Protein AF-0000000082406026 (afdb_homodimer)

Foldseek 3Di:
DPPPQDDLQDAQVVVVVCLLVVVDALLSNLVSLVVLCVVFCVQQVLFDWFDSVVLNVLSVVLSVCSVVHHDPQQVRASFEEAEALCFADAQDQNQQLFPLRRPPHHRHGFQLVVLNVSSNYRHGTYTFFHRNFLFQFTAHPSRGFRAALQFRQFGLTARSSSQLNSQLRSSGAKYKDKFLQLRQQSSCFQRFWKWKFAFQQFFADDPPCNVVLSIGMAIIGLALVSRVSSSQRGTADDPVRPRNHDGHPPLPPLLPPACAAFEEEQEADAAPAFFAPVSSVLSQCVQVVVVVSHYNYDYDYFHDDLLLLVLLSLQSCLVPVLVVLVVVCVVPVPTRDPLSPVSSVVSPVSNPPPHNVNSVVSLVVLCVRVVVVQVPGQKYKYFQFRASGHGIPDSQPPAEDDGPNDGDRHPSSRGCNSNVSSVRQWMWMKGWRAHDPSRTTGIMIITGPGNCPSSRSSSRSSCSVPDDSSPDHRPSVPDPPPPPPD/DPPPQDDLQDAQVVVVVCLLVVVDALLSNLVSLVVLCVVFCVQQVLFDWFASVVLNVLSVVLSVCSVVHHDPQQVRASFEEAEALCFADAQDQNQQLFPLRRPPHHRHGFQLVVLNVSSRYRHGTYTFFHRNFLFQFTAHPSRGFRAALQFRQFGLTARSSSQLNSQLRSSGAKYKDKFLALRQQSSCFQRFWKGKFAFQQFFADDPPCNVVLSIGMAIIGLALVSRVSSSQRGTADDPVRPRNHDGHDPLPPLLPPACAAFEEEQEADAAPDFFAPVSSVLSQCVQVVVVVSHYNYDYDYFHDDLLLLLLLSLQSCLVPVLVVLVVVCVVPVPTRDPLSPVSSVVSPVSNPPPHNVNSVVSLVVLCVRVVVVQVPGQKYKYFQFRASGHGIPDSQPPAEDDGPRDGDRHPSSRGCNSNVSSVRQWMWMKGWRAHDPSRTTGIMIITGPGNCPSSRSSSRSSCSVPGDSSPDHRPNVPDPDPPPPD

Sequence (972 aa):
MRHTPVSTFMDVTEMLERYRDKSLSPVEVLESTIERIEALNPTLNAVGHTFFDTARAQAKSAERHYARGSDVSLPLAGVPVVVKEDEPVQGQPWTQGSKVYEDLIATHTSTFVQRIVDAGAIVHARSTAPEFSSAAFTQSELWGVTRNPWNTKYSSGGSSGGSAVALATGMTHLATGSDVAGSIRTPSSLNGIVGFKPPHGRVPVDPPFNLDRYCHGGPMARTVSDCLTLQSVIAGPTSTDIASHVPASPLPGLATHSCAGMRIAVIPALGDWPVDPDVAANTAKLVDTLTALGTRAEIIEVDLSRAAIMRAAAIHYDHVFGASISAEASAHPDKVTEYAKEFARWARRTRGDATFLDGLAIEAELYSSIGSLFDTYDALITPAVVTDGFLAGDDYVGHGINVAGTELGFYLEAVPAITFNILSSCPVLTIPTGFARNGIPTGTQIVTRPYDDHTAFAIGLALEKVLPYPNEHPDCFATPRESLGVMRHTPVSTFMDVTEMLERYRDKSLSPVEVLESTIERIEALNPTLNAVGHTFFDTARAQAKSAERHYARGSDVSLPLAGVPVVVKEDEPVQGQPWTQGSKVYEDLIATHTSTFVQRIVDAGAIVHARSTAPEFSSAAFTQSELWGVTRNPWNTKYSSGGSSGGSAVALATGMTHLATGSDVAGSIRTPSSLNGIVGFKPPHGRVPVDPPFNLDRYCHGGPMARTVSDCLTLQSVIAGPTSTDIASHVPASPLPGLATHSCAGMRIAVIPALGDWPVDPDVAANTAKLVDTLTALGTRAEIIEVDLSRAAIMRAAAIHYDHVFGASISAEASAHPDKVTEYAKEFARWARRTRGDATFLDGLAIEAELYSSIGSLFDTYDALITPAVVTDGFLAGDDYVGHGINVAGTELGFYLEAVPAITFNILSSCPVLTIPTGFARNGIPTGTQIVTRPYDDHTAFAIGLALEKVLPYPNEHPDCFATPRESLGV

Solvent-accessible surface area (backbone atoms only — not comparable to full-atom values): 46847 Å² total; per-residue (Å²): 129,84,75,69,77,67,66,50,77,56,52,60,69,59,49,52,52,30,33,64,72,61,79,38,50,26,49,55,51,50,51,46,18,50,51,37,39,70,69,43,32,88,73,28,34,21,61,70,46,75,34,60,71,64,30,52,54,50,14,50,51,32,38,50,44,32,72,70,59,64,62,88,76,37,84,34,52,32,39,44,28,30,38,35,31,76,50,41,38,54,79,34,73,35,31,30,33,28,60,81,26,66,85,36,60,23,88,44,52,37,66,34,57,44,36,42,48,68,22,34,30,31,70,34,32,25,14,30,32,6,36,72,54,59,35,64,37,18,37,27,92,67,79,39,54,22,25,18,70,61,38,64,70,21,20,19,16,5,16,24,8,11,27,28,40,26,40,42,64,20,40,24,62,33,23,32,26,43,26,61,53,27,11,32,34,32,2,12,15,47,42,37,18,18,13,35,46,50,19,52,22,32,30,45,48,61,76,41,48,39,75,36,60,37,43,38,42,29,30,28,17,51,36,56,66,47,23,49,54,48,41,68,56,32,39,19,54,47,71,80,32,85,49,11,64,40,69,52,69,81,66,77,72,45,88,72,43,73,46,52,70,38,31,34,40,33,22,46,43,75,28,70,49,62,44,20,65,48,50,28,50,39,47,52,52,44,37,60,57,39,36,73,57,44,25,51,44,44,80,53,83,54,94,43,56,55,67,56,51,51,34,27,48,16,30,50,32,34,42,36,62,23,40,54,48,48,52,48,35,70,77,35,61,89,50,48,55,68,44,49,52,44,46,26,48,47,17,45,61,57,27,60,87,59,46,54,45,55,23,38,40,48,50,44,53,52,41,51,62,55,33,56,46,54,78,72,23,60,31,40,34,30,48,24,43,25,50,79,68,48,55,44,83,61,68,56,70,98,41,41,39,74,25,72,86,42,78,35,76,48,53,70,74,43,29,58,31,33,58,46,23,72,45,19,38,25,18,32,36,24,38,48,53,48,58,28,95,79,48,26,29,26,23,32,26,32,35,21,52,66,68,34,53,62,61,31,50,24,45,43,47,54,46,59,75,74,49,73,48,71,75,61,61,54,67,74,81,59,70,81,74,72,77,72,84,121,127,83,74,70,78,65,66,51,76,56,53,59,70,59,50,52,51,31,31,63,72,61,79,38,48,26,49,55,51,49,52,45,18,51,52,36,39,70,70,43,31,90,72,28,33,20,60,71,45,76,36,60,71,62,29,51,53,48,14,49,51,32,37,51,44,31,71,70,60,65,62,89,76,36,85,32,52,31,39,44,26,29,38,35,32,76,50,40,38,54,78,33,72,35,30,31,32,27,61,83,25,65,84,36,58,22,88,45,52,37,67,33,59,43,36,43,47,67,21,34,31,30,71,33,32,24,14,29,32,6,36,73,54,60,35,62,37,18,38,27,91,66,79,39,54,22,25,17,70,60,37,64,70,20,20,18,18,6,16,22,9,11,29,28,40,26,41,42,64,18,39,26,61,34,23,33,25,43,27,60,54,26,10,31,34,32,2,12,15,44,44,36,18,20,12,35,46,48,20,50,23,31,30,46,48,60,77,40,48,38,74,36,60,36,44,36,43,29,29,26,16,51,36,55,66,46,23,50,54,48,38,67,54,30,37,20,53,48,71,78,33,85,51,13,63,39,68,54,69,82,68,78,72,46,88,71,44,72,45,52,69,38,31,33,39,33,21,45,44,75,28,68,48,62,44,20,66,48,51,27,50,38,47,51,52,43,35,61,57,40,35,74,58,43,25,51,45,42,81,52,83,53,95,44,56,55,66,57,52,51,32,28,48,16,30,50,31,33,40,36,62,22,40,56,47,47,53,49,35,69,76,34,62,89,50,46,54,68,43,48,52,45,47,26,49,47,16,43,61,58,25,60,86,59,47,55,45,56,23,38,40,47,52,43,53,50,42,51,60,56,33,56,47,52,77,71,23,62,32,39,33,32,48,24,41,26,51,82,68,49,53,45,81,62,68,55,70,97,41,41,40,74,23,71,87,41,77,36,78,47,54,70,74,43,30,59,29,33,59,46,23,73,45,19,39,25,17,32,37,24,39,49,55,46,58,28,94,79,48,28,29,27,23,32,27,33,34,22,52,69,69,34,51,62,60,30,48,24,45,43,48,52,44,59,75,73,48,71,49,71,75,58,62,53,69,74,80,58,67,81,73,70,78,72,84,122

Secondary structure (DSSP, 8-state):
-------TT--HHHHHHHHHTTSS-HHHHHHHHHHHHHHHHHHH--EEEE-HHHHHHHHHHHHHHHHTT--TT-TTTT-EEEEETTS--TTSB--TT-GGGTT-B-SS--HHHHHHHHTT-EEEEEE---GGG--SS-EETTTEE-B-TT-TTBB--SSSHHHHHHHHTTS-SEEEEEESSSTTHHHHHHHT-EEEEPPTTSS---TTGGG-TT-EEEEEESSHHHHHHHHHHH-S-BTTBTT--SPP---TTGGG---TT-EEEE-SS-TT----HHHHHHHHTHHHHHHHTT-EEEE------HHHHHHHHHHHHHHTHHHHHHHHHHH-TTTS-HHHHHHHHHHHHHHTT--HHHHHHHHHHHHHHHHHHTTT-SEEEEES-SSS-PBTT---TT--EEETTEEESSGGGG-GGGHHHHTTTS-EEEEEEEE-TTS-EEEEEEEESTT-HHHHHHHHHHHHTT-SGGG----TTS--------/-------TT--HHHHHHHHHTTSS-HHHHHHHHHHHHHHHHHHH--EEEE-HHHHHHHHHHHHHHHHTT--TT-TTTT-EEEEETTS--TTSB--TT-GGGTT-B-SS--HHHHHHHHTT-EEEEEE---GGG--SS-EETTTEE-B-TT-TTBB--SSSHHHHHHHHTTS-SEEEEEESSSTTHHHHHHHT-EEEEPPTTSS---TTGGG-TT-EEEEEESSHHHHHHHHHHH-S--TT-TT--SPP---TTGGG---TT-EEEE-SS-TT----HHHHHHHHTHHHHHHHTT-EEEE------HHHHHHHHHHHHHHTHHHHHHHHHHH-TTTS-HHHHHHHHHHHHHHTT--HHHHHHHHHHHHHHHHHHTTT-SEEEEES-SSS-PBTT---TT--EEETTEEESSGGGG-GGGHHHHTTTS-EEEEEEEE-TTS-EEEEEEEESTT-HHHHHHHHHHHHTT-SGGG----TTS--------

InterPro domains:
  IPR000120 Amidase [PTHR11895] (8-471)
  IPR020556 Amidase, conserved site [PS00571] (157-188)
  IPR023631 Amidase signature domain [PF01425] (28-455)
  IPR036928 Amidase signature (AS) superfamily [G3DSA:3.90.1300.10] (6-478)
  IPR036928 Amidase signature (AS) superfamily [SSF75304] (8-467)

Structure (mmCIF, N/CA/C/O backbone):
data_AF-0000000082406026-model_v1
#
loop_
_entity.id
_entity.type
_entity.pdbx_description
1 polymer amidase
#
loop_
_atom_site.group_PDB
_atom_site.id
_atom_site.type_symbol
_atom_site.label_atom_id
_atom_site.label_alt_id
_atom_site.label_comp_id
_atom_site.label_asym_id
_atom_site.label_entity_id
_atom_site.label_seq_id
_atom_site.pdbx_PDB_ins_code
_atom_site.Cartn_x
_atom_site.Cartn_y
_atom_site.Cartn_z
_atom_site.occupancy
_atom_site.B_iso_or_equiv
_atom_site.auth_seq_id
_atom_site.auth_comp_id
_atom_site.auth_asym_id
_atom_site.auth_atom_id
_atom_site.pdbx_PDB_model_num
ATOM 1 N N . MET A 1 1 ? -21.266 -43.25 -32.75 1 30.08 1 MET A N 1
ATOM 2 C CA . MET A 1 1 ? -20.797 -41.844 -32.906 1 30.08 1 MET A CA 1
ATOM 3 C C . MET A 1 1 ? -19.422 -41.656 -32.281 1 30.08 1 MET A C 1
ATOM 5 O O . MET A 1 1 ? -19.188 -42 -31.125 1 30.08 1 MET A O 1
ATOM 9 N N . ARG A 1 2 ? -18.391 -41.781 -32.969 1 38.78 2 ARG A N 1
ATOM 10 C CA . ARG A 1 2 ? -17 -41.688 -32.531 1 38.78 2 ARG A CA 1
ATOM 11 C C . ARG A 1 2 ? -16.75 -40.469 -31.656 1 38.78 2 ARG A C 1
ATOM 13 O O . ARG A 1 2 ? -16.938 -39.344 -32.094 1 38.78 2 ARG A O 1
ATOM 20 N N . HIS A 1 3 ? -17.016 -40.5 -30.375 1 42.03 3 HIS A N 1
ATOM 21 C CA . HIS A 1 3 ? -16.828 -39.406 -29.406 1 42.03 3 HIS A 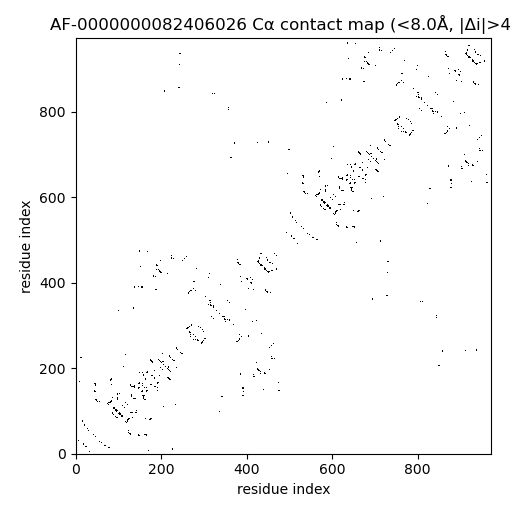CA 1
ATOM 22 C C . HIS A 1 3 ? -15.461 -38.781 -29.578 1 42.03 3 HIS A C 1
ATOM 24 O O . HIS A 1 3 ? -14.43 -39.438 -29.469 1 42.03 3 HIS A O 1
ATOM 30 N N . THR A 1 4 ? -15.344 -37.906 -30.516 1 48.38 4 THR A N 1
ATOM 31 C CA . THR A 1 4 ? -14.086 -37.188 -30.656 1 48.38 4 THR A CA 1
ATOM 32 C C . THR A 1 4 ? -13.539 -36.781 -29.281 1 48.38 4 THR A C 1
ATOM 34 O O . THR A 1 4 ? -14.242 -36.156 -28.5 1 48.38 4 THR A O 1
ATOM 37 N N . PRO A 1 5 ? -12.445 -37.438 -28.984 1 66.56 5 PRO A N 1
ATOM 38 C CA . PRO A 1 5 ? -11.867 -37.156 -27.672 1 66.56 5 PRO A CA 1
ATOM 39 C C . PRO A 1 5 ? -11.75 -35.656 -27.391 1 66.56 5 PRO A C 1
ATOM 41 O O . PRO A 1 5 ? -11.367 -34.906 -28.281 1 66.56 5 PRO A O 1
ATOM 44 N N . VAL A 1 6 ? -12.508 -35.25 -26.406 1 80.06 6 VAL A N 1
ATOM 45 C CA . VAL A 1 6 ? -12.453 -33.844 -25.969 1 80.06 6 VAL A CA 1
ATOM 46 C C . VAL A 1 6 ? -11.016 -33.469 -25.625 1 80.06 6 VAL A C 1
ATOM 48 O O . VAL A 1 6 ? -10.344 -34.156 -24.844 1 80.06 6 VAL A O 1
ATOM 51 N N . SER A 1 7 ? -10.555 -32.531 -26.391 1 82.56 7 SER A N 1
ATOM 52 C CA . SER A 1 7 ? -9.203 -32.031 -26.125 1 82.56 7 SER A CA 1
ATOM 53 C C . SER A 1 7 ? -9.086 -31.469 -24.719 1 82.56 7 SER A C 1
ATOM 55 O O . SER A 1 7 ? -9.844 -30.562 -24.344 1 82.56 7 SER A O 1
ATOM 57 N N . THR A 1 8 ? -8.094 -31.984 -24.016 1 87.69 8 THR A N 1
ATOM 58 C CA . THR A 1 8 ? -7.848 -31.484 -22.656 1 87.69 8 THR A CA 1
ATOM 59 C C . THR A 1 8 ? -6.996 -30.219 -22.688 1 87.69 8 THR A C 1
ATOM 61 O O . THR A 1 8 ? -6.711 -29.641 -21.641 1 87.69 8 THR A O 1
ATOM 64 N N . PHE A 1 9 ? -6.672 -29.766 -23.891 1 91.38 9 PHE A N 1
ATOM 65 C CA . PHE A 1 9 ? -5.812 -28.609 -24 1 91.38 9 PHE A CA 1
ATOM 66 C C . PHE A 1 9 ? -6.523 -27.469 -24.75 1 91.38 9 PHE A C 1
ATOM 68 O O . PHE A 1 9 ? -5.879 -26.547 -25.25 1 91.38 9 PHE A O 1
ATOM 75 N N . MET A 1 10 ? -7.793 -27.641 -24.812 1 91.81 10 MET A N 1
ATOM 76 C CA . MET A 1 10 ? -8.594 -26.594 -25.453 1 91.81 10 MET A CA 1
ATOM 77 C C . MET A 1 10 ? -8.547 -25.312 -24.656 1 91.81 10 MET A C 1
ATOM 79 O O . MET A 1 10 ? -8.602 -25.328 -23.422 1 91.81 10 MET A O 1
ATOM 83 N N . ASP A 1 11 ? -8.445 -24.188 -25.391 1 90.94 11 ASP A N 1
ATOM 84 C CA . ASP A 1 11 ? -8.477 -22.906 -24.703 1 90.94 11 ASP A CA 1
ATOM 85 C C . ASP A 1 11 ? -9.875 -22.594 -24.172 1 90.94 11 ASP A C 1
ATOM 87 O O . ASP A 1 11 ? -10.867 -23.094 -24.703 1 90.94 11 ASP A O 1
ATOM 91 N N . VAL A 1 12 ? -9.945 -21.766 -23.188 1 94.38 12 VAL A N 1
ATOM 92 C CA . VAL A 1 12 ? -11.188 -21.484 -22.484 1 94.38 12 VAL A CA 1
ATOM 93 C C . VAL A 1 12 ? -12.164 -20.781 -23.422 1 94.38 12 VAL A C 1
ATOM 95 O O . VAL A 1 12 ? -13.367 -21.062 -23.406 1 94.38 12 VAL A O 1
ATOM 98 N N . THR A 1 13 ? -11.664 -19.891 -24.25 1 89 13 THR A N 1
ATOM 99 C CA . THR A 1 13 ? -12.531 -19.172 -25.188 1 89 13 THR A CA 1
ATOM 100 C C . THR A 1 13 ? -13.211 -20.141 -26.141 1 89 13 THR A C 1
ATOM 102 O O . THR A 1 13 ? -14.422 -20.062 -26.359 1 89 13 THR A O 1
ATOM 105 N N . GLU A 1 14 ? -12.43 -21.016 -26.703 1 92.19 14 GLU A N 1
ATOM 106 C CA . GLU A 1 14 ? -12.984 -22.031 -27.594 1 92.19 14 GLU A CA 1
ATOM 107 C C . GLU A 1 14 ? -13.969 -22.938 -26.859 1 92.19 14 GLU A C 1
ATOM 109 O O . GLU A 1 14 ? -15.031 -23.266 -27.391 1 92.19 14 GLU A O 1
ATOM 114 N N . MET A 1 15 ? -13.594 -23.297 -25.688 1 94.75 15 MET A N 1
ATOM 115 C CA . MET A 1 15 ? -14.43 -24.156 -24.859 1 94.75 15 MET A CA 1
ATOM 116 C C . MET A 1 15 ? -15.797 -23.531 -24.641 1 94.75 15 MET A C 1
ATOM 118 O O . MET A 1 15 ? -16.828 -24.188 -24.859 1 94.75 15 MET A O 1
ATOM 122 N N . LEU A 1 16 ? -15.812 -22.281 -24.297 1 93.94 16 LEU A N 1
ATOM 123 C CA . LEU A 1 16 ? -17.062 -21.578 -24 1 93.94 16 LEU A CA 1
ATOM 124 C C . LEU A 1 16 ? -17.906 -21.406 -25.25 1 93.94 16 LEU A C 1
ATOM 126 O O . LEU A 1 16 ? -19.125 -21.484 -25.203 1 93.94 16 LEU A O 1
ATOM 130 N N . GLU A 1 17 ? -17.25 -21.172 -26.375 1 92.25 17 GLU A N 1
ATOM 131 C CA . GLU A 1 17 ? -17.969 -21.078 -27.641 1 92.25 17 GLU A CA 1
ATOM 132 C C . GLU A 1 17 ? -18.625 -22.406 -28 1 92.25 17 GLU A C 1
ATOM 134 O O . GLU A 1 17 ? -19.766 -22.438 -28.453 1 92.25 17 GLU A O 1
ATOM 139 N N . ARG A 1 18 ? -17.938 -23.469 -27.781 1 94.81 18 ARG A N 1
ATOM 140 C CA . ARG A 1 18 ? -18.453 -24.797 -28.109 1 94.81 18 ARG A CA 1
ATOM 141 C C . ARG A 1 18 ? -19.562 -25.188 -27.141 1 94.81 18 ARG A C 1
ATOM 143 O O . ARG A 1 18 ? -20.484 -25.922 -27.516 1 94.81 18 ARG A O 1
ATOM 150 N N . TYR A 1 19 ? -19.484 -24.766 -25.875 1 95 19 TYR A N 1
ATOM 151 C CA . TYR A 1 19 ? -20.594 -24.953 -24.953 1 95 19 TYR A CA 1
ATOM 152 C C . TYR A 1 19 ? -21.859 -24.25 -25.469 1 95 19 TYR A C 1
ATOM 154 O O . TYR A 1 19 ? -22.938 -24.828 -25.453 1 95 19 TYR A O 1
ATOM 162 N N . ARG A 1 20 ? -21.688 -23.062 -25.922 1 93.5 20 ARG A N 1
ATOM 163 C CA . ARG A 1 20 ? -22.812 -22.234 -26.359 1 93.5 20 ARG A CA 1
ATOM 164 C C . ARG A 1 20 ? -23.469 -22.844 -27.594 1 93.5 20 ARG A C 1
ATOM 166 O O . ARG A 1 20 ? -24.703 -22.797 -27.734 1 93.5 20 ARG A O 1
ATOM 173 N N . ASP A 1 21 ? -22.656 -23.344 -28.516 1 92.75 21 ASP A N 1
ATOM 174 C CA . ASP A 1 21 ? -23.25 -23.906 -29.734 1 92.75 21 ASP A CA 1
ATOM 175 C C . ASP A 1 21 ? -23.594 -25.375 -29.547 1 92.75 21 ASP A C 1
ATOM 177 O O . ASP A 1 21 ? -24.031 -26.047 -30.484 1 92.75 21 ASP A O 1
ATOM 181 N N . LYS A 1 22 ? -23.25 -25.938 -28.375 1 93.19 22 LYS A N 1
ATOM 182 C CA . LYS A 1 22 ? -23.672 -27.25 -27.906 1 93.19 22 LYS A CA 1
ATOM 183 C C . LYS A 1 22 ? -22.906 -28.359 -28.641 1 93.19 22 LYS A C 1
ATOM 185 O O . LYS A 1 22 ? -23.359 -29.5 -28.672 1 93.19 22 LYS A O 1
ATOM 190 N N . SER A 1 23 ? -21.812 -27.969 -29.203 1 94.81 23 SER A N 1
ATOM 191 C CA . SER A 1 23 ? -20.969 -28.984 -29.844 1 94.81 23 SER A CA 1
ATOM 192 C C . SER A 1 23 ? -20.094 -29.688 -28.812 1 94.81 23 SER A C 1
ATOM 194 O O . SER A 1 23 ? -19.469 -30.703 -29.125 1 94.81 23 SER A O 1
ATOM 196 N N . LEU A 1 24 ? -20.078 -29.172 -27.688 1 94.94 24 LEU A N 1
ATOM 197 C CA . LEU A 1 24 ? -19.344 -29.703 -26.547 1 94.94 24 LEU A CA 1
ATOM 198 C C . LEU A 1 24 ? -20.125 -29.484 -25.266 1 94.94 24 LEU A C 1
ATOM 200 O O . LEU A 1 24 ? -20.766 -28.453 -25.078 1 94.94 24 LEU A O 1
ATOM 204 N N . SER A 1 25 ? -20.062 -30.438 -24.422 1 95.19 25 SER A N 1
ATOM 205 C CA . SER A 1 25 ? -20.75 -30.297 -23.141 1 95.19 25 SER A CA 1
ATOM 206 C C . SER A 1 25 ? -19.75 -30.125 -22 1 95.19 25 SER A C 1
ATOM 208 O O . SER A 1 25 ? -18.688 -30.75 -22 1 95.19 25 SER A O 1
ATOM 210 N N . PRO A 1 26 ? -20.172 -29.297 -21 1 96.81 26 PRO A N 1
ATOM 211 C CA . PRO A 1 26 ? -19.328 -29.188 -19.812 1 96.81 26 PRO A CA 1
ATOM 212 C C . PRO A 1 26 ? -19.062 -30.531 -19.141 1 96.81 26 PRO A C 1
ATOM 214 O O . PRO A 1 26 ? -18 -30.734 -18.547 1 96.81 26 PRO A O 1
ATOM 217 N N . VAL A 1 27 ? -19.984 -31.453 -19.219 1 97.88 27 VAL A N 1
ATOM 218 C CA . VAL A 1 27 ? -19.844 -32.781 -18.609 1 97.88 27 VAL A CA 1
ATOM 219 C C . VAL A 1 27 ? -18.719 -33.531 -19.328 1 97.88 27 VAL A C 1
ATOM 221 O O . VAL A 1 27 ? -17.891 -34.188 -18.672 1 97.88 27 VAL A O 1
ATOM 224 N N . GLU A 1 28 ? -18.703 -33.406 -20.641 1 97.25 28 GLU A N 1
ATOM 225 C CA . GLU A 1 28 ? -17.672 -34.094 -21.406 1 97.25 28 GLU A CA 1
ATOM 226 C C . GLU A 1 28 ? -16.281 -33.562 -21.078 1 97.25 28 GLU A C 1
ATOM 228 O O . GLU A 1 28 ? -15.328 -34.344 -20.922 1 97.25 28 GLU A O 1
ATOM 233 N N . VAL A 1 29 ? -16.188 -32.281 -20.953 1 97.25 29 VAL A N 1
ATOM 234 C CA . VAL A 1 29 ? -14.898 -31.656 -20.656 1 97.25 29 VAL A CA 1
ATOM 235 C C . VAL A 1 29 ? -14.445 -32.062 -19.25 1 97.25 29 VAL A C 1
ATOM 237 O O . VAL A 1 29 ? -13.281 -32.406 -19.047 1 97.25 29 VAL A O 1
ATOM 240 N N . LEU A 1 30 ? -15.344 -32.031 -18.266 1 97.88 30 LEU A N 1
ATOM 241 C CA . LEU A 1 30 ? -14.992 -32.406 -16.906 1 97.88 30 LEU A CA 1
ATOM 242 C C . LEU A 1 30 ? -14.531 -33.844 -16.828 1 97.88 30 LEU A C 1
ATOM 244 O O . LEU A 1 30 ? -13.539 -34.156 -16.172 1 97.88 30 LEU A O 1
ATOM 248 N N . GLU A 1 31 ? -15.234 -34.719 -17.516 1 97.56 31 GLU A N 1
ATOM 249 C CA . GLU A 1 31 ? -14.867 -36.125 -17.484 1 97.56 31 GLU A CA 1
ATOM 250 C C . GLU A 1 31 ? -13.484 -36.344 -18.109 1 97.56 31 GLU A C 1
ATOM 252 O O . GLU A 1 31 ? -12.711 -37.188 -17.625 1 97.56 31 GLU A O 1
ATOM 257 N N . SER A 1 32 ? -13.227 -35.625 -19.156 1 96.25 32 SER A N 1
ATOM 258 C CA . SER A 1 32 ? -11.906 -35.719 -19.766 1 96.25 32 SER A CA 1
ATOM 259 C C . SER A 1 32 ? -10.812 -35.281 -18.797 1 96.25 32 SER A C 1
ATOM 261 O O . SER A 1 32 ? -9.734 -35.875 -18.75 1 96.25 32 SER A O 1
ATOM 263 N N . THR A 1 33 ? -11.023 -34.25 -18.047 1 96 33 THR A N 1
ATOM 264 C CA . THR A 1 33 ? -10.062 -33.781 -17.062 1 96 33 THR A CA 1
ATOM 265 C C . THR A 1 33 ? -9.875 -34.781 -15.938 1 96 33 THR A C 1
ATOM 267 O O . THR A 1 33 ? -8.758 -35 -15.469 1 96 33 THR A O 1
ATOM 270 N N . ILE A 1 34 ? -10.969 -35.375 -15.469 1 97.69 34 ILE A N 1
ATOM 271 C CA . ILE A 1 34 ? -10.93 -36.375 -14.414 1 97.69 34 ILE A CA 1
ATOM 272 C C . ILE A 1 34 ? -10.102 -37.562 -14.875 1 97.69 34 ILE A C 1
ATOM 274 O O . ILE A 1 34 ? -9.266 -38.094 -14.125 1 97.69 34 ILE A O 1
ATOM 278 N N . GLU A 1 35 ? -10.266 -37.969 -16.125 1 96.38 35 GLU A N 1
ATOM 279 C CA . GLU A 1 35 ? -9.5 -39.062 -16.688 1 96.38 35 GLU A CA 1
ATOM 280 C C . GLU A 1 35 ? -8.008 -38.781 -16.688 1 96.38 35 GLU A C 1
ATOM 282 O O . GLU A 1 35 ? -7.191 -39.656 -16.391 1 96.38 35 GLU A O 1
ATOM 287 N N . ARG A 1 36 ? -7.699 -37.562 -17 1 95.56 36 ARG A N 1
ATOM 288 C CA . ARG A 1 36 ? -6.301 -37.156 -16.984 1 95.56 36 ARG A CA 1
ATOM 289 C C . ARG A 1 36 ? -5.719 -37.219 -15.57 1 95.56 36 ARG A C 1
ATOM 291 O O . ARG A 1 36 ? -4.594 -37.688 -15.391 1 95.56 36 ARG A O 1
ATOM 298 N N . ILE A 1 37 ? -6.469 -36.75 -14.594 1 97.75 37 ILE A N 1
ATOM 299 C CA . ILE A 1 37 ? -6.012 -36.75 -13.211 1 97.75 37 ILE A CA 1
ATOM 300 C C . ILE A 1 37 ? -5.789 -38.219 -12.766 1 97.75 37 ILE A C 1
ATOM 302 O O . ILE A 1 37 ? -4.742 -38.531 -12.203 1 97.75 37 ILE A O 1
ATOM 306 N N . GLU A 1 38 ? -6.719 -39.062 -13.047 1 97.25 38 GLU A N 1
ATOM 307 C CA . GLU A 1 38 ? -6.633 -40.469 -12.633 1 97.25 38 GLU A CA 1
ATOM 308 C C . GLU A 1 38 ? -5.438 -41.156 -13.281 1 97.25 38 GLU A C 1
ATOM 310 O O . GLU A 1 38 ? -4.781 -42 -12.648 1 97.25 38 GLU A O 1
ATOM 315 N N . ALA A 1 39 ? -5.141 -40.75 -14.461 1 96.44 39 ALA A N 1
ATOM 316 C CA . ALA A 1 39 ? -4.074 -41.406 -15.219 1 96.44 39 ALA A CA 1
ATOM 317 C C . ALA A 1 39 ? -2.703 -40.906 -14.773 1 96.44 39 ALA A C 1
ATOM 319 O O . ALA A 1 39 ? -1.739 -41.688 -14.719 1 96.44 39 ALA A O 1
ATOM 320 N N . LEU A 1 40 ? -2.59 -39.594 -14.5 1 97.25 40 LEU A N 1
ATOM 321 C CA . LEU A 1 40 ? -1.27 -39 -14.422 1 97.25 40 LEU A CA 1
ATOM 322 C C . LEU A 1 40 ? -0.917 -38.656 -12.977 1 97.25 40 LEU A C 1
ATOM 324 O O . LEU A 1 40 ? 0.261 -38.562 -12.625 1 97.25 40 LEU A O 1
ATOM 328 N N . ASN A 1 41 ? -1.854 -38.469 -12.094 1 97.81 41 ASN A N 1
ATOM 329 C CA . ASN A 1 41 ? -1.605 -37.938 -10.766 1 97.81 41 ASN A CA 1
ATOM 330 C C . ASN A 1 41 ? -0.81 -38.906 -9.898 1 97.81 41 ASN A C 1
ATOM 332 O O . ASN A 1 41 ? -0.04 -38.5 -9.031 1 97.81 41 ASN A O 1
ATOM 336 N N . PRO A 1 42 ? -0.988 -40.281 -10.055 1 96.88 42 PRO A N 1
ATOM 337 C CA . PRO A 1 42 ? -0.182 -41.219 -9.25 1 96.88 42 PRO A CA 1
ATOM 338 C C . PRO A 1 42 ? 1.318 -41 -9.43 1 96.88 42 PRO A C 1
ATOM 340 O O . PRO A 1 42 ? 2.096 -41.219 -8.492 1 96.88 42 PRO A O 1
ATOM 343 N N . THR A 1 43 ? 1.707 -40.438 -10.602 1 96.31 43 THR A N 1
ATOM 344 C CA . THR A 1 43 ? 3.123 -40.219 -10.875 1 96.31 43 THR A CA 1
ATOM 345 C C . THR A 1 43 ? 3.514 -38.781 -10.609 1 96.31 43 THR A C 1
ATOM 347 O O . THR A 1 43 ? 4.566 -38.5 -10.031 1 96.31 43 THR A O 1
ATOM 350 N N . LEU A 1 44 ? 2.686 -37.844 -10.961 1 98.12 44 LEU A N 1
ATOM 351 C CA . LEU A 1 44 ? 3.068 -36.438 -10.992 1 98.12 44 LEU A CA 1
ATOM 352 C C . LEU A 1 44 ? 2.662 -35.719 -9.703 1 98.12 44 LEU A C 1
ATOM 354 O O . LEU A 1 44 ? 3.256 -34.719 -9.328 1 98.12 44 LEU A O 1
ATOM 358 N N . ASN A 1 45 ? 1.612 -36.188 -9.109 1 98.31 45 ASN A N 1
ATOM 359 C CA . ASN A 1 45 ? 1.183 -35.688 -7.809 1 98.31 45 ASN A CA 1
ATOM 360 C C . ASN A 1 45 ? 0.858 -34.219 -7.859 1 98.31 45 ASN A C 1
ATOM 362 O O . ASN A 1 45 ? 1.365 -33.438 -7.047 1 98.31 45 ASN A O 1
ATOM 366 N N . ALA A 1 46 ? 0.072 -33.844 -8.773 1 98.5 46 ALA A N 1
ATOM 367 C CA . ALA A 1 46 ? -0.288 -32.438 -8.992 1 98.5 46 ALA A CA 1
ATOM 368 C C . ALA A 1 46 ? -1.494 -32.031 -8.141 1 98.5 46 ALA A C 1
ATOM 370 O O . ALA A 1 46 ? -1.662 -30.875 -7.793 1 98.5 46 ALA A O 1
ATOM 371 N N . VAL A 1 47 ? -2.301 -33 -7.82 1 97.81 47 VAL A N 1
ATOM 372 C CA . VAL A 1 47 ? -3.572 -32.781 -7.145 1 97.81 47 VAL A CA 1
ATOM 373 C C . VAL A 1 47 ? -3.582 -33.5 -5.797 1 97.81 47 VAL A C 1
ATOM 375 O O . VAL A 1 47 ? -3.252 -34.656 -5.711 1 97.81 47 VAL A O 1
ATOM 378 N N . GLY A 1 48 ? -3.967 -32.719 -4.707 1 96.56 48 GLY A N 1
ATOM 379 C CA . GLY A 1 48 ? -4.016 -33.281 -3.369 1 96.56 48 GLY A CA 1
ATOM 380 C C . GLY A 1 48 ? -5.402 -33.75 -2.967 1 96.56 48 GLY A C 1
ATOM 381 O O . GLY A 1 48 ? -5.543 -34.719 -2.223 1 96.56 48 GLY A O 1
ATOM 382 N N . HIS A 1 49 ? -6.438 -33.062 -3.367 1 97.44 49 HIS A N 1
ATOM 383 C CA . HIS A 1 49 ? -7.832 -33.375 -3.104 1 97.44 49 HIS A CA 1
ATOM 384 C C . HIS A 1 49 ? -8.672 -33.281 -4.371 1 97.44 49 HIS A C 1
ATOM 386 O O . HIS A 1 49 ? -8.398 -32.438 -5.23 1 97.44 49 HIS A O 1
ATOM 392 N N . THR A 1 50 ? -9.625 -34.156 -4.488 1 98.06 50 THR A N 1
ATOM 393 C CA . THR A 1 50 ? -10.562 -34.125 -5.609 1 98.06 50 THR A CA 1
ATOM 394 C C . THR A 1 50 ? -12 -34.062 -5.109 1 98.06 50 THR A C 1
ATOM 396 O O . THR A 1 50 ? -12.297 -34.469 -3.986 1 98.06 50 THR A O 1
ATOM 399 N N . PHE A 1 51 ? -12.789 -33.438 -5.926 1 98.06 51 PHE A N 1
ATOM 400 C CA . PHE A 1 51 ? -14.203 -33.281 -5.613 1 98.06 51 PHE A CA 1
ATOM 401 C C . PHE A 1 51 ? -15.07 -33.625 -6.812 1 98.06 51 PHE A C 1
ATOM 403 O O . PHE A 1 51 ? -15.938 -32.844 -7.219 1 98.06 51 PHE A O 1
ATOM 410 N N . PHE A 1 52 ? -14.93 -34.812 -7.316 1 98.44 52 PHE A N 1
ATOM 411 C CA . PHE A 1 52 ? -15.453 -35.188 -8.625 1 98.44 52 PHE A CA 1
ATOM 412 C C . PHE A 1 52 ? -16.969 -35.312 -8.594 1 98.44 52 PHE A C 1
ATOM 414 O O . PHE A 1 52 ? -17.641 -34.938 -9.555 1 98.44 52 PHE A O 1
ATOM 421 N N . ASP A 1 53 ? -17.562 -35.812 -7.512 1 98.19 53 ASP A N 1
ATOM 422 C CA . ASP A 1 53 ? -19.016 -35.938 -7.449 1 98.19 53 ASP A CA 1
ATOM 423 C C . ASP A 1 53 ? -19.688 -34.562 -7.508 1 98.19 53 ASP A C 1
ATOM 425 O O . ASP A 1 53 ? -20.609 -34.375 -8.305 1 98.19 53 ASP A O 1
ATOM 429 N N . THR A 1 54 ? -19.203 -33.719 -6.691 1 97.69 54 THR A N 1
ATOM 430 C CA . THR A 1 54 ? -19.734 -32.344 -6.703 1 97.69 54 THR A CA 1
ATOM 431 C C . THR A 1 54 ? -19.484 -31.688 -8.055 1 97.69 54 THR A C 1
ATOM 433 O O . THR A 1 54 ? -20.344 -30.953 -8.562 1 97.69 54 THR A O 1
ATOM 436 N N . ALA A 1 55 ? -18.328 -31.906 -8.609 1 98.5 55 ALA A N 1
ATOM 437 C CA . ALA A 1 55 ? -17.953 -31.328 -9.898 1 98.5 55 ALA A CA 1
ATOM 438 C C . ALA A 1 55 ? -18.891 -31.828 -11 1 98.5 55 ALA A C 1
ATOM 440 O O . ALA A 1 55 ? -19.297 -31.047 -11.875 1 98.5 55 ALA A O 1
ATOM 441 N N . ARG A 1 56 ? -19.203 -33.094 -11 1 98.38 56 ARG A N 1
ATOM 442 C CA . ARG A 1 56 ? -20.109 -33.656 -11.992 1 98.38 56 ARG A CA 1
ATOM 443 C C . ARG A 1 56 ? -21.5 -33.031 -11.898 1 98.38 56 ARG A C 1
ATOM 445 O O . ARG A 1 56 ? -22.125 -32.75 -12.922 1 98.38 56 ARG A O 1
ATOM 452 N N . ALA A 1 57 ? -21.906 -32.844 -10.672 1 98.44 57 ALA A N 1
ATOM 453 C CA . ALA A 1 57 ? -23.188 -32.156 -10.484 1 98.44 57 ALA A CA 1
ATOM 454 C C . ALA A 1 57 ? -23.156 -30.75 -11.047 1 98.44 57 ALA A C 1
ATOM 456 O O . ALA A 1 57 ? -24.125 -30.312 -11.688 1 98.44 57 ALA A O 1
ATOM 457 N N . GLN A 1 58 ? -22.109 -30.031 -10.812 1 98 58 GLN A N 1
ATOM 458 C CA . GLN A 1 58 ? -21.953 -28.672 -11.312 1 98 58 GLN A CA 1
ATOM 459 C C . GLN A 1 58 ? -21.875 -28.656 -12.836 1 98 58 GLN A C 1
ATOM 461 O O . GLN A 1 58 ? -22.406 -27.75 -13.477 1 98 58 GLN A O 1
ATOM 466 N N . ALA A 1 59 ? -21.188 -29.609 -13.398 1 98.31 59 ALA A N 1
ATOM 467 C CA . ALA A 1 59 ? -21.078 -29.703 -14.852 1 98.31 59 ALA A CA 1
ATOM 468 C C . ALA A 1 59 ? -22.453 -29.922 -15.484 1 98.31 59 ALA A C 1
ATOM 470 O O . ALA A 1 59 ? -22.75 -29.344 -16.531 1 98.31 59 ALA A O 1
ATOM 471 N N . LYS A 1 60 ? -23.25 -30.75 -14.883 1 98.06 60 LYS A N 1
ATOM 472 C CA . LYS A 1 60 ? -24.609 -30.969 -15.367 1 98.06 60 LYS A CA 1
ATOM 473 C C . LYS A 1 60 ? -25.422 -29.688 -15.289 1 98.06 60 LYS A C 1
ATOM 475 O O . LYS A 1 60 ? -26.219 -29.391 -16.188 1 98.06 60 LYS A O 1
ATOM 480 N N . SER A 1 61 ? -25.281 -29.031 -14.211 1 96.69 61 SER A N 1
ATOM 481 C CA . SER A 1 61 ? -25.953 -27.75 -14.07 1 96.69 61 SER A CA 1
ATOM 482 C C . SER A 1 61 ? -25.531 -26.766 -15.164 1 96.69 61 SER A C 1
ATOM 484 O O . SER A 1 61 ? -26.375 -26.062 -15.719 1 96.69 61 SER A O 1
ATOM 486 N N . ALA A 1 62 ? -24.219 -26.672 -15.445 1 96.81 62 ALA A N 1
ATOM 487 C CA . ALA A 1 62 ? -23.703 -25.812 -16.5 1 96.81 62 ALA A CA 1
ATOM 488 C C . ALA A 1 62 ? -24.266 -26.219 -17.859 1 96.81 62 ALA A C 1
ATOM 490 O O . ALA A 1 62 ? -24.594 -25.375 -18.703 1 96.81 62 ALA A O 1
ATOM 491 N N . GLU A 1 63 ? -24.344 -27.484 -18.047 1 96 63 GLU A N 1
ATOM 492 C CA . GLU A 1 63 ? -24.922 -27.984 -19.281 1 96 63 GLU A CA 1
ATOM 493 C C . GLU A 1 63 ? -26.359 -27.5 -19.453 1 96 63 GLU A C 1
ATOM 495 O O . GLU A 1 63 ? -26.75 -27.094 -20.547 1 96 63 GLU A O 1
ATOM 500 N N . ARG A 1 64 ? -27.094 -27.578 -18.406 1 95.06 64 ARG A N 1
ATOM 501 C CA . ARG A 1 64 ? -28.469 -27.094 -18.453 1 95.06 64 ARG A CA 1
ATOM 502 C C . ARG A 1 64 ? -28.516 -25.594 -18.719 1 95.06 64 ARG A C 1
ATOM 504 O O . ARG A 1 64 ? -29.406 -25.109 -19.422 1 95.06 64 ARG A O 1
ATOM 511 N N . HIS A 1 65 ? -27.562 -24.938 -18.078 1 93.81 65 HIS A N 1
ATOM 512 C CA . HIS A 1 65 ? -27.453 -23.5 -18.312 1 93.81 65 HIS A CA 1
ATOM 513 C C . HIS A 1 65 ? -27.312 -23.188 -19.797 1 93.81 65 HIS A C 1
ATOM 515 O O . HIS A 1 65 ? -28.016 -22.312 -20.312 1 93.81 65 HIS A O 1
ATOM 521 N N . TYR A 1 66 ? -26.469 -23.859 -20.484 1 94.25 66 TYR A N 1
ATOM 522 C CA . TYR A 1 66 ? -26.234 -23.625 -21.906 1 94.25 66 TYR A CA 1
ATOM 523 C C . TYR A 1 66 ? -27.422 -24.094 -22.734 1 94.25 66 TYR A C 1
ATOM 525 O O . TYR A 1 66 ? -27.75 -23.5 -23.766 1 94.25 66 TYR A O 1
ATOM 533 N N . ALA A 1 67 ? -28.078 -25.094 -22.312 1 91.81 67 ALA A N 1
ATOM 534 C CA . ALA A 1 67 ? -29.234 -25.609 -23.031 1 91.81 67 ALA A CA 1
ATOM 535 C C . ALA A 1 67 ? -30.375 -24.578 -23.047 1 91.81 67 ALA A C 1
ATOM 537 O O . ALA A 1 67 ? -31.125 -24.5 -24.016 1 91.81 67 ALA A O 1
ATOM 538 N N . ARG A 1 68 ? -30.469 -23.859 -22.047 1 89.19 68 ARG A N 1
ATOM 539 C CA . ARG A 1 68 ? -31.547 -22.875 -21.906 1 89.19 68 ARG A CA 1
ATOM 540 C C . ARG A 1 68 ? -31.172 -21.562 -22.578 1 89.19 68 ARG A C 1
ATOM 542 O O . ARG A 1 68 ? -32 -20.656 -22.672 1 89.19 68 ARG A O 1
ATOM 549 N N . GLY A 1 69 ? -30.172 -21.438 -23.234 1 82.5 69 GLY A N 1
ATOM 550 C CA . GLY A 1 69 ? -29.688 -20.188 -23.812 1 82.5 69 GLY A CA 1
ATOM 551 C C . GLY A 1 69 ? -28.781 -19.406 -22.891 1 82.5 69 GLY A C 1
ATOM 552 O O . GLY A 1 69 ? -29.266 -18.641 -22.047 1 82.5 69 GLY A O 1
ATOM 553 N N . SER A 1 70 ? -27.562 -19.656 -22.859 1 66.31 70 SER A N 1
ATOM 554 C CA . SER A 1 70 ? -26.531 -19.109 -21.969 1 66.31 70 SER A CA 1
ATOM 555 C C . SER A 1 70 ? -26.562 -17.594 -21.953 1 66.31 70 SER A C 1
ATOM 557 O O . SER A 1 70 ? -26.859 -16.953 -22.984 1 66.31 70 SER A O 1
ATOM 559 N N . ASP A 1 71 ? -26.688 -16.984 -20.703 1 67.56 71 ASP A N 1
ATOM 560 C CA . ASP A 1 71 ? -26.5 -15.547 -20.578 1 67.56 71 ASP A CA 1
ATOM 561 C C . ASP A 1 71 ? -25.078 -15.195 -20.156 1 67.56 71 ASP A C 1
ATOM 563 O O . ASP A 1 71 ? -24.297 -16.078 -19.812 1 67.56 71 ASP A O 1
ATOM 567 N N . VAL A 1 72 ? -24.688 -14.039 -20.547 1 72.38 72 VAL A N 1
ATOM 568 C CA . VAL A 1 72 ? -23.359 -13.477 -20.328 1 72.38 72 VAL A CA 1
ATOM 569 C C . VAL A 1 72 ? -23.094 -13.32 -18.844 1 72.38 72 VAL A C 1
ATOM 571 O O . VAL A 1 72 ? -22.016 -12.914 -18.422 1 72.38 72 VAL A O 1
ATOM 574 N N . SER A 1 73 ? -23.922 -13.992 -18.016 1 81.62 73 SER A N 1
ATOM 575 C CA . SER A 1 73 ? -23.859 -13.727 -16.578 1 81.62 73 SER A CA 1
ATOM 576 C C . SER A 1 73 ? -22.828 -14.625 -15.898 1 81.62 73 SER A C 1
ATOM 578 O O . SER A 1 73 ? -22.344 -14.312 -14.812 1 81.62 73 SER A O 1
ATOM 580 N N . LEU A 1 74 ? -22.484 -15.766 -16.5 1 92.81 74 LEU A N 1
ATOM 581 C CA . LEU A 1 74 ? -21.5 -16.688 -15.93 1 92.81 74 LEU A CA 1
ATOM 582 C C . LEU A 1 74 ? -20.328 -16.875 -16.891 1 92.81 74 LEU A C 1
ATOM 584 O O . LEU A 1 74 ? -20.281 -17.859 -17.641 1 92.81 74 LEU A O 1
ATOM 588 N N . PRO A 1 75 ? -19.312 -16.047 -16.781 1 92.81 75 PRO A N 1
ATOM 589 C CA . PRO A 1 75 ? -18.25 -15.984 -17.781 1 92.81 75 PRO A CA 1
ATOM 590 C C . PRO A 1 75 ? -17.375 -17.234 -17.797 1 92.81 75 PRO A C 1
ATOM 592 O O . PRO A 1 75 ? -16.609 -17.453 -18.734 1 92.81 75 PRO A O 1
ATOM 595 N N . LEU A 1 76 ? -17.469 -18.109 -16.734 1 96.69 76 LEU A N 1
ATOM 596 C CA . LEU A 1 76 ? -16.656 -19.328 -16.688 1 96.69 76 LEU A CA 1
ATOM 597 C C . LEU A 1 76 ? -17.516 -20.562 -16.5 1 96.69 76 LEU A C 1
ATOM 599 O O . LEU A 1 76 ? -17.047 -21.594 -16.016 1 96.69 76 LEU A O 1
ATOM 603 N N . ALA A 1 77 ? -18.766 -20.453 -16.922 1 96.62 77 ALA A N 1
ATOM 604 C CA . ALA A 1 77 ? -19.703 -21.547 -16.688 1 96.62 77 ALA A CA 1
ATOM 605 C C . ALA A 1 77 ? -19.172 -22.844 -17.281 1 96.62 77 ALA A C 1
ATOM 607 O O . ALA A 1 77 ? -18.969 -22.953 -18.484 1 96.62 77 ALA A O 1
ATOM 608 N N . GLY A 1 78 ? -18.953 -23.766 -16.375 1 97.12 78 GLY A N 1
ATOM 609 C CA . GLY A 1 78 ? -18.594 -25.109 -16.812 1 97.12 78 GLY A CA 1
ATOM 610 C C . GLY A 1 78 ? -17.109 -25.297 -17 1 97.12 78 GLY A C 1
ATOM 611 O O . GLY A 1 78 ? -16.656 -26.391 -17.344 1 97.12 78 GLY A O 1
ATOM 612 N N . VAL A 1 79 ? -16.266 -24.281 -16.781 1 98.06 79 VAL A N 1
ATOM 613 C CA . VAL A 1 79 ? -14.828 -24.375 -16.969 1 98.06 79 VAL A CA 1
ATOM 614 C C . VAL A 1 79 ? -14.188 -25.047 -15.758 1 98.06 79 VAL A C 1
ATOM 616 O O . VAL A 1 79 ? -14.359 -24.609 -14.625 1 98.06 79 VAL A O 1
ATOM 619 N N . PRO A 1 80 ? -13.469 -26.188 -15.93 1 98.38 80 PRO A N 1
ATOM 620 C CA . PRO A 1 80 ? -12.742 -26.797 -14.812 1 98.38 80 PRO A CA 1
ATOM 621 C C . PRO A 1 80 ? -11.602 -25.922 -14.305 1 98.38 80 PRO A C 1
ATOM 623 O O . PRO A 1 80 ? -10.828 -25.375 -15.094 1 98.38 80 PRO A O 1
ATOM 626 N N . VAL A 1 81 ? -11.523 -25.75 -13 1 98.69 81 VAL A N 1
ATOM 627 C CA . VAL A 1 81 ? -10.492 -24.938 -12.367 1 98.69 81 VAL A CA 1
ATOM 628 C C . VAL A 1 81 ? -9.891 -25.703 -11.18 1 98.69 81 VAL A C 1
ATOM 630 O O . VAL A 1 81 ? -10.625 -26.281 -10.367 1 98.69 81 VAL A O 1
ATOM 633 N N . VAL A 1 82 ? -8.562 -25.781 -11.117 1 98.75 82 VAL A N 1
ATOM 634 C CA . VAL A 1 82 ? -7.863 -26.25 -9.93 1 98.75 82 VAL A CA 1
ATOM 635 C C . VAL A 1 82 ? -7.449 -25.062 -9.062 1 98.75 82 VAL A C 1
ATOM 637 O O . VAL A 1 82 ? -6.836 -24.109 -9.562 1 98.75 82 VAL A O 1
ATOM 640 N N . VAL A 1 83 ? -7.816 -25.062 -7.797 1 98.62 83 VAL A N 1
ATOM 641 C CA . VAL A 1 83 ? -7.461 -24.016 -6.852 1 98.62 83 VAL A CA 1
ATOM 642 C C . VAL A 1 83 ? -6.312 -24.484 -5.957 1 98.62 83 VAL A C 1
ATOM 644 O O . VAL A 1 83 ? -6.328 -25.609 -5.465 1 98.62 83 VAL A O 1
ATOM 647 N N . LYS A 1 84 ? -5.309 -23.594 -5.824 1 98.19 84 LYS A N 1
ATOM 648 C CA . LYS A 1 84 ? -4.184 -23.922 -4.953 1 98.19 84 LYS A CA 1
ATOM 649 C C . LYS A 1 84 ? -4.652 -24.203 -3.529 1 98.19 84 LYS A C 1
ATOM 651 O O . LYS A 1 84 ? -5.547 -23.531 -3.018 1 98.19 84 LYS A O 1
ATOM 656 N N . GLU A 1 85 ? -4.066 -25.141 -2.928 1 94.81 85 GLU A N 1
ATOM 657 C CA . GLU A 1 85 ? -4.559 -25.656 -1.657 1 94.81 85 GLU A CA 1
ATOM 658 C C . GLU A 1 85 ? -4.348 -24.656 -0.525 1 94.81 85 GLU A C 1
ATOM 660 O O . GLU A 1 85 ? -4.938 -24.797 0.548 1 94.81 85 GLU A O 1
ATOM 665 N N . ASP A 1 86 ? -3.551 -23.609 -0.734 1 92.5 86 ASP A N 1
ATOM 666 C CA . ASP A 1 86 ? -3.32 -22.641 0.336 1 92.5 86 ASP A CA 1
ATOM 667 C C . ASP A 1 86 ? -4.449 -21.625 0.405 1 92.5 86 ASP A C 1
ATOM 669 O O . ASP A 1 86 ? -4.48 -20.781 1.306 1 92.5 86 ASP A O 1
ATOM 673 N N . GLU A 1 87 ? -5.371 -21.703 -0.477 1 95.44 87 GLU A N 1
ATOM 674 C CA . GLU A 1 87 ? -6.559 -20.844 -0.444 1 95.44 87 GLU A CA 1
ATOM 675 C C . GLU A 1 87 ? -7.719 -21.547 0.257 1 95.44 87 GLU A C 1
ATOM 677 O O . GLU A 1 87 ? -8.008 -22.719 -0.024 1 95.44 87 GLU A O 1
ATOM 682 N N . PRO A 1 88 ? -8.406 -20.859 1.107 1 97.12 88 PRO A N 1
ATOM 683 C CA . PRO A 1 88 ? -9.57 -21.484 1.747 1 97.12 88 PRO A CA 1
ATOM 684 C C . PRO A 1 88 ? -10.773 -21.578 0.818 1 97.12 88 PRO A C 1
ATOM 686 O O . PRO A 1 88 ? -11.07 -20.641 0.088 1 97.12 88 PRO A O 1
ATOM 689 N N . VAL A 1 89 ? -11.375 -22.672 0.781 1 97.19 89 VAL A N 1
ATOM 690 C CA . VAL A 1 89 ? -12.672 -22.938 0.178 1 97.19 89 VAL A CA 1
ATOM 691 C C . VAL A 1 89 ? -13.609 -23.562 1.213 1 97.19 89 VAL A C 1
ATOM 693 O O . VAL A 1 89 ? -13.32 -24.641 1.738 1 97.19 89 VAL A O 1
ATOM 696 N N . GLN A 1 90 ? -14.648 -22.891 1.438 1 97.31 90 GLN A N 1
ATOM 697 C CA . GLN A 1 90 ? -15.539 -23.297 2.527 1 97.31 90 GLN A CA 1
ATOM 698 C C . GLN A 1 90 ? -15.93 -24.766 2.412 1 97.31 90 GLN A C 1
ATOM 700 O O . GLN A 1 90 ? -16.344 -25.219 1.345 1 97.31 90 GLN A O 1
ATOM 705 N N . GLY A 1 91 ? -15.75 -25.5 3.521 1 97 91 GLY A N 1
ATOM 706 C CA . GLY A 1 91 ? -16.172 -26.891 3.598 1 97 91 GLY A CA 1
ATOM 707 C C . GLY A 1 91 ? -15.125 -27.844 3.055 1 97 91 GLY A C 1
ATOM 708 O O . GLY A 1 91 ? -15.297 -29.062 3.15 1 97 91 GLY A O 1
ATOM 709 N N . GLN A 1 92 ? -14.039 -27.406 2.5 1 96.94 92 GLN A N 1
ATOM 710 C CA . GLN A 1 92 ? -12.977 -28.25 1.957 1 96.94 92 GLN A CA 1
ATOM 711 C C . GLN A 1 92 ? -11.742 -28.234 2.859 1 96.94 92 GLN A C 1
ATOM 713 O O . GLN A 1 92 ? -11.594 -27.344 3.695 1 96.94 92 GLN A O 1
ATOM 718 N N . PRO A 1 93 ? -10.914 -29.219 2.717 1 97.06 93 PRO A N 1
ATOM 719 C CA . PRO A 1 93 ? -9.664 -29.203 3.473 1 97.06 93 PRO A CA 1
ATOM 720 C C . PRO A 1 93 ? -8.781 -28 3.141 1 97.06 93 PRO A C 1
ATOM 722 O O . PRO A 1 93 ? -8.688 -27.609 1.977 1 97.06 93 PRO A O 1
ATOM 725 N N . TRP A 1 94 ? -8.227 -27.422 4.184 1 97.31 94 TRP A N 1
ATOM 726 C CA . TRP A 1 94 ? -7.289 -26.312 4.078 1 97.31 94 TRP A CA 1
ATOM 727 C C . TRP A 1 94 ? -5.98 -26.625 4.801 1 97.31 94 TRP A C 1
ATOM 729 O O . TRP A 1 94 ? -5.629 -25.953 5.777 1 97.31 94 TRP A O 1
ATOM 739 N N . THR A 1 95 ? -5.191 -27.531 4.215 1 96.5 95 THR A N 1
ATOM 740 C CA . THR A 1 95 ? -4.09 -28.156 4.93 1 96.5 95 THR A CA 1
ATOM 741 C C . THR A 1 95 ? -2.842 -27.281 4.883 1 96.5 95 THR A C 1
ATOM 743 O O . THR A 1 95 ? -1.924 -27.453 5.688 1 96.5 95 THR A O 1
ATOM 746 N N . GLN A 1 96 ? -2.758 -26.453 3.873 1 95.81 96 GLN A N 1
ATOM 747 C CA . GLN A 1 96 ? -1.578 -25.625 3.633 1 95.81 96 GLN A CA 1
ATOM 748 C C . GLN A 1 96 ? -0.328 -26.484 3.479 1 95.81 96 GLN A C 1
ATOM 750 O O . GLN A 1 96 ? 0.75 -26.109 3.945 1 95.81 96 GLN A O 1
ATOM 755 N N . GLY A 1 97 ? -0.515 -27.656 2.977 1 96.81 97 GLY A N 1
ATOM 756 C CA . GLY A 1 97 ? 0.568 -28.578 2.715 1 96.81 97 GLY A CA 1
ATOM 757 C C . GLY A 1 97 ? 1.238 -29.094 3.979 1 96.81 97 GLY A C 1
ATOM 758 O O . GLY A 1 97 ? 2.363 -29.594 3.934 1 96.81 97 GLY A O 1
ATOM 759 N N . SER A 1 98 ? 0.647 -28.922 5.133 1 97.94 98 SER A N 1
ATOM 760 C CA . SER A 1 98 ? 1.309 -29.219 6.395 1 97.94 98 SER A CA 1
ATOM 761 C C . SER A 1 98 ? 0.537 -30.281 7.18 1 97.94 98 SER A C 1
ATOM 763 O O . SER A 1 98 ? -0.696 -30.266 7.199 1 97.94 98 SER A O 1
ATOM 765 N N . LYS A 1 99 ? 1.229 -31.141 7.891 1 97.62 99 LYS A N 1
ATOM 766 C CA . LYS A 1 99 ? 0.63 -32.094 8.812 1 97.62 99 LYS A CA 1
ATOM 767 C C . LYS A 1 99 ? -0.004 -31.375 10.008 1 97.62 99 LYS A C 1
ATOM 769 O O . LYS A 1 99 ? -0.891 -31.922 10.664 1 97.62 99 LYS A O 1
ATOM 774 N N . VAL A 1 100 ? 0.417 -30.156 10.289 1 97.44 100 VAL A N 1
ATOM 775 C CA . VAL A 1 100 ? -0.156 -29.344 11.359 1 97.44 100 VAL A CA 1
ATOM 776 C C . VAL A 1 100 ? -1.646 -29.141 11.109 1 97.44 100 VAL A C 1
ATOM 778 O O . VAL A 1 100 ? -2.449 -29.141 12.047 1 97.44 100 VAL A O 1
ATOM 781 N N . TYR A 1 101 ? -2.031 -29.016 9.844 1 97.56 101 TYR A N 1
ATOM 782 C CA . TYR A 1 101 ? -3.395 -28.641 9.492 1 97.56 101 TYR A CA 1
ATOM 783 C C . TYR A 1 101 ? -4.074 -29.75 8.688 1 97.56 101 TYR A C 1
ATOM 785 O O . TYR A 1 101 ? -4.969 -29.484 7.887 1 97.56 101 TYR A O 1
ATOM 793 N N . GLU A 1 102 ? -3.652 -30.969 8.82 1 96.38 102 GLU A N 1
ATOM 794 C CA . GLU A 1 102 ? -4.113 -32.094 8.008 1 96.38 102 GLU A CA 1
ATOM 795 C C . GLU A 1 102 ? -5.621 -32.281 8.125 1 96.38 102 GLU A C 1
ATOM 797 O O . GLU A 1 102 ? -6.273 -32.719 7.176 1 96.38 102 GLU A O 1
ATOM 802 N N . ASP A 1 103 ? -6.246 -31.875 9.258 1 96.56 103 ASP A N 1
ATOM 803 C CA . ASP A 1 103 ? -7.664 -32.125 9.484 1 96.56 103 ASP A CA 1
ATOM 804 C C . ASP A 1 103 ? -8.453 -30.812 9.469 1 96.56 103 ASP A C 1
ATOM 806 O O . ASP A 1 103 ? -9.641 -30.797 9.812 1 96.56 103 ASP A O 1
ATOM 810 N N . LEU A 1 104 ? -7.793 -29.734 9.164 1 97.44 104 LEU A N 1
ATOM 811 C CA . LEU A 1 104 ? -8.461 -28.453 9.172 1 97.44 104 LEU A CA 1
ATOM 812 C C . LEU A 1 104 ? -9.406 -28.312 7.98 1 97.44 104 LEU A C 1
ATOM 814 O O . LEU A 1 104 ? -9.016 -28.594 6.844 1 97.44 104 LEU A O 1
ATOM 818 N N . ILE A 1 105 ? -10.625 -27.922 8.227 1 98.06 105 ILE A N 1
ATOM 819 C CA . ILE A 1 105 ? -11.625 -27.641 7.203 1 98.06 105 ILE A CA 1
ATOM 820 C C . ILE A 1 105 ? -11.898 -26.141 7.156 1 98.06 105 ILE A C 1
ATOM 822 O O . ILE A 1 105 ? -12.164 -25.516 8.188 1 98.06 105 ILE A O 1
ATOM 826 N N . ALA A 1 106 ? -11.773 -25.547 5.977 1 97.81 106 ALA A N 1
ATOM 827 C CA . ALA A 1 106 ? -11.969 -24.109 5.832 1 97.81 106 ALA A CA 1
ATOM 828 C C . ALA A 1 106 ? -13.398 -23.703 6.176 1 97.81 106 ALA A C 1
ATOM 830 O O . ALA A 1 106 ? -14.352 -24.406 5.812 1 97.81 106 ALA A O 1
ATOM 831 N N . THR A 1 107 ? -13.594 -22.594 6.809 1 97.38 107 THR A N 1
ATOM 832 C CA . THR A 1 107 ? -14.906 -22.109 7.23 1 97.38 107 THR A CA 1
ATOM 833 C C . THR A 1 107 ? -15.406 -21.016 6.301 1 97.38 107 THR A C 1
ATOM 835 O O . THR A 1 107 ? -16.531 -20.516 6.461 1 97.38 107 THR A O 1
ATOM 838 N N . HIS A 1 108 ? -14.594 -20.578 5.414 1 96.62 108 HIS A N 1
ATOM 839 C CA . HIS A 1 108 ? -14.938 -19.547 4.438 1 96.62 108 HIS A CA 1
ATOM 840 C C . HIS A 1 108 ? -14.219 -19.781 3.111 1 96.62 108 HIS A C 1
ATOM 842 O O . HIS A 1 108 ? -13.32 -20.625 3.027 1 96.62 108 HIS A O 1
ATOM 848 N N . THR A 1 109 ? -14.695 -19.156 2.104 1 97.5 109 THR A N 1
ATOM 849 C CA . THR A 1 109 ? -14.031 -19.125 0.808 1 97.5 109 THR A CA 1
ATOM 850 C C . THR A 1 109 ? -13.367 -17.766 0.584 1 97.5 109 THR A C 1
ATOM 852 O O . THR A 1 109 ? -13.977 -16.719 0.818 1 97.5 109 THR A O 1
ATOM 855 N N . SER A 1 110 ? -12.039 -17.797 0.253 1 96.38 110 SER A N 1
ATOM 856 C CA . SER A 1 110 ? -11.391 -16.516 -0.052 1 96.38 110 SER A CA 1
ATOM 857 C C . SER A 1 110 ? -12.156 -15.758 -1.129 1 96.38 110 SER A C 1
ATOM 859 O O . SER A 1 110 ? -12.836 -16.359 -1.964 1 96.38 110 SER A O 1
ATOM 861 N N . THR A 1 111 ? -12.047 -14.461 -1.154 1 94.25 111 THR A N 1
ATOM 862 C CA . THR A 1 111 ? -12.844 -13.602 -2.025 1 94.25 111 THR A CA 1
ATOM 863 C C . THR A 1 111 ? -12.562 -13.914 -3.494 1 94.25 111 THR A C 1
ATOM 865 O O . THR A 1 111 ? -13.492 -14.031 -4.293 1 94.25 111 THR A O 1
ATOM 868 N N . PHE A 1 112 ? -11.273 -14.008 -3.908 1 92.25 112 PHE A N 1
ATOM 869 C CA . PHE A 1 112 ? -11.023 -14.172 -5.336 1 92.25 112 PHE A CA 1
ATOM 870 C C . PHE A 1 112 ? -11.422 -15.57 -5.797 1 92.25 112 PHE A C 1
ATOM 872 O O . PHE A 1 112 ? -11.82 -15.758 -6.949 1 92.25 112 PHE A O 1
ATOM 879 N N . VAL A 1 113 ? -11.43 -16.641 -4.898 1 97.56 113 VAL A N 1
ATOM 880 C CA . VAL A 1 113 ? -11.938 -17.969 -5.258 1 97.56 113 VAL A CA 1
ATOM 881 C C . VAL A 1 113 ? -13.461 -17.922 -5.363 1 97.56 113 VAL A C 1
ATOM 883 O O . VAL A 1 113 ? -14.047 -18.547 -6.25 1 97.56 113 VAL A O 1
ATOM 886 N N . GLN A 1 114 ? -14.055 -17.203 -4.453 1 97.69 114 GLN A N 1
ATOM 887 C CA . GLN A 1 114 ? -15.5 -17.047 -4.531 1 97.69 114 GLN A CA 1
ATOM 888 C C . GLN A 1 114 ? -15.914 -16.422 -5.859 1 97.69 114 GLN A C 1
ATOM 890 O O . GLN A 1 114 ? -16.938 -16.797 -6.441 1 97.69 114 GLN A O 1
ATOM 895 N N . ARG A 1 115 ? -15.156 -15.508 -6.344 1 96.75 115 ARG A N 1
ATOM 896 C CA . ARG A 1 115 ? -15.43 -14.883 -7.637 1 96.75 115 ARG A CA 1
ATOM 897 C C . ARG A 1 115 ? -15.359 -15.914 -8.766 1 96.75 115 ARG A C 1
ATOM 899 O O . ARG A 1 115 ? -16.125 -15.844 -9.727 1 96.75 115 ARG A O 1
ATOM 906 N N . ILE A 1 116 ? -14.461 -16.812 -8.648 1 98 116 ILE A N 1
ATOM 907 C CA . ILE A 1 116 ? -14.32 -17.891 -9.625 1 98 116 ILE A CA 1
ATOM 908 C C . ILE A 1 116 ? -15.562 -18.781 -9.602 1 98 116 ILE A C 1
ATOM 910 O O . ILE A 1 116 ? -16.125 -19.094 -10.648 1 98 116 ILE A O 1
ATOM 914 N N . VAL A 1 117 ? -15.977 -19.125 -8.414 1 97.62 117 VAL A N 1
ATOM 915 C CA . VAL A 1 117 ? -17.156 -19.953 -8.234 1 97.62 117 VAL A CA 1
ATOM 916 C C . VAL A 1 117 ? -18.391 -19.203 -8.727 1 97.62 117 VAL A C 1
ATOM 918 O O . VAL A 1 117 ? -19.219 -19.766 -9.453 1 97.62 117 VAL A O 1
ATOM 921 N N . ASP A 1 118 ? -18.516 -17.953 -8.391 1 97 118 ASP A N 1
ATOM 922 C CA . ASP A 1 118 ? -19.656 -17.141 -8.789 1 97 118 ASP A CA 1
ATOM 923 C C . ASP A 1 118 ? -19.719 -16.969 -10.305 1 97 118 ASP A C 1
ATOM 925 O O . ASP A 1 118 ? -20.781 -16.734 -10.867 1 97 118 ASP A O 1
ATOM 929 N N . ALA A 1 119 ? -18.547 -17.078 -10.914 1 96.88 119 ALA A N 1
ATOM 930 C CA . ALA A 1 119 ? -18.469 -16.938 -12.367 1 96.88 119 ALA A CA 1
ATOM 931 C C . ALA A 1 119 ? -18.922 -18.219 -13.062 1 96.88 119 ALA A C 1
ATOM 933 O O . ALA A 1 119 ? -18.984 -18.266 -14.289 1 96.88 119 ALA A O 1
ATOM 934 N N . GLY A 1 120 ? -19.141 -19.281 -12.312 1 97 120 GLY A N 1
ATOM 935 C CA . GLY A 1 120 ? -19.703 -20.516 -12.859 1 97 120 GLY A CA 1
ATOM 936 C C . GLY A 1 120 ? -18.656 -21.594 -13.07 1 97 120 GLY A C 1
ATOM 937 O O . GLY A 1 120 ? -18.969 -22.672 -13.57 1 97 120 GLY A O 1
ATOM 938 N N . ALA A 1 121 ? -17.422 -21.344 -12.68 1 98.06 121 ALA A N 1
ATOM 939 C CA . ALA A 1 121 ? -16.359 -22.328 -12.844 1 98.06 121 ALA A CA 1
ATOM 940 C C . ALA A 1 121 ? -16.578 -23.531 -11.93 1 98.06 121 ALA A C 1
ATOM 942 O O . ALA A 1 121 ? -17.344 -23.469 -10.977 1 98.06 121 ALA A O 1
ATOM 943 N N . ILE A 1 122 ? -15.961 -24.625 -12.258 1 98.06 122 ILE A N 1
ATOM 944 C CA . ILE A 1 122 ? -16.062 -25.859 -11.492 1 98.06 122 ILE A CA 1
ATOM 945 C C . ILE A 1 122 ? -14.734 -26.156 -10.812 1 98.06 122 ILE A C 1
ATOM 947 O O . ILE A 1 122 ? -13.789 -26.625 -11.453 1 98.06 122 ILE A O 1
ATOM 951 N N . VAL A 1 123 ? -14.672 -25.922 -9.508 1 97.94 123 VAL A N 1
ATOM 952 C CA . VAL A 1 123 ? -13.484 -26.266 -8.727 1 97.94 123 VAL A CA 1
ATOM 953 C C . VAL A 1 123 ? -13.484 -27.781 -8.445 1 97.94 123 VAL A C 1
ATOM 955 O O . VAL A 1 123 ? -13.961 -28.219 -7.402 1 97.94 123 VAL A O 1
ATOM 958 N N . HIS A 1 124 ? -12.82 -28.5 -9.305 1 98.12 124 HIS A N 1
ATOM 959 C CA . HIS A 1 124 ? -12.961 -29.953 -9.289 1 98.12 124 HIS A CA 1
ATOM 960 C C . HIS A 1 124 ? -11.844 -30.594 -8.477 1 98.12 124 HIS A C 1
ATOM 962 O O . HIS A 1 124 ? -11.922 -31.781 -8.125 1 98.12 124 HIS A O 1
ATOM 968 N N . ALA A 1 125 ? -10.828 -29.812 -8.133 1 98.56 125 ALA A N 1
ATOM 969 C CA . ALA A 1 125 ? -9.703 -30.344 -7.363 1 98.56 125 ALA A CA 1
ATOM 970 C C . ALA A 1 125 ? -8.891 -29.219 -6.738 1 98.56 125 ALA A C 1
ATOM 972 O O . ALA A 1 125 ? -9.062 -28.047 -7.098 1 98.56 125 ALA A O 1
ATOM 973 N N . ARG A 1 126 ? -8.055 -29.594 -5.75 1 98.25 126 ARG A N 1
ATOM 974 C CA . ARG A 1 126 ? -7.078 -28.688 -5.137 1 98.25 126 ARG A CA 1
ATOM 975 C C . ARG A 1 126 ? -5.652 -29.125 -5.465 1 98.25 126 ARG A C 1
ATOM 977 O O . ARG A 1 126 ? -5.336 -30.312 -5.43 1 98.25 126 ARG A O 1
ATOM 984 N N . SER A 1 127 ? -4.836 -28.156 -5.773 1 98.44 127 SER A N 1
ATOM 985 C CA . SER A 1 127 ? -3.477 -28.484 -6.188 1 98.44 127 SER A CA 1
ATOM 986 C C . SER A 1 127 ? -2.566 -28.688 -4.98 1 98.44 127 SER A C 1
ATOM 988 O O . SER A 1 127 ? -2.844 -28.172 -3.895 1 98.44 127 SER A O 1
ATOM 990 N N . THR A 1 128 ? -1.472 -29.469 -5.18 1 98.31 128 THR A N 1
ATOM 991 C CA . THR A 1 128 ? -0.439 -29.609 -4.16 1 98.31 128 THR A CA 1
ATOM 992 C C . THR A 1 128 ? 0.458 -28.375 -4.113 1 98.31 128 THR A C 1
ATOM 994 O O . THR A 1 128 ? 0.573 -27.656 -5.105 1 98.31 128 THR A O 1
ATOM 997 N N . ALA A 1 129 ? 1.039 -28.109 -3.018 1 98.19 129 ALA A N 1
ATOM 998 C CA . ALA A 1 129 ? 1.989 -27.047 -2.74 1 98.19 129 ALA A CA 1
ATOM 999 C C . ALA A 1 129 ? 2.979 -27.453 -1.652 1 98.19 129 ALA A C 1
ATOM 1001 O O . ALA A 1 129 ? 2.738 -28.406 -0.916 1 98.19 129 ALA A O 1
ATOM 1002 N N . PRO A 1 130 ? 4.141 -26.875 -1.606 1 98.38 130 PRO A N 1
ATOM 1003 C CA . PRO A 1 130 ? 4.984 -27.125 -0.434 1 98.38 130 PRO A CA 1
ATOM 1004 C C . PRO A 1 130 ? 4.328 -26.672 0.869 1 98.38 130 PRO A C 1
ATOM 1006 O O . PRO A 1 130 ? 3.373 -25.891 0.843 1 98.38 130 PRO A O 1
ATOM 1009 N N . GLU A 1 131 ? 4.871 -27.188 1.945 1 98.12 131 GLU A N 1
ATOM 1010 C CA . GLU A 1 131 ? 4.363 -26.812 3.262 1 98.12 131 GLU A CA 1
ATOM 1011 C C . GLU A 1 131 ? 4.395 -25.297 3.451 1 98.12 131 GLU A C 1
ATOM 1013 O O . GLU A 1 131 ? 5.434 -24.656 3.262 1 98.12 131 GLU A O 1
ATOM 1018 N N . PHE A 1 132 ? 3.232 -24.656 3.744 1 97.56 132 PHE A N 1
ATOM 1019 C CA . PHE A 1 132 ? 3.029 -23.234 3.996 1 97.56 132 PHE A CA 1
ATOM 1020 C C . PHE A 1 132 ? 3.395 -22.406 2.77 1 97.56 132 PHE A C 1
ATOM 1022 O O . PHE A 1 132 ? 3.66 -21.203 2.879 1 97.56 132 PHE A O 1
ATOM 1029 N N . SER A 1 133 ? 3.506 -23.094 1.582 1 97.44 133 SER A N 1
ATOM 1030 C CA . SER A 1 133 ? 3.912 -22.406 0.355 1 97.44 133 SER A CA 1
ATOM 1031 C C . SER A 1 133 ? 5.281 -21.75 0.514 1 97.44 133 SER A C 1
ATOM 1033 O O . SER A 1 133 ? 5.52 -20.672 -0.013 1 97.44 133 SER A O 1
ATOM 1035 N N . SER A 1 134 ? 6.238 -22.422 1.199 1 97.94 134 SER A N 1
ATOM 1036 C CA . SER A 1 134 ? 7.465 -21.766 1.653 1 97.94 134 SER A CA 1
ATOM 1037 C C . SER A 1 134 ? 8.656 -22.156 0.785 1 97.94 134 SER A C 1
ATOM 1039 O O . SER A 1 134 ? 9.805 -21.875 1.131 1 97.94 134 SER A O 1
ATOM 1041 N N . ALA A 1 135 ? 8.375 -22.828 -0.395 1 98.25 135 ALA A N 1
ATOM 1042 C CA . ALA A 1 135 ? 9.508 -23.297 -1.182 1 98.25 135 ALA A CA 1
ATOM 1043 C C . ALA A 1 135 ? 9.273 -23.062 -2.672 1 98.25 135 ALA A C 1
ATOM 1045 O O . ALA A 1 135 ? 8.133 -22.984 -3.123 1 98.25 135 ALA A O 1
ATOM 1046 N N . ALA A 1 136 ? 10.406 -23.062 -3.393 1 98.38 136 ALA A N 1
ATOM 1047 C CA . ALA A 1 136 ? 10.375 -22.906 -4.844 1 98.38 136 ALA A CA 1
ATOM 1048 C C . ALA A 1 136 ? 10.297 -24.266 -5.539 1 98.38 136 ALA A C 1
ATOM 1050 O O . ALA A 1 136 ? 10.516 -24.359 -6.746 1 98.38 136 ALA A O 1
ATOM 1051 N N . PHE A 1 137 ? 10.148 -25.234 -4.777 1 98.44 137 PHE A N 1
ATOM 1052 C CA . PHE A 1 137 ? 9.812 -26.594 -5.191 1 98.44 137 PHE A CA 1
ATOM 1053 C C . PHE A 1 137 ? 8.539 -27.078 -4.504 1 98.44 137 PHE A C 1
ATOM 1055 O O . PHE A 1 137 ? 8.047 -26.438 -3.576 1 98.44 137 PHE A O 1
ATOM 1062 N N . THR A 1 138 ? 7.973 -28.172 -4.973 1 98.69 138 THR A N 1
ATOM 1063 C CA . THR A 1 138 ? 6.715 -28.609 -4.387 1 98.69 138 THR A CA 1
ATOM 1064 C C . THR A 1 138 ? 6.848 -30.016 -3.826 1 98.69 138 THR A C 1
ATOM 1066 O O . THR A 1 138 ? 6.949 -30.984 -4.586 1 98.69 138 THR A O 1
ATOM 1069 N N . GLN A 1 139 ? 6.895 -30.094 -2.572 1 97.88 139 GLN A N 1
ATOM 1070 C CA . GLN A 1 139 ? 6.855 -31.344 -1.817 1 97.88 139 GLN A CA 1
ATOM 1071 C C . GLN A 1 139 ? 6.422 -31.094 -0.374 1 97.88 139 GLN A C 1
ATOM 1073 O O . GLN A 1 139 ? 6.551 -29.984 0.138 1 97.88 139 GLN A O 1
ATOM 1078 N N . SER A 1 140 ? 5.848 -32 0.232 1 96.94 140 SER A N 1
ATOM 1079 C CA . SER A 1 140 ? 5.469 -31.953 1.641 1 96.94 140 SER A CA 1
ATOM 1080 C C . SER A 1 140 ? 5.379 -33.344 2.24 1 96.94 140 SER A C 1
ATOM 1082 O O . SER A 1 140 ? 5.406 -34.344 1.514 1 96.94 140 SER A O 1
ATOM 1084 N N . GLU A 1 141 ? 5.32 -33.406 3.547 1 96.69 141 GLU A N 1
ATOM 1085 C CA . GLU A 1 141 ? 5.105 -34.688 4.211 1 96.69 141 GLU A CA 1
ATOM 1086 C C . GLU A 1 141 ? 3.668 -35.188 4.027 1 96.69 141 GLU A C 1
ATOM 1088 O O . GLU A 1 141 ? 3.381 -36.375 4.184 1 96.69 141 GLU A O 1
ATOM 1093 N N . LEU A 1 142 ? 2.838 -34.281 3.691 1 94.12 142 LEU A N 1
ATOM 1094 C CA . LEU A 1 142 ? 1.428 -34.594 3.52 1 94.12 142 LEU A CA 1
ATOM 1095 C C . LEU A 1 142 ? 1.189 -35.281 2.174 1 94.12 142 LEU A C 1
ATOM 1097 O O . LEU A 1 142 ? 0.44 -36.25 2.088 1 94.12 142 LEU A O 1
ATOM 1101 N N . TRP A 1 143 ? 1.873 -34.719 0.989 1 91.44 143 TRP A N 1
ATOM 1102 C CA . TRP A 1 143 ? 1.498 -35.156 -0.357 1 91.44 143 TRP A CA 1
ATOM 1103 C C . TRP A 1 143 ? 2.637 -35.906 -1.027 1 91.44 143 TRP A C 1
ATOM 1105 O O . TRP A 1 143 ? 2.418 -36.625 -2.002 1 91.44 143 TRP A O 1
ATOM 1115 N N . GLY A 1 144 ? 3.812 -35.688 -0.536 1 96.81 144 GLY A N 1
ATOM 1116 C CA . GLY A 1 144 ? 4.961 -36.156 -1.285 1 96.81 144 GLY A CA 1
ATOM 1117 C C . GLY A 1 144 ? 5.496 -35.156 -2.279 1 96.81 144 GLY A C 1
ATOM 1118 O O . GLY A 1 144 ? 5.43 -33.938 -2.043 1 96.81 144 GLY A O 1
ATOM 1119 N N . VAL A 1 145 ? 6.109 -35.656 -3.344 1 98.5 145 VAL A N 1
ATOM 1120 C CA . VAL A 1 145 ? 6.832 -34.781 -4.285 1 98.5 145 VAL A CA 1
ATOM 1121 C C . VAL A 1 145 ? 5.996 -34.594 -5.547 1 98.5 145 VAL A C 1
ATOM 1123 O O . VAL A 1 145 ? 5.496 -35.562 -6.125 1 98.5 145 VAL A O 1
ATOM 1126 N N . THR A 1 146 ? 5.742 -33.375 -5.922 1 98.75 146 THR A N 1
ATOM 1127 C CA . THR A 1 146 ? 5.148 -33.062 -7.215 1 98.75 146 THR A CA 1
ATOM 1128 C C . THR A 1 146 ? 6.23 -32.938 -8.289 1 98.75 146 THR A C 1
ATOM 1130 O O . THR A 1 146 ? 7.109 -32.062 -8.18 1 98.75 146 THR A O 1
ATOM 1133 N N . ARG A 1 147 ? 6.098 -33.688 -9.32 1 98.56 147 ARG A N 1
ATOM 1134 C CA . ARG A 1 147 ? 7.176 -33.781 -10.305 1 98.56 147 ARG A CA 1
ATOM 1135 C C . ARG A 1 147 ? 6.844 -33 -11.57 1 98.56 147 ARG A C 1
ATOM 1137 O O . ARG A 1 147 ? 5.672 -32.812 -11.898 1 98.56 147 ARG A O 1
ATOM 1144 N N . ASN A 1 148 ? 7.891 -32.562 -12.203 1 98.38 148 ASN A N 1
ATOM 1145 C CA . ASN A 1 148 ? 7.75 -31.875 -13.484 1 98.38 148 ASN A CA 1
ATOM 1146 C C . ASN A 1 148 ? 7.406 -32.875 -14.602 1 98.38 148 ASN A C 1
ATOM 1148 O O . ASN A 1 148 ? 8.133 -33.844 -14.828 1 98.38 148 ASN A O 1
ATOM 1152 N N . PRO A 1 149 ? 6.34 -32.625 -15.32 1 97.94 149 PRO A N 1
ATOM 1153 C CA . PRO A 1 149 ? 5.895 -33.594 -16.328 1 97.94 149 PRO A CA 1
ATOM 1154 C C . PRO A 1 149 ? 6.809 -33.625 -17.547 1 97.94 149 PRO A C 1
ATOM 1156 O O . PRO A 1 149 ? 6.742 -34.562 -18.344 1 97.94 149 PRO A O 1
ATOM 1159 N N . TRP A 1 150 ? 7.637 -32.625 -17.719 1 97.12 150 TRP A N 1
ATOM 1160 C CA . TRP A 1 150 ? 8.57 -32.594 -18.844 1 97.12 150 TRP A CA 1
ATOM 1161 C C . TRP A 1 150 ? 9.797 -33.438 -18.547 1 97.12 150 TRP A C 1
ATOM 1163 O O . TRP A 1 150 ? 10.453 -33.938 -19.469 1 97.12 150 TRP A O 1
ATOM 1173 N N . ASN A 1 151 ? 10.18 -33.531 -17.328 1 97.44 151 ASN A N 1
ATOM 1174 C CA . ASN A 1 151 ? 11.297 -34.312 -16.812 1 97.44 151 ASN A CA 1
ATOM 1175 C C . ASN A 1 151 ? 11.117 -34.625 -15.328 1 97.44 151 ASN A C 1
ATOM 1177 O O . ASN A 1 151 ? 11.383 -33.781 -14.477 1 97.44 151 ASN A O 1
ATOM 1181 N N . THR A 1 152 ? 10.734 -35.812 -14.992 1 97.44 152 THR A N 1
ATOM 1182 C CA . THR A 1 152 ? 10.234 -36.156 -13.672 1 97.44 152 THR A CA 1
ATOM 1183 C C . THR A 1 152 ? 11.383 -36.25 -12.664 1 97.44 152 THR A C 1
ATOM 1185 O O . THR A 1 152 ? 11.148 -36.406 -11.461 1 97.44 152 THR A O 1
ATOM 1188 N N . LYS A 1 153 ? 12.625 -36.125 -13.133 1 97.75 153 LYS A N 1
ATOM 1189 C CA . LYS A 1 153 ? 13.758 -36.031 -12.219 1 97.75 153 LYS A CA 1
ATOM 1190 C C . LYS A 1 153 ? 13.758 -34.656 -11.5 1 97.75 153 LYS A C 1
ATOM 1192 O O . LYS A 1 153 ? 14.453 -34.5 -10.508 1 97.75 153 LYS A O 1
ATOM 1197 N N . TYR A 1 154 ? 12.984 -33.781 -12.023 1 98.38 154 TYR A N 1
ATOM 1198 C CA . TYR A 1 154 ? 12.953 -32.406 -11.492 1 98.38 154 TYR A CA 1
ATOM 1199 C C . TYR A 1 154 ? 11.609 -32.125 -10.836 1 98.38 154 TYR A C 1
ATOM 1201 O O . TYR A 1 154 ? 10.609 -32.75 -11.141 1 98.38 154 TYR A O 1
ATOM 1209 N N . SER A 1 155 ? 11.641 -31.219 -9.898 1 98.5 155 SER A N 1
ATOM 1210 C CA . SER A 1 155 ? 10.43 -30.719 -9.258 1 98.5 155 SER A CA 1
ATOM 1211 C C . SER A 1 155 ? 9.625 -29.828 -10.203 1 98.5 155 SER A C 1
ATOM 1213 O O . SER A 1 155 ? 10.172 -29.297 -11.164 1 98.5 155 SER A O 1
ATOM 1215 N N . SER A 1 156 ? 8.391 -29.75 -9.938 1 98.44 156 SER A N 1
ATOM 1216 C CA . SER A 1 156 ? 7.52 -28.844 -10.68 1 98.44 156 SER A CA 1
ATOM 1217 C C . SER A 1 156 ? 7.91 -27.391 -10.445 1 98.44 156 SER A C 1
ATOM 1219 O O . SER A 1 156 ? 7.414 -26.484 -11.125 1 98.44 156 SER A O 1
ATOM 1221 N N . GLY A 1 157 ? 8.844 -27.078 -9.57 1 98.44 157 GLY A N 1
ATOM 1222 C CA . GLY A 1 157 ? 8.945 -25.734 -9.023 1 98.44 157 GLY A CA 1
ATOM 1223 C C . GLY A 1 157 ? 7.871 -25.422 -7.992 1 98.44 157 GLY A C 1
ATOM 1224 O O . GLY A 1 157 ? 7.102 -26.312 -7.609 1 98.44 157 GLY A O 1
ATOM 1225 N N . GLY A 1 158 ? 7.812 -24.25 -7.48 1 97.94 158 GLY A N 1
ATOM 1226 C CA . GLY A 1 158 ? 6.859 -23.891 -6.445 1 97.94 158 GLY A CA 1
ATOM 1227 C C . GLY A 1 158 ? 6.848 -22.406 -6.148 1 97.94 158 GLY A C 1
ATOM 1228 O O . GLY A 1 158 ? 7.648 -21.641 -6.703 1 97.94 158 GLY A O 1
ATOM 1229 N N . SER A 1 159 ? 5.805 -21.953 -5.352 1 98.06 159 SER A N 1
ATOM 1230 C CA . SER A 1 159 ? 5.051 -22.891 -4.535 1 98.06 159 SER A CA 1
ATOM 1231 C C . SER A 1 159 ? 3.77 -23.344 -5.234 1 98.06 159 SER A C 1
ATOM 1233 O O . SER A 1 159 ? 3.094 -24.266 -4.781 1 98.06 159 SER A O 1
ATOM 1235 N N . SER A 1 160 ? 3.377 -22.781 -6.379 1 98.81 160 SER A N 1
ATOM 1236 C CA . SER A 1 160 ? 2.164 -23.203 -7.07 1 98.81 160 SER A CA 1
ATOM 1237 C C . SER A 1 160 ? 2.451 -24.328 -8.062 1 98.81 160 SER A C 1
ATOM 1239 O O . SER A 1 160 ? 2.006 -24.281 -9.211 1 98.81 160 SER A O 1
ATOM 1241 N N . GLY A 1 161 ? 3.186 -25.266 -7.566 1 98.75 161 GLY A N 1
ATOM 1242 C CA . GLY A 1 161 ? 3.678 -26.312 -8.43 1 98.75 161 GLY A CA 1
ATOM 1243 C C . GLY A 1 161 ? 2.582 -27.25 -8.922 1 98.75 161 GLY A C 1
ATOM 1244 O O . GLY A 1 161 ? 2.547 -27.609 -10.102 1 98.75 161 GLY A O 1
ATOM 1245 N N . GLY A 1 162 ? 1.694 -27.688 -8.031 1 98.81 162 GLY A N 1
ATOM 1246 C CA . GLY A 1 162 ? 0.582 -28.531 -8.445 1 98.81 162 GLY A CA 1
ATOM 1247 C C . GLY A 1 162 ? -0.285 -27.891 -9.516 1 98.81 162 GLY A C 1
ATOM 1248 O O . GLY A 1 162 ? -0.696 -28.547 -10.469 1 98.81 162 GLY A O 1
ATOM 1249 N N . SER A 1 163 ? -0.57 -26.625 -9.359 1 98.88 163 SER A N 1
ATOM 1250 C CA . SER A 1 163 ? -1.346 -25.875 -10.344 1 98.88 163 SER A CA 1
ATOM 1251 C C . SER A 1 163 ? -0.659 -25.891 -11.703 1 98.88 163 SER A C 1
ATOM 1253 O O . SER A 1 163 ? -1.308 -26.094 -12.734 1 98.88 163 SER A O 1
ATOM 1255 N N . ALA A 1 164 ? 0.623 -25.688 -11.68 1 98.81 164 ALA A N 1
ATOM 1256 C CA . ALA A 1 164 ? 1.38 -25.625 -12.922 1 98.81 164 ALA A CA 1
ATOM 1257 C C . ALA A 1 164 ? 1.361 -26.984 -13.633 1 98.81 164 ALA A C 1
ATOM 1259 O O . ALA A 1 164 ? 1.127 -27.047 -14.844 1 98.81 164 ALA A O 1
ATOM 1260 N N . VAL A 1 165 ? 1.572 -28.031 -12.914 1 98.69 165 VAL A N 1
ATOM 1261 C CA . VAL A 1 165 ? 1.597 -29.359 -13.484 1 98.69 165 VAL A CA 1
ATOM 1262 C C . VAL A 1 165 ? 0.208 -29.734 -14.008 1 98.69 165 VAL A C 1
ATOM 1264 O O . VAL A 1 165 ? 0.075 -30.312 -15.086 1 98.69 165 VAL A O 1
ATOM 1267 N N . ALA A 1 166 ? -0.818 -29.406 -13.227 1 98.62 166 ALA A N 1
ATOM 1268 C CA . ALA A 1 166 ? -2.186 -29.672 -13.656 1 98.62 166 ALA A CA 1
ATOM 1269 C C . ALA A 1 166 ? -2.484 -29.016 -15 1 98.62 166 ALA A C 1
ATOM 1271 O O . ALA A 1 166 ? -3.094 -29.625 -15.875 1 98.62 166 ALA A O 1
ATOM 1272 N N . LEU A 1 167 ? -2.051 -27.828 -15.164 1 97.94 167 LEU A N 1
ATOM 1273 C CA . LEU A 1 167 ? -2.27 -27.109 -16.406 1 97.94 167 LEU A CA 1
ATOM 1274 C C . LEU A 1 167 ? -1.442 -27.719 -17.547 1 97.94 167 LEU A C 1
ATOM 1276 O O . LEU A 1 167 ? -1.972 -28 -18.609 1 97.94 167 LEU A O 1
ATOM 1280 N N . ALA A 1 168 ? -0.179 -27.953 -17.281 1 97.5 168 ALA A N 1
ATOM 1281 C CA . ALA A 1 168 ? 0.733 -28.438 -18.312 1 97.5 168 ALA A CA 1
ATOM 1282 C C . ALA A 1 168 ? 0.275 -29.781 -18.859 1 97.5 168 ALA A C 1
ATOM 1284 O O . ALA A 1 168 ? 0.552 -30.125 -20.016 1 97.5 168 ALA A O 1
ATOM 1285 N N . THR A 1 169 ? -0.476 -30.547 -18.062 1 97.12 169 THR A N 1
ATOM 1286 C CA . THR A 1 169 ? -0.793 -31.922 -18.438 1 97.12 169 THR A CA 1
ATOM 1287 C C . THR A 1 169 ? -2.271 -32.062 -18.797 1 97.12 169 THR A C 1
ATOM 1289 O O . THR A 1 169 ? -2.758 -33.156 -19.031 1 97.12 169 THR A O 1
ATOM 1292 N N . GLY A 1 170 ? -3.008 -31 -18.703 1 96.06 170 GLY A N 1
ATOM 1293 C CA . GLY A 1 170 ? -4.406 -31.031 -19.109 1 96.06 170 GLY A CA 1
ATOM 1294 C C . GLY A 1 170 ? -5.328 -31.547 -18.031 1 96.06 170 GLY A C 1
ATOM 1295 O O . GLY A 1 170 ? -6.465 -31.938 -18.312 1 96.06 170 GLY A O 1
ATOM 1296 N N . MET A 1 171 ? -4.867 -31.578 -16.812 1 97.5 171 MET A N 1
ATOM 1297 C CA . MET A 1 171 ? -5.703 -31.969 -15.688 1 97.5 171 MET A CA 1
ATOM 1298 C C . MET A 1 171 ? -6.727 -30.891 -15.367 1 97.5 171 MET A C 1
ATOM 1300 O O . MET A 1 171 ? -7.68 -31.125 -14.625 1 97.5 171 MET A O 1
ATOM 1304 N N . THR A 1 172 ? -6.555 -29.703 -15.891 1 98.06 172 THR A N 1
ATOM 1305 C CA . THR A 1 172 ? -7.445 -28.578 -15.703 1 98.06 172 THR A CA 1
ATOM 1306 C C . THR A 1 172 ? -7.258 -27.547 -16.828 1 98.06 172 THR A C 1
ATOM 1308 O O . THR A 1 172 ? -6.344 -27.688 -17.641 1 98.06 172 THR A O 1
ATOM 1311 N N . HIS A 1 173 ? -8.156 -26.594 -16.922 1 97.81 173 HIS A N 1
ATOM 1312 C CA . HIS A 1 173 ? -8.062 -25.578 -17.953 1 97.81 173 HIS A CA 1
ATOM 1313 C C . HIS A 1 173 ? -7.621 -24.234 -17.375 1 97.81 173 HIS A C 1
ATOM 1315 O O . HIS A 1 173 ? -7.035 -23.406 -18.078 1 97.81 173 HIS A O 1
ATOM 1321 N N . LEU A 1 174 ? -7.914 -23.969 -16.141 1 98.56 174 LEU A N 1
ATOM 1322 C CA . LEU A 1 174 ? -7.457 -22.812 -15.375 1 98.56 174 LEU A CA 1
ATOM 1323 C C . LEU A 1 174 ? -6.996 -23.234 -13.984 1 98.56 174 LEU A C 1
ATOM 1325 O O . LEU A 1 174 ? -7.426 -24.266 -13.469 1 98.56 174 LEU A O 1
ATOM 1329 N N . ALA A 1 175 ? -6.152 -22.453 -13.414 1 98.88 175 ALA A N 1
ATOM 1330 C CA . ALA A 1 175 ? -5.719 -22.703 -12.047 1 98.88 175 ALA A CA 1
ATOM 1331 C C . ALA A 1 175 ? -5.352 -21.406 -11.336 1 98.88 175 ALA A C 1
ATOM 1333 O O . ALA A 1 175 ? -5.113 -20.391 -11.984 1 98.88 175 ALA A O 1
ATOM 1334 N N . THR A 1 176 ? -5.359 -21.438 -10.031 1 98.75 176 THR A N 1
ATOM 1335 C CA . THR A 1 176 ? -4.918 -20.297 -9.234 1 98.75 176 THR A CA 1
ATOM 1336 C C . THR A 1 176 ? -3.545 -20.562 -8.625 1 98.75 176 THR A C 1
ATOM 1338 O O . THR A 1 176 ? -3.123 -21.719 -8.508 1 98.75 176 THR A O 1
ATOM 1341 N N . GLY A 1 177 ? -2.846 -19.516 -8.367 1 98.56 177 GLY A N 1
ATOM 1342 C CA . GLY A 1 177 ? -1.605 -19.562 -7.613 1 98.56 177 GLY A CA 1
ATOM 1343 C C . GLY A 1 177 ? -1.468 -18.406 -6.637 1 98.56 177 GLY A C 1
ATOM 1344 O O . GLY A 1 177 ? -2.314 -17.516 -6.602 1 98.56 177 GLY A O 1
ATOM 1345 N N . SER A 1 178 ? -0.521 -18.562 -5.789 1 98.06 178 SER A N 1
ATOM 1346 C CA . SER A 1 178 ? -0.09 -17.484 -4.91 1 98.06 178 SER A CA 1
ATOM 1347 C C . SER A 1 178 ? 1.396 -17.188 -5.086 1 98.06 178 SER A C 1
ATOM 1349 O O . SER A 1 178 ? 2.145 -18.031 -5.598 1 98.06 178 SER A O 1
ATOM 1351 N N . ASP A 1 179 ? 1.745 -15.969 -4.77 1 98.5 179 ASP A N 1
ATOM 1352 C CA . ASP A 1 179 ? 3.109 -15.539 -5.062 1 98.5 179 ASP A CA 1
ATOM 1353 C C . ASP A 1 179 ? 3.635 -14.602 -3.977 1 98.5 179 ASP A C 1
ATOM 1355 O O . ASP A 1 179 ? 3.141 -13.477 -3.824 1 98.5 179 ASP A O 1
ATOM 1359 N N . VAL A 1 180 ? 4.637 -15.055 -3.225 1 97.88 180 VAL A N 1
ATOM 1360 C CA . VAL A 1 180 ? 5.285 -14.219 -2.219 1 97.88 180 VAL A CA 1
ATOM 1361 C C . VAL A 1 180 ? 6.773 -14.086 -2.537 1 97.88 180 VAL A C 1
ATOM 1363 O O . VAL A 1 180 ? 7.453 -13.211 -1.998 1 97.88 180 VAL A O 1
ATOM 1366 N N . ALA A 1 181 ? 7.246 -14.914 -3.49 1 98.25 181 ALA A N 1
ATOM 1367 C CA . ALA A 1 181 ? 8.656 -14.914 -3.877 1 98.25 181 ALA A CA 1
ATOM 1368 C C . ALA A 1 181 ? 8.836 -15.492 -5.277 1 98.25 181 ALA A C 1
ATOM 1370 O O . ALA A 1 181 ? 9.828 -16.172 -5.547 1 98.25 181 ALA A O 1
ATOM 1371 N N . GLY A 1 182 ? 7.812 -15.352 -6.098 1 98.5 182 GLY A N 1
ATOM 1372 C CA . GLY A 1 182 ? 7.879 -15.922 -7.434 1 98.5 182 GLY A CA 1
ATOM 1373 C C . GLY A 1 182 ? 7.055 -17.188 -7.578 1 98.5 182 GLY A C 1
ATOM 1374 O O . GLY A 1 182 ? 7.133 -17.875 -8.602 1 98.5 182 GLY A O 1
ATOM 1375 N N . SER A 1 183 ? 6.195 -17.406 -6.703 1 98.62 183 SER A N 1
ATOM 1376 C CA . SER A 1 183 ? 5.566 -18.719 -6.562 1 98.62 183 SER A CA 1
ATOM 1377 C C . SER A 1 183 ? 4.539 -18.969 -7.664 1 98.62 183 SER A C 1
ATOM 1379 O O . SER A 1 183 ? 4.113 -20.094 -7.883 1 98.62 183 SER A O 1
ATOM 1381 N N . ILE A 1 184 ? 4.086 -18.016 -8.328 1 98.88 184 ILE A N 1
ATOM 1382 C CA . ILE A 1 184 ? 3.295 -18.203 -9.539 1 98.88 184 ILE A CA 1
ATOM 1383 C C . ILE A 1 184 ? 4.219 -18.328 -10.75 1 98.88 184 ILE A C 1
ATOM 1385 O O . ILE A 1 184 ? 4.043 -19.219 -11.586 1 98.88 184 ILE A O 1
ATOM 1389 N N . ARG A 1 185 ? 5.227 -17.578 -10.758 1 98.81 185 ARG A N 1
ATOM 1390 C CA . ARG A 1 185 ? 6.066 -17.359 -11.93 1 98.81 185 ARG A CA 1
ATOM 1391 C C . ARG A 1 185 ? 7.113 -18.469 -12.07 1 98.81 185 ARG A C 1
ATOM 1393 O O . ARG A 1 185 ? 7.426 -18.891 -13.18 1 98.81 185 ARG A O 1
ATOM 1400 N N . THR A 1 186 ? 7.629 -18.953 -10.938 1 98.81 186 THR A N 1
ATOM 1401 C CA . THR A 1 186 ? 8.625 -20.016 -10.953 1 98.81 186 THR A CA 1
ATOM 1402 C C . THR A 1 186 ? 8.047 -21.297 -11.539 1 98.81 186 THR A C 1
ATOM 1404 O O . THR A 1 186 ? 8.539 -21.797 -12.547 1 98.81 186 THR A O 1
ATOM 1407 N N . PRO A 1 187 ? 6.98 -21.781 -10.977 1 98.75 187 PRO A N 1
ATOM 1408 C CA . PRO A 1 187 ? 6.457 -23 -11.57 1 98.75 187 PRO A CA 1
ATOM 1409 C C . PRO A 1 187 ? 5.875 -22.781 -12.961 1 98.75 187 PRO A C 1
ATOM 1411 O O . PRO A 1 187 ? 5.883 -23.703 -13.789 1 98.75 187 PRO A O 1
ATOM 1414 N N . SER A 1 188 ? 5.344 -21.609 -13.258 1 98.69 188 SER A N 1
ATOM 1415 C CA . SER A 1 188 ? 4.898 -21.328 -14.625 1 98.69 188 SER A CA 1
ATOM 1416 C C . SER A 1 188 ? 6.055 -21.438 -15.609 1 98.69 188 SER A C 1
ATOM 1418 O O . SER A 1 188 ? 5.914 -22.047 -16.672 1 98.69 188 SER A O 1
ATOM 1420 N N . SER A 1 189 ? 7.172 -20.891 -15.266 1 98.31 189 SER A N 1
ATOM 1421 C CA . SER A 1 189 ? 8.367 -20.922 -16.109 1 98.31 189 SER A CA 1
ATOM 1422 C C . SER A 1 189 ? 8.844 -22.359 -16.312 1 98.31 189 SER A C 1
ATOM 1424 O O . SER A 1 189 ? 9.109 -22.781 -17.438 1 98.31 189 SER A O 1
ATOM 1426 N N . LEU A 1 190 ? 8.859 -23.141 -15.266 1 98.44 190 LEU A N 1
ATOM 1427 C CA . LEU A 1 190 ? 9.492 -24.453 -15.289 1 98.44 190 LEU A CA 1
ATOM 1428 C C . LEU A 1 190 ? 8.555 -25.5 -15.891 1 98.44 190 LEU A C 1
ATOM 1430 O O . LEU A 1 190 ? 8.977 -26.625 -16.188 1 98.44 190 LEU A O 1
ATOM 1434 N N . ASN A 1 191 ? 7.285 -25.125 -16.078 1 98 191 ASN A N 1
ATOM 1435 C CA . ASN A 1 191 ? 6.344 -26.094 -16.625 1 98 191 ASN A CA 1
ATOM 1436 C C . ASN A 1 191 ? 5.793 -25.641 -17.984 1 98 191 ASN A C 1
ATOM 1438 O O . ASN A 1 191 ? 4.902 -26.281 -18.531 1 98 191 ASN A O 1
ATOM 1442 N N . GLY A 1 192 ? 6.266 -24.547 -18.469 1 97.25 192 GLY A N 1
ATOM 1443 C CA . GLY A 1 192 ? 5.891 -24.094 -19.797 1 97.25 192 GLY A CA 1
ATOM 1444 C C . GLY A 1 192 ? 4.469 -23.578 -19.859 1 97.25 192 GLY A C 1
ATOM 1445 O O . GLY A 1 192 ? 3.762 -23.812 -20.844 1 97.25 192 GLY A O 1
ATOM 1446 N N . ILE A 1 193 ? 4.016 -22.938 -18.859 1 97.56 193 ILE A N 1
ATOM 1447 C CA . ILE A 1 193 ? 2.688 -22.344 -18.859 1 97.56 193 ILE A CA 1
ATOM 1448 C C . ILE A 1 193 ? 2.791 -20.859 -18.531 1 97.56 193 ILE A C 1
ATOM 1450 O O . ILE A 1 193 ? 3.893 -20.312 -18.453 1 97.56 193 ILE A O 1
ATOM 1454 N N . VAL A 1 194 ? 1.659 -20.172 -18.484 1 97.88 194 VAL A N 1
ATOM 1455 C CA . VAL A 1 194 ? 1.576 -18.734 -18.266 1 97.88 194 VAL A CA 1
ATOM 1456 C C . VAL A 1 194 ? 1.143 -18.453 -16.828 1 97.88 194 VAL A C 1
ATOM 1458 O O . VAL A 1 194 ? 0.27 -19.141 -16.297 1 97.88 194 VAL A O 1
ATOM 1461 N N . GLY A 1 195 ? 1.792 -17.578 -16.141 1 98.62 195 GLY A N 1
ATOM 1462 C CA . GLY A 1 195 ? 1.405 -17.109 -14.82 1 98.62 195 GLY A CA 1
ATOM 1463 C C . GLY A 1 195 ? 1.455 -15.602 -14.672 1 98.62 195 GLY A C 1
ATOM 1464 O O . GLY A 1 195 ? 2.33 -14.953 -15.242 1 98.62 195 GLY A O 1
ATOM 1465 N N . PHE A 1 196 ? 0.535 -15.078 -13.938 1 98.56 196 PHE A N 1
ATOM 1466 C CA . PHE A 1 196 ? 0.466 -13.633 -13.742 1 98.56 196 PHE A CA 1
ATOM 1467 C C . PHE A 1 196 ? 0.492 -13.281 -12.258 1 98.56 196 PHE A C 1
ATOM 1469 O O . PHE A 1 196 ? -0.349 -13.75 -11.492 1 98.56 196 PHE A O 1
ATOM 1476 N N . LYS A 1 197 ? 1.515 -12.516 -11.859 1 98.69 197 LYS A N 1
ATOM 1477 C CA . LYS A 1 197 ? 1.499 -11.844 -10.562 1 98.69 197 LYS A CA 1
ATOM 1478 C C . LYS A 1 197 ? 0.882 -10.453 -10.664 1 98.69 197 LYS A C 1
ATOM 1480 O O . LYS A 1 197 ? 1.542 -9.508 -11.102 1 98.69 197 LYS A O 1
ATOM 1485 N N . PRO A 1 198 ? -0.354 -10.336 -10.289 1 96.5 198 PRO A N 1
ATOM 1486 C CA . PRO A 1 198 ? -0.957 -9 -10.328 1 96.5 198 PRO A CA 1
ATOM 1487 C C . PRO A 1 198 ? -0.253 -8.016 -9.398 1 96.5 198 PRO A C 1
ATOM 1489 O O . PRO A 1 198 ? 0.47 -8.422 -8.492 1 96.5 198 PRO A O 1
ATOM 1492 N N . PRO A 1 199 ? -0.356 -6.73 -9.773 1 94.81 199 PRO A N 1
ATOM 1493 C CA . PRO A 1 199 ? 0.131 -5.773 -8.773 1 94.81 199 PRO A CA 1
ATOM 1494 C C . PRO A 1 199 ? -0.614 -5.879 -7.445 1 94.81 199 PRO A C 1
ATOM 1496 O O . PRO A 1 199 ? -1.794 -6.234 -7.422 1 94.81 199 PRO A O 1
ATOM 1499 N N . HIS A 1 200 ? 0.072 -5.594 -6.355 1 93.94 200 HIS A N 1
ATOM 1500 C CA . HIS A 1 200 ? -0.506 -5.703 -5.02 1 93.94 200 HIS A CA 1
ATOM 1501 C C . HIS A 1 200 ? -1.801 -4.902 -4.914 1 93.94 200 HIS A C 1
ATOM 1503 O O . HIS A 1 200 ? -1.853 -3.738 -5.316 1 93.94 200 HIS A O 1
ATOM 1509 N N . GLY A 1 201 ? -2.83 -5.594 -4.453 1 90.56 201 GLY A N 1
ATOM 1510 C CA . GLY A 1 201 ? -4.102 -4.926 -4.23 1 90.56 201 GLY A CA 1
ATOM 1511 C C . GLY A 1 201 ? -5.07 -5.09 -5.387 1 90.56 201 GLY A C 1
ATOM 1512 O O . GLY A 1 201 ? -6.242 -4.715 -5.281 1 90.56 201 GLY A O 1
ATOM 1513 N N . ARG A 1 202 ? -4.633 -5.609 -6.539 1 92.44 202 ARG A N 1
ATOM 1514 C CA . ARG A 1 202 ? -5.484 -5.836 -7.699 1 92.44 202 ARG A CA 1
ATOM 1515 C C . ARG A 1 202 ? -6.426 -7.012 -7.469 1 92.44 202 ARG A C 1
ATOM 1517 O O . ARG A 1 202 ? -7.559 -7.02 -7.961 1 92.44 202 ARG A O 1
ATOM 1524 N N . VAL A 1 203 ? -5.922 -8.008 -6.801 1 95.12 203 VAL A N 1
ATOM 1525 C CA . VAL A 1 203 ? -6.676 -9.203 -6.438 1 95.12 203 VAL A CA 1
ATOM 1526 C C . VAL A 1 203 ? -6.738 -9.336 -4.918 1 95.12 203 VAL A C 1
ATOM 1528 O O . VAL A 1 203 ? -5.715 -9.258 -4.238 1 95.12 203 VAL A O 1
ATOM 1531 N N . PRO A 1 204 ? -7.926 -9.484 -4.348 1 94.38 204 PRO A N 1
ATOM 1532 C CA . PRO A 1 204 ? -8.031 -9.602 -2.891 1 94.38 204 PRO A CA 1
ATOM 1533 C C . PRO A 1 204 ? -7.324 -10.852 -2.352 1 94.38 204 PRO A C 1
ATOM 1535 O O . PRO A 1 204 ? -7.375 -11.914 -2.977 1 94.38 204 PRO A O 1
ATOM 1538 N N . VAL A 1 205 ? -6.703 -10.703 -1.227 1 94.06 205 VAL A N 1
ATOM 1539 C CA . VAL A 1 205 ? -6.039 -11.758 -0.471 1 94.06 205 VAL A CA 1
ATOM 1540 C C . VAL A 1 205 ? -6.605 -11.812 0.946 1 94.06 205 VAL A C 1
ATOM 1542 O O . VAL A 1 205 ? -7.004 -10.789 1.503 1 94.06 205 VAL A O 1
ATOM 1545 N N . ASP A 1 206 ? -6.648 -12.906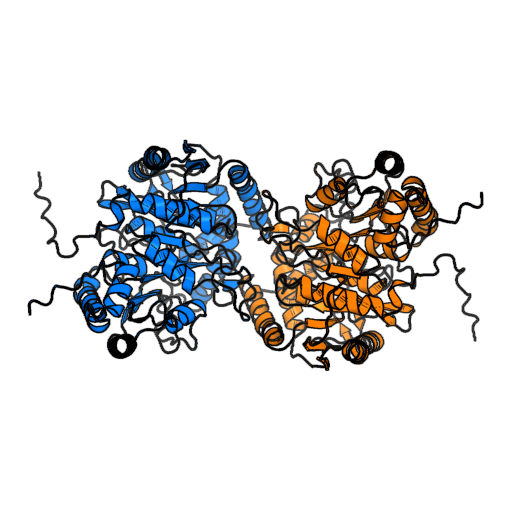 1.499 1 93.56 206 ASP A N 1
ATOM 1546 C CA . ASP A 1 206 ? -7.18 -13.055 2.852 1 93.56 206 ASP A CA 1
ATOM 1547 C C . ASP A 1 206 ? -6.266 -12.383 3.875 1 93.56 206 ASP A C 1
ATOM 1549 O O . ASP A 1 206 ? -5.039 -12.469 3.77 1 93.56 206 ASP A O 1
ATOM 1553 N N . PRO A 1 207 ? -6.875 -11.789 4.855 1 93.06 207 PRO A N 1
ATOM 1554 C CA . PRO A 1 207 ? -6.094 -11.211 5.953 1 93.06 207 PRO A CA 1
ATOM 1555 C C . PRO A 1 207 ? -5.41 -12.273 6.809 1 93.06 207 PRO A C 1
ATOM 1557 O O . PRO A 1 207 ? -5.902 -13.398 6.914 1 93.06 207 PRO A O 1
ATOM 1560 N N . PRO A 1 208 ? -4.277 -11.945 7.43 1 94.38 208 PRO A N 1
ATOM 1561 C CA . PRO A 1 208 ? -3.66 -10.609 7.414 1 94.38 208 PRO A CA 1
ATOM 1562 C C . PRO A 1 208 ? -2.709 -10.414 6.234 1 94.38 208 PRO A C 1
ATOM 1564 O O . PRO A 1 208 ? -2.121 -9.344 6.086 1 94.38 208 PRO A O 1
ATOM 1567 N N . PHE A 1 209 ? -2.631 -11.398 5.344 1 94.62 209 PHE A N 1
ATOM 1568 C CA . PHE A 1 209 ? -1.608 -11.375 4.301 1 94.62 209 PHE A CA 1
ATOM 1569 C C . PHE A 1 209 ? -2.014 -10.438 3.172 1 94.62 209 PHE A C 1
ATOM 1571 O O . PHE A 1 209 ? -1.188 -10.078 2.326 1 94.62 209 PHE A O 1
ATOM 1578 N N . ASN A 1 210 ? -3.307 -9.992 3.184 1 94.19 210 ASN A N 1
ATOM 1579 C CA . ASN A 1 210 ? -3.707 -8.922 2.275 1 94.19 210 ASN A CA 1
ATOM 1580 C C . ASN A 1 210 ? -2.912 -7.645 2.527 1 94.19 210 ASN A C 1
ATOM 1582 O O . ASN A 1 210 ? -2.752 -6.816 1.626 1 94.19 210 ASN A O 1
ATOM 1586 N N . LEU A 1 211 ? -2.373 -7.539 3.766 1 95.44 211 LEU A N 1
ATOM 1587 C CA . LEU A 1 211 ? -1.641 -6.336 4.148 1 95.44 211 LEU A CA 1
ATOM 1588 C C . LEU A 1 211 ? -0.14 -6.527 3.955 1 95.44 211 LEU A C 1
ATOM 1590 O O . LEU A 1 211 ? 0.641 -5.598 4.164 1 95.44 211 LEU A O 1
ATOM 1594 N N . ASP A 1 212 ? 0.294 -7.711 3.584 1 96.12 212 ASP A N 1
ATOM 1595 C CA . ASP A 1 212 ? 1.67 -7.992 3.182 1 96.12 212 ASP A CA 1
ATOM 1596 C C . ASP A 1 212 ? 1.89 -7.656 1.708 1 96.12 212 ASP A C 1
ATOM 1598 O O . ASP A 1 212 ? 1.418 -8.375 0.825 1 96.12 212 ASP A O 1
ATOM 1602 N N . ARG A 1 213 ? 2.682 -6.691 1.443 1 94.12 213 ARG A N 1
ATOM 1603 C CA . ARG A 1 213 ? 2.857 -6.195 0.083 1 94.12 213 ARG A CA 1
ATOM 1604 C C . ARG A 1 213 ? 3.547 -7.234 -0.795 1 94.12 213 ARG A C 1
ATOM 1606 O O . ARG A 1 213 ? 3.525 -7.129 -2.023 1 94.12 213 ARG A O 1
ATOM 1613 N N . TYR A 1 214 ? 4.176 -8.227 -0.194 1 97.81 214 TYR A N 1
ATOM 1614 C CA . TYR A 1 214 ? 4.871 -9.242 -0.987 1 97.81 214 TYR A CA 1
ATOM 1615 C C . TYR A 1 214 ? 3.906 -10.32 -1.465 1 97.81 214 TYR A C 1
ATOM 1617 O O . TYR A 1 214 ? 4.242 -11.117 -2.342 1 97.81 214 TYR A O 1
ATOM 1625 N N . CYS A 1 215 ? 2.695 -10.312 -0.922 1 97 215 CYS A N 1
ATOM 1626 C CA . CYS A 1 215 ? 1.788 -11.438 -1.107 1 97 215 CYS A CA 1
ATOM 1627 C C . CYS A 1 215 ? 0.778 -11.148 -2.213 1 97 215 CYS A C 1
ATOM 1629 O O . CYS A 1 215 ? 0.115 -10.109 -2.197 1 97 215 CYS A O 1
ATOM 1631 N N . HIS A 1 216 ? 0.608 -12.141 -3.109 1 97.12 216 HIS A N 1
ATOM 1632 C CA . HIS A 1 216 ? -0.296 -11.992 -4.246 1 97.12 216 HIS A CA 1
ATOM 1633 C C . HIS A 1 216 ? -1.031 -13.297 -4.535 1 97.12 216 HIS A C 1
ATOM 1635 O O . HIS A 1 216 ? -0.469 -14.383 -4.367 1 97.12 216 HIS A O 1
ATOM 1641 N N . GLY A 1 217 ? -2.285 -13.195 -4.863 1 97.06 217 GLY A N 1
ATOM 1642 C CA . GLY A 1 217 ? -2.99 -14.242 -5.586 1 97.06 217 GLY A CA 1
ATOM 1643 C C . GLY A 1 217 ? -3.168 -13.93 -7.059 1 97.06 217 GLY A C 1
ATOM 1644 O O . GLY A 1 217 ? -3.336 -12.773 -7.441 1 97.06 217 GLY A O 1
ATOM 1645 N N . GLY A 1 218 ? -3.09 -14.961 -7.879 1 97.81 218 GLY A N 1
ATOM 1646 C CA . GLY A 1 218 ? -3.178 -14.664 -9.297 1 97.81 218 GLY A CA 1
ATOM 1647 C C . GLY A 1 218 ? -3.529 -15.875 -10.141 1 97.81 218 GLY A C 1
ATOM 1648 O O . GLY A 1 218 ? -3.629 -16.984 -9.625 1 97.81 218 GLY A O 1
ATOM 1649 N N . PRO A 1 219 ? -3.729 -15.594 -11.414 1 98.38 219 PRO A N 1
ATOM 1650 C CA . PRO A 1 219 ? -4.145 -16.641 -12.344 1 98.38 219 PRO A CA 1
ATOM 1651 C C . PRO A 1 219 ? -2.959 -17.375 -12.977 1 98.38 219 PRO A C 1
ATOM 1653 O O . PRO A 1 219 ? -1.877 -16.797 -13.117 1 98.38 219 PRO A O 1
ATOM 1656 N N . MET A 1 220 ? -3.186 -18.594 -13.289 1 98.69 220 MET A N 1
ATOM 1657 C CA . MET A 1 220 ? -2.314 -19.422 -14.117 1 98.69 220 MET A CA 1
ATOM 1658 C C . MET A 1 220 ? -3.107 -20.125 -15.219 1 98.69 220 MET A C 1
ATOM 1660 O O . MET A 1 220 ? -4.254 -20.516 -15 1 98.69 220 MET A O 1
ATOM 1664 N N . ALA A 1 221 ? -2.5 -20.219 -16.344 1 97.94 221 ALA A N 1
ATOM 1665 C CA . ALA A 1 221 ? -3.137 -20.844 -17.5 1 97.94 221 ALA A CA 1
ATOM 1666 C C . ALA A 1 221 ? -2.096 -21.312 -18.516 1 97.94 221 ALA A C 1
ATOM 1668 O O . ALA A 1 221 ? -0.895 -21.109 -18.312 1 97.94 221 ALA A O 1
ATOM 1669 N N . ARG A 1 222 ? -2.564 -21.953 -19.531 1 96.5 222 ARG A N 1
ATOM 1670 C CA . ARG A 1 222 ? -1.646 -22.422 -20.578 1 96.5 222 ARG A CA 1
ATOM 1671 C C . ARG A 1 222 ? -1.39 -21.312 -21.594 1 96.5 222 ARG A C 1
ATOM 1673 O O . ARG A 1 222 ? -0.361 -21.328 -22.281 1 96.5 222 ARG A O 1
ATOM 1680 N N . THR A 1 223 ? -2.369 -20.438 -21.703 1 94.56 223 THR A N 1
ATOM 1681 C CA . THR A 1 223 ? -2.232 -19.344 -22.672 1 94.56 223 THR A CA 1
ATOM 1682 C C . THR A 1 223 ? -2.391 -17.984 -21.984 1 94.56 223 THR A C 1
ATOM 1684 O O . THR A 1 223 ? -2.961 -17.906 -20.891 1 94.56 223 THR A O 1
ATOM 1687 N N . VAL A 1 224 ? -1.838 -16.969 -22.641 1 95.19 224 VAL A N 1
ATOM 1688 C CA . VAL A 1 224 ? -1.964 -15.602 -22.125 1 95.19 224 VAL A CA 1
ATOM 1689 C C . VAL A 1 224 ? -3.436 -15.188 -22.109 1 95.19 224 VAL A C 1
ATOM 1691 O O . VAL A 1 224 ? -3.904 -14.578 -21.156 1 95.19 224 VAL A O 1
ATOM 1694 N N . SER A 1 225 ? -4.188 -15.594 -23.141 1 92.75 225 SER A N 1
ATOM 1695 C CA . SER A 1 225 ? -5.602 -15.258 -23.25 1 92.75 225 SER A CA 1
ATOM 1696 C C . SER A 1 225 ? -6.406 -15.867 -22.109 1 92.75 225 SER A C 1
ATOM 1698 O O . SER A 1 225 ? -7.254 -15.203 -21.516 1 92.75 225 SER A O 1
ATOM 1700 N N . ASP A 1 226 ? -6.164 -17.109 -21.828 1 95.19 226 ASP A N 1
ATOM 1701 C CA . ASP A 1 226 ? -6.867 -17.766 -20.734 1 95.19 226 ASP A CA 1
ATOM 1702 C C . ASP A 1 226 ? -6.492 -17.141 -19.391 1 95.19 226 ASP A C 1
ATOM 1704 O O . ASP A 1 226 ? -7.34 -17.016 -18.5 1 95.19 226 ASP A O 1
ATOM 1708 N N . CYS A 1 227 ? -5.223 -16.828 -19.234 1 96.19 227 CYS A N 1
ATOM 1709 C CA . CYS A 1 227 ? -4.762 -16.172 -18.016 1 96.19 227 CYS A CA 1
ATOM 1710 C C . CYS A 1 227 ? -5.484 -14.836 -17.828 1 96.19 227 CYS A C 1
ATOM 1712 O O . CYS A 1 227 ? -5.918 -14.523 -16.719 1 96.19 227 CYS A O 1
ATOM 1714 N N . LEU A 1 228 ? -5.594 -14.102 -18.906 1 94.38 228 LEU A N 1
ATOM 1715 C CA . LEU A 1 228 ? -6.297 -12.828 -18.875 1 94.38 228 LEU A CA 1
ATOM 1716 C C . LEU A 1 228 ? -7.766 -13.023 -18.516 1 94.38 228 LEU A C 1
ATOM 1718 O O . LEU A 1 228 ? -8.336 -12.227 -17.766 1 94.38 228 LEU A O 1
ATOM 1722 N N . THR A 1 229 ? -8.352 -14.039 -19.062 1 93.38 229 THR A N 1
ATOM 1723 C CA . THR A 1 229 ? -9.742 -14.352 -18.766 1 93.38 229 THR A CA 1
ATOM 1724 C C . THR A 1 229 ? -9.938 -14.578 -17.266 1 93.38 229 THR A C 1
ATOM 1726 O O . THR A 1 229 ? -10.859 -14.023 -16.656 1 93.38 229 THR A O 1
ATOM 1729 N N . LEU A 1 230 ? -9.094 -15.352 -16.688 1 96.56 230 LEU A N 1
ATOM 1730 C CA . LEU A 1 230 ? -9.203 -15.609 -15.258 1 96.56 230 LEU A CA 1
ATOM 1731 C C . LEU A 1 230 ? -8.914 -14.352 -14.445 1 96.56 230 LEU A C 1
ATOM 1733 O O . LEU A 1 230 ? -9.609 -14.07 -13.469 1 96.56 230 LEU A O 1
ATOM 1737 N N . GLN A 1 231 ? -7.91 -13.57 -14.852 1 95.81 231 GLN A N 1
ATOM 1738 C CA . GLN A 1 231 ? -7.594 -12.312 -14.18 1 95.81 231 GLN A CA 1
ATOM 1739 C C . GLN A 1 231 ? -8.789 -11.367 -14.18 1 95.81 231 GLN A C 1
ATOM 1741 O O . GLN A 1 231 ? -9.047 -10.688 -13.188 1 95.81 231 GLN A O 1
ATOM 1746 N N . SER A 1 232 ? -9.531 -11.32 -15.258 1 93 232 SER A N 1
ATOM 1747 C CA . SER A 1 232 ? -10.688 -10.438 -15.391 1 93 232 SER A CA 1
ATOM 1748 C C . SER A 1 232 ? -11.781 -10.805 -14.398 1 93 232 SER A C 1
ATOM 1750 O O . SER A 1 232 ? -12.578 -9.953 -14 1 93 232 SER A O 1
ATOM 1752 N N . VAL A 1 233 ? -11.797 -12.031 -14 1 94.12 233 VAL A N 1
ATOM 1753 C CA . VAL A 1 233 ? -12.82 -12.523 -13.094 1 94.12 233 VAL A CA 1
ATOM 1754 C C . VAL A 1 233 ? -12.414 -12.242 -11.648 1 94.12 233 VAL A C 1
ATOM 1756 O O . VAL A 1 233 ? -13.258 -11.891 -10.812 1 94.12 233 VAL A O 1
ATOM 1759 N N . ILE A 1 234 ? -11.109 -12.297 -11.352 1 95.62 234 ILE A N 1
ATOM 1760 C CA . ILE A 1 234 ? -10.711 -12.344 -9.945 1 95.62 234 ILE A CA 1
ATOM 1761 C C . ILE A 1 234 ? -10.289 -10.945 -9.484 1 95.62 234 ILE A C 1
ATOM 1763 O O . ILE A 1 234 ? -10.18 -10.695 -8.281 1 95.62 234 ILE A O 1
ATOM 1767 N N . ALA A 1 235 ? -10.062 -10.047 -10.398 1 94.19 235 ALA A N 1
ATOM 1768 C CA . ALA A 1 235 ? -9.516 -8.734 -10.062 1 94.19 235 ALA A CA 1
ATOM 1769 C C . ALA A 1 235 ? -10.617 -7.781 -9.602 1 94.19 235 ALA A C 1
ATOM 1771 O O . ALA A 1 235 ? -11.781 -7.93 -9.984 1 94.19 235 ALA A O 1
ATOM 1772 N N . GLY A 1 236 ? -10.219 -6.82 -8.773 1 90.62 236 GLY A N 1
ATOM 1773 C CA . GLY A 1 236 ? -11.094 -5.723 -8.375 1 90.62 236 GLY A CA 1
ATOM 1774 C C . GLY A 1 236 ? -11.25 -5.594 -6.875 1 90.62 236 GLY A C 1
ATOM 1775 O O . GLY A 1 236 ? -10.93 -6.523 -6.133 1 90.62 236 GLY A O 1
ATOM 1776 N N . PRO A 1 237 ? -11.727 -4.477 -6.469 1 86.88 237 PRO A N 1
ATOM 1777 C CA . PRO A 1 237 ? -11.844 -4.207 -5.035 1 86.88 237 PRO A CA 1
ATOM 1778 C C . PRO A 1 237 ? -12.984 -4.984 -4.379 1 86.88 237 PRO A C 1
ATOM 1780 O O . PRO A 1 237 ? -13.875 -5.484 -5.074 1 86.88 237 PRO A O 1
ATOM 1783 N N . THR A 1 238 ? -12.859 -5.191 -3.135 1 86.31 238 THR A N 1
ATOM 1784 C CA . THR A 1 238 ? -13.93 -5.664 -2.268 1 86.31 238 THR A CA 1
ATOM 1785 C C . THR A 1 238 ? -13.953 -4.883 -0.958 1 86.31 238 THR A C 1
ATOM 1787 O O . THR A 1 238 ? -12.906 -4.434 -0.48 1 86.31 238 THR A O 1
ATOM 1790 N N . SER A 1 239 ? -15.047 -4.676 -0.38 1 81.25 239 SER A N 1
ATOM 1791 C CA . SER A 1 239 ? -15.219 -3.832 0.799 1 81.25 239 SER A CA 1
ATOM 1792 C C . SER A 1 239 ? -14.562 -4.453 2.025 1 81.25 239 SER A C 1
ATOM 1794 O O . SER A 1 239 ? -14.289 -3.764 3.01 1 81.25 239 SER A O 1
ATOM 1796 N N . THR A 1 240 ? -14.258 -5.656 1.897 1 81.81 240 THR A N 1
ATOM 1797 C CA . THR A 1 240 ? -13.727 -6.344 3.07 1 81.81 240 THR A CA 1
ATOM 1798 C C . THR A 1 240 ? -12.203 -6.371 3.035 1 81.81 240 THR A C 1
ATOM 1800 O O . THR A 1 240 ? -11.562 -6.879 3.959 1 81.81 240 THR A O 1
ATOM 1803 N N . ASP A 1 241 ? -11.672 -5.875 2.002 1 88.38 241 ASP A N 1
ATOM 1804 C CA . ASP A 1 241 ? -10.219 -5.852 1.838 1 88.38 241 ASP A CA 1
ATOM 1805 C C . ASP A 1 241 ? -9.719 -4.434 1.568 1 88.38 241 ASP A C 1
ATOM 1807 O O . ASP A 1 241 ? -9.812 -3.941 0.442 1 88.38 241 ASP A O 1
ATOM 1811 N N . ILE A 1 242 ? -9.094 -3.832 2.562 1 90.44 242 ILE A N 1
ATOM 1812 C CA . ILE A 1 242 ? -8.656 -2.443 2.445 1 90.44 242 ILE A CA 1
ATOM 1813 C C . ILE A 1 242 ? -7.531 -2.34 1.42 1 90.44 242 ILE A C 1
ATOM 1815 O O . ILE A 1 242 ? -7.309 -1.277 0.835 1 90.44 242 ILE A O 1
ATOM 1819 N N . ALA A 1 243 ? -6.863 -3.451 1.19 1 89.5 243 ALA A N 1
ATOM 1820 C CA . ALA A 1 243 ? -5.711 -3.447 0.296 1 89.5 243 ALA A CA 1
ATOM 1821 C C . ALA A 1 243 ? -6.145 -3.514 -1.165 1 89.5 243 ALA A C 1
ATOM 1823 O O . ALA A 1 243 ? -5.387 -3.143 -2.064 1 89.5 243 ALA A O 1
ATOM 1824 N N . SER A 1 244 ? -7.363 -4.047 -1.393 1 84.81 244 SER A N 1
ATOM 1825 C CA . SER A 1 244 ? -7.855 -4.164 -2.762 1 84.81 244 SER A CA 1
ATOM 1826 C C . SER A 1 244 ? -8.602 -2.904 -3.191 1 84.81 244 SER A C 1
ATOM 1828 O O . SER A 1 244 ? -9.82 -2.82 -3.055 1 84.81 244 SER A O 1
ATOM 1830 N N . HIS A 1 245 ? -7.898 -1.815 -3.629 1 72.5 245 HIS A N 1
ATOM 1831 C CA . HIS A 1 245 ? -8.555 -0.545 -3.914 1 72.5 245 HIS A CA 1
ATOM 1832 C C . HIS A 1 245 ? -8.398 -0.159 -5.379 1 72.5 245 HIS A C 1
ATOM 1834 O O . HIS A 1 245 ? -9.055 0.773 -5.855 1 72.5 245 HIS A O 1
ATOM 1840 N N . VAL A 1 246 ? -7.652 -0.909 -6.02 1 68.5 246 VAL A N 1
ATOM 1841 C CA . VAL A 1 246 ? -7.406 -0.571 -7.414 1 68.5 246 VAL A CA 1
ATOM 1842 C C . VAL A 1 246 ? -8.492 -1.191 -8.297 1 68.5 246 VAL A C 1
ATOM 1844 O O . VAL A 1 246 ? -8.719 -2.402 -8.25 1 68.5 246 VAL A O 1
ATOM 1847 N N . PRO A 1 247 ? -9.109 -0.295 -8.953 1 68.56 247 PRO A N 1
ATOM 1848 C CA . PRO A 1 247 ? -10.164 -0.83 -9.82 1 68.56 247 PRO A CA 1
ATOM 1849 C C . PRO A 1 247 ? -9.641 -1.885 -10.797 1 68.56 247 PRO A C 1
ATOM 1851 O O . PRO A 1 247 ? -8.469 -1.855 -11.172 1 68.56 247 PRO A O 1
ATOM 1854 N N . ALA A 1 248 ? -10.641 -2.811 -10.953 1 68 248 ALA A N 1
ATOM 1855 C CA . ALA A 1 248 ? -10.32 -3.752 -12.023 1 68 248 ALA A CA 1
ATOM 1856 C C . ALA A 1 248 ? -10.039 -3.021 -13.328 1 68 248 ALA A C 1
ATOM 1858 O O . ALA A 1 248 ? -10.617 -1.968 -13.602 1 68 248 ALA A O 1
ATOM 1859 N N . SER A 1 249 ? -8.938 -3.236 -13.867 1 62.28 249 SER A N 1
ATOM 1860 C CA . SER A 1 249 ? -8.641 -2.695 -15.188 1 62.28 249 SER A CA 1
ATOM 1861 C C . SER A 1 249 ? -9.281 -3.533 -16.281 1 62.28 249 SER A C 1
ATOM 1863 O O . SER A 1 249 ? -8.82 -4.637 -16.578 1 62.28 249 SER A O 1
ATOM 1865 N N . PRO A 1 250 ? -10.492 -3.109 -16.531 1 61.44 250 PRO A N 1
ATOM 1866 C CA . PRO A 1 250 ? -11.055 -3.939 -17.594 1 61.44 250 PRO A CA 1
ATOM 1867 C C . PRO A 1 250 ? -10.102 -4.098 -18.781 1 61.44 250 PRO A C 1
ATOM 1869 O O . PRO A 1 250 ? -9.586 -3.105 -19.297 1 61.44 250 PRO A O 1
ATOM 1872 N N . LEU A 1 251 ? -9.602 -5.148 -18.938 1 64.62 251 LEU A N 1
ATOM 1873 C CA . LEU A 1 251 ? -8.719 -5.406 -20.062 1 64.62 251 LEU A CA 1
ATOM 1874 C C . LEU A 1 251 ? -9.484 -6.035 -21.219 1 64.62 251 LEU A C 1
ATOM 1876 O O . LEU A 1 251 ? -9.039 -7.035 -21.797 1 64.62 251 LEU A O 1
ATOM 1880 N N . PRO A 1 252 ? -10.828 -5.562 -21.344 1 55.41 252 PRO A N 1
ATOM 1881 C CA . PRO A 1 252 ? -11.57 -6.16 -22.453 1 55.41 252 PRO A CA 1
ATOM 1882 C C . PRO A 1 252 ? -11.016 -5.758 -23.812 1 55.41 252 PRO A C 1
ATOM 1884 O O . PRO A 1 252 ? -10.547 -4.633 -23.984 1 55.41 252 PRO A O 1
ATOM 1887 N N . GLY A 1 253 ? -10.828 -6.582 -24.766 1 56.34 253 GLY A N 1
ATOM 1888 C CA . GLY A 1 253 ? -10.57 -6.25 -26.156 1 56.34 253 GLY A CA 1
ATOM 1889 C C . GLY A 1 253 ? -9.094 -6.148 -26.484 1 56.34 253 GLY A C 1
ATOM 1890 O O . GLY A 1 253 ? -8.703 -5.469 -27.438 1 56.34 253 GLY A O 1
ATOM 1891 N N . LEU A 1 254 ? -8.289 -6.566 -25.547 1 62.22 254 LEU A N 1
ATOM 1892 C CA . LEU A 1 254 ? -6.852 -6.426 -25.75 1 62.22 254 LEU A CA 1
ATOM 1893 C C . LEU A 1 254 ? -6.383 -7.238 -26.938 1 62.22 254 LEU A C 1
ATOM 1895 O O . LEU A 1 254 ? -5.281 -7.023 -27.453 1 62.22 254 LEU A O 1
ATOM 1899 N N . ALA A 1 255 ? -7.234 -8.109 -27.344 1 58.69 255 ALA A N 1
ATOM 1900 C CA . ALA A 1 255 ? -6.84 -8.984 -28.453 1 58.69 255 ALA A CA 1
ATOM 1901 C C . ALA A 1 255 ? -6.492 -8.164 -29.703 1 58.69 255 ALA A C 1
ATOM 1903 O O . ALA A 1 255 ? -5.75 -8.633 -30.562 1 58.69 255 ALA A O 1
ATOM 1904 N N . THR A 1 256 ? -6.883 -6.93 -29.531 1 62.28 256 THR A N 1
ATOM 1905 C CA . THR A 1 256 ? -6.621 -6.121 -30.719 1 62.28 256 THR A CA 1
ATOM 1906 C C . THR A 1 256 ? -5.48 -5.145 -30.469 1 62.28 256 THR A C 1
ATOM 1908 O O . THR A 1 256 ? -5.133 -4.344 -31.344 1 62.28 256 THR A O 1
ATOM 1911 N N . HIS A 1 257 ? -4.863 -5.383 -29.391 1 73.12 257 HIS A N 1
ATOM 1912 C CA . HIS A 1 257 ? -3.818 -4.398 -29.125 1 73.12 257 HIS A CA 1
ATOM 1913 C C . HIS A 1 257 ? -2.469 -4.871 -29.672 1 73.12 257 HIS A C 1
ATOM 1915 O O . HIS A 1 257 ? -2.164 -6.066 -29.625 1 73.12 257 HIS A O 1
ATOM 1921 N N . SER A 1 258 ? -1.818 -3.951 -30.359 1 85.19 258 SER A N 1
ATOM 1922 C CA . SER A 1 258 ? -0.469 -4.137 -30.891 1 85.19 258 SER A CA 1
ATOM 1923 C C . SER A 1 258 ? 0.58 -3.602 -29.922 1 85.19 258 SER A C 1
ATOM 1925 O O . SER A 1 258 ? 0.306 -2.682 -29.141 1 85.19 258 SER A O 1
ATOM 1927 N N . CYS A 1 259 ? 1.681 -4.34 -29.828 1 92.94 259 CYS A N 1
ATOM 1928 C CA . CYS A 1 259 ? 2.791 -3.818 -29.031 1 92.94 259 CYS A CA 1
ATOM 1929 C C . CYS A 1 259 ? 3.748 -3.014 -29.906 1 92.94 259 CYS A C 1
ATOM 1931 O O . CYS A 1 259 ? 4.832 -2.635 -29.453 1 92.94 259 CYS A O 1
ATOM 1933 N N . ALA A 1 260 ? 3.27 -2.717 -31.109 1 94.62 260 ALA A N 1
ATOM 1934 C CA . ALA A 1 260 ? 4.109 -1.97 -32.062 1 94.62 260 ALA A CA 1
ATOM 1935 C C . ALA A 1 260 ? 4.496 -0.61 -31.484 1 94.62 260 ALA A C 1
ATOM 1937 O O . ALA A 1 260 ? 3.66 0.087 -30.891 1 94.62 260 ALA A O 1
ATOM 1938 N N . GLY A 1 261 ? 5.754 -0.273 -31.609 1 96.94 261 GLY A N 1
ATOM 1939 C CA . GLY A 1 261 ? 6.25 1.026 -31.188 1 96.94 261 GLY A CA 1
ATOM 1940 C C . GLY A 1 261 ? 6.711 1.048 -29.75 1 96.94 261 GLY A C 1
ATOM 1941 O O . GLY A 1 261 ? 7.418 1.966 -29.328 1 96.94 261 GLY A O 1
ATOM 1942 N N . MET A 1 262 ? 6.402 0.033 -28.984 1 97.69 262 MET A N 1
ATOM 1943 C CA . MET A 1 262 ? 6.793 0.003 -27.578 1 97.69 262 MET A CA 1
ATOM 1944 C C . MET A 1 262 ? 8.305 -0.164 -27.438 1 97.69 262 MET A C 1
ATOM 1946 O O . MET A 1 262 ? 8.938 -0.82 -28.266 1 97.69 262 MET A O 1
ATOM 1950 N N . ARG A 1 263 ? 8.859 0.523 -26.531 1 98.62 263 ARG A N 1
ATOM 1951 C CA . ARG A 1 263 ? 10.258 0.323 -26.172 1 98.62 263 ARG A CA 1
ATOM 1952 C C . ARG A 1 263 ? 10.391 -0.754 -25.094 1 98.62 263 ARG A C 1
ATOM 1954 O O . ARG A 1 263 ? 9.836 -0.622 -24 1 98.62 263 ARG A O 1
ATOM 1961 N N . ILE A 1 264 ? 11.117 -1.829 -25.391 1 98.75 264 ILE A N 1
ATOM 1962 C CA . ILE A 1 264 ? 11.195 -2.969 -24.484 1 98.75 264 ILE A CA 1
ATOM 1963 C C . ILE A 1 264 ? 12.656 -3.279 -24.172 1 98.75 264 ILE A C 1
ATOM 1965 O O . ILE A 1 264 ? 13.477 -3.441 -25.078 1 98.75 264 ILE A O 1
ATOM 1969 N N . ALA A 1 265 ? 12.969 -3.307 -22.906 1 98.81 265 ALA A N 1
ATOM 1970 C CA . ALA A 1 265 ? 14.297 -3.732 -22.469 1 98.81 265 ALA A CA 1
ATOM 1971 C C . ALA A 1 265 ? 14.328 -5.23 -22.188 1 98.81 265 ALA A C 1
ATOM 1973 O O . ALA A 1 265 ? 13.539 -5.73 -21.375 1 98.81 265 ALA A O 1
ATOM 1974 N N . VAL A 1 266 ? 15.211 -5.922 -22.828 1 98.81 266 VAL A N 1
ATOM 1975 C CA . VAL A 1 266 ? 15.453 -7.336 -22.562 1 98.81 266 VAL A CA 1
ATOM 1976 C C . VAL A 1 266 ? 16.719 -7.496 -21.719 1 98.81 266 VAL A C 1
ATOM 1978 O O . VAL A 1 266 ? 17.781 -7.004 -22.094 1 98.81 266 VAL A O 1
ATOM 1981 N N . ILE A 1 267 ? 16.547 -8.18 -20.609 1 98.69 267 ILE A N 1
ATOM 1982 C CA . ILE A 1 267 ? 17.609 -8.305 -19.609 1 98.69 267 ILE A CA 1
ATOM 1983 C C . ILE A 1 267 ? 17.859 -9.781 -19.297 1 98.69 267 ILE A C 1
ATOM 1985 O O . ILE A 1 267 ? 17.375 -10.305 -18.297 1 98.69 267 ILE A O 1
ATOM 1989 N N . PRO A 1 268 ? 18.688 -10.422 -20.047 1 98.31 268 PRO A N 1
ATOM 1990 C CA . PRO A 1 268 ? 18.875 -11.859 -19.875 1 98.31 268 PRO A CA 1
ATOM 1991 C C . PRO A 1 268 ? 19.484 -12.211 -18.516 1 98.31 268 PRO A C 1
ATOM 1993 O O . PRO A 1 268 ? 19.297 -13.328 -18.016 1 98.31 268 PRO A O 1
ATOM 1996 N N . ALA A 1 269 ? 20.219 -11.32 -17.969 1 97.19 269 ALA A N 1
ATOM 1997 C CA . ALA A 1 269 ? 20.734 -11.438 -16.609 1 97.19 269 ALA A CA 1
ATOM 1998 C C . ALA A 1 269 ? 20.391 -10.203 -15.781 1 97.19 269 ALA A C 1
ATOM 2000 O O . ALA A 1 269 ? 20.938 -9.117 -16.016 1 97.19 269 ALA A O 1
ATOM 2001 N N . LEU A 1 270 ? 19.562 -10.359 -14.812 1 96.56 270 LEU A N 1
ATOM 2002 C CA . LEU A 1 270 ? 19.141 -9.25 -13.977 1 96.56 270 LEU A CA 1
ATOM 2003 C C . LEU A 1 270 ? 20.188 -8.922 -12.914 1 96.56 270 LEU A C 1
ATOM 2005 O O . LEU A 1 270 ? 20.156 -9.477 -11.82 1 96.56 270 LEU A O 1
ATOM 2009 N N . GLY A 1 271 ? 21.094 -8.016 -13.211 1 96.38 271 GLY A N 1
ATOM 2010 C CA . GLY A 1 271 ? 22.156 -7.684 -12.281 1 96.38 271 GLY A CA 1
ATOM 2011 C C . GLY A 1 271 ? 23.266 -8.727 -12.25 1 96.38 271 GLY A C 1
ATOM 2012 O O . GLY A 1 271 ? 23.766 -9.141 -13.297 1 96.38 271 GLY A O 1
ATOM 2013 N N . ASP A 1 272 ? 23.656 -9.125 -11.031 1 97.25 272 ASP A N 1
ATOM 2014 C CA . ASP A 1 272 ? 24.812 -10.008 -10.914 1 97.25 272 ASP A CA 1
ATOM 2015 C C . ASP A 1 272 ? 24.375 -11.445 -10.656 1 97.25 272 ASP A C 1
ATOM 2017 O O . ASP A 1 272 ? 25.141 -12.242 -10.094 1 97.25 272 ASP A O 1
ATOM 2021 N N . TRP A 1 273 ? 23.203 -11.789 -11.008 1 97.81 273 TRP A N 1
ATOM 2022 C CA . TRP A 1 273 ? 22.75 -13.172 -10.891 1 97.81 273 TRP A CA 1
ATOM 2023 C C . TRP A 1 273 ? 23.5 -14.062 -11.883 1 97.81 273 TRP A C 1
ATOM 2025 O O . TRP A 1 273 ? 23.641 -13.711 -13.055 1 97.81 273 TRP A O 1
ATOM 2035 N N . PRO A 1 274 ? 23.969 -15.203 -11.422 1 98.19 274 PRO A N 1
ATOM 2036 C CA . PRO A 1 274 ? 24.312 -16.219 -12.422 1 98.19 274 PRO A CA 1
ATOM 2037 C C . PRO A 1 274 ? 23.078 -16.781 -13.141 1 98.19 274 PRO A C 1
ATOM 2039 O O . PRO A 1 274 ? 22.016 -16.938 -12.523 1 98.19 274 PRO A O 1
ATOM 2042 N N . VAL A 1 275 ? 23.188 -17.016 -14.422 1 98.56 275 VAL A N 1
ATOM 2043 C CA . VAL A 1 275 ? 22.031 -17.484 -15.18 1 98.56 275 VAL A CA 1
ATOM 2044 C C . VAL A 1 275 ? 22.422 -18.703 -16.016 1 98.56 275 VAL A C 1
ATOM 2046 O O . VAL A 1 275 ? 23.453 -18.703 -16.688 1 98.56 275 VAL A O 1
ATOM 2049 N N . ASP A 1 276 ? 21.609 -19.719 -15.891 1 98.56 276 ASP A N 1
ATOM 2050 C CA . ASP A 1 276 ? 21.797 -20.859 -16.781 1 98.56 276 ASP A CA 1
ATOM 2051 C C . ASP A 1 276 ? 21.891 -20.406 -18.234 1 98.56 276 ASP A C 1
ATOM 2053 O O . ASP A 1 276 ? 21.094 -19.578 -18.688 1 98.56 276 ASP A O 1
ATOM 2057 N N . PRO A 1 277 ? 22.797 -20.938 -19.047 1 98.19 277 PRO A N 1
ATOM 2058 C CA . PRO A 1 277 ? 23.016 -20.453 -20.406 1 98.19 277 PRO A CA 1
ATOM 2059 C C . PRO A 1 277 ? 21.781 -20.609 -21.297 1 98.19 277 PRO A C 1
ATOM 2061 O O . PRO A 1 277 ? 21.516 -19.75 -22.141 1 98.19 277 PRO A O 1
ATOM 2064 N N . ASP A 1 278 ? 21.031 -21.688 -21.141 1 98.12 278 ASP A N 1
ATOM 2065 C CA . ASP A 1 278 ? 19.828 -21.875 -21.938 1 98.12 278 ASP A CA 1
ATOM 2066 C C . ASP A 1 278 ? 18.75 -20.859 -21.578 1 98.12 278 ASP A C 1
ATOM 2068 O O . ASP A 1 278 ? 18.047 -20.344 -22.453 1 98.12 278 ASP A O 1
ATOM 2072 N N . VAL A 1 279 ? 18.625 -20.547 -20.297 1 98.38 279 VAL A N 1
ATOM 2073 C CA . VAL A 1 279 ? 17.672 -19.547 -19.828 1 98.38 279 VAL A CA 1
ATOM 2074 C C . VAL A 1 279 ? 18.031 -18.188 -20.406 1 98.38 279 VAL A C 1
ATOM 2076 O O . VAL A 1 279 ? 17.156 -17.484 -20.938 1 98.38 279 VAL A O 1
ATOM 2079 N N . ALA A 1 280 ? 19.328 -17.828 -20.359 1 98.44 280 ALA A N 1
ATOM 2080 C CA . ALA A 1 280 ? 19.797 -16.562 -20.891 1 98.44 280 ALA A CA 1
ATOM 2081 C C . ALA A 1 280 ? 19.562 -16.469 -22.391 1 98.44 280 ALA A C 1
ATOM 2083 O O . ALA A 1 280 ? 19.094 -15.445 -22.891 1 98.44 280 ALA A O 1
ATOM 2084 N N . ALA A 1 281 ? 19.875 -17.516 -23.078 1 98.25 281 ALA A N 1
ATOM 2085 C CA . ALA A 1 281 ? 19.766 -17.531 -24.547 1 98.25 281 ALA A CA 1
ATOM 2086 C C . ALA A 1 281 ? 18.297 -17.422 -24.969 1 98.25 281 ALA A C 1
ATOM 2088 O O . ALA A 1 281 ? 17.984 -16.688 -25.922 1 98.25 281 ALA A O 1
ATOM 2089 N N . ASN A 1 282 ? 17.453 -18.203 -24.328 1 97.19 282 ASN A N 1
ATOM 2090 C CA . ASN A 1 282 ? 16.031 -18.172 -24.672 1 97.19 282 ASN A CA 1
ATOM 2091 C C . ASN A 1 282 ? 15.422 -16.812 -24.391 1 97.19 282 ASN A C 1
ATOM 2093 O O . ASN A 1 282 ? 14.516 -16.375 -25.109 1 97.19 282 ASN A O 1
ATOM 2097 N N . THR A 1 283 ? 15.891 -16.094 -23.359 1 98.19 283 THR A N 1
ATOM 2098 C CA . THR A 1 283 ? 15.43 -14.742 -23.078 1 98.19 283 THR A CA 1
ATOM 2099 C C . THR A 1 283 ? 15.938 -13.758 -24.125 1 98.19 283 THR A C 1
ATOM 2101 O O . THR A 1 283 ? 15.18 -12.93 -24.625 1 98.19 283 THR A O 1
ATOM 2104 N N . ALA A 1 284 ? 17.172 -13.883 -24.484 1 98.38 284 ALA A N 1
ATOM 2105 C CA . ALA A 1 284 ? 17.812 -12.977 -25.438 1 98.38 284 ALA A CA 1
ATOM 2106 C C . ALA A 1 284 ? 17.156 -13.078 -26.812 1 98.38 284 ALA A C 1
ATOM 2108 O O . ALA A 1 284 ? 17.047 -12.086 -27.531 1 98.38 284 ALA A O 1
ATOM 2109 N N . LYS A 1 285 ? 16.672 -14.203 -27.188 1 97 285 LYS A N 1
ATOM 2110 C CA . LYS A 1 285 ? 16.062 -14.445 -28.5 1 97 285 LYS A CA 1
ATOM 2111 C C . LYS A 1 285 ? 14.789 -13.617 -28.672 1 97 285 LYS A C 1
ATOM 2113 O O . LYS A 1 285 ? 14.359 -13.375 -29.812 1 97 285 LYS A O 1
ATOM 2118 N N . LEU A 1 286 ? 14.25 -13.195 -27.594 1 97.25 286 LEU A N 1
ATOM 2119 C CA . LEU A 1 286 ? 13 -12.445 -27.672 1 97.25 286 LEU A CA 1
ATOM 2120 C C . LEU A 1 286 ? 13.211 -11.094 -28.328 1 97.25 286 LEU A C 1
ATOM 2122 O O . LEU A 1 286 ? 12.266 -10.484 -28.828 1 97.25 286 LEU A O 1
ATOM 2126 N N . VAL A 1 287 ? 14.477 -10.562 -28.344 1 98.06 287 VAL A N 1
ATOM 2127 C CA . VAL A 1 287 ? 14.75 -9.289 -29 1 98.06 287 VAL A CA 1
ATOM 2128 C C . VAL A 1 287 ? 14.328 -9.359 -30.469 1 98.06 287 VAL A C 1
ATOM 2130 O O . VAL A 1 287 ? 13.617 -8.469 -30.953 1 98.06 287 VAL A O 1
ATOM 2133 N N . ASP A 1 288 ? 14.711 -10.445 -31.109 1 97.88 288 ASP A N 1
ATOM 2134 C CA . ASP A 1 288 ? 14.383 -10.602 -32.531 1 97.88 288 ASP A CA 1
ATOM 2135 C C . ASP A 1 288 ? 12.875 -10.758 -32.719 1 97.88 288 ASP A C 1
ATOM 2137 O O . ASP A 1 288 ? 12.305 -10.141 -33.625 1 97.88 288 ASP A O 1
ATOM 2141 N N . THR A 1 289 ? 12.297 -11.594 -31.891 1 96.62 289 THR A N 1
ATOM 2142 C CA . THR A 1 289 ? 10.859 -11.836 -32 1 96.62 289 THR A CA 1
ATOM 2143 C C . THR A 1 289 ? 10.078 -10.539 -31.797 1 96.62 289 THR A C 1
ATOM 2145 O O . THR A 1 289 ? 9.156 -10.242 -32.562 1 96.62 289 THR A O 1
ATOM 2148 N N . LEU A 1 290 ? 10.445 -9.758 -30.781 1 97.88 290 LEU A N 1
ATOM 2149 C CA . LEU A 1 290 ? 9.766 -8.508 -30.453 1 97.88 290 LEU A CA 1
ATOM 2150 C C . LEU A 1 290 ? 9.992 -7.457 -31.531 1 97.88 290 LEU A C 1
ATOM 2152 O O . LEU A 1 290 ? 9.078 -6.703 -31.875 1 97.88 290 LEU A O 1
ATOM 2156 N N . THR A 1 291 ? 11.195 -7.426 -32.031 1 98.06 291 THR A N 1
ATOM 2157 C CA . THR A 1 291 ? 11.492 -6.504 -33.125 1 98.06 291 THR A CA 1
ATOM 2158 C C . THR A 1 291 ? 10.625 -6.824 -34.375 1 98.06 291 THR A C 1
ATOM 2160 O O . THR A 1 291 ? 10.109 -5.914 -35 1 98.06 291 THR A O 1
ATOM 2163 N N . ALA A 1 292 ? 10.453 -8.055 -34.625 1 97.19 292 ALA A N 1
ATOM 2164 C CA . ALA A 1 292 ? 9.617 -8.484 -35.75 1 97.19 292 ALA A CA 1
ATOM 2165 C C . ALA A 1 292 ? 8.156 -8.086 -35.531 1 97.19 292 ALA A C 1
ATOM 2167 O O . ALA A 1 292 ? 7.422 -7.871 -36.5 1 97.19 292 ALA A O 1
ATOM 2168 N N . LEU A 1 293 ? 7.805 -7.957 -34.312 1 96.31 293 LEU A N 1
ATOM 2169 C CA . LEU A 1 293 ? 6.441 -7.559 -33.969 1 96.31 293 LEU A CA 1
ATOM 2170 C C . LEU A 1 293 ? 6.297 -6.039 -34 1 96.31 293 LEU A C 1
ATOM 2172 O O . LEU A 1 293 ? 5.223 -5.512 -33.719 1 96.31 293 LEU A O 1
ATOM 2176 N N . GLY A 1 294 ? 7.348 -5.328 -34.219 1 97.38 294 GLY A N 1
ATOM 2177 C CA . GLY A 1 294 ? 7.281 -3.889 -34.438 1 97.38 294 GLY A CA 1
ATOM 2178 C C . GLY A 1 294 ? 7.707 -3.094 -33.219 1 97.38 294 GLY A C 1
ATOM 2179 O O . GLY A 1 294 ? 7.59 -1.867 -33.188 1 97.38 294 GLY A O 1
ATOM 2180 N N . THR A 1 295 ? 8.234 -3.773 -32.188 1 98.06 295 THR A N 1
ATOM 2181 C CA . THR A 1 295 ? 8.703 -3.061 -31 1 98.06 295 THR A CA 1
ATOM 2182 C C . THR A 1 295 ? 10.148 -2.594 -31.188 1 98.06 295 THR A C 1
ATOM 2184 O O . THR A 1 295 ? 10.797 -2.951 -32.188 1 98.06 295 THR A O 1
ATOM 2187 N N . ARG A 1 296 ? 10.547 -1.649 -30.359 1 98.44 296 ARG A N 1
ATOM 2188 C CA . ARG A 1 296 ? 11.953 -1.302 -30.219 1 98.44 296 ARG A CA 1
ATOM 2189 C C . ARG A 1 296 ? 12.578 -2.039 -29.031 1 98.44 296 ARG A C 1
ATOM 2191 O O . ARG A 1 296 ? 12.703 -1.481 -27.953 1 98.44 296 ARG A O 1
ATOM 2198 N N . ALA A 1 297 ? 13.039 -3.264 -29.359 1 98.62 297 ALA A N 1
ATOM 2199 C CA . ALA A 1 297 ? 13.586 -4.117 -28.312 1 98.62 297 ALA A CA 1
ATOM 2200 C C . AL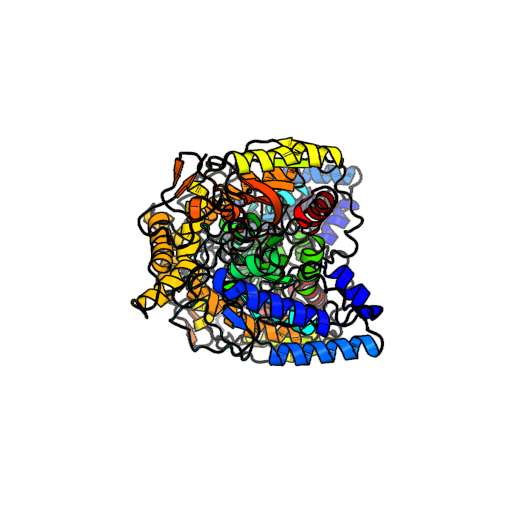A A 1 297 ? 15.109 -4.125 -28.344 1 98.62 297 ALA A C 1
ATOM 2202 O O . ALA A 1 297 ? 15.711 -4.125 -29.422 1 98.62 297 ALA A O 1
ATOM 2203 N N . GLU A 1 298 ? 15.719 -4.051 -27.203 1 98.56 298 GLU A N 1
ATOM 2204 C CA . GLU A 1 298 ? 17.172 -4.125 -27.125 1 98.56 298 GLU A CA 1
ATOM 2205 C C . GLU A 1 298 ? 17.625 -4.797 -25.828 1 98.56 298 GLU A C 1
ATOM 2207 O O . GLU A 1 298 ? 16.891 -4.781 -24.828 1 98.56 298 GLU A O 1
ATOM 2212 N N . ILE A 1 299 ? 18.766 -5.426 -25.844 1 98.69 299 ILE A N 1
ATOM 2213 C CA . ILE A 1 299 ? 19.359 -5.992 -24.641 1 98.69 299 ILE A CA 1
ATOM 2214 C C . ILE A 1 299 ? 20.062 -4.891 -23.844 1 98.69 299 ILE A C 1
ATOM 2216 O O . ILE A 1 299 ? 20.797 -4.074 -24.406 1 98.69 299 ILE A O 1
ATOM 2220 N N . ILE A 1 300 ? 19.719 -4.832 -22.578 1 98.31 300 ILE A N 1
ATOM 2221 C CA . ILE A 1 300 ? 20.438 -3.896 -21.719 1 98.31 300 ILE A CA 1
ATOM 2222 C C . ILE A 1 300 ? 20.984 -4.633 -20.5 1 98.31 300 ILE A C 1
ATOM 2224 O O . ILE A 1 300 ? 20.578 -5.766 -20.219 1 98.31 300 ILE A O 1
ATOM 2228 N N . GLU A 1 301 ? 21.938 -4.008 -19.859 1 97.06 301 GLU A N 1
ATOM 2229 C CA . GLU A 1 301 ? 22.438 -4.449 -18.547 1 97.06 301 GLU A CA 1
ATOM 2230 C C . GLU A 1 301 ? 21.938 -3.527 -17.438 1 97.06 301 GLU A C 1
ATOM 2232 O O . GLU A 1 301 ? 21.766 -2.326 -17.656 1 97.06 301 GLU A O 1
ATOM 2237 N N . VAL A 1 302 ? 21.641 -4.094 -16.328 1 95.5 302 VAL A N 1
ATOM 2238 C CA . VAL A 1 302 ? 21.234 -3.309 -15.164 1 95.5 302 VAL A CA 1
ATOM 2239 C C . VAL A 1 302 ? 22.156 -3.621 -13.984 1 95.5 302 VAL A C 1
ATOM 2241 O O . VAL A 1 302 ? 22.609 -4.758 -13.828 1 95.5 302 VAL A O 1
ATOM 2244 N N . ASP A 1 303 ? 22.438 -2.607 -13.219 1 93.5 303 ASP A N 1
ATOM 2245 C CA . ASP A 1 303 ? 23.25 -2.783 -12.023 1 93.5 303 ASP A CA 1
ATOM 2246 C C . ASP A 1 303 ? 22.391 -3.029 -10.789 1 93.5 303 ASP A C 1
ATOM 2248 O O . ASP A 1 303 ? 21.953 -2.082 -10.133 1 93.5 303 ASP A O 1
ATOM 2252 N N . LEU A 1 304 ? 22.156 -4.23 -10.508 1 95.62 304 LEU A N 1
ATOM 2253 C CA . LEU A 1 304 ? 21.391 -4.664 -9.336 1 95.62 304 LEU A CA 1
ATOM 2254 C C . LEU A 1 304 ? 22.172 -5.699 -8.539 1 95.62 304 LEU A C 1
ATOM 2256 O O . LEU A 1 304 ? 22.797 -6.598 -9.117 1 95.62 304 LEU A O 1
ATOM 2260 N N . SER A 1 305 ? 22.156 -5.527 -7.242 1 97.19 305 SER A N 1
ATOM 2261 C CA . SER A 1 305 ? 22.859 -6.438 -6.344 1 97.19 305 SER A CA 1
ATOM 2262 C C . SER A 1 305 ? 21.938 -7.547 -5.848 1 97.19 305 SER A C 1
ATOM 2264 O O . SER A 1 305 ? 21.016 -7.297 -5.066 1 97.19 305 SER A O 1
ATOM 2266 N N . ARG A 1 306 ? 22.266 -8.758 -6.25 1 97.12 306 ARG A N 1
ATOM 2267 C CA . ARG A 1 306 ? 21.531 -9.914 -5.75 1 97.12 306 ARG A CA 1
ATOM 2268 C C . ARG A 1 306 ? 21.547 -9.953 -4.227 1 97.12 306 ARG A C 1
ATOM 2270 O O . ARG A 1 306 ? 20.516 -10.211 -3.596 1 97.12 306 ARG A O 1
ATOM 2277 N N . ALA A 1 307 ? 22.688 -9.664 -3.658 1 97.31 307 ALA A N 1
ATOM 2278 C CA . ALA A 1 307 ? 22.844 -9.688 -2.205 1 97.31 307 ALA A CA 1
ATOM 2279 C C . ALA A 1 307 ? 21.906 -8.688 -1.54 1 97.31 307 ALA A C 1
ATOM 2281 O O . ALA A 1 307 ? 21.297 -8.984 -0.505 1 97.31 307 ALA A O 1
ATOM 2282 N N . ALA A 1 308 ? 21.797 -7.469 -2.148 1 97.5 308 ALA A N 1
ATOM 2283 C CA . ALA A 1 308 ? 20.906 -6.445 -1.599 1 97.5 308 ALA A CA 1
ATOM 2284 C C . ALA A 1 308 ? 19.453 -6.871 -1.692 1 97.5 308 ALA A C 1
ATOM 2286 O O . ALA A 1 308 ? 18.672 -6.656 -0.758 1 97.5 308 ALA A O 1
ATOM 2287 N N . ILE A 1 309 ? 19.109 -7.48 -2.773 1 97.56 309 ILE A N 1
ATOM 2288 C CA . ILE A 1 309 ? 17.75 -7.93 -3.002 1 97.56 309 ILE A CA 1
ATOM 2289 C C . ILE A 1 309 ? 17.391 -9.039 -2.012 1 97.56 309 ILE A C 1
ATOM 2291 O O . ILE A 1 309 ? 16.328 -9 -1.382 1 97.56 309 ILE A O 1
ATOM 2295 N N . MET A 1 310 ? 18.297 -10 -1.817 1 98.12 310 MET A N 1
ATOM 2296 C CA . MET A 1 310 ? 18.047 -11.094 -0.881 1 98.12 310 MET A CA 1
ATOM 2297 C C . MET A 1 310 ? 17.984 -10.578 0.552 1 98.12 310 MET A C 1
ATOM 2299 O O . MET A 1 310 ? 17.219 -11.094 1.365 1 98.12 310 MET A O 1
ATOM 2303 N N . ARG A 1 311 ? 18.781 -9.57 0.818 1 98.25 311 ARG A N 1
ATOM 2304 C CA . ARG A 1 311 ? 18.766 -8.984 2.154 1 98.25 311 ARG A CA 1
ATOM 2305 C C . ARG A 1 311 ? 17.422 -8.297 2.424 1 98.25 311 ARG A C 1
ATOM 2307 O O . ARG A 1 311 ? 16.828 -8.484 3.484 1 98.25 311 ARG A O 1
ATOM 2314 N N . ALA A 1 312 ? 16.969 -7.48 1.477 1 98.31 312 ALA A N 1
ATOM 2315 C CA . ALA A 1 312 ? 15.672 -6.832 1.625 1 98.31 312 ALA A CA 1
ATOM 2316 C C . ALA A 1 312 ? 14.562 -7.863 1.811 1 98.31 312 ALA A C 1
ATOM 2318 O O . ALA A 1 312 ? 13.703 -7.715 2.688 1 98.31 312 ALA A O 1
ATOM 2319 N N . ALA A 1 313 ? 14.594 -8.898 1.027 1 98.56 313 ALA A N 1
ATOM 2320 C CA . ALA A 1 313 ? 13.594 -9.961 1.113 1 98.56 313 ALA A CA 1
ATOM 2321 C C . ALA A 1 313 ? 13.641 -10.648 2.473 1 98.56 313 ALA A C 1
ATOM 2323 O O . ALA A 1 313 ? 12.609 -10.867 3.105 1 98.56 313 ALA A O 1
ATOM 2324 N N . ALA A 1 314 ? 14.852 -10.969 2.906 1 98.56 314 ALA A N 1
ATOM 2325 C CA . ALA A 1 314 ? 15.023 -11.68 4.172 1 98.56 314 ALA A CA 1
ATOM 2326 C C . ALA A 1 314 ? 14.492 -10.852 5.34 1 98.56 314 ALA A C 1
ATOM 2328 O O . ALA A 1 314 ? 13.844 -11.383 6.246 1 98.56 314 ALA A O 1
ATOM 2329 N N . ILE A 1 315 ? 14.812 -9.539 5.336 1 98.31 315 ILE A N 1
ATOM 2330 C CA . ILE A 1 315 ? 14.305 -8.648 6.375 1 98.31 315 ILE A CA 1
ATOM 2331 C C . ILE A 1 315 ? 12.781 -8.695 6.402 1 98.31 315 ILE A C 1
ATOM 2333 O O . ILE A 1 315 ? 12.18 -8.883 7.461 1 98.31 315 ILE A O 1
ATOM 2337 N N . HIS A 1 316 ? 12.18 -8.586 5.27 1 98.5 316 HIS A N 1
ATOM 2338 C CA . HIS A 1 316 ? 10.719 -8.617 5.164 1 98.5 316 HIS A CA 1
ATOM 2339 C C . HIS A 1 316 ? 10.164 -9.961 5.605 1 98.5 316 HIS A C 1
ATOM 2341 O O . HIS A 1 316 ? 9.242 -10.023 6.426 1 98.5 316 HIS A O 1
ATOM 2347 N N . TYR A 1 317 ? 10.719 -11.062 5.094 1 98.5 317 TYR A N 1
ATOM 2348 C CA . TYR A 1 317 ? 10.227 -12.398 5.398 1 98.5 317 TYR A CA 1
ATOM 2349 C C . TYR A 1 317 ? 10.352 -12.695 6.887 1 98.5 317 TYR A C 1
ATOM 2351 O O . TYR A 1 317 ? 9.453 -13.312 7.477 1 98.5 317 TYR A O 1
ATOM 2359 N N . ASP A 1 318 ? 11.422 -12.328 7.488 1 98.06 318 ASP A N 1
ATOM 2360 C CA . ASP A 1 318 ? 11.594 -12.602 8.906 1 98.06 318 ASP A CA 1
ATOM 2361 C C . ASP A 1 318 ? 10.492 -11.953 9.742 1 98.06 318 ASP A C 1
ATOM 2363 O O . ASP A 1 318 ? 10.07 -12.492 10.766 1 98.06 318 ASP A O 1
ATOM 2367 N N . HIS A 1 319 ? 10.031 -10.82 9.258 1 97 319 HIS A N 1
ATOM 2368 C CA . HIS A 1 319 ? 9.07 -10.039 10.039 1 97 319 HIS A CA 1
ATOM 2369 C C . HIS A 1 319 ? 7.645 -10.477 9.742 1 97 319 HIS A C 1
ATOM 2371 O O . HIS A 1 319 ? 6.727 -10.172 10.508 1 97 319 HIS A O 1
ATOM 2377 N N . VAL A 1 320 ? 7.426 -11.164 8.641 1 96.69 320 VAL A N 1
ATOM 2378 C CA . VAL A 1 320 ? 6.055 -11.477 8.25 1 96.69 320 VAL A CA 1
ATOM 2379 C C . VAL A 1 320 ? 5.91 -12.984 8.039 1 96.69 320 VAL A C 1
ATOM 2381 O O . VAL A 1 320 ? 5.691 -13.734 8.992 1 96.69 320 VAL A O 1
ATOM 2384 N N . PHE A 1 321 ? 6.344 -13.438 6.887 1 95.44 321 PHE A N 1
ATOM 2385 C CA . PHE A 1 321 ? 6.141 -14.82 6.465 1 95.44 321 PHE A CA 1
ATOM 2386 C C . PHE A 1 321 ? 6.961 -15.773 7.328 1 95.44 321 PHE A C 1
ATOM 2388 O O . PHE A 1 321 ? 6.441 -16.781 7.812 1 95.44 321 PHE A O 1
ATOM 2395 N N . GLY A 1 322 ? 8.195 -15.484 7.539 1 95.62 322 GLY A N 1
ATOM 2396 C CA . GLY A 1 322 ? 9.07 -16.297 8.375 1 95.62 322 GLY A CA 1
ATOM 2397 C C . GLY A 1 322 ? 8.625 -16.344 9.82 1 95.62 322 GLY A C 1
ATOM 2398 O O . GLY A 1 322 ? 8.773 -17.375 10.484 1 95.62 322 GLY A O 1
ATOM 2399 N N . ALA A 1 323 ? 8.086 -15.25 10.281 1 94 323 ALA A N 1
ATOM 2400 C CA . ALA A 1 323 ? 7.559 -15.211 11.648 1 94 323 ALA A CA 1
ATOM 2401 C C . ALA A 1 323 ? 6.414 -16.203 11.82 1 94 323 ALA A C 1
ATOM 2403 O O . ALA A 1 323 ? 6.309 -16.859 12.859 1 94 323 ALA A O 1
ATOM 2404 N N . SER A 1 324 ? 5.586 -16.297 10.844 1 95.69 324 SER A N 1
ATOM 2405 C CA . SER A 1 324 ? 4.473 -17.234 10.883 1 95.69 324 SER A CA 1
ATOM 2406 C C . SER A 1 324 ? 4.977 -18.672 10.938 1 95.69 324 SER A C 1
ATOM 2408 O O . SER A 1 324 ? 4.465 -19.484 11.711 1 95.69 324 SER A O 1
ATOM 2410 N N . ILE A 1 325 ? 5.941 -18.969 10.133 1 97.5 325 ILE A N 1
ATOM 2411 C CA . ILE A 1 325 ? 6.504 -20.328 10.078 1 97.5 325 ILE A CA 1
ATOM 2412 C C . ILE A 1 325 ? 7.195 -20.641 11.406 1 97.5 325 ILE A C 1
ATOM 2414 O O . ILE A 1 325 ? 7.043 -21.75 11.938 1 97.5 325 ILE A O 1
ATOM 2418 N N . SER A 1 326 ? 7.941 -19.672 11.898 1 96.75 326 SER A N 1
ATOM 2419 C CA . SER A 1 326 ? 8.641 -19.859 13.172 1 96.75 326 SER A CA 1
ATOM 2420 C C . SER A 1 326 ? 7.66 -20.156 14.297 1 96.75 326 SER A C 1
ATOM 2422 O O . SER A 1 326 ? 7.938 -20.984 15.164 1 96.75 326 SER A O 1
ATOM 2424 N N . ALA A 1 327 ? 6.586 -19.484 14.312 1 95.75 327 ALA A N 1
ATOM 2425 C CA . ALA A 1 327 ? 5.566 -19.719 15.328 1 95.75 327 ALA A CA 1
ATOM 2426 C C . ALA A 1 327 ? 5.023 -21.141 15.25 1 95.75 327 ALA A C 1
ATOM 2428 O O . ALA A 1 327 ? 4.875 -21.812 16.266 1 95.75 327 ALA A O 1
ATOM 2429 N N . GLU A 1 328 ? 4.699 -21.594 14.047 1 97.19 328 GLU A N 1
ATOM 2430 C CA . GLU A 1 328 ? 4.203 -22.953 13.859 1 97.19 328 GLU A CA 1
ATOM 2431 C C . GLU A 1 328 ? 5.262 -23.984 14.242 1 97.19 328 GLU A C 1
ATOM 2433 O O . GLU A 1 328 ? 4.953 -25 14.867 1 97.19 328 GLU A O 1
ATOM 2438 N N . ALA A 1 329 ? 6.488 -23.719 13.805 1 97.88 329 ALA A N 1
ATOM 2439 C CA . ALA A 1 329 ? 7.586 -24.641 14.117 1 97.88 329 ALA A CA 1
ATOM 2440 C C . ALA A 1 329 ? 7.797 -24.75 15.625 1 97.88 329 ALA A C 1
ATOM 2442 O O . ALA A 1 329 ? 8.133 -25.828 16.125 1 97.88 329 ALA A O 1
ATOM 2443 N N . SER A 1 330 ? 7.668 -23.656 16.312 1 97.5 330 SER A N 1
ATOM 2444 C CA . SER A 1 330 ? 7.809 -23.656 17.766 1 97.5 330 SER A CA 1
ATOM 2445 C C . SER A 1 330 ? 6.684 -24.438 18.422 1 97.5 330 SER A C 1
ATOM 2447 O O . SER A 1 330 ? 6.918 -25.188 19.375 1 97.5 330 SER A O 1
ATOM 2449 N N . ALA A 1 331 ? 5.512 -24.297 17.953 1 97.56 331 ALA A N 1
ATOM 2450 C CA . ALA A 1 331 ? 4.336 -24.938 18.531 1 97.56 331 ALA A CA 1
ATOM 2451 C C . ALA A 1 331 ? 4.277 -26.406 18.156 1 97.56 331 ALA A C 1
ATOM 2453 O O . ALA A 1 331 ? 3.768 -27.234 18.922 1 97.56 331 ALA A O 1
ATOM 2454 N N . HIS A 1 332 ? 4.82 -26.734 16.938 1 97.88 332 HIS A N 1
ATOM 2455 C CA . HIS A 1 332 ? 4.758 -28.094 16.406 1 97.88 332 HIS A CA 1
ATOM 2456 C C . HIS A 1 332 ? 6.102 -28.516 15.836 1 97.88 332 HIS A C 1
ATOM 2458 O O . HIS A 1 332 ? 6.191 -28.875 14.656 1 97.88 332 HIS A O 1
ATOM 2464 N N . PRO A 1 333 ? 7.113 -28.641 16.609 1 97 333 PRO A N 1
ATOM 2465 C CA . PRO A 1 333 ? 8.477 -28.875 16.109 1 97 333 PRO A CA 1
ATOM 2466 C C . PRO A 1 333 ? 8.602 -30.172 15.312 1 97 333 PRO A C 1
ATOM 2468 O O . PRO A 1 333 ? 9.414 -30.25 14.383 1 97 333 PRO A O 1
ATOM 2471 N N . ASP A 1 334 ? 7.762 -31.188 15.547 1 97.06 334 ASP A N 1
ATOM 2472 C CA . ASP A 1 334 ? 7.906 -32.5 14.914 1 97.06 334 ASP A CA 1
ATOM 2473 C C . ASP A 1 334 ? 7.027 -32.594 13.672 1 97.06 334 ASP A C 1
ATOM 2475 O O . ASP A 1 334 ? 7.141 -33.562 12.906 1 97.06 334 ASP A O 1
ATOM 2479 N N . LYS A 1 335 ? 6.215 -31.578 13.43 1 97.75 335 LYS A N 1
ATOM 2480 C CA . LYS A 1 335 ? 5.273 -31.688 12.312 1 97.75 335 LYS A CA 1
ATOM 2481 C C . LYS A 1 335 ? 5.676 -30.75 11.172 1 97.75 335 LYS A C 1
ATOM 2483 O O . LYS A 1 335 ? 5.227 -30.938 10.031 1 97.75 335 LYS A O 1
ATOM 2488 N N . VAL A 1 336 ? 6.469 -29.781 11.469 1 98.31 336 VAL A N 1
ATOM 2489 C CA . VAL A 1 336 ? 6.891 -28.828 10.445 1 98.31 336 VAL A CA 1
ATOM 2490 C C . VAL A 1 336 ? 8.172 -29.328 9.773 1 98.31 336 VAL A C 1
ATOM 2492 O O . VAL A 1 336 ? 9.109 -29.75 10.461 1 98.31 336 VAL A O 1
ATOM 2495 N N . THR A 1 337 ? 8.242 -29.344 8.477 1 98.25 337 THR A N 1
ATOM 2496 C CA . THR A 1 337 ? 9.375 -29.859 7.719 1 98.25 337 THR A CA 1
ATOM 2497 C C . THR A 1 337 ? 10.633 -29.031 7.996 1 98.25 337 THR A C 1
ATOM 2499 O O . THR A 1 337 ? 10.539 -27.875 8.391 1 98.25 337 THR A O 1
ATOM 2502 N N . GLU A 1 338 ? 11.75 -29.656 7.762 1 97.88 338 GLU A N 1
ATOM 2503 C CA . GLU A 1 338 ? 13.023 -28.984 7.988 1 97.88 338 GLU A CA 1
ATOM 2504 C C . GLU A 1 338 ? 13.234 -27.844 6.996 1 97.88 338 GLU A C 1
ATOM 2506 O O . GLU A 1 338 ? 13.828 -26.812 7.332 1 97.88 338 GLU A O 1
ATOM 2511 N N . TYR A 1 339 ? 12.758 -27.969 5.777 1 98 339 TYR A N 1
ATOM 2512 C CA . TYR A 1 339 ? 12.984 -26.906 4.809 1 98 339 TYR A CA 1
ATOM 2513 C C . TYR A 1 339 ? 12.148 -25.672 5.141 1 98 339 TYR A C 1
ATOM 2515 O O . TYR A 1 339 ? 12.578 -24.547 4.895 1 98 339 TYR A O 1
ATOM 2523 N N . ALA A 1 340 ? 10.922 -25.891 5.668 1 98.25 340 ALA A N 1
ATOM 2524 C CA . ALA A 1 340 ? 10.141 -24.734 6.113 1 98.25 340 ALA A CA 1
ATOM 2525 C C . ALA A 1 340 ? 10.836 -24 7.25 1 98.25 340 ALA A C 1
ATOM 2527 O O . ALA A 1 340 ? 10.93 -22.781 7.242 1 98.25 340 ALA A O 1
ATOM 2528 N N . LYS A 1 341 ? 11.375 -24.781 8.195 1 98.31 341 LYS A N 1
ATOM 2529 C CA . LYS A 1 341 ? 12.148 -24.203 9.289 1 98.31 341 LYS A CA 1
ATOM 2530 C C . LYS A 1 341 ? 13.375 -23.453 8.766 1 98.31 341 LYS A C 1
ATOM 2532 O O . LYS A 1 341 ? 13.711 -22.375 9.266 1 98.31 341 LYS A O 1
ATOM 2537 N N . GLU A 1 342 ? 14.008 -24.078 7.781 1 97.81 342 GLU A N 1
ATOM 2538 C CA . GLU A 1 342 ? 15.219 -23.484 7.219 1 97.81 342 GLU A CA 1
ATOM 2539 C C . GLU A 1 342 ? 14.922 -22.156 6.531 1 97.81 342 GLU A C 1
ATOM 2541 O O . GLU A 1 342 ? 15.758 -21.25 6.551 1 97.81 342 GLU A O 1
ATOM 2546 N N . PHE A 1 343 ? 13.82 -22.062 5.891 1 98 343 PHE A N 1
ATOM 2547 C CA . PHE A 1 343 ? 13.406 -20.797 5.309 1 98 343 PHE A CA 1
ATOM 2548 C C . PHE A 1 343 ? 13.398 -19.688 6.359 1 98 343 PHE A C 1
ATOM 2550 O O . PHE A 1 343 ? 13.977 -18.625 6.152 1 98 343 PHE A O 1
ATOM 2557 N N . ALA A 1 344 ? 12.742 -19.938 7.473 1 97.81 344 ALA A N 1
ATOM 2558 C CA . ALA A 1 344 ? 12.656 -18.969 8.562 1 97.81 344 ALA A CA 1
ATOM 2559 C C . ALA A 1 344 ? 14.031 -18.672 9.141 1 97.81 344 ALA A C 1
ATOM 2561 O O . ALA A 1 344 ? 14.352 -17.516 9.43 1 97.81 344 ALA A O 1
ATOM 2562 N N . ARG A 1 345 ? 14.852 -19.703 9.266 1 97.5 345 ARG A N 1
ATOM 2563 C CA . ARG A 1 345 ? 16.188 -19.531 9.805 1 97.5 345 ARG A CA 1
ATOM 2564 C C . ARG A 1 345 ? 17.047 -18.688 8.867 1 97.5 345 ARG A C 1
ATOM 2566 O O . ARG A 1 345 ? 17.812 -17.828 9.32 1 97.5 345 ARG A O 1
ATOM 2573 N N . TRP A 1 346 ? 16.922 -18.969 7.598 1 97.75 346 TRP A N 1
ATOM 2574 C CA . TRP A 1 346 ? 17.656 -18.203 6.602 1 97.75 346 TRP A CA 1
ATOM 2575 C C . TRP A 1 346 ? 17.297 -16.719 6.668 1 97.75 346 TRP A C 1
ATOM 2577 O O . TRP A 1 346 ? 18.172 -15.859 6.668 1 97.75 346 TRP A O 1
ATOM 2587 N N . ALA A 1 347 ? 15.992 -16.438 6.672 1 98.06 347 ALA A N 1
ATOM 2588 C CA . ALA A 1 347 ? 15.531 -15.062 6.73 1 98.06 347 ALA A CA 1
ATOM 2589 C C . ALA A 1 347 ? 16.094 -14.344 7.953 1 98.06 347 ALA A C 1
ATOM 2591 O O . ALA A 1 347 ? 16.594 -13.219 7.844 1 98.06 347 ALA A O 1
ATOM 2592 N N . ARG A 1 348 ? 16.109 -15.008 9.07 1 97.38 348 ARG A N 1
ATOM 2593 C CA . ARG A 1 348 ? 16.609 -14.438 10.312 1 97.38 348 ARG A CA 1
ATOM 2594 C C . ARG A 1 348 ? 18.109 -14.18 10.227 1 97.38 348 ARG A C 1
ATOM 2596 O O . ARG A 1 348 ? 18.578 -13.102 10.602 1 97.38 348 ARG A O 1
ATOM 2603 N N . ARG A 1 349 ? 18.812 -15.141 9.75 1 97.44 349 ARG A N 1
ATOM 2604 C CA . ARG A 1 349 ? 20.266 -15.031 9.648 1 97.44 349 ARG A CA 1
ATOM 2605 C C . ARG A 1 349 ? 20.656 -13.922 8.68 1 97.44 349 ARG A C 1
ATOM 2607 O O . ARG A 1 349 ? 21.562 -13.141 8.969 1 97.44 349 ARG A O 1
ATOM 2614 N N . THR A 1 350 ? 19.984 -13.867 7.543 1 97.62 350 THR A N 1
ATOM 2615 C CA . THR A 1 350 ? 20.312 -12.891 6.504 1 97.62 350 THR A CA 1
ATOM 2616 C C . THR A 1 350 ? 19.922 -11.484 6.941 1 97.62 350 THR A C 1
ATOM 2618 O O . THR A 1 350 ? 20.594 -10.516 6.602 1 97.62 350 THR A O 1
ATOM 2621 N N . ARG A 1 351 ? 18.844 -11.352 7.652 1 96.88 351 ARG A N 1
ATOM 2622 C CA . ARG A 1 351 ? 18.438 -10.062 8.211 1 96.88 351 ARG A CA 1
ATOM 2623 C C . ARG A 1 351 ? 19.5 -9.539 9.18 1 96.88 351 ARG A C 1
ATOM 2625 O O . ARG A 1 351 ? 19.891 -8.375 9.109 1 96.88 351 ARG A O 1
ATOM 2632 N N . GLY A 1 352 ? 19.969 -10.438 10.094 1 96 352 GLY A N 1
ATOM 2633 C CA . GLY A 1 352 ? 20.844 -10.016 11.172 1 96 352 GLY A CA 1
ATOM 2634 C C . GLY A 1 352 ? 20.203 -8.992 12.094 1 96 352 GLY A C 1
ATOM 2635 O O . GLY A 1 352 ? 19.094 -9.203 12.578 1 96 352 GLY A O 1
ATOM 2636 N N . ASP A 1 353 ? 20.828 -7.836 12.281 1 93.56 353 ASP A N 1
ATOM 2637 C CA . ASP A 1 353 ? 20.328 -6.824 13.211 1 93.56 353 ASP A CA 1
ATOM 2638 C C . ASP A 1 353 ? 19.562 -5.723 12.477 1 93.56 353 ASP A C 1
ATOM 2640 O O . ASP A 1 353 ? 19.172 -4.73 13.086 1 93.56 353 ASP A O 1
ATOM 2644 N N . ALA A 1 354 ? 19.375 -5.949 11.211 1 95.62 354 ALA A N 1
ATOM 2645 C CA . ALA A 1 354 ? 18.703 -4.91 10.438 1 95.62 354 ALA A CA 1
ATOM 2646 C C . ALA A 1 354 ? 17.25 -4.754 10.875 1 95.62 354 ALA A C 1
ATOM 2648 O O . ALA A 1 354 ? 16.562 -5.742 11.172 1 95.62 354 ALA A O 1
ATOM 2649 N N . THR A 1 355 ? 16.797 -3.51 10.984 1 94.12 355 THR A N 1
ATOM 2650 C CA . THR A 1 355 ? 15.406 -3.211 11.305 1 94.12 355 THR A CA 1
ATOM 2651 C C . THR A 1 355 ? 14.531 -3.312 10.055 1 94.12 355 THR A C 1
ATOM 2653 O O . THR A 1 355 ? 15.047 -3.416 8.938 1 94.12 355 THR A O 1
ATOM 2656 N N . PHE A 1 356 ? 13.227 -3.357 10.297 1 96.75 356 PHE A N 1
ATOM 2657 C CA . PHE A 1 356 ? 12.305 -3.328 9.172 1 96.75 356 PHE A CA 1
ATOM 2658 C C . PHE A 1 356 ? 12.516 -2.074 8.328 1 96.75 356 PHE A C 1
ATOM 2660 O O . PHE A 1 356 ? 12.453 -2.127 7.098 1 96.75 356 PHE A O 1
ATOM 2667 N N . LEU A 1 357 ? 12.836 -0.962 8.93 1 95.75 357 LEU A N 1
ATOM 2668 C CA . LEU A 1 357 ? 13.102 0.297 8.25 1 95.75 357 LEU A CA 1
ATOM 2669 C C . LEU A 1 357 ? 14.312 0.173 7.332 1 95.75 357 LEU A C 1
ATOM 2671 O O . LEU A 1 357 ? 14.328 0.732 6.234 1 95.75 357 LEU A O 1
ATOM 2675 N N . ASP A 1 358 ? 15.328 -0.507 7.797 1 96.56 358 ASP A N 1
ATOM 2676 C CA . ASP A 1 358 ? 16.484 -0.763 6.945 1 96.56 358 ASP A CA 1
ATOM 2677 C C . ASP A 1 358 ? 16.078 -1.484 5.664 1 96.56 358 ASP A C 1
ATOM 2679 O O . ASP A 1 358 ? 16.609 -1.207 4.586 1 96.56 358 ASP A O 1
ATOM 2683 N N . GLY A 1 359 ? 15.164 -2.469 5.828 1 97.88 359 GLY A N 1
ATOM 2684 C CA . GLY A 1 359 ? 14.641 -3.166 4.668 1 97.88 359 GLY A CA 1
ATOM 2685 C C . GLY A 1 359 ? 13.93 -2.248 3.691 1 97.88 359 GLY A C 1
ATOM 2686 O O . GLY A 1 359 ? 14.164 -2.311 2.484 1 97.88 359 GLY A O 1
ATOM 2687 N N . LEU A 1 360 ? 13.125 -1.339 4.246 1 97.19 360 LEU A N 1
ATOM 2688 C CA . LEU A 1 360 ? 12.414 -0.383 3.402 1 97.19 360 LEU A CA 1
ATOM 2689 C C . LEU A 1 360 ? 13.391 0.502 2.639 1 97.19 360 LEU A C 1
ATOM 2691 O O . LEU A 1 360 ? 13.141 0.868 1.488 1 97.19 360 LEU A O 1
ATOM 2695 N N . ALA A 1 361 ? 14.453 0.855 3.229 1 96.44 361 ALA A N 1
ATOM 2696 C CA . ALA A 1 361 ? 15.461 1.684 2.57 1 96.44 361 ALA A CA 1
ATOM 2697 C C . ALA A 1 361 ? 16.078 0.956 1.375 1 96.44 361 ALA A C 1
ATOM 2699 O O . ALA A 1 361 ? 16.25 1.548 0.31 1 96.44 361 ALA A O 1
ATOM 2700 N N . ILE A 1 362 ? 16.375 -0.325 1.549 1 97.56 362 ILE A N 1
ATOM 2701 C CA . ILE A 1 362 ? 16.938 -1.117 0.455 1 97.56 362 ILE A CA 1
ATOM 2702 C C . ILE A 1 362 ? 15.906 -1.234 -0.667 1 97.56 362 ILE A C 1
ATOM 2704 O O . ILE A 1 362 ? 16.25 -1.115 -1.847 1 97.56 362 ILE A O 1
ATOM 2708 N N . GLU A 1 363 ? 14.656 -1.458 -0.292 1 97.31 363 GLU A N 1
ATOM 2709 C CA . GLU A 1 363 ? 13.578 -1.57 -1.272 1 97.31 363 GLU A CA 1
ATOM 2710 C C . GLU A 1 363 ? 13.43 -0.28 -2.072 1 97.31 363 GLU A C 1
ATOM 2712 O O . GLU A 1 363 ? 13.234 -0.318 -3.291 1 97.31 363 GLU A O 1
ATOM 2717 N N . ALA A 1 364 ? 13.516 0.832 -1.385 1 94.88 364 ALA A N 1
ATOM 2718 C CA . ALA A 1 364 ? 13.398 2.125 -2.053 1 94.88 364 ALA A CA 1
ATOM 2719 C C . ALA A 1 364 ? 14.539 2.332 -3.049 1 94.88 364 ALA A C 1
ATOM 2721 O O . ALA A 1 364 ? 14.328 2.854 -4.145 1 94.88 364 ALA A O 1
ATOM 2722 N N . GLU A 1 365 ? 15.703 1.959 -2.688 1 93.94 365 GLU A N 1
ATOM 2723 C CA . GLU A 1 365 ? 16.859 2.072 -3.578 1 93.94 365 GLU A CA 1
ATOM 2724 C C . GLU A 1 365 ? 16.688 1.19 -4.812 1 93.94 365 GLU A C 1
ATOM 2726 O O . GLU A 1 365 ? 17.047 1.589 -5.922 1 93.94 365 GLU A O 1
ATOM 2731 N N . LEU A 1 366 ? 16.172 0.034 -4.559 1 94.38 366 LEU A N 1
ATOM 2732 C CA . LEU A 1 366 ? 15.906 -0.88 -5.664 1 94.38 366 LEU A CA 1
ATOM 2733 C C . LEU A 1 366 ? 14.977 -0.234 -6.688 1 94.38 366 LEU A C 1
ATOM 2735 O O . LEU A 1 366 ? 15.242 -0.282 -7.891 1 94.38 366 LEU A O 1
ATOM 2739 N N . TYR A 1 367 ? 13.93 0.352 -6.238 1 91.75 367 TYR A N 1
ATOM 2740 C CA . TYR A 1 367 ? 12.984 0.949 -7.176 1 91.75 367 TYR A CA 1
ATOM 2741 C C . TYR A 1 367 ? 13.609 2.154 -7.879 1 91.75 367 TYR A C 1
ATOM 2743 O O . TYR A 1 367 ? 13.312 2.416 -9.047 1 91.75 367 TYR A O 1
ATOM 2751 N N . SER A 1 368 ? 14.406 2.885 -7.172 1 88.75 368 SER A N 1
ATOM 2752 C CA . SER A 1 368 ? 15.07 4.004 -7.832 1 88.75 368 SER A CA 1
ATOM 2753 C C . SER A 1 368 ? 15.82 3.543 -9.078 1 88.75 368 SER A C 1
ATOM 2755 O O . SER A 1 368 ? 15.805 4.223 -10.109 1 88.75 368 SER A O 1
ATOM 2757 N N . SER A 1 369 ? 16.359 2.352 -9.023 1 89.19 369 SER A N 1
ATOM 2758 C CA . SER A 1 369 ? 17.109 1.788 -10.148 1 89.19 369 SER A CA 1
ATOM 2759 C C . SER A 1 369 ? 16.156 1.282 -11.234 1 89.19 369 SER A C 1
ATOM 2761 O O . SER A 1 369 ? 16.297 1.642 -12.406 1 89.19 369 SER A O 1
ATOM 2763 N N . ILE A 1 370 ? 15.141 0.567 -10.875 1 92.31 370 ILE A N 1
ATOM 2764 C CA . ILE A 1 370 ? 14.242 -0.064 -11.836 1 92.31 370 ILE A CA 1
ATOM 2765 C C . ILE A 1 370 ? 13.219 0.957 -12.328 1 92.31 370 ILE A C 1
ATOM 2767 O O . ILE A 1 370 ? 12.867 0.971 -13.508 1 92.31 370 ILE A O 1
ATOM 2771 N N . GLY A 1 371 ? 12.742 1.778 -11.453 1 89.56 371 GLY A N 1
ATOM 2772 C CA . GLY A 1 371 ? 11.75 2.781 -11.797 1 89.56 371 GLY A CA 1
ATOM 2773 C C . GLY A 1 371 ? 12.203 3.725 -12.898 1 89.56 371 GLY A C 1
ATOM 2774 O O . GLY A 1 371 ? 11.422 4.094 -13.773 1 89.56 371 GLY A O 1
ATOM 2775 N N . SER A 1 372 ? 13.484 4.102 -12.836 1 89.94 372 SER A N 1
ATOM 2776 C CA . SER A 1 372 ? 14.039 5.02 -13.828 1 89.94 372 SER A CA 1
ATOM 2777 C C . SER A 1 372 ? 14.039 4.395 -15.219 1 89.94 372 SER A C 1
ATOM 2779 O O . SER A 1 372 ? 13.961 5.105 -16.219 1 89.94 372 SER A O 1
ATOM 2781 N N . LEU A 1 373 ? 14.086 3.08 -15.273 1 94.62 373 LEU A N 1
ATOM 2782 C CA . LEU A 1 373 ? 14.047 2.396 -16.562 1 94.62 373 LEU A CA 1
ATOM 2783 C C . LEU A 1 373 ? 12.695 2.574 -17.234 1 94.62 373 LEU A C 1
ATOM 2785 O O . LEU A 1 373 ? 12.609 2.627 -18.469 1 94.62 373 LEU A O 1
ATOM 2789 N N . PHE A 1 374 ? 11.656 2.74 -16.469 1 93.69 374 PHE A N 1
ATOM 2790 C CA . PHE A 1 374 ? 10.305 2.863 -17.016 1 93.69 374 PHE A CA 1
ATOM 2791 C C . PHE A 1 374 ? 10.086 4.246 -17.609 1 93.69 374 PHE A C 1
ATOM 2793 O O . PHE A 1 374 ? 9.078 4.492 -18.281 1 93.69 374 PHE A O 1
ATOM 2800 N N . ASP A 1 375 ? 11.031 5.176 -17.359 1 91.81 375 ASP A N 1
ATOM 2801 C CA . ASP A 1 375 ? 11.016 6.449 -18.078 1 91.81 375 ASP A CA 1
ATOM 2802 C C . ASP A 1 375 ? 11.391 6.266 -19.547 1 91.81 375 ASP A C 1
ATOM 2804 O O . ASP A 1 375 ? 11.016 7.078 -20.391 1 91.81 375 ASP A O 1
ATOM 2808 N N . THR A 1 376 ? 12.062 5.207 -19.781 1 95.69 376 THR A N 1
ATOM 2809 C CA . THR A 1 376 ? 12.578 4.957 -21.125 1 95.69 376 THR A CA 1
ATOM 2810 C C . THR A 1 376 ? 11.852 3.785 -21.766 1 95.69 376 THR A C 1
ATOM 2812 O O . THR A 1 376 ? 11.578 3.809 -22.969 1 95.69 376 THR A O 1
ATOM 2815 N N . TYR A 1 377 ? 11.547 2.77 -20.984 1 97.94 377 TYR A N 1
ATOM 2816 C CA . TYR A 1 377 ? 10.992 1.533 -21.531 1 97.94 377 TYR A CA 1
ATOM 2817 C C . TYR A 1 377 ? 9.57 1.312 -21.047 1 97.94 377 TYR A C 1
ATOM 2819 O O . TYR A 1 377 ? 9.242 1.612 -19.891 1 97.94 377 TYR A O 1
ATOM 2827 N N . ASP A 1 378 ? 8.781 0.701 -21.891 1 97.5 378 ASP A N 1
ATOM 2828 C CA . ASP A 1 378 ? 7.402 0.358 -21.547 1 97.5 378 ASP A CA 1
ATOM 2829 C C . ASP A 1 378 ? 7.348 -0.939 -20.75 1 97.5 378 ASP A C 1
ATOM 2831 O O . ASP A 1 378 ? 6.41 -1.161 -19.969 1 97.5 378 ASP A O 1
ATOM 2835 N N . ALA A 1 379 ? 8.375 -1.769 -20.953 1 98.5 379 ALA A N 1
ATOM 2836 C CA . ALA A 1 379 ? 8.414 -3.049 -20.25 1 98.5 379 ALA A CA 1
ATOM 2837 C C . ALA A 1 379 ? 9.844 -3.564 -20.141 1 98.5 379 ALA A C 1
ATOM 2839 O O . ALA A 1 379 ? 10.719 -3.178 -20.922 1 98.5 379 ALA A O 1
ATOM 2840 N N . LEU A 1 380 ? 10.023 -4.367 -19.156 1 98.62 380 LEU A N 1
ATOM 2841 C CA . LEU A 1 380 ? 11.258 -5.109 -18.953 1 98.62 380 LEU A CA 1
ATOM 2842 C C . LEU A 1 380 ? 11.023 -6.613 -19.062 1 98.62 380 LEU A C 1
ATOM 2844 O O . LEU A 1 380 ? 10.055 -7.137 -18.516 1 98.62 380 LEU A O 1
ATOM 2848 N N . ILE A 1 381 ? 11.891 -7.258 -19.781 1 98.69 381 ILE A N 1
ATOM 2849 C CA . ILE A 1 381 ? 11.797 -8.703 -19.938 1 98.69 381 ILE A CA 1
ATOM 2850 C C . ILE A 1 381 ? 13.023 -9.375 -19.328 1 98.69 381 ILE A C 1
ATOM 2852 O O . ILE A 1 381 ? 14.156 -9.094 -19.719 1 98.69 381 ILE A O 1
ATOM 2856 N N . THR A 1 382 ? 12.82 -10.227 -18.391 1 98.69 382 THR A N 1
ATOM 2857 C CA . THR A 1 382 ? 13.922 -10.891 -17.703 1 98.69 382 THR A CA 1
ATOM 2858 C C . THR A 1 382 ? 13.5 -12.258 -17.188 1 98.69 382 THR A C 1
ATOM 2860 O O . THR A 1 382 ? 12.305 -12.523 -17.031 1 98.69 382 THR A O 1
ATOM 2863 N N . PRO A 1 383 ? 14.383 -13.195 -16.938 1 98.25 383 PRO A N 1
ATOM 2864 C CA . PRO A 1 383 ? 14.016 -14.531 -16.469 1 98.25 383 PRO A CA 1
ATOM 2865 C C . PRO A 1 383 ? 13.297 -14.516 -15.125 1 98.25 383 PRO A C 1
ATOM 2867 O O . PRO A 1 383 ? 13.609 -13.688 -14.266 1 98.25 383 PRO A O 1
ATOM 2870 N N . ALA A 1 384 ? 12.383 -15.438 -14.922 1 96.94 384 ALA A N 1
ATOM 2871 C CA . ALA A 1 384 ? 11.742 -15.633 -13.617 1 96.94 384 ALA A CA 1
ATOM 2872 C C . ALA A 1 384 ? 12.617 -16.469 -12.703 1 96.94 384 ALA A C 1
ATOM 2874 O O . ALA A 1 384 ? 12.602 -16.297 -11.477 1 96.94 384 ALA A O 1
ATOM 2875 N N . VAL A 1 385 ? 13.297 -17.422 -13.273 1 98.06 385 VAL A N 1
ATOM 2876 C CA . VAL A 1 385 ? 14.211 -18.344 -12.602 1 98.06 385 VAL A CA 1
ATOM 2877 C C . VAL A 1 385 ? 15.508 -18.453 -13.391 1 98.06 385 VAL A C 1
ATOM 2879 O O . VAL A 1 385 ? 15.5 -18.406 -14.625 1 98.06 385 VAL A O 1
ATOM 2882 N N . VAL A 1 386 ? 16.688 -18.641 -12.648 1 98.31 386 VAL A N 1
ATOM 2883 C CA . VAL A 1 386 ? 17.953 -18.594 -13.359 1 98.31 386 VAL A CA 1
ATOM 2884 C C . VAL A 1 386 ? 18.562 -19.984 -13.445 1 98.31 386 VAL A C 1
ATOM 2886 O O . VAL A 1 386 ? 19.656 -20.156 -13.984 1 98.31 386 VAL A O 1
ATOM 2889 N N . THR A 1 387 ? 17.844 -20.984 -12.922 1 97.56 387 THR A N 1
ATOM 2890 C CA . THR A 1 387 ? 18.266 -22.375 -13 1 97.56 387 THR A CA 1
ATOM 2891 C C . THR A 1 387 ? 17.391 -23.141 -13.984 1 97.56 387 THR A C 1
ATOM 2893 O O . THR A 1 387 ? 16.297 -22.703 -14.344 1 97.56 387 THR A O 1
ATOM 2896 N N . ASP A 1 388 ? 17.891 -24.25 -14.438 1 94.94 388 ASP A N 1
ATOM 2897 C CA . ASP A 1 388 ? 17.125 -25.094 -15.344 1 94.94 388 ASP A CA 1
ATOM 2898 C C . ASP A 1 388 ? 16.25 -26.078 -14.57 1 94.94 388 ASP A C 1
ATOM 2900 O O . ASP A 1 388 ? 15.758 -27.062 -15.133 1 94.94 388 ASP A O 1
ATOM 2904 N N . GLY A 1 389 ? 16.125 -25.891 -13.266 1 97.19 389 GLY A N 1
ATOM 2905 C CA . GLY A 1 389 ? 15.195 -26.703 -12.492 1 97.19 389 GLY A CA 1
ATOM 2906 C C . GLY A 1 389 ? 15.703 -27.016 -11.102 1 97.19 389 GLY A C 1
ATOM 2907 O O . GLY A 1 389 ? 16.891 -26.891 -10.82 1 97.19 389 GLY A O 1
ATOM 2908 N N . PHE A 1 390 ? 14.828 -27.328 -10.227 1 98.44 390 PHE A N 1
ATOM 2909 C CA . PHE A 1 390 ? 15.086 -27.875 -8.906 1 98.44 390 PHE A CA 1
ATOM 2910 C C . PHE A 1 390 ? 14.898 -29.391 -8.898 1 98.44 390 PHE A C 1
ATOM 2912 O O . PHE A 1 390 ? 13.969 -29.906 -9.516 1 98.44 390 PHE A O 1
ATOM 2919 N N . LEU A 1 391 ? 15.719 -30.062 -8.219 1 98.31 391 LEU A N 1
ATOM 2920 C CA . LEU A 1 391 ? 15.648 -31.516 -8.211 1 98.31 391 LEU A CA 1
ATOM 2921 C C . LEU A 1 391 ? 14.461 -32 -7.395 1 98.31 391 LEU A C 1
ATOM 2923 O O . LEU A 1 391 ? 14.203 -31.484 -6.305 1 98.31 391 LEU A O 1
ATOM 2927 N N . ALA A 1 392 ? 13.75 -33 -7.988 1 98.19 392 ALA A N 1
ATOM 2928 C CA . ALA A 1 392 ? 12.641 -33.625 -7.266 1 98.19 392 ALA A CA 1
ATOM 2929 C C . ALA A 1 392 ? 13.133 -34.344 -6.012 1 98.19 392 ALA A C 1
ATOM 2931 O O . ALA A 1 392 ? 14.078 -35.125 -6.07 1 98.19 392 ALA A O 1
ATOM 2932 N N . GLY A 1 393 ? 12.531 -34.031 -4.957 1 97.5 393 GLY A N 1
ATOM 2933 C CA . GLY A 1 393 ? 12.844 -34.719 -3.719 1 97.5 393 GLY A CA 1
ATOM 2934 C C . GLY A 1 393 ? 13.938 -34.062 -2.916 1 97.5 393 GLY A C 1
ATOM 2935 O O . GLY A 1 393 ? 14.141 -34.375 -1.742 1 97.5 393 GLY A O 1
ATOM 2936 N N . ASP A 1 394 ? 14.68 -33.156 -3.494 1 97.69 394 ASP A N 1
ATOM 2937 C CA . ASP A 1 394 ? 15.68 -32.375 -2.764 1 97.69 394 ASP A CA 1
ATOM 2938 C C . ASP A 1 394 ? 15.039 -31.188 -2.051 1 97.69 394 ASP A C 1
ATOM 2940 O O . ASP A 1 394 ? 14.312 -30.422 -2.664 1 97.69 394 ASP A O 1
ATOM 2944 N N . ASP A 1 395 ? 15.305 -31.094 -0.789 1 96.75 395 ASP A N 1
ATOM 2945 C CA . ASP A 1 395 ? 14.703 -29.984 -0.045 1 96.75 395 ASP A CA 1
ATOM 2946 C C . ASP A 1 395 ? 15.719 -28.875 0.2 1 96.75 395 ASP A C 1
ATOM 2948 O O . ASP A 1 395 ? 15.391 -27.859 0.818 1 96.75 395 ASP A O 1
ATOM 2952 N N . TYR A 1 396 ? 17.031 -29.094 -0.236 1 97.12 396 TYR A N 1
ATOM 2953 C CA . TYR A 1 396 ? 18.109 -28.109 -0.268 1 97.12 396 TYR A CA 1
ATOM 2954 C C . TYR A 1 396 ? 18.453 -27.625 1.138 1 97.12 396 TYR A C 1
ATOM 2956 O O . TYR A 1 396 ? 19.016 -26.547 1.311 1 97.12 396 TYR A O 1
ATOM 2964 N N . VAL A 1 397 ? 18.047 -28.344 2.184 1 96.88 397 VAL A N 1
ATOM 2965 C CA . VAL A 1 397 ? 18.438 -28.031 3.551 1 96.88 397 VAL A CA 1
ATOM 2966 C C . VAL A 1 397 ? 19.922 -28.312 3.736 1 96.88 397 VAL A C 1
ATOM 2968 O O . VAL A 1 397 ? 20.406 -29.406 3.426 1 96.88 397 VAL A O 1
ATOM 2971 N N . GLY A 1 398 ? 20.734 -27.359 4.223 1 93.44 398 GLY A N 1
ATOM 2972 C CA . GLY A 1 398 ? 22.141 -27.547 4.539 1 93.44 398 GLY A CA 1
ATOM 2973 C C . GLY A 1 398 ? 23.047 -27.344 3.344 1 93.44 398 GLY A C 1
ATOM 2974 O O . GLY A 1 398 ? 24.266 -27.391 3.471 1 93.44 398 GLY A O 1
ATOM 2975 N N . HIS A 1 399 ? 22.344 -27.109 2.166 1 92.81 399 HIS A N 1
ATOM 2976 C CA . HIS A 1 399 ? 23.172 -26.812 1.002 1 92.81 399 HIS A CA 1
ATOM 2977 C C . HIS A 1 399 ? 22.438 -25.906 0.014 1 92.81 399 HIS A C 1
ATOM 2979 O O . HIS A 1 399 ? 21.203 -25.812 0.055 1 92.81 399 HIS A O 1
ATOM 2985 N N . GLY A 1 400 ? 23.125 -25.297 -0.87 1 94.69 400 GLY A N 1
ATOM 2986 C CA . GLY A 1 400 ? 22.562 -24.391 -1.868 1 94.69 400 GLY A CA 1
ATOM 2987 C C . GLY A 1 400 ? 22.297 -25.078 -3.199 1 94.69 400 GLY A C 1
ATOM 2988 O O . GLY A 1 400 ? 21.844 -26.219 -3.24 1 94.69 400 GLY A O 1
ATOM 2989 N N . ILE A 1 401 ? 22.438 -24.344 -4.211 1 97.19 401 ILE A N 1
ATOM 2990 C CA . ILE A 1 401 ? 22.203 -24.828 -5.566 1 97.19 401 ILE A CA 1
ATOM 2991 C C . ILE A 1 401 ? 23.266 -24.266 -6.508 1 97.19 401 ILE A C 1
ATOM 2993 O O . ILE A 1 401 ? 23.703 -23.125 -6.34 1 97.19 401 ILE A O 1
ATOM 2997 N N . ASN A 1 402 ? 23.688 -25.031 -7.43 1 97.06 402 ASN A N 1
ATOM 2998 C CA . ASN A 1 402 ? 24.625 -24.578 -8.453 1 97.06 402 ASN A CA 1
ATOM 2999 C C . ASN A 1 402 ? 23.906 -24.031 -9.68 1 97.06 402 ASN A C 1
ATOM 3001 O O . ASN A 1 402 ? 23.047 -24.719 -10.242 1 97.06 402 ASN A O 1
ATOM 3005 N N . VAL A 1 403 ? 24.188 -22.828 -10.094 1 97.88 403 VAL A N 1
ATOM 3006 C CA . VAL A 1 403 ? 23.656 -22.219 -11.305 1 97.88 403 VAL A CA 1
ATOM 3007 C C . VAL A 1 403 ? 24.812 -21.766 -12.203 1 97.88 403 VAL A C 1
ATOM 3009 O O . VAL A 1 403 ? 25.531 -20.844 -11.867 1 97.88 403 VAL A O 1
ATOM 3012 N N . ALA A 1 404 ? 24.906 -22.453 -13.344 1 96.62 404 ALA A N 1
ATOM 3013 C CA . ALA A 1 404 ? 25.906 -22.094 -14.344 1 96.62 404 ALA A CA 1
ATOM 3014 C C . ALA A 1 404 ? 27.297 -22.047 -13.734 1 96.62 404 ALA A C 1
ATOM 3016 O O . ALA A 1 404 ? 28.062 -21.109 -13.984 1 96.62 404 ALA A O 1
ATOM 3017 N N . GLY A 1 405 ? 27.609 -22.891 -12.859 1 96.5 405 GLY A N 1
ATOM 3018 C CA . GLY A 1 405 ? 28.938 -23.016 -12.281 1 96.5 405 GLY A CA 1
ATOM 3019 C C . GLY A 1 405 ? 29.109 -22.203 -11.008 1 96.5 405 GLY A C 1
ATOM 3020 O O . GLY A 1 405 ? 30.141 -22.297 -10.336 1 96.5 405 GLY A O 1
ATOM 3021 N N . THR A 1 406 ? 28.172 -21.453 -10.633 1 97.19 406 THR A N 1
ATOM 3022 C CA . THR A 1 406 ? 28.219 -20.656 -9.414 1 97.19 406 THR A CA 1
ATOM 3023 C C . THR A 1 406 ? 27.391 -21.297 -8.305 1 97.19 406 THR A C 1
ATOM 3025 O O . THR A 1 406 ? 26.188 -21.562 -8.492 1 97.19 406 THR A O 1
ATOM 3028 N N . GLU A 1 407 ? 27.984 -21.516 -7.172 1 96.56 407 GLU A N 1
ATOM 3029 C CA . GLU A 1 407 ? 27.266 -22.062 -6.023 1 96.56 407 GLU A CA 1
ATOM 3030 C C . GLU A 1 407 ? 26.547 -20.969 -5.246 1 96.56 407 GLU A C 1
ATOM 3032 O O . GLU A 1 407 ? 27.188 -20.062 -4.688 1 96.56 407 GLU A O 1
ATOM 3037 N N . LEU A 1 408 ? 25.312 -21.062 -5.254 1 96.81 408 LEU A N 1
ATOM 3038 C CA . LEU A 1 408 ? 24.5 -20.156 -4.449 1 96.81 408 LEU A CA 1
ATOM 3039 C C . LEU A 1 408 ? 24.219 -20.766 -3.074 1 96.81 408 LEU A C 1
ATOM 3041 O O . LEU A 1 408 ? 23.812 -21.922 -2.967 1 96.81 408 LEU A O 1
ATOM 3045 N N . GLY A 1 409 ? 24.438 -20 -2.016 1 93.44 409 GLY A N 1
ATOM 3046 C CA . GLY A 1 409 ? 24.344 -20.5 -0.652 1 93.44 409 GLY A CA 1
ATOM 3047 C C . GLY A 1 409 ? 22.938 -20.875 -0.247 1 93.44 409 GLY A C 1
ATOM 3048 O O . GLY A 1 409 ? 22.734 -21.812 0.528 1 93.44 409 GLY A O 1
ATOM 3049 N N . PHE A 1 410 ? 22 -20.203 -0.676 1 96.12 410 PHE A N 1
ATOM 3050 C CA . PHE A 1 410 ? 20.578 -20.5 -0.459 1 96.12 410 PHE A CA 1
ATOM 3051 C C . PHE A 1 410 ? 19.859 -20.656 -1.788 1 96.12 410 PHE A C 1
ATOM 3053 O O . PHE A 1 410 ? 19.969 -19.812 -2.676 1 96.12 410 PHE A O 1
ATOM 3060 N N . TYR A 1 411 ? 19.094 -21.734 -1.928 1 97.19 411 TYR A N 1
ATOM 3061 C CA . TYR A 1 411 ? 18.562 -22.109 -3.23 1 97.19 411 TYR A CA 1
ATOM 3062 C C . TYR A 1 411 ? 17.609 -21.062 -3.768 1 97.19 411 TYR A C 1
ATOM 3064 O O . TYR A 1 411 ? 17.469 -20.891 -4.984 1 97.19 411 TYR A O 1
ATOM 3072 N N . LEU A 1 412 ? 16.953 -20.281 -2.889 1 96.56 412 LEU A N 1
ATOM 3073 C CA . LEU A 1 412 ? 15.984 -19.266 -3.312 1 96.56 412 LEU A CA 1
ATOM 3074 C C . LEU A 1 412 ? 16.672 -18.141 -4.059 1 96.56 412 LEU A C 1
ATOM 3076 O O . LEU A 1 412 ? 16.016 -17.344 -4.73 1 96.56 412 LEU A O 1
ATOM 3080 N N . GLU A 1 413 ? 17.984 -18.031 -3.939 1 97.44 413 GLU A N 1
ATOM 3081 C CA . GLU A 1 413 ? 18.75 -17.062 -4.715 1 97.44 413 GLU A CA 1
ATOM 3082 C C . GLU A 1 413 ? 18.656 -17.344 -6.211 1 97.44 413 GLU A C 1
ATOM 3084 O O . GLU A 1 413 ? 18.969 -16.484 -7.031 1 97.44 413 GLU A O 1
ATOM 3089 N N . ALA A 1 414 ? 18.203 -18.484 -6.582 1 98.5 414 ALA A N 1
ATOM 3090 C CA . ALA A 1 414 ? 18.047 -18.844 -7.988 1 98.5 414 ALA A CA 1
ATOM 3091 C C . ALA A 1 414 ? 16.734 -18.281 -8.547 1 98.5 414 ALA A C 1
ATOM 3093 O O . ALA A 1 414 ? 16.391 -18.547 -9.703 1 98.5 414 ALA A O 1
ATOM 3094 N N . VAL A 1 415 ? 15.977 -17.516 -7.793 1 98.38 415 VAL A N 1
ATOM 3095 C CA . VAL A 1 415 ? 14.664 -17.016 -8.188 1 98.38 415 VAL A CA 1
ATOM 3096 C C . VAL A 1 415 ? 14.664 -15.492 -8.195 1 98.38 415 VAL A C 1
ATOM 3098 O O . VAL A 1 415 ? 14.117 -14.859 -7.289 1 98.38 415 VAL A O 1
ATOM 3101 N N . PRO A 1 416 ? 15.188 -14.883 -9.281 1 98.12 416 PRO A N 1
ATOM 3102 C CA . PRO A 1 416 ? 15.219 -13.422 -9.352 1 98.12 416 PRO A CA 1
ATOM 3103 C C . PRO A 1 416 ? 13.82 -12.805 -9.383 1 98.12 416 PRO A C 1
ATOM 3105 O O . PRO A 1 416 ? 13.68 -11.586 -9.21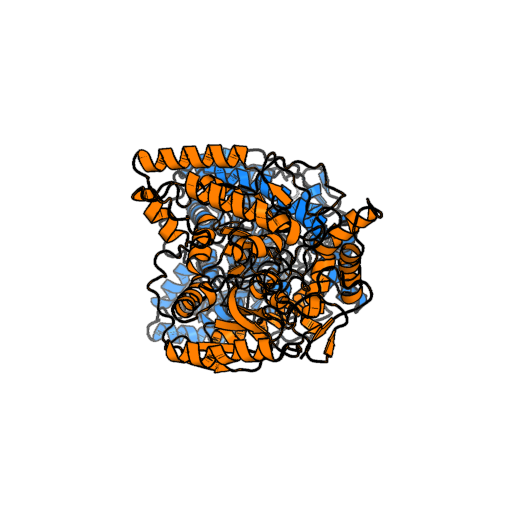1 1 98.12 416 PRO A O 1
ATOM 3108 N N . ALA A 1 417 ? 12.781 -13.633 -9.562 1 98.38 417 ALA A N 1
ATOM 3109 C CA . ALA A 1 417 ? 11.406 -13.156 -9.547 1 98.38 417 ALA A CA 1
ATOM 3110 C C . ALA A 1 417 ? 11.078 -12.453 -8.234 1 98.38 417 ALA A C 1
ATOM 3112 O O . ALA A 1 417 ? 10.188 -11.602 -8.18 1 98.38 417 ALA A O 1
ATOM 3113 N N . ILE A 1 418 ? 11.852 -12.711 -7.141 1 98.31 418 ILE A N 1
ATOM 3114 C CA . ILE A 1 418 ? 11.672 -12.109 -5.824 1 98.31 418 ILE A CA 1
ATOM 3115 C C . ILE A 1 418 ? 11.773 -10.586 -5.934 1 98.31 418 ILE A C 1
ATOM 3117 O O . ILE A 1 418 ? 11.078 -9.859 -5.219 1 98.31 418 ILE A O 1
ATOM 3121 N N . THR A 1 419 ? 12.578 -10.117 -6.898 1 98.31 419 THR A N 1
ATOM 3122 C CA . THR A 1 419 ? 12.781 -8.688 -7.121 1 98.31 419 THR A CA 1
ATOM 3123 C C . THR A 1 419 ? 11.453 -7.977 -7.316 1 98.31 419 THR A C 1
ATOM 3125 O O . THR A 1 419 ? 11.25 -6.875 -6.793 1 98.31 419 THR A O 1
ATOM 3128 N N . PHE A 1 420 ? 10.547 -8.609 -7.922 1 98.31 420 PHE A N 1
ATOM 3129 C CA . PHE A 1 420 ? 9.32 -7.93 -8.305 1 98.31 420 PHE A CA 1
ATOM 3130 C C . PHE A 1 420 ? 8.203 -8.227 -7.305 1 98.31 420 PHE A C 1
ATOM 3132 O O . PHE A 1 420 ? 7.086 -7.73 -7.453 1 98.31 420 PHE A O 1
ATOM 3139 N N . ASN A 1 421 ? 8.453 -9.109 -6.312 1 98.44 421 ASN A N 1
ATOM 3140 C CA . ASN A 1 421 ? 7.641 -9.109 -5.105 1 98.44 421 ASN A CA 1
ATOM 3141 C C . ASN A 1 421 ? 7.969 -7.914 -4.211 1 98.44 421 ASN A C 1
ATOM 3143 O O . ASN A 1 421 ? 7.09 -7.383 -3.527 1 98.44 421 ASN A O 1
ATOM 3147 N N . ILE A 1 422 ? 9.289 -7.582 -4.242 1 98.06 422 ILE A N 1
ATOM 3148 C CA . ILE A 1 422 ? 9.688 -6.355 -3.561 1 98.06 422 ILE A CA 1
ATOM 3149 C C . ILE A 1 422 ? 9.047 -5.152 -4.25 1 98.06 422 ILE A C 1
ATOM 3151 O O . ILE A 1 422 ? 8.453 -4.293 -3.59 1 98.06 422 ILE A O 1
ATOM 3155 N N . LEU A 1 423 ? 9.125 -5.152 -5.582 1 97.19 423 LEU A N 1
ATOM 3156 C CA . LEU A 1 423 ? 8.453 -4.129 -6.371 1 97.19 423 LEU A CA 1
ATOM 3157 C C . LEU A 1 423 ? 7.012 -4.527 -6.664 1 97.19 423 LEU A C 1
ATOM 3159 O O . LEU A 1 423 ? 6.621 -4.645 -7.824 1 97.19 423 LEU A O 1
ATOM 3163 N N . SER A 1 424 ? 6.25 -4.668 -5.625 1 95.5 424 SER A N 1
ATOM 3164 C CA . SER A 1 424 ? 5 -5.414 -5.539 1 95.5 424 SER A CA 1
ATOM 3165 C C . SER A 1 424 ? 3.932 -4.805 -6.445 1 95.5 424 SER A C 1
ATOM 3167 O O . SER A 1 424 ? 3.029 -5.504 -6.906 1 95.5 424 SER A O 1
ATOM 3169 N N . SER A 1 425 ? 3.98 -3.535 -6.77 1 93.81 425 SER A N 1
ATOM 3170 C CA . SER A 1 425 ? 2.951 -2.859 -7.555 1 93.81 425 SER A CA 1
ATOM 3171 C C . SER A 1 425 ? 3.162 -3.076 -9.047 1 93.81 425 SER A C 1
ATOM 3173 O O . SER A 1 425 ? 2.287 -2.758 -9.859 1 93.81 425 SER A O 1
ATOM 3175 N N . CYS A 1 426 ? 4.27 -3.629 -9.406 1 95.81 426 CYS A N 1
ATOM 3176 C CA . CYS A 1 426 ? 4.512 -3.947 -10.812 1 95.81 426 CYS A CA 1
ATOM 3177 C C . CYS A 1 426 ? 3.83 -5.254 -11.195 1 95.81 426 CYS A C 1
ATOM 3179 O O . CYS A 1 426 ? 4.078 -6.293 -10.586 1 95.81 426 CYS A O 1
ATOM 3181 N N . PRO A 1 427 ? 3.002 -5.199 -12.219 1 96.19 427 PRO A N 1
ATOM 3182 C CA . PRO A 1 427 ? 2.486 -6.469 -12.734 1 96.19 427 PRO A CA 1
ATOM 3183 C C . PRO A 1 427 ? 3.543 -7.266 -13.5 1 96.19 427 PRO A C 1
ATOM 3185 O O . PRO A 1 427 ? 4.395 -6.684 -14.18 1 96.19 427 PRO A O 1
ATOM 3188 N N . VAL A 1 428 ? 3.432 -8.578 -13.352 1 98.75 428 VAL A N 1
ATOM 3189 C CA . VAL A 1 428 ? 4.426 -9.422 -14.008 1 98.75 428 VAL A CA 1
ATOM 3190 C C . VAL A 1 428 ? 3.734 -10.617 -14.664 1 98.75 428 VAL A C 1
ATOM 3192 O O . VAL A 1 428 ? 3.109 -11.438 -13.984 1 98.75 428 VAL A O 1
ATOM 3195 N N . LEU A 1 429 ? 3.871 -10.664 -15.945 1 98.62 429 LEU A N 1
ATOM 3196 C CA . LEU A 1 429 ? 3.385 -11.805 -16.719 1 98.62 429 LEU A CA 1
ATOM 3197 C C . LEU A 1 429 ? 4.535 -12.719 -17.125 1 98.62 429 LEU A C 1
ATOM 3199 O O . LEU A 1 429 ? 5.527 -12.258 -17.703 1 98.62 429 LEU A O 1
ATOM 3203 N N . THR A 1 430 ? 4.426 -13.961 -16.766 1 98.62 430 THR A N 1
ATOM 3204 C CA . THR A 1 430 ? 5.438 -14.93 -17.172 1 98.62 430 THR A CA 1
ATOM 3205 C C . THR A 1 430 ? 4.926 -15.789 -18.328 1 98.62 430 THR A C 1
ATOM 3207 O O . THR A 1 430 ? 3.811 -16.312 -18.266 1 98.62 430 THR A O 1
ATOM 3210 N N . ILE A 1 431 ? 5.738 -15.953 -19.359 1 97.62 431 ILE A N 1
ATOM 3211 C CA . ILE A 1 431 ? 5.387 -16.766 -20.531 1 97.62 431 ILE A CA 1
ATOM 3212 C C . ILE A 1 431 ? 6.512 -17.734 -20.828 1 97.62 431 ILE A C 1
ATOM 3214 O O . ILE A 1 431 ? 7.672 -17.484 -20.5 1 97.62 431 ILE A O 1
ATOM 3218 N N . PRO A 1 432 ? 6.195 -18.859 -21.422 1 96.44 432 PRO A N 1
ATOM 3219 C CA . PRO A 1 432 ? 7.246 -19.781 -21.844 1 96.44 432 PRO A CA 1
ATOM 3220 C C . PRO A 1 432 ? 8.055 -19.25 -23.031 1 96.44 432 PRO A C 1
ATOM 3222 O O . PRO A 1 432 ? 7.496 -18.609 -23.922 1 96.44 432 PRO A O 1
ATOM 3225 N N . THR A 1 433 ? 9.32 -19.484 -23.062 1 94.38 433 THR A N 1
ATOM 3226 C CA . THR A 1 433 ? 10.148 -18.922 -24.109 1 94.38 433 THR A CA 1
ATOM 3227 C C . THR A 1 433 ? 11.094 -19.969 -24.688 1 94.38 433 THR A C 1
ATOM 3229 O O . THR A 1 433 ? 11.898 -19.672 -25.578 1 94.38 433 THR A O 1
ATOM 3232 N N . GLY A 1 434 ? 11.102 -21.188 -24.219 1 94.75 434 GLY A N 1
ATOM 3233 C CA . GLY A 1 434 ? 11.953 -22.234 -24.734 1 94.75 434 GLY A CA 1
ATOM 3234 C C . GLY A 1 434 ? 12.18 -23.375 -23.75 1 94.75 434 GLY A C 1
ATOM 3235 O O . GLY A 1 434 ? 11.406 -23.547 -22.812 1 94.75 434 GLY A O 1
ATOM 3236 N N . PHE A 1 435 ? 13.242 -24.188 -24.078 1 96.31 435 PHE A N 1
ATOM 3237 C CA . PHE A 1 435 ? 13.602 -25.328 -23.25 1 96.31 435 PHE A CA 1
ATOM 3238 C C . PHE A 1 435 ? 15.094 -25.312 -22.922 1 96.31 435 PHE A C 1
ATOM 3240 O O . PHE A 1 435 ? 15.906 -24.859 -23.719 1 96.31 435 PHE A O 1
ATOM 3247 N N . ALA A 1 436 ? 15.359 -25.75 -21.75 1 97.5 436 ALA A N 1
ATOM 3248 C CA . ALA A 1 436 ? 16.75 -26.047 -21.422 1 97.5 436 ALA A CA 1
ATOM 3249 C C . ALA A 1 436 ? 17.156 -27.422 -21.953 1 97.5 436 ALA A C 1
ATOM 3251 O O . ALA A 1 436 ? 16.297 -28.203 -22.375 1 97.5 436 ALA A O 1
ATOM 3252 N N . ARG A 1 437 ? 18.453 -27.703 -21.906 1 96.56 437 ARG A N 1
ATOM 3253 C CA . ARG A 1 437 ? 19 -28.922 -22.484 1 96.56 437 ARG A CA 1
ATOM 3254 C C . ARG A 1 437 ? 18.469 -30.156 -21.766 1 96.56 437 ARG A C 1
ATOM 3256 O O . ARG A 1 437 ? 18.391 -31.234 -22.359 1 96.56 437 ARG A O 1
ATOM 3263 N N . ASN A 1 438 ? 18.062 -29.969 -20.578 1 96.62 438 ASN A N 1
ATOM 3264 C CA . ASN A 1 438 ? 17.562 -31.109 -19.812 1 96.62 438 ASN A CA 1
ATOM 3265 C C . ASN A 1 438 ? 16.078 -31.344 -20.062 1 96.62 438 ASN A C 1
ATOM 3267 O O . ASN A 1 438 ? 15.453 -32.156 -19.391 1 96.62 438 ASN A O 1
ATOM 3271 N N . GLY A 1 439 ? 15.453 -30.578 -20.891 1 96.25 439 GLY A N 1
ATOM 3272 C CA . GLY A 1 439 ? 14.062 -30.781 -21.281 1 96.25 439 GLY A CA 1
ATOM 3273 C C . GLY A 1 439 ? 13.094 -29.938 -20.469 1 96.25 439 GLY A C 1
ATOM 3274 O O . GLY A 1 439 ? 11.891 -29.938 -20.734 1 96.25 439 GLY A O 1
ATOM 3275 N N . ILE A 1 440 ? 13.562 -29.188 -19.531 1 97.06 440 ILE A N 1
ATOM 3276 C CA . ILE A 1 440 ? 12.711 -28.328 -18.719 1 97.06 440 ILE A CA 1
ATOM 3277 C C . ILE A 1 440 ? 12.406 -27.031 -19.469 1 97.06 440 ILE A C 1
ATOM 3279 O O . ILE A 1 440 ? 13.312 -26.422 -20.031 1 97.06 440 ILE A O 1
ATOM 3283 N N . PRO A 1 441 ? 11.148 -26.656 -19.516 1 97.38 441 PRO A N 1
ATOM 3284 C CA . PRO A 1 441 ? 10.836 -25.359 -20.125 1 97.38 441 PRO A CA 1
ATOM 3285 C C . PRO A 1 441 ? 11.516 -24.203 -19.406 1 97.38 441 PRO A C 1
ATOM 3287 O O . PRO A 1 441 ? 11.805 -24.297 -18.203 1 97.38 441 PRO A O 1
ATOM 3290 N N . THR A 1 442 ? 11.805 -23.172 -20.125 1 97 442 THR A N 1
ATOM 3291 C CA . THR A 1 442 ? 12.242 -21.891 -19.562 1 97 442 THR A CA 1
ATOM 3292 C C . THR A 1 442 ? 11.18 -20.812 -19.781 1 97 442 THR A C 1
ATOM 3294 O O . THR A 1 442 ? 10.359 -20.922 -20.688 1 97 442 THR A O 1
ATOM 3297 N N . GLY A 1 443 ? 11.094 -19.875 -18.859 1 96.62 443 GLY A N 1
ATOM 3298 C CA . GLY A 1 443 ? 10.141 -18.797 -18.953 1 96.62 443 GLY A CA 1
ATOM 3299 C C . GLY A 1 443 ? 10.742 -17.438 -18.609 1 96.62 443 GLY A C 1
ATOM 3300 O O . GLY A 1 443 ? 11.789 -17.359 -17.969 1 96.62 443 GLY A O 1
ATOM 3301 N N . THR A 1 444 ? 10.133 -16.406 -19.156 1 96.94 444 THR A N 1
ATOM 3302 C CA . THR A 1 444 ? 10.578 -15.047 -18.875 1 96.94 444 THR A CA 1
ATOM 3303 C C . THR A 1 444 ? 9.422 -14.211 -18.328 1 96.94 444 THR A C 1
ATOM 3305 O O . THR A 1 444 ? 8.25 -14.516 -18.578 1 96.94 444 THR A O 1
ATOM 3308 N N . GLN A 1 445 ? 9.773 -13.188 -17.578 1 98.62 445 GLN A N 1
ATOM 3309 C CA . GLN A 1 445 ? 8.852 -12.219 -17 1 98.62 445 GLN A CA 1
ATOM 3310 C C . GLN A 1 445 ? 8.711 -10.984 -17.891 1 98.62 445 GLN A C 1
ATOM 3312 O O . GLN A 1 445 ? 9.703 -10.492 -18.438 1 98.62 445 GLN A O 1
ATOM 3317 N N . ILE A 1 446 ? 7.52 -10.562 -18.141 1 98.69 446 ILE A N 1
ATOM 3318 C CA . ILE A 1 446 ? 7.199 -9.242 -18.688 1 98.69 446 ILE A CA 1
ATOM 3319 C C . ILE A 1 446 ? 6.746 -8.32 -17.547 1 98.69 446 ILE A C 1
ATOM 3321 O O . ILE A 1 446 ? 5.625 -8.445 -17.047 1 98.69 446 ILE A O 1
ATOM 3325 N N . VAL A 1 447 ? 7.621 -7.41 -17.203 1 98.56 447 VAL A N 1
ATOM 3326 C CA . VAL A 1 447 ? 7.391 -6.504 -16.078 1 98.56 447 VAL A CA 1
ATOM 3327 C C . VAL A 1 447 ? 7.051 -5.113 -16.594 1 98.56 447 VAL A C 1
ATOM 3329 O O . VAL A 1 447 ? 7.738 -4.582 -17.469 1 98.56 447 VAL A O 1
ATOM 3332 N N . THR A 1 448 ? 6 -4.559 -16.125 1 96.44 448 THR A N 1
ATOM 3333 C CA . THR A 1 448 ? 5.637 -3.211 -16.562 1 96.44 448 THR A CA 1
ATOM 3334 C C . THR A 1 448 ? 5.512 -2.277 -15.352 1 96.44 448 THR A C 1
ATOM 3336 O O . THR A 1 448 ? 5.727 -2.693 -14.211 1 96.44 448 THR A O 1
ATOM 3339 N N . ARG A 1 449 ? 5.258 -0.964 -15.609 1 93.12 449 ARG A N 1
ATOM 3340 C CA . ARG A 1 449 ? 5.141 0.05 -14.562 1 93.12 449 ARG A CA 1
ATOM 3341 C C . ARG A 1 449 ? 4.035 -0.308 -13.578 1 93.12 449 ARG A C 1
ATOM 3343 O O . ARG A 1 449 ? 3.145 -1.102 -13.891 1 93.12 449 ARG A O 1
ATOM 3350 N N . PRO A 1 450 ? 4.078 0.277 -12.414 1 92.62 450 PRO A N 1
ATOM 3351 C CA . PRO A 1 450 ? 3.068 -0.022 -11.398 1 92.62 450 PRO A CA 1
ATOM 3352 C C . PRO A 1 450 ? 1.642 0.103 -11.93 1 92.62 450 PRO A C 1
ATOM 3354 O O . PRO A 1 450 ? 1.257 1.161 -12.43 1 92.62 450 PRO A O 1
ATOM 3357 N N . TYR A 1 451 ? 0.885 -1.102 -11.875 1 90.38 451 TYR A N 1
ATOM 3358 C CA . TYR A 1 451 ? -0.544 -1.226 -12.133 1 90.38 451 TYR A CA 1
ATOM 3359 C C . TYR A 1 451 ? -0.84 -1.121 -13.625 1 90.38 451 TYR A C 1
ATOM 3361 O O . TYR A 1 451 ? -1.978 -0.858 -14.023 1 90.38 451 TYR A O 1
ATOM 3369 N N . ASP A 1 452 ? 0.206 -1.238 -14.414 1 91.06 452 ASP A N 1
ATOM 3370 C CA . ASP A 1 452 ? 0.008 -1.261 -15.859 1 91.06 452 ASP A CA 1
ATOM 3371 C C . ASP A 1 452 ? -0.154 -2.691 -16.375 1 91.06 452 ASP A C 1
ATOM 3373 O O . ASP A 1 452 ? 0.646 -3.16 -17.188 1 91.06 452 ASP A O 1
ATOM 3377 N N . ASP A 1 453 ? -1.244 -3.287 -15.977 1 93.12 453 ASP A N 1
ATOM 3378 C CA . ASP A 1 453 ? -1.589 -4.637 -16.422 1 93.12 453 ASP A CA 1
ATOM 3379 C C . ASP A 1 453 ? -1.727 -4.703 -17.938 1 93.12 453 ASP A C 1
ATOM 3381 O O . ASP A 1 453 ? -1.309 -5.68 -18.562 1 93.12 453 ASP A O 1
ATOM 3385 N N . HIS A 1 454 ? -2.236 -3.67 -18.453 1 92.44 454 HIS A N 1
ATOM 3386 C CA . HIS A 1 454 ? -2.58 -3.619 -19.875 1 92.44 454 HIS A CA 1
ATOM 3387 C C . HIS A 1 454 ? -1.354 -3.867 -20.75 1 92.44 454 HIS A C 1
ATOM 3389 O O . HIS A 1 454 ? -1.393 -4.699 -21.656 1 92.44 454 HIS A O 1
ATOM 3395 N N . THR A 1 455 ? -0.297 -3.201 -20.453 1 94.62 455 THR A N 1
ATOM 3396 C CA . THR A 1 455 ? 0.908 -3.305 -21.266 1 94.62 455 THR A CA 1
ATOM 3397 C C . THR A 1 455 ? 1.508 -4.703 -21.172 1 94.62 455 THR A C 1
ATOM 3399 O O . THR A 1 455 ? 1.947 -5.266 -22.188 1 94.62 455 THR A O 1
ATOM 3402 N N . ALA A 1 456 ? 1.496 -5.293 -20.031 1 96.25 456 ALA A N 1
ATOM 3403 C CA . ALA A 1 456 ? 2.031 -6.641 -19.844 1 96.25 456 ALA A CA 1
ATOM 3404 C C . ALA A 1 456 ? 1.261 -7.656 -20.688 1 96.25 456 ALA A C 1
ATOM 3406 O O . ALA A 1 456 ? 1.859 -8.461 -21.406 1 96.25 456 ALA A O 1
ATOM 3407 N N . PHE A 1 457 ? -0.041 -7.586 -20.625 1 95.44 457 PHE A N 1
ATOM 3408 C CA . PHE A 1 457 ? -0.863 -8.547 -21.359 1 95.44 457 PHE A CA 1
ATOM 3409 C C . PHE A 1 457 ? -0.816 -8.266 -22.859 1 95.44 457 PHE A C 1
ATOM 3411 O O . PHE A 1 457 ? -0.868 -9.195 -23.672 1 95.44 457 PHE A O 1
ATOM 3418 N N . ALA A 1 458 ? -0.75 -6.973 -23.266 1 94.94 458 ALA A N 1
ATOM 3419 C CA . ALA A 1 458 ? -0.632 -6.648 -24.672 1 94.94 458 ALA A CA 1
ATOM 3420 C C . ALA A 1 458 ? 0.608 -7.297 -25.281 1 94.94 458 ALA A C 1
ATOM 3422 O O . ALA A 1 458 ? 0.537 -7.895 -26.359 1 94.94 458 ALA A O 1
ATOM 3423 N N . ILE A 1 459 ? 1.68 -7.184 -24.594 1 96.31 459 ILE A N 1
ATOM 3424 C CA . ILE A 1 459 ? 2.926 -7.781 -25.062 1 96.31 459 ILE A CA 1
ATOM 3425 C C . ILE A 1 459 ? 2.805 -9.305 -25.047 1 96.31 459 ILE A C 1
ATOM 3427 O O . ILE A 1 459 ? 3.188 -9.969 -26.016 1 96.31 459 ILE A O 1
ATOM 3431 N N . GLY A 1 460 ? 2.258 -9.852 -23.906 1 95.75 460 GLY A N 1
ATOM 3432 C CA . GLY A 1 460 ? 2.072 -11.289 -23.812 1 95.75 460 GLY A CA 1
ATOM 3433 C C . GLY A 1 460 ? 1.218 -11.859 -24.922 1 95.75 460 GLY A C 1
ATOM 3434 O O . GLY A 1 460 ? 1.547 -12.898 -25.5 1 95.75 460 GLY A O 1
ATOM 3435 N N . LEU A 1 461 ? 0.155 -11.203 -25.266 1 94.12 461 LEU A N 1
ATOM 3436 C CA . LEU A 1 461 ? -0.754 -11.664 -26.312 1 94.12 461 LEU A CA 1
ATOM 3437 C C . LEU A 1 461 ? -0.087 -11.602 -27.672 1 94.12 461 LEU A C 1
ATOM 3439 O O . LEU A 1 461 ? -0.297 -12.484 -28.516 1 94.12 461 LEU A O 1
ATOM 3443 N N . ALA A 1 462 ? 0.659 -10.562 -27.922 1 94.19 462 ALA A N 1
ATOM 3444 C CA . ALA A 1 462 ? 1.394 -10.453 -29.188 1 94.19 462 ALA A CA 1
ATOM 3445 C C . ALA A 1 462 ? 2.391 -11.594 -29.344 1 94.19 462 ALA A C 1
ATOM 3447 O O . ALA A 1 462 ? 2.502 -12.188 -30.422 1 94.19 462 ALA A O 1
ATOM 3448 N N . LEU A 1 463 ? 3.08 -11.906 -28.297 1 94.69 463 LEU A N 1
ATOM 3449 C CA . LEU A 1 463 ? 4.074 -12.977 -28.312 1 94.69 463 LEU A CA 1
ATOM 3450 C C . LEU A 1 463 ? 3.404 -14.336 -28.469 1 94.69 463 LEU A C 1
ATOM 3452 O O . LEU A 1 463 ? 3.939 -15.219 -29.141 1 94.69 463 LEU A O 1
ATOM 3456 N N . GLU A 1 464 ? 2.275 -14.477 -27.781 1 90.88 464 GLU A N 1
ATOM 3457 C CA . GLU A 1 464 ? 1.531 -15.727 -27.828 1 90.88 464 GLU A CA 1
ATOM 3458 C C . GLU A 1 464 ? 1.188 -16.094 -29.281 1 90.88 464 GLU A C 1
ATOM 3460 O O . GLU A 1 464 ? 1.148 -17.281 -29.625 1 90.88 464 GLU A O 1
ATOM 3465 N N . LYS A 1 465 ? 1.031 -15.18 -30.172 1 89.94 465 LYS A N 1
ATOM 3466 C CA . LYS A 1 465 ? 0.627 -15.398 -31.562 1 89.94 465 LYS A CA 1
ATOM 3467 C C . LYS A 1 465 ? 1.78 -15.953 -32.375 1 89.94 465 LYS A C 1
ATOM 3469 O O . LYS A 1 465 ? 1.56 -16.594 -33.406 1 89.94 465 LYS A O 1
ATOM 3474 N N . VAL A 1 466 ? 2.969 -15.734 -31.938 1 92.31 466 VAL A N 1
ATOM 3475 C CA . VAL A 1 466 ? 4.078 -16.031 -32.844 1 92.31 466 VAL A CA 1
ATOM 3476 C C . VAL A 1 466 ? 4.98 -17.094 -32.219 1 92.31 466 VAL A C 1
ATOM 3478 O O . VAL A 1 466 ? 5.758 -17.75 -32.906 1 92.31 466 VAL A O 1
ATOM 3481 N N . LEU A 1 467 ? 4.848 -17.234 -30.906 1 90.31 467 LEU A N 1
ATOM 3482 C CA . LEU A 1 467 ? 5.672 -18.25 -30.25 1 90.31 467 LEU A CA 1
ATOM 3483 C C . LEU A 1 467 ? 4.996 -19.609 -30.297 1 90.31 467 LEU A C 1
ATOM 3485 O O . LEU A 1 467 ? 3.771 -19.703 -30.188 1 90.31 467 LEU A O 1
ATOM 3489 N N . PRO A 1 468 ? 5.711 -20.656 -30.344 1 81.56 468 PRO A N 1
ATOM 3490 C CA . PRO A 1 468 ? 5.141 -22 -30.531 1 81.56 468 PRO A CA 1
ATOM 3491 C C . PRO A 1 468 ? 4.738 -22.641 -29.203 1 81.56 468 PRO A C 1
ATOM 3493 O O . PRO A 1 468 ? 4.066 -23.688 -29.203 1 81.56 468 PRO A O 1
ATOM 3496 N N . TYR A 1 469 ? 4.941 -22.172 -28.188 1 72.69 469 TYR A N 1
ATOM 3497 C CA . TYR A 1 469 ? 4.953 -22.875 -26.906 1 72.69 469 TYR A CA 1
ATOM 3498 C C . TYR A 1 469 ? 3.537 -23.094 -26.391 1 72.69 469 TYR A C 1
ATOM 3500 O O . TYR A 1 469 ? 3.268 -24.078 -25.688 1 72.69 469 TYR A O 1
ATOM 3508 N N . PRO A 1 470 ? 2.648 -22.312 -26.641 1 67.19 470 PRO A N 1
ATOM 3509 C CA . PRO A 1 470 ? 1.302 -22.594 -26.141 1 67.19 470 PRO A CA 1
ATOM 3510 C C . PRO A 1 470 ? 0.774 -23.953 -26.609 1 67.19 470 PRO A C 1
ATOM 3512 O O . PRO A 1 470 ? -0.118 -24.516 -25.984 1 67.19 470 PRO A O 1
ATOM 3515 N N . ASN A 1 471 ? 1.369 -24.469 -27.5 1 72.69 471 ASN A N 1
ATOM 3516 C CA . ASN A 1 471 ? 0.853 -25.688 -28.094 1 72.69 471 ASN A CA 1
ATOM 3517 C C . ASN A 1 471 ? 1.729 -26.891 -27.75 1 72.69 471 ASN A C 1
ATOM 3519 O O . ASN A 1 471 ? 1.422 -28.016 -28.141 1 72.69 471 ASN A O 1
ATOM 3523 N N . GLU A 1 472 ? 2.689 -26.656 -27.016 1 80.06 472 GLU A N 1
ATOM 3524 C CA . GLU A 1 472 ? 3.551 -27.766 -26.609 1 80.06 472 GLU A CA 1
ATOM 3525 C C . GLU A 1 472 ? 3.145 -28.297 -25.234 1 80.06 472 GLU A C 1
ATOM 3527 O O . GLU A 1 472 ? 2.922 -27.531 -24.297 1 80.06 472 GLU A O 1
ATOM 3532 N N . HIS A 1 473 ? 2.881 -29.656 -25.219 1 86.12 473 HIS A N 1
ATOM 3533 C CA . HIS A 1 473 ? 2.518 -30.328 -23.969 1 86.12 473 HIS A CA 1
ATOM 3534 C C . HIS A 1 473 ? 3.402 -31.531 -23.719 1 86.12 473 HIS A C 1
ATOM 3536 O O . HIS A 1 473 ? 3.914 -32.156 -24.672 1 86.12 473 HIS A O 1
ATOM 3542 N N . PRO A 1 474 ? 3.639 -31.766 -22.453 1 86.5 474 PRO A N 1
ATOM 3543 C CA . PRO A 1 474 ? 4.461 -32.938 -22.188 1 86.5 474 PRO A CA 1
ATOM 3544 C C . PRO A 1 474 ? 3.803 -34.25 -22.625 1 86.5 474 PRO A C 1
ATOM 3546 O O . PRO A 1 474 ? 2.576 -34.375 -22.562 1 86.5 474 PRO A O 1
ATOM 3549 N N . ASP A 1 475 ? 4.594 -35.094 -23.188 1 76.81 475 ASP A N 1
ATOM 3550 C CA . ASP A 1 475 ? 4.125 -36.438 -23.562 1 76.81 475 ASP A CA 1
ATOM 3551 C C . ASP A 1 475 ? 4.082 -37.344 -22.344 1 76.81 475 ASP A C 1
ATOM 3553 O O . ASP A 1 475 ? 5.035 -38.094 -22.078 1 76.81 475 ASP A O 1
ATOM 3557 N N . CYS A 1 476 ? 3.125 -37.25 -21.594 1 73.25 476 CYS A N 1
ATOM 3558 C CA . CYS A 1 476 ? 3.084 -37.875 -20.297 1 73.25 476 CYS A CA 1
ATOM 3559 C C . CYS A 1 476 ? 2.764 -39.375 -20.422 1 73.25 476 CYS A C 1
ATOM 3561 O O . CYS A 1 476 ? 2.873 -40.125 -19.453 1 73.25 476 CYS A O 1
ATOM 3563 N N . PHE A 1 477 ? 2.248 -39.75 -21.547 1 57.12 477 PHE A N 1
ATOM 3564 C CA . PHE A 1 477 ? 1.915 -41.188 -21.719 1 57.12 477 PHE A CA 1
ATOM 3565 C C . PHE A 1 477 ? 3.014 -41.906 -22.484 1 57.12 477 PHE A C 1
ATOM 3567 O O . PHE A 1 477 ? 2.912 -43.094 -22.734 1 57.12 477 PHE A O 1
ATOM 3574 N N . ALA A 1 478 ? 4.043 -41.094 -22.984 1 52.03 478 ALA A N 1
ATOM 3575 C CA . ALA A 1 478 ? 5.133 -41.75 -23.688 1 52.03 478 ALA A CA 1
ATOM 3576 C C . ALA A 1 478 ? 5.949 -42.625 -22.75 1 52.03 478 ALA A C 1
ATOM 3578 O O . ALA A 1 478 ? 6.211 -42.281 -21.609 1 52.03 478 ALA A O 1
ATOM 3579 N N . THR A 1 479 ? 5.973 -43.781 -22.938 1 44.25 479 THR A N 1
ATOM 3580 C CA . THR A 1 479 ? 6.82 -44.781 -22.281 1 44.25 479 THR A CA 1
ATOM 3581 C C . THR A 1 479 ? 8.266 -44.281 -22.219 1 44.25 479 THR A C 1
ATOM 3583 O O . THR A 1 479 ? 8.789 -43.75 -23.188 1 44.25 479 THR A O 1
ATOM 3586 N N . PRO A 1 480 ? 8.875 -44.062 -21.016 1 41.41 480 PRO A N 1
ATOM 3587 C CA . PRO A 1 480 ? 10.273 -43.656 -20.906 1 41.41 480 PRO A CA 1
ATOM 3588 C C . PRO A 1 480 ? 11.148 -44.25 -22 1 41.41 480 PRO A C 1
ATOM 3590 O O . PRO A 1 480 ? 11.086 -45.469 -22.25 1 41.41 480 PRO A O 1
ATOM 3593 N N . ARG A 1 481 ? 11.5 -43.562 -23.047 1 39.09 481 ARG A N 1
ATOM 3594 C CA . ARG A 1 481 ? 12.453 -44.125 -23.984 1 39.09 481 ARG A CA 1
ATOM 3595 C C . ARG A 1 481 ? 13.719 -44.594 -23.266 1 39.09 481 ARG A C 1
ATOM 3597 O O . ARG A 1 481 ? 14.234 -43.875 -22.391 1 39.09 481 ARG A O 1
ATOM 3604 N N . GLU A 1 482 ? 13.984 -45.812 -23.125 1 35.22 482 GLU A N 1
ATOM 3605 C CA . GLU A 1 482 ? 15.258 -46.406 -22.703 1 35.22 482 GLU A CA 1
ATOM 3606 C C . GLU A 1 482 ? 16.438 -45.656 -23.344 1 35.22 482 GLU A C 1
ATOM 3608 O O . GLU A 1 482 ? 16.469 -45.5 -24.562 1 35.22 482 GLU A O 1
ATOM 3613 N N . SER A 1 483 ? 16.938 -44.562 -22.672 1 33.94 483 SER A N 1
ATOM 3614 C CA . SER A 1 483 ? 18.25 -44.125 -23.156 1 33.94 483 SER A CA 1
ATOM 3615 C C . SER A 1 483 ? 19.031 -45.281 -23.781 1 33.94 483 SER A C 1
ATOM 3617 O O . SER A 1 483 ? 19.328 -46.281 -23.109 1 33.94 483 SER A O 1
ATOM 3619 N N . LEU A 1 484 ? 18.797 -45.688 -24.953 1 32.25 484 LEU A N 1
ATOM 3620 C CA . LEU A 1 484 ? 19.812 -46.5 -25.625 1 32.25 484 LEU A CA 1
ATOM 3621 C C . LEU A 1 484 ? 21.203 -45.906 -25.391 1 32.25 484 LEU A C 1
ATOM 3623 O O . LEU A 1 484 ? 21.453 -44.719 -25.641 1 32.25 484 LEU A O 1
ATOM 3627 N N . GLY A 1 485 ? 22 -46.375 -24.406 1 27.94 485 GLY A N 1
ATOM 3628 C CA . GLY A 1 485 ? 23.422 -46.281 -24.203 1 27.94 485 GLY A CA 1
ATOM 3629 C C . GLY A 1 485 ? 24.203 -46.188 -25.5 1 27.94 485 GLY A C 1
ATOM 3630 O O . GLY A 1 485 ? 24.25 -47.125 -26.281 1 27.94 485 GLY A O 1
ATOM 3631 N N . VAL A 1 486 ? 24.078 -45.062 -26.281 1 25.36 486 VAL A N 1
ATOM 3632 C CA . VAL A 1 486 ? 25.266 -44.969 -27.109 1 25.36 486 VAL A CA 1
ATOM 3633 C C . VAL A 1 486 ? 26.453 -44.531 -26.266 1 25.36 486 VAL A C 1
ATOM 3635 O O . VAL A 1 486 ? 26.297 -43.719 -25.344 1 25.36 486 VAL A O 1
ATOM 3638 N N . MET B 1 1 ? -3.262 57.438 -1.464 1 29.53 1 MET B N 1
ATOM 3639 C CA . MET B 1 1 ? -4.051 56.281 -1.818 1 29.53 1 MET B CA 1
ATOM 3640 C C . MET B 1 1 ? -4.125 55.281 -0.649 1 29.53 1 MET B C 1
ATOM 3642 O O . MET B 1 1 ? -3.096 54.906 -0.094 1 29.53 1 MET B O 1
ATOM 3646 N N . ARG B 1 2 ? -5.066 55.312 0.178 1 38.06 2 ARG B N 1
ATOM 3647 C CA . ARG B 1 2 ? -5.238 54.5 1.394 1 38.06 2 ARG B CA 1
ATOM 3648 C C . ARG B 1 2 ? -5.023 53.031 1.119 1 38.06 2 ARG B C 1
ATOM 3650 O O . ARG B 1 2 ? -5.734 52.438 0.311 1 38.06 2 ARG B O 1
ATOM 3657 N N . HIS B 1 3 ? -3.828 52.5 1.094 1 41.84 3 HIS B N 1
ATOM 3658 C CA . HIS B 1 3 ? -3.467 51.125 0.876 1 41.84 3 HIS B CA 1
ATOM 3659 C C . HIS B 1 3 ? -4.355 50.188 1.692 1 41.84 3 HIS B C 1
ATOM 3661 O O . HIS B 1 3 ? -4.395 50.281 2.922 1 41.84 3 HIS B O 1
ATOM 3667 N N . THR B 1 4 ? -5.516 49.938 1.208 1 47.97 4 THR B N 1
ATOM 3668 C CA . THR B 1 4 ? -6.363 48.969 1.898 1 47.97 4 THR B CA 1
ATOM 3669 C C . THR B 1 4 ? -5.551 47.781 2.352 1 47.97 4 THR B C 1
ATOM 3671 O O . THR B 1 4 ? -4.875 47.125 1.542 1 47.97 4 THR B O 1
ATOM 3674 N N . PRO B 1 5 ? -5.449 47.719 3.654 1 66.31 5 PRO B N 1
ATOM 3675 C CA . PRO B 1 5 ? -4.648 46.625 4.188 1 66.31 5 PRO B CA 1
ATOM 3676 C C . PRO B 1 5 ? -5.023 45.281 3.578 1 66.31 5 PRO B C 1
ATOM 3678 O O . PRO B 1 5 ? -6.211 45 3.385 1 66.31 5 PRO B O 1
ATOM 3681 N N . VAL B 1 6 ? -4.07 44.719 2.852 1 79.56 6 VAL B N 1
ATOM 3682 C CA . VAL B 1 6 ? -4.246 43.406 2.258 1 79.56 6 VAL B CA 1
ATOM 3683 C C . VAL B 1 6 ? -4.645 42.406 3.338 1 79.56 6 VAL B C 1
ATOM 3685 O O . VAL B 1 6 ? -3.971 42.281 4.363 1 79.56 6 VAL B O 1
ATOM 3688 N N . SER B 1 7 ? -5.805 41.875 3.145 1 82.12 7 SER B N 1
ATOM 3689 C CA . SER B 1 7 ? -6.258 40.875 4.098 1 82.12 7 SER B CA 1
ATOM 3690 C C . SER B 1 7 ? -5.332 39.656 4.102 1 82.12 7 SER B C 1
ATOM 3692 O O . SER B 1 7 ? -5.082 39.062 3.057 1 82.12 7 SER B O 1
ATOM 3694 N N . THR B 1 8 ? -4.891 39.344 5.309 1 87.56 8 THR B N 1
ATOM 3695 C CA . THR B 1 8 ? -4.016 38.188 5.461 1 87.56 8 THR B CA 1
ATOM 3696 C C . THR B 1 8 ? -4.828 36.906 5.539 1 87.56 8 THR B C 1
ATOM 3698 O O . THR B 1 8 ? -4.262 35.812 5.617 1 87.56 8 THR B O 1
ATOM 3701 N N . PHE B 1 9 ? -6.145 37.031 5.422 1 91.38 9 PHE B N 1
ATOM 3702 C CA . PHE B 1 9 ? -6.996 35.875 5.543 1 91.38 9 PHE B CA 1
ATOM 3703 C C . PHE B 1 9 ? -7.789 35.625 4.266 1 91.38 9 PHE B C 1
ATOM 3705 O O . PHE B 1 9 ? -8.797 34.938 4.27 1 91.38 9 PHE B O 1
ATOM 3712 N N . MET B 1 10 ? -7.32 36.281 3.256 1 91.75 10 MET B N 1
ATOM 3713 C CA . MET B 1 10 ? -7.965 36.094 1.958 1 91.75 10 MET B CA 1
ATOM 3714 C C . MET B 1 10 ? -7.789 34.688 1.452 1 91.75 10 MET B C 1
ATOM 3716 O O . MET B 1 10 ? -6.715 34.094 1.594 1 91.75 10 MET B O 1
ATOM 3720 N N . ASP B 1 11 ? -8.883 34.156 0.855 1 90.88 11 ASP B N 1
ATOM 3721 C CA . ASP B 1 11 ? -8.781 32.812 0.268 1 90.88 11 ASP B CA 1
ATOM 3722 C C . ASP B 1 11 ? -7.934 32.844 -1.001 1 90.88 11 ASP B C 1
ATOM 3724 O O . ASP B 1 11 ? -7.832 33.875 -1.668 1 90.88 11 ASP B O 1
ATOM 3728 N N . VAL B 1 12 ? -7.375 31.719 -1.335 1 94.31 12 VAL B N 1
ATOM 3729 C CA . VAL B 1 12 ? -6.43 31.594 -2.439 1 94.31 12 VAL B CA 1
ATOM 3730 C C . VAL B 1 12 ? -7.137 31.906 -3.76 1 94.31 12 VAL B C 1
ATOM 3732 O O . VAL B 1 12 ? -6.57 32.562 -4.637 1 94.31 12 VAL B O 1
ATOM 3735 N N . THR B 1 13 ? -8.367 31.453 -3.891 1 88.88 13 THR B N 1
ATOM 3736 C CA . THR B 1 13 ? -9.109 31.703 -5.125 1 88.88 13 THR B CA 1
ATOM 3737 C C . THR B 1 13 ? -9.305 33.188 -5.344 1 88.88 13 THR B C 1
ATOM 3739 O O . THR B 1 13 ? -9.07 33.719 -6.445 1 88.88 13 THR B O 1
ATOM 3742 N N . GLU B 1 14 ? -9.734 33.875 -4.324 1 92.06 14 GLU B N 1
ATOM 3743 C CA . GLU B 1 14 ? -9.906 35.312 -4.406 1 92.06 14 GLU B CA 1
ATOM 3744 C C . GLU B 1 14 ? -8.578 36 -4.676 1 92.06 14 GLU B C 1
ATOM 3746 O O . GLU B 1 14 ? -8.508 36.938 -5.488 1 92.06 14 GLU B O 1
ATOM 3751 N N . MET B 1 15 ? -7.594 35.562 -4.008 1 94.69 15 MET B N 1
ATOM 3752 C CA . MET B 1 15 ? -6.254 36.125 -4.168 1 94.69 15 MET B CA 1
ATOM 3753 C C . MET B 1 15 ? -5.801 36.031 -5.621 1 94.69 15 MET B C 1
ATOM 3755 O O . MET B 1 15 ? -5.359 37.031 -6.199 1 94.69 15 MET B O 1
ATOM 3759 N N . LEU B 1 16 ? -5.973 34.875 -6.219 1 93.88 16 LEU B N 1
ATOM 3760 C CA . LEU B 1 16 ? -5.535 34.656 -7.59 1 93.88 16 LEU B CA 1
ATOM 3761 C C . LEU B 1 16 ? -6.359 35.469 -8.57 1 93.88 16 LEU B C 1
ATOM 3763 O O . LEU B 1 16 ? -5.832 35.969 -9.57 1 93.88 16 LEU B O 1
ATOM 3767 N N . GLU B 1 17 ? -7.629 35.625 -8.297 1 92.19 17 GLU B N 1
ATOM 3768 C CA . GLU B 1 17 ? -8.484 36.469 -9.125 1 92.19 17 GLU B CA 1
ATOM 3769 C C . GLU B 1 17 ? -8.031 37.938 -9.062 1 92.19 17 GLU B C 1
ATOM 3771 O O . GLU B 1 17 ? -7.984 38.625 -10.086 1 92.19 17 GLU B O 1
ATOM 3776 N N . ARG B 1 18 ? -7.703 38.375 -7.918 1 94.69 18 ARG B N 1
ATOM 3777 C CA . ARG B 1 18 ? -7.285 39.75 -7.738 1 94.69 18 ARG B CA 1
ATOM 3778 C C . ARG B 1 18 ? -5.902 40 -8.336 1 94.69 18 ARG B C 1
ATOM 3780 O O . ARG B 1 18 ? -5.602 41.094 -8.805 1 94.69 18 ARG B O 1
ATOM 3787 N N . TYR B 1 19 ? -5.02 39 -8.305 1 94.94 19 TYR B N 1
ATOM 3788 C CA . TYR B 1 19 ? -3.76 39.094 -9.039 1 94.94 19 TYR B CA 1
ATOM 3789 C C . TYR B 1 19 ? -4.008 39.281 -10.523 1 94.94 19 TYR B C 1
ATOM 3791 O O . TYR B 1 19 ? -3.369 40.125 -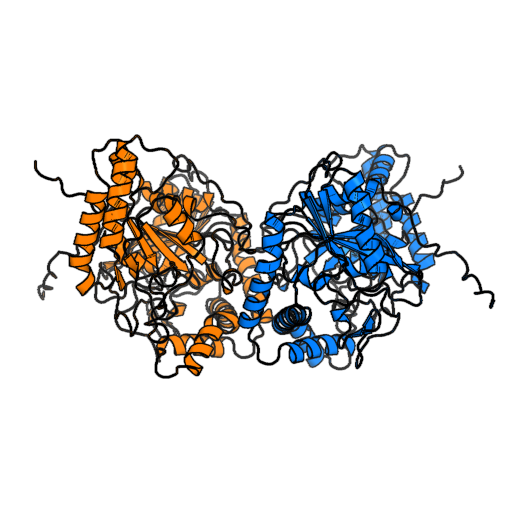11.164 1 94.94 19 TYR B O 1
ATOM 3799 N N . ARG B 1 20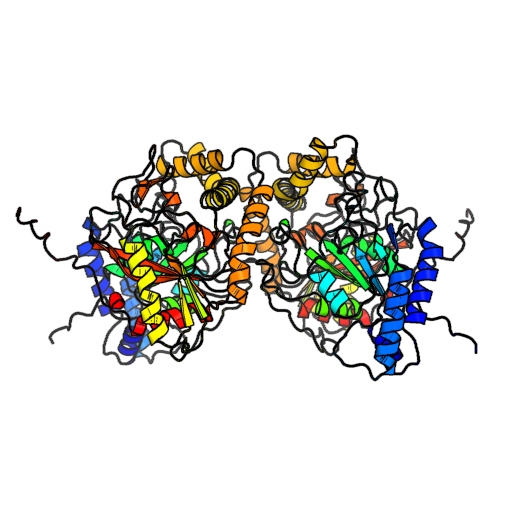 ? -4.906 38.5 -11.055 1 93.44 20 ARG B N 1
ATOM 3800 C CA . ARG B 1 20 ? -5.184 38.531 -12.484 1 93.44 20 ARG B CA 1
ATOM 3801 C C . ARG B 1 20 ? -5.75 39.875 -12.914 1 93.44 20 ARG B C 1
ATOM 3803 O O . ARG B 1 20 ? -5.438 40.375 -14 1 93.44 20 ARG B O 1
ATOM 3810 N N . ASP B 1 21 ? -6.633 40.438 -12.102 1 92.69 21 ASP B N 1
ATOM 3811 C CA . ASP B 1 21 ? -7.238 41.688 -12.484 1 92.69 21 ASP B CA 1
ATOM 3812 C C . ASP B 1 21 ? -6.391 42.875 -12.008 1 92.69 21 ASP B C 1
ATOM 3814 O O . ASP B 1 21 ? -6.773 44.031 -12.18 1 92.69 21 ASP B O 1
ATOM 3818 N N . LYS B 1 22 ? -5.312 42.594 -11.258 1 93.25 22 LYS B N 1
ATOM 3819 C CA . LYS B 1 22 ? -4.266 43.531 -10.883 1 93.25 22 LYS B CA 1
ATOM 3820 C C . LYS B 1 22 ? -4.742 44.469 -9.781 1 93.25 22 LYS B C 1
ATOM 3822 O O . LYS B 1 22 ? -4.168 45.531 -9.578 1 93.25 22 LYS B O 1
ATOM 3827 N N . SER B 1 23 ? -5.777 44.031 -9.141 1 94.75 23 SER B N 1
ATOM 3828 C CA . SER B 1 23 ? -6.242 44.844 -8.008 1 94.75 23 SER B CA 1
ATOM 3829 C C . SER B 1 23 ? -5.434 44.531 -6.75 1 94.75 23 SER B C 1
ATOM 3831 O O . SER B 1 23 ? -5.527 45.25 -5.754 1 94.75 23 SER B O 1
ATOM 3833 N N . LEU B 1 24 ? -4.676 43.562 -6.84 1 94.94 24 LEU B N 1
ATOM 3834 C CA . LEU B 1 24 ? -3.773 43.125 -5.781 1 94.94 24 LEU B CA 1
ATOM 3835 C C . LEU B 1 24 ? -2.471 42.562 -6.367 1 94.94 24 LEU B C 1
ATOM 3837 O O . LEU B 1 24 ? -2.477 41.938 -7.414 1 94.94 24 LEU B O 1
ATOM 3841 N N . SER B 1 25 ? -1.424 42.875 -5.719 1 95.12 25 SER B N 1
ATOM 3842 C CA . SER B 1 25 ? -0.131 42.375 -6.18 1 95.12 25 SER B CA 1
ATOM 3843 C C . SER B 1 25 ? 0.401 41.281 -5.27 1 95.12 25 SER B C 1
ATOM 3845 O O . SER B 1 25 ? 0.255 41.375 -4.047 1 95.12 25 SER B O 1
ATOM 3847 N N . PRO B 1 26 ? 1.087 40.281 -5.906 1 96.75 26 PRO B N 1
ATOM 3848 C CA . PRO B 1 26 ? 1.743 39.281 -5.074 1 96.75 26 PRO B CA 1
ATOM 3849 C C . PRO B 1 26 ? 2.729 39.875 -4.078 1 96.75 26 PRO B C 1
ATOM 3851 O O . PRO B 1 26 ? 2.93 39.344 -2.992 1 96.75 26 PRO B O 1
ATOM 3854 N N . VAL B 1 27 ? 3.35 40.969 -4.402 1 97.88 27 VAL B N 1
ATOM 3855 C CA . VAL B 1 27 ? 4.309 41.656 -3.529 1 97.88 27 VAL B CA 1
ATOM 3856 C C . VAL B 1 27 ? 3.594 42.188 -2.289 1 97.88 27 VAL B C 1
ATOM 3858 O O . VAL B 1 27 ? 4.086 42.031 -1.169 1 97.88 27 VAL B O 1
ATOM 3861 N N . GLU B 1 28 ? 2.416 42.719 -2.512 1 97.25 28 GLU B N 1
ATOM 3862 C CA . GLU B 1 28 ? 1.64 43.281 -1.397 1 97.25 28 GLU B CA 1
ATOM 3863 C C . GLU B 1 28 ? 1.213 42.156 -0.438 1 97.25 28 GLU B C 1
ATOM 3865 O O . GLU B 1 28 ? 1.289 42.312 0.781 1 97.25 28 GLU B O 1
ATOM 3870 N N . VAL B 1 29 ? 0.793 41.062 -1.001 1 97.25 29 VAL B N 1
ATOM 3871 C CA . VAL B 1 29 ? 0.34 39.969 -0.185 1 97.25 29 VAL B CA 1
ATOM 3872 C C . VAL B 1 29 ? 1.516 39.375 0.604 1 97.25 29 VAL B C 1
ATOM 3874 O O . VAL B 1 29 ? 1.396 39.125 1.803 1 97.25 29 VAL B O 1
ATOM 3877 N N . LEU B 1 30 ? 2.678 39.188 -0.034 1 97.81 30 LEU B N 1
ATOM 3878 C CA . LEU B 1 30 ? 3.848 38.656 0.646 1 97.81 30 LEU B CA 1
ATOM 3879 C C . LEU B 1 30 ? 4.289 39.562 1.784 1 97.81 30 LEU B C 1
ATOM 3881 O O . LEU B 1 30 ? 4.602 39.094 2.879 1 97.81 30 LEU B O 1
ATOM 3885 N N . GLU B 1 31 ? 4.285 40.844 1.519 1 97.56 31 GLU B N 1
ATOM 3886 C CA . GLU B 1 31 ? 4.715 41.781 2.553 1 97.56 31 GLU B CA 1
ATOM 3887 C C . GLU B 1 31 ? 3.773 41.75 3.754 1 97.56 31 GLU B C 1
ATOM 3889 O O . GLU B 1 31 ? 4.215 41.875 4.898 1 97.56 31 GLU B O 1
ATOM 3894 N N . SER B 1 32 ? 2.512 41.625 3.465 1 96.19 32 SER B N 1
ATOM 3895 C CA . SER B 1 32 ? 1.545 41.5 4.551 1 96.19 32 SER B CA 1
ATOM 3896 C C . SER B 1 32 ? 1.795 40.281 5.391 1 96.19 32 SER B C 1
ATOM 3898 O O . SER B 1 32 ? 1.671 40.312 6.617 1 96.19 32 SER B O 1
ATOM 3900 N N . THR B 1 33 ? 2.127 39.188 4.797 1 96 33 THR B N 1
ATOM 3901 C CA . THR B 1 33 ? 2.424 37.938 5.508 1 96 33 THR B CA 1
ATOM 3902 C C . THR B 1 33 ? 3.701 38.062 6.332 1 96 33 THR B C 1
ATOM 3904 O O . THR B 1 33 ? 3.777 37.594 7.457 1 96 33 THR B O 1
ATOM 3907 N N . ILE B 1 34 ? 4.723 38.719 5.766 1 97.69 34 ILE B N 1
ATOM 3908 C CA . ILE B 1 34 ? 5.984 38.938 6.461 1 97.69 34 ILE B CA 1
ATOM 3909 C C . ILE B 1 34 ? 5.746 39.781 7.707 1 97.69 34 ILE B C 1
ATOM 3911 O O . ILE B 1 34 ? 6.273 39.5 8.781 1 97.69 34 ILE B O 1
ATOM 3915 N N . GLU B 1 35 ? 4.883 40.781 7.586 1 96.38 35 GLU B N 1
ATOM 3916 C CA . GLU B 1 35 ? 4.555 41.656 8.719 1 96.38 35 GLU B CA 1
ATOM 3917 C C . GLU B 1 35 ? 3.895 40.844 9.844 1 96.38 35 GLU B C 1
ATOM 3919 O O . GLU B 1 35 ? 4.176 41.062 11.023 1 96.38 35 GLU B O 1
ATOM 3924 N N . ARG B 1 36 ? 3.055 39.938 9.453 1 95.62 36 ARG B N 1
ATOM 3925 C CA . ARG B 1 36 ? 2.398 39.094 10.43 1 95.62 36 ARG B CA 1
ATOM 3926 C C . ARG B 1 36 ? 3.416 38.219 11.172 1 95.62 36 ARG B C 1
ATOM 3928 O O . ARG B 1 36 ? 3.338 38.062 12.391 1 95.62 36 ARG B O 1
ATOM 3935 N N . ILE B 1 37 ? 4.336 37.625 10.406 1 97.75 37 ILE B N 1
ATOM 3936 C CA . ILE B 1 37 ? 5.355 36.781 11 1 97.75 37 ILE B CA 1
ATOM 3937 C C . ILE B 1 37 ? 6.199 37.594 11.984 1 97.75 37 ILE B C 1
ATOM 3939 O O . ILE B 1 37 ? 6.426 37.156 13.117 1 97.75 37 ILE B O 1
ATOM 3943 N N . GLU B 1 38 ? 6.637 38.75 11.594 1 97.25 38 GLU B N 1
ATOM 3944 C CA . GLU B 1 38 ? 7.488 39.594 12.43 1 97.25 38 GLU B CA 1
ATOM 3945 C C . GLU B 1 38 ? 6.766 40 13.711 1 97.25 38 GLU B C 1
ATOM 3947 O O . GLU B 1 38 ? 7.375 40.062 14.781 1 97.25 38 GLU B O 1
ATOM 3952 N N . ALA B 1 39 ? 5.492 40.188 13.602 1 96.5 39 ALA B N 1
ATOM 3953 C CA . ALA B 1 39 ? 4.711 40.656 14.734 1 96.5 39 ALA B CA 1
ATOM 3954 C C . ALA B 1 39 ? 4.391 39.531 15.703 1 96.5 39 ALA B C 1
ATOM 3956 O O . ALA B 1 39 ? 4.383 39.719 16.922 1 96.5 39 ALA B O 1
ATOM 3957 N N . LEU B 1 40 ? 4.09 38.344 15.18 1 97.25 40 LEU B N 1
ATOM 3958 C CA . LEU B 1 40 ? 3.439 37.312 16 1 97.25 40 LEU B CA 1
ATOM 3959 C C . LEU B 1 40 ? 4.406 36.188 16.328 1 97.25 40 LEU B C 1
ATOM 3961 O O . LEU B 1 40 ? 4.238 35.5 17.344 1 97.25 40 LEU B O 1
ATOM 3965 N N . ASN B 1 41 ? 5.43 35.969 15.57 1 97.81 41 ASN B N 1
ATOM 3966 C CA . ASN B 1 41 ? 6.262 34.781 15.695 1 97.81 41 ASN B CA 1
ATOM 3967 C C . ASN B 1 41 ? 7.074 34.781 16.984 1 97.81 41 ASN B C 1
ATOM 3969 O O . ASN B 1 41 ? 7.375 33.75 17.547 1 97.81 41 ASN B O 1
ATOM 3973 N N . PRO B 1 42 ? 7.531 36 17.5 1 96.88 42 PRO B N 1
ATOM 3974 C CA . PRO B 1 42 ? 8.273 36 18.766 1 96.88 42 PRO B CA 1
ATOM 3975 C C . PRO B 1 42 ? 7.488 35.344 19.922 1 96.88 42 PRO B C 1
ATOM 3977 O O . PRO B 1 42 ? 8.078 34.781 20.828 1 96.88 42 PRO B O 1
ATOM 3980 N N . THR B 1 43 ? 6.148 35.375 19.797 1 96.38 43 THR B N 1
ATOM 3981 C CA . THR B 1 43 ? 5.312 34.812 20.859 1 96.38 43 THR B CA 1
ATOM 3982 C C . THR B 1 43 ? 4.84 33.438 20.5 1 96.38 43 THR B C 1
ATOM 3984 O O . THR B 1 43 ? 4.844 32.531 21.328 1 96.38 43 THR B O 1
ATOM 3987 N N . LEU B 1 44 ? 4.496 33.188 19.266 1 98.19 44 LEU B N 1
ATOM 3988 C CA . LEU B 1 44 ? 3.795 31.969 18.875 1 98.19 44 LEU B CA 1
ATOM 3989 C C . LEU B 1 44 ? 4.773 30.922 18.359 1 98.19 44 LEU B C 1
ATOM 3991 O O . LEU B 1 44 ? 4.488 29.734 18.391 1 98.19 44 LEU B O 1
ATOM 3995 N N . ASN B 1 45 ? 5.84 31.391 17.781 1 98.31 45 ASN B N 1
ATOM 3996 C CA . ASN B 1 45 ? 6.914 30.5 17.344 1 98.31 45 ASN B CA 1
ATOM 3997 C C . ASN B 1 45 ? 6.426 29.484 16.312 1 98.31 45 ASN B C 1
ATOM 3999 O O . ASN B 1 45 ? 6.637 28.281 16.453 1 98.31 45 ASN B O 1
ATOM 4003 N N . ALA B 1 46 ? 5.789 29.953 15.32 1 98.5 46 ALA B N 1
ATOM 4004 C CA . ALA B 1 46 ? 5.207 29.125 14.281 1 98.5 46 ALA B CA 1
ATOM 4005 C C . ALA B 1 46 ? 6.215 28.844 13.164 1 98.5 46 ALA B C 1
ATOM 4007 O O . ALA B 1 46 ? 6.125 27.828 12.477 1 98.5 46 ALA B O 1
ATOM 4008 N N . VAL B 1 47 ? 7.148 29.719 13.016 1 97.88 47 VAL B N 1
ATOM 4009 C CA . VAL B 1 47 ? 8.102 29.672 11.906 1 97.88 47 VAL B CA 1
ATOM 4010 C C . VAL B 1 47 ? 9.523 29.547 12.453 1 97.88 47 VAL B C 1
ATOM 4012 O O . VAL B 1 47 ? 9.922 30.297 13.344 1 97.88 47 VAL B O 1
ATOM 4015 N N . GLY B 1 48 ? 10.297 28.547 11.883 1 96.62 48 GLY B N 1
ATOM 4016 C CA . GLY B 1 48 ? 11.664 28.328 12.32 1 96.62 48 GLY B CA 1
ATOM 4017 C C . GLY B 1 48 ? 12.688 29 11.43 1 96.62 48 GLY B C 1
ATOM 4018 O O . GLY B 1 48 ? 13.742 29.438 11.906 1 96.62 48 GLY B O 1
ATOM 4019 N N . HIS B 1 49 ? 12.461 29.062 10.148 1 97.44 49 HIS B N 1
ATOM 4020 C CA . HIS B 1 49 ? 13.32 29.703 9.164 1 97.44 49 HIS B CA 1
ATOM 4021 C C . HIS B 1 49 ? 12.508 30.578 8.219 1 97.44 49 HIS B C 1
ATOM 4023 O O . HIS B 1 49 ? 11.359 30.281 7.91 1 97.44 49 HIS B O 1
ATOM 4029 N N . THR B 1 50 ? 13.094 31.703 7.844 1 98.12 50 THR B N 1
ATOM 4030 C CA . THR B 1 50 ? 12.469 32.594 6.867 1 98.12 50 THR B CA 1
ATOM 4031 C C . THR B 1 50 ? 13.398 32.812 5.676 1 98.12 50 THR B C 1
ATOM 4033 O O . THR B 1 50 ? 14.617 32.688 5.793 1 98.12 50 THR B O 1
ATOM 4036 N N . PHE B 1 51 ? 12.766 33.062 4.582 1 98.06 51 PHE B N 1
ATOM 4037 C CA . PHE B 1 51 ? 13.477 33.281 3.334 1 98.06 51 PHE B CA 1
ATOM 4038 C C . PHE B 1 51 ? 12.922 34.5 2.609 1 98.06 51 PHE B C 1
ATOM 4040 O O . PHE B 1 51 ? 12.594 34.438 1.422 1 98.06 51 PHE B O 1
ATOM 4047 N N . PHE B 1 52 ? 12.875 35.625 3.256 1 98.38 52 PHE B N 1
ATOM 4048 C CA . PHE B 1 52 ? 12.094 36.781 2.82 1 98.38 52 PHE B CA 1
ATOM 4049 C C . PHE B 1 52 ? 12.719 37.406 1.588 1 98.38 52 PHE B C 1
ATOM 4051 O O . PHE B 1 52 ? 12.008 37.875 0.693 1 98.38 52 PHE B O 1
ATOM 4058 N N . ASP B 1 53 ? 14.055 37.469 1.491 1 98.19 53 ASP B N 1
ATOM 4059 C CA . ASP B 1 53 ? 14.688 38.094 0.331 1 98.19 53 ASP B CA 1
ATOM 4060 C C . ASP B 1 53 ? 14.367 37.312 -0.947 1 98.19 53 ASP B C 1
ATOM 4062 O O . ASP B 1 53 ? 13.945 37.906 -1.944 1 98.19 53 ASP B O 1
ATOM 4066 N N . THR B 1 54 ? 14.547 36.062 -0.858 1 97.62 54 THR B N 1
ATOM 4067 C CA . THR B 1 54 ? 14.219 35.219 -2.002 1 97.62 54 THR B CA 1
ATOM 4068 C C . THR B 1 54 ? 12.727 35.281 -2.314 1 97.62 54 THR B C 1
ATOM 4070 O O . THR B 1 54 ? 12.328 35.312 -3.482 1 97.62 54 THR B O 1
ATOM 4073 N N . ALA B 1 55 ? 11.906 35.312 -1.291 1 98.5 55 ALA B N 1
ATOM 4074 C CA . ALA B 1 55 ? 10.461 35.375 -1.452 1 98.5 55 ALA B CA 1
ATOM 4075 C C . ALA B 1 55 ? 10.055 36.656 -2.15 1 98.5 55 ALA B C 1
ATOM 4077 O O . ALA B 1 55 ? 9.164 36.656 -3.006 1 98.5 55 ALA B O 1
ATOM 4078 N N . ARG B 1 56 ? 10.656 37.75 -1.771 1 98.38 56 ARG B N 1
ATOM 4079 C CA . ARG B 1 56 ? 10.359 39.062 -2.391 1 98.38 56 ARG B CA 1
ATOM 4080 C C . ARG B 1 56 ? 10.703 39.031 -3.877 1 98.38 56 ARG B C 1
ATOM 4082 O O . ARG B 1 56 ? 9.969 39.562 -4.699 1 98.38 56 ARG B O 1
ATOM 4089 N N . ALA B 1 57 ? 11.828 38.406 -4.156 1 98.44 57 ALA B N 1
ATOM 4090 C CA . ALA B 1 57 ? 12.203 38.281 -5.562 1 98.44 57 ALA B CA 1
ATOM 4091 C C . ALA B 1 57 ? 11.172 37.469 -6.328 1 98.44 57 ALA B C 1
ATOM 4093 O O . ALA B 1 57 ? 10.812 37.812 -7.457 1 98.44 57 ALA B O 1
ATOM 4094 N N . GLN B 1 58 ? 10.719 36.406 -5.762 1 97.94 58 GLN B N 1
ATOM 4095 C CA . GLN B 1 58 ? 9.719 35.531 -6.383 1 97.94 58 GLN B CA 1
ATOM 4096 C C . GLN B 1 58 ? 8.383 36.281 -6.543 1 97.94 58 GLN B C 1
ATOM 4098 O O . GLN B 1 58 ? 7.688 36.094 -7.543 1 97.94 58 GLN B O 1
ATOM 4103 N N . ALA B 1 59 ? 8.023 37.031 -5.543 1 98.25 59 ALA B N 1
ATOM 4104 C CA . ALA B 1 59 ? 6.785 37.812 -5.613 1 98.25 59 ALA B CA 1
ATOM 4105 C C . ALA B 1 59 ? 6.828 38.812 -6.762 1 98.25 59 ALA B C 1
ATOM 4107 O O . ALA B 1 59 ? 5.832 39 -7.461 1 98.25 59 ALA B O 1
ATOM 4108 N N . LYS B 1 60 ? 7.945 39.438 -6.922 1 98.06 60 LYS B N 1
ATOM 4109 C CA . LYS B 1 60 ? 8.117 40.375 -8.039 1 98.06 60 LYS B CA 1
ATOM 4110 C C . LYS B 1 60 ? 8 39.656 -9.375 1 98.06 60 LYS B C 1
ATOM 4112 O O . LYS B 1 60 ? 7.406 40.188 -10.32 1 98.06 60 LYS B O 1
ATOM 4117 N N . SER B 1 61 ? 8.609 38.531 -9.43 1 96.69 61 SER B N 1
ATOM 4118 C CA . SER B 1 61 ? 8.492 37.719 -10.641 1 96.69 61 SER B CA 1
ATOM 4119 C C . SER B 1 61 ? 7.039 37.375 -10.93 1 96.69 61 SER B C 1
ATOM 4121 O O . SER B 1 61 ? 6.598 37.406 -12.078 1 96.69 61 SER B O 1
ATOM 4123 N N . ALA B 1 62 ? 6.273 36.938 -9.898 1 96.81 62 ALA B N 1
ATOM 4124 C CA . ALA B 1 62 ? 4.855 36.625 -10.055 1 96.81 62 ALA B CA 1
ATOM 4125 C C . ALA B 1 62 ? 4.066 37.844 -10.516 1 96.81 62 ALA B C 1
ATOM 4127 O O . ALA B 1 62 ? 3.152 37.719 -11.336 1 96.81 62 ALA B O 1
ATOM 4128 N N . GLU B 1 63 ? 4.422 38.938 -9.961 1 95.94 63 GLU B N 1
ATOM 4129 C CA . GLU B 1 63 ? 3.777 40.188 -10.375 1 95.94 63 GLU B CA 1
ATOM 4130 C C . GLU B 1 63 ? 3.971 40.438 -11.867 1 95.94 63 GLU B C 1
ATOM 4132 O O . GLU B 1 63 ? 3.027 40.812 -12.57 1 95.94 63 GLU B O 1
ATOM 4137 N N . ARG B 1 64 ? 5.156 40.25 -12.305 1 95 64 ARG B N 1
ATOM 4138 C CA . ARG B 1 64 ? 5.445 40.406 -13.727 1 95 64 ARG B CA 1
ATOM 4139 C C . ARG B 1 64 ? 4.668 39.406 -14.562 1 95 64 ARG B C 1
ATOM 4141 O O . ARG B 1 64 ? 4.219 39.719 -15.664 1 95 64 ARG B O 1
ATOM 4148 N N . HIS B 1 65 ? 4.598 38.219 -13.992 1 93.69 65 HIS B N 1
ATOM 4149 C CA . HIS B 1 65 ? 3.824 37.156 -14.664 1 93.69 65 HIS B CA 1
ATOM 4150 C C . HIS B 1 65 ? 2.391 37.625 -14.914 1 93.69 65 HIS B C 1
ATOM 4152 O O . HIS B 1 65 ? 1.877 37.469 -16.031 1 93.69 65 HIS B O 1
ATOM 4158 N N . TYR B 1 66 ? 1.755 38.188 -13.938 1 94.19 66 TYR B N 1
ATOM 4159 C CA . TYR B 1 66 ? 0.374 38.625 -14.055 1 94.19 66 TYR B CA 1
ATOM 4160 C C . TYR B 1 66 ? 0.28 39.875 -14.953 1 94.19 66 TYR B C 1
ATOM 4162 O O . TYR B 1 66 ? -0.707 40.062 -15.672 1 94.19 66 TYR B O 1
ATOM 4170 N N . ALA B 1 67 ? 1.251 40.656 -14.953 1 91.81 67 ALA B N 1
ATOM 4171 C CA . ALA B 1 67 ? 1.268 41.875 -15.781 1 91.81 67 ALA B CA 1
ATOM 4172 C C . ALA B 1 67 ? 1.276 41.5 -17.266 1 91.81 67 ALA B C 1
ATOM 4174 O O . ALA B 1 67 ? 0.699 42.219 -18.094 1 91.81 67 ALA B O 1
ATOM 4175 N N . ARG B 1 68 ? 1.887 40.469 -17.578 1 89.06 68 ARG B N 1
ATOM 4176 C CA . ARG B 1 68 ? 2.023 40.031 -18.969 1 89.06 68 ARG B CA 1
ATOM 4177 C C . ARG B 1 68 ? 0.813 39.219 -19.406 1 89.06 68 ARG B C 1
ATOM 4179 O O . ARG B 1 68 ? 0.686 38.875 -20.578 1 89.06 68 ARG B O 1
ATOM 4186 N N . GLY B 1 69 ? -0.137 39.094 -18.703 1 82.5 69 GLY B N 1
ATOM 4187 C CA . GLY B 1 69 ? -1.282 38.25 -19.016 1 82.5 69 GLY B CA 1
ATOM 4188 C C . GLY B 1 69 ? -1.133 36.812 -18.5 1 82.5 69 GLY B C 1
ATOM 4189 O O . GLY B 1 69 ? -0.443 36 -19.125 1 82.5 69 GLY B O 1
ATOM 4190 N N . SER B 1 70 ? -1.47 36.531 -17.328 1 66.31 70 SER B N 1
ATOM 4191 C CA . SER B 1 70 ? -1.322 35.281 -16.594 1 66.31 70 SER B CA 1
ATOM 4192 C C . SER B 1 70 ? -1.851 34.094 -17.406 1 66.31 70 SER B C 1
ATOM 4194 O O . SER B 1 70 ? -2.82 34.25 -18.156 1 66.31 70 SER B O 1
ATOM 4196 N N . ASP B 1 71 ? -0.956 33.062 -17.609 1 67.56 71 ASP B N 1
ATOM 4197 C CA . ASP B 1 71 ? -1.452 31.812 -18.172 1 67.56 71 ASP B CA 1
ATOM 4198 C C . ASP B 1 71 ? -1.747 30.797 -17.094 1 67.56 71 ASP B C 1
ATOM 4200 O O . ASP B 1 71 ? -1.407 31 -15.922 1 67.56 71 ASP B O 1
ATOM 4204 N N . VAL B 1 72 ? -2.678 29.969 -17.406 1 72.31 72 VAL B N 1
ATOM 4205 C CA . VAL B 1 72 ? -3.195 28.922 -16.531 1 72.31 72 VAL B CA 1
ATOM 4206 C C . VAL B 1 72 ? -2.08 27.938 -16.188 1 72.31 72 VAL B C 1
ATOM 4208 O O . VAL B 1 72 ? -2.287 27 -15.406 1 72.31 72 VAL B O 1
ATOM 4211 N N . SER B 1 73 ? -0.825 28.344 -16.422 1 81.56 73 SER B N 1
ATOM 4212 C CA . SER B 1 73 ? 0.258 27.375 -16.297 1 81.56 73 SER B CA 1
ATOM 4213 C C . SER B 1 73 ? 0.808 27.344 -14.883 1 81.56 73 SER B C 1
ATOM 4215 O O . SER B 1 73 ? 1.438 26.359 -14.477 1 81.56 73 SER B O 1
ATOM 4217 N N . LEU B 1 74 ? 0.609 28.406 -14.102 1 92.75 74 LEU B N 1
ATOM 4218 C CA . LEU B 1 74 ? 1.077 28.453 -12.727 1 92.75 74 LEU B CA 1
ATOM 4219 C C . LEU B 1 74 ? -0.09 28.641 -11.758 1 92.75 74 LEU B C 1
ATOM 4221 O O . LEU B 1 74 ? -0.359 29.766 -11.32 1 92.75 74 LEU B O 1
ATOM 4225 N N . PRO B 1 75 ? -0.679 27.547 -11.297 1 92.81 75 PRO B N 1
ATOM 4226 C CA . PRO B 1 75 ? -1.945 27.609 -10.562 1 92.81 75 PRO B CA 1
ATOM 4227 C C . PRO B 1 75 ? -1.801 28.25 -9.188 1 92.81 75 PRO B C 1
ATOM 4229 O O . PRO B 1 75 ? -2.801 28.625 -8.562 1 92.81 75 PRO B O 1
ATOM 4232 N N . LEU B 1 76 ? -0.531 28.438 -8.68 1 96.69 76 LEU B N 1
ATOM 4233 C CA . LEU B 1 76 ? -0.332 29.047 -7.367 1 96.69 76 LEU B CA 1
ATOM 4234 C C . LEU B 1 76 ? 0.612 30.234 -7.453 1 96.69 76 LEU B C 1
ATOM 4236 O O . LEU B 1 76 ? 1.248 30.609 -6.465 1 96.69 76 LEU B O 1
ATOM 4240 N N . ALA B 1 77 ? 0.662 30.828 -8.633 1 96.62 77 ALA B N 1
ATOM 4241 C CA . ALA B 1 77 ? 1.618 31.922 -8.836 1 96.62 77 ALA B CA 1
ATOM 4242 C C . ALA B 1 77 ? 1.418 33.031 -7.809 1 96.62 77 ALA B C 1
ATOM 4244 O O . ALA B 1 77 ? 0.355 33.656 -7.754 1 96.62 77 ALA B O 1
ATOM 4245 N N . GLY B 1 78 ? 2.445 33.188 -7.023 1 97.12 78 GLY B N 1
ATOM 4246 C CA . GLY B 1 78 ? 2.455 34.312 -6.109 1 97.12 78 GLY B CA 1
ATOM 4247 C C . GLY B 1 78 ? 1.825 34 -4.766 1 97.12 78 GLY B C 1
ATOM 4248 O O . GLY B 1 78 ? 1.784 34.844 -3.875 1 97.12 78 GLY B O 1
ATOM 4249 N N . VAL B 1 79 ? 1.328 32.781 -4.543 1 98.06 79 VAL B N 1
ATOM 4250 C CA . VAL B 1 79 ? 0.672 32.406 -3.295 1 98.06 79 VAL B CA 1
ATOM 4251 C C . VAL B 1 79 ? 1.724 32.062 -2.238 1 98.06 79 VAL B C 1
ATOM 4253 O O . VAL B 1 79 ? 2.584 31.219 -2.457 1 98.06 79 VAL B O 1
ATOM 4256 N N . PRO B 1 80 ? 1.749 32.781 -1.078 1 98.38 80 PRO B N 1
ATOM 4257 C CA . PRO B 1 80 ? 2.664 32.406 0.005 1 98.38 80 PRO B CA 1
ATOM 4258 C C . PRO B 1 80 ? 2.348 31.031 0.601 1 98.38 80 PRO B C 1
ATOM 4260 O O . PRO B 1 80 ? 1.185 30.719 0.87 1 98.38 80 PRO B O 1
ATOM 4263 N N . VAL B 1 81 ? 3.367 30.219 0.775 1 98.69 81 VAL B N 1
ATOM 4264 C CA . VAL B 1 81 ? 3.221 28.875 1.333 1 98.69 81 VAL B CA 1
ATOM 4265 C C . VAL B 1 81 ? 4.297 28.641 2.389 1 98.69 81 VAL B C 1
ATOM 4267 O O . VAL B 1 81 ? 5.473 28.938 2.166 1 98.69 81 VAL B O 1
ATOM 4270 N N . VAL B 1 82 ? 3.898 28.172 3.566 1 98.75 82 VAL B N 1
ATOM 4271 C CA . VAL B 1 82 ? 4.832 27.672 4.57 1 98.75 82 VAL B CA 1
ATOM 4272 C C . VAL B 1 82 ? 4.961 26.156 4.441 1 98.75 82 VAL B C 1
ATOM 4274 O O . VAL B 1 82 ? 3.955 25.438 4.422 1 98.75 82 VAL B O 1
ATOM 4277 N N . VAL B 1 83 ? 6.172 25.656 4.312 1 98.62 83 VAL B N 1
ATOM 4278 C CA . VAL B 1 83 ? 6.445 24.219 4.215 1 98.62 83 VAL B CA 1
ATOM 4279 C C . VAL B 1 83 ? 6.961 23.703 5.555 1 98.62 83 VAL B C 1
ATOM 4281 O O . VAL B 1 83 ? 7.816 24.328 6.184 1 98.62 83 VAL B O 1
ATOM 4284 N N . LYS B 1 84 ? 6.371 22.578 5.977 1 98.19 84 LYS B N 1
ATOM 4285 C CA . LYS B 1 84 ? 6.824 21.953 7.219 1 98.19 84 LYS B CA 1
ATOM 4286 C C . LYS B 1 84 ? 8.312 21.625 7.16 1 98.19 84 LYS B C 1
ATOM 4288 O O . LYS B 1 84 ? 8.82 21.188 6.125 1 98.19 84 LYS B O 1
ATOM 4293 N N . GLU B 1 85 ? 8.969 21.812 8.219 1 94.94 85 GLU B N 1
ATOM 4294 C CA . GLU B 1 85 ? 10.43 21.766 8.25 1 94.94 85 GLU B CA 1
ATOM 4295 C C . GLU B 1 85 ? 10.93 20.328 8.07 1 94.94 85 GLU B C 1
ATOM 4297 O O . GLU B 1 85 ? 12.109 20.125 7.781 1 94.94 85 GLU B O 1
ATOM 4302 N N . ASP B 1 86 ? 10.062 19.328 8.188 1 92.56 86 ASP B N 1
ATOM 4303 C CA . ASP B 1 86 ? 10.523 17.938 8.047 1 92.56 86 ASP B CA 1
ATOM 4304 C C . ASP B 1 86 ? 10.594 17.547 6.578 1 92.56 86 ASP B C 1
ATOM 4306 O O . ASP B 1 86 ? 11.047 16.438 6.254 1 92.56 86 ASP B O 1
ATOM 4310 N N . GLU B 1 87 ? 10.219 18.406 5.719 1 95.5 87 GLU B N 1
ATOM 4311 C CA . GLU B 1 87 ? 10.352 18.172 4.285 1 95.5 87 GLU B CA 1
ATOM 4312 C C . GLU B 1 87 ? 11.641 18.797 3.746 1 95.5 87 GLU B C 1
ATOM 4314 O O . GLU B 1 87 ? 11.953 19.953 4.047 1 95.5 87 GLU B O 1
ATOM 4319 N N . PRO B 1 88 ? 12.352 18.078 2.922 1 97.19 88 PRO B N 1
ATOM 4320 C CA . PRO B 1 88 ? 13.562 18.688 2.344 1 97.19 88 PRO B CA 1
ATOM 4321 C C . PRO B 1 88 ? 13.242 19.688 1.233 1 97.19 88 PRO B C 1
ATOM 4323 O O . PRO B 1 88 ? 12.375 19.438 0.396 1 97.19 88 PRO B O 1
ATOM 4326 N N . VAL B 1 89 ? 13.844 20.781 1.278 1 97.12 89 VAL B N 1
ATOM 4327 C CA . VAL B 1 89 ? 13.906 21.781 0.22 1 97.12 89 VAL B CA 1
ATOM 4328 C C . VAL B 1 89 ? 15.359 22.094 -0.11 1 97.12 89 VAL B C 1
ATOM 4330 O O . VAL B 1 89 ? 16.109 22.547 0.75 1 97.12 89 VAL B O 1
ATOM 4333 N N . GLN B 1 90 ? 15.68 21.844 -1.311 1 97.31 90 GLN B N 1
ATOM 4334 C CA . GLN B 1 90 ? 17.078 21.938 -1.71 1 97.31 90 GLN B CA 1
ATOM 4335 C C . GLN B 1 90 ? 17.688 23.281 -1.315 1 97.31 90 GLN B C 1
ATOM 4337 O O . GLN B 1 90 ? 17.109 24.328 -1.597 1 97.31 90 GLN B O 1
ATOM 4342 N N . GLY B 1 91 ? 18.844 23.203 -0.634 1 97 91 GLY B N 1
ATOM 4343 C CA . GLY B 1 91 ? 19.594 24.406 -0.276 1 97 91 GLY B CA 1
ATOM 4344 C C . GLY B 1 91 ? 19.109 25.031 1.019 1 97 91 GLY B C 1
ATOM 4345 O O . GLY B 1 91 ? 19.719 26 1.507 1 97 91 GLY B O 1
ATOM 4346 N N . GLN B 1 92 ? 18.078 24.578 1.648 1 96.94 92 GLN B N 1
ATOM 4347 C CA . GLN B 1 92 ? 17.547 25.094 2.9 1 96.94 92 GLN B CA 1
ATOM 4348 C C . GLN B 1 92 ? 17.859 24.156 4.066 1 96.94 92 GLN B C 1
ATOM 4350 O O . GLN B 1 92 ? 18.172 22.984 3.861 1 96.94 92 GLN B O 1
ATOM 4355 N N . PRO B 1 93 ? 17.812 24.688 5.238 1 97.06 93 PRO B N 1
ATOM 4356 C CA . PRO B 1 93 ? 17.984 23.828 6.414 1 97.06 93 PRO B CA 1
ATOM 4357 C C . PRO B 1 93 ? 16.922 22.734 6.512 1 97.06 93 PRO B C 1
ATOM 4359 O O . PRO B 1 93 ? 15.75 22.984 6.227 1 97.06 93 PRO B O 1
ATOM 4362 N N . TRP B 1 94 ? 17.391 21.547 6.828 1 97.25 94 TRP B N 1
ATOM 4363 C CA . TRP B 1 94 ? 16.547 20.391 7.047 1 97.25 94 TRP B CA 1
ATOM 4364 C C . TRP B 1 94 ? 16.797 19.766 8.414 1 97.25 94 TRP B C 1
ATOM 4366 O O . TRP B 1 94 ? 17.25 18.625 8.516 1 97.25 94 TRP B O 1
ATOM 4376 N N . THR B 1 95 ? 16.359 20.469 9.477 1 96.5 95 THR B N 1
ATOM 4377 C CA . THR B 1 95 ? 16.797 20.188 10.836 1 96.5 95 THR B CA 1
ATOM 4378 C C . THR B 1 95 ? 15.969 19.062 11.445 1 96.5 95 THR B C 1
ATOM 4380 O O . THR B 1 95 ? 16.391 18.438 12.43 1 96.5 95 THR B O 1
ATOM 4383 N N . GLN B 1 96 ? 14.773 18.891 10.953 1 95.88 96 GLN B N 1
ATOM 4384 C CA . GLN B 1 96 ? 13.82 17.922 11.508 1 95.88 96 GLN B CA 1
ATOM 4385 C C . GLN B 1 96 ? 13.562 18.203 12.984 1 95.88 96 GLN B C 1
ATOM 4387 O O . GLN B 1 96 ? 13.422 17.281 13.781 1 95.88 96 GLN B O 1
ATOM 4392 N N . GLY B 1 97 ? 13.641 19.438 13.336 1 96.81 97 GLY B N 1
ATOM 4393 C CA . GLY B 1 97 ? 13.383 19.875 14.695 1 96.81 97 GLY B CA 1
ATOM 4394 C C . GLY B 1 97 ? 14.398 19.391 15.695 1 96.81 97 GLY B C 1
ATOM 4395 O O . GLY B 1 97 ? 14.141 19.375 16.906 1 96.81 97 GLY B O 1
ATOM 4396 N N . SER B 1 98 ? 15.531 18.875 15.273 1 97.94 98 SER B N 1
ATOM 4397 C CA . SER B 1 98 ? 16.484 18.234 16.172 1 97.94 98 SER B CA 1
ATOM 4398 C C . SER B 1 98 ? 17.828 18.938 16.156 1 97.94 98 SER B C 1
ATOM 4400 O O . SER B 1 98 ? 18.281 19.391 15.102 1 97.94 98 SER B O 1
ATOM 4402 N N . LYS B 1 99 ? 18.5 18.984 17.281 1 97.62 99 LYS B N 1
ATOM 4403 C CA . LYS B 1 99 ? 19.859 19.469 17.375 1 97.62 99 LYS B CA 1
ATOM 4404 C C . LYS B 1 99 ? 20.844 18.547 16.656 1 97.62 99 LYS B C 1
ATOM 4406 O O . LYS B 1 99 ? 21.938 18.969 16.266 1 97.62 99 LYS B O 1
ATOM 4411 N N . VAL B 1 100 ? 20.469 17.297 16.422 1 97.44 100 VAL B N 1
ATOM 4412 C CA . VAL B 1 100 ? 21.281 16.344 15.68 1 97.44 100 VAL B CA 1
ATOM 4413 C C . VAL B 1 100 ? 21.531 16.859 14.266 1 97.44 100 VAL B C 1
ATOM 4415 O O . VAL B 1 100 ? 22.625 16.703 13.719 1 97.44 100 VAL B O 1
ATOM 4418 N N . TYR B 1 101 ? 20.547 17.562 13.711 1 97.56 101 TYR B N 1
ATOM 4419 C CA . TYR B 1 101 ? 20.609 17.969 12.312 1 97.56 101 TYR B CA 1
ATOM 4420 C C . TYR B 1 101 ? 20.594 19.484 12.18 1 97.56 101 TYR B C 1
ATOM 4422 O O . TYR B 1 101 ? 20.125 20.031 11.172 1 97.56 101 TYR B O 1
ATOM 4430 N N . GLU B 1 102 ? 21.016 20.219 13.172 1 96.31 102 GLU B N 1
ATOM 4431 C CA . GLU B 1 102 ? 20.922 21.672 13.227 1 96.31 102 GLU B CA 1
ATOM 4432 C C . GLU B 1 102 ? 21.641 22.312 12.055 1 96.31 102 GLU B C 1
ATOM 4434 O O . GLU B 1 102 ? 21.234 23.391 11.586 1 96.31 102 GLU B O 1
ATOM 4439 N N . ASP B 1 103 ? 22.672 21.656 11.477 1 96.56 103 ASP B N 1
ATOM 4440 C CA . ASP B 1 103 ? 23.484 22.266 10.422 1 96.56 103 ASP B CA 1
ATOM 4441 C C . ASP B 1 103 ? 23.266 21.562 9.086 1 96.56 103 ASP B C 1
ATOM 4443 O O . ASP B 1 103 ? 23.984 21.812 8.117 1 96.56 103 ASP B O 1
ATOM 4447 N N . LEU B 1 104 ? 22.359 20.625 9.07 1 97.44 104 LEU B N 1
ATOM 4448 C CA . LEU B 1 104 ? 22.109 19.875 7.84 1 97.44 104 LEU B CA 1
ATOM 4449 C C . LEU B 1 104 ? 21.391 20.734 6.805 1 97.44 104 LEU B C 1
ATOM 4451 O O . LEU B 1 104 ? 20.391 21.375 7.113 1 97.44 104 LEU B O 1
ATOM 4455 N N . ILE B 1 105 ? 21.906 20.766 5.605 1 98.06 105 ILE B N 1
ATOM 4456 C CA . ILE B 1 105 ? 21.281 21.438 4.465 1 98.06 105 ILE B CA 1
ATOM 4457 C C . ILE B 1 105 ? 20.766 20.406 3.469 1 98.06 105 ILE B C 1
ATOM 4459 O O . ILE B 1 105 ? 21.5 19.5 3.066 1 98.06 105 ILE B O 1
ATOM 4463 N N . ALA B 1 106 ? 19.5 20.5 3.109 1 97.81 106 ALA B N 1
ATOM 4464 C CA . ALA B 1 106 ? 18.906 19.531 2.195 1 97.81 106 ALA B CA 1
ATOM 4465 C C . ALA B 1 106 ? 19.562 19.594 0.823 1 97.81 106 ALA B C 1
ATOM 4467 O O . ALA B 1 106 ? 19.875 20.672 0.321 1 97.81 106 ALA B O 1
ATOM 4468 N N . THR B 1 107 ? 19.75 18.484 0.184 1 97.38 107 THR B N 1
ATOM 4469 C CA . THR B 1 107 ? 20.406 18.391 -1.114 1 97.38 107 THR B CA 1
ATOM 4470 C C . THR B 1 107 ? 19.391 18.203 -2.229 1 97.38 107 THR B C 1
ATOM 4472 O O . THR B 1 107 ? 19.734 18.172 -3.408 1 97.38 107 THR B O 1
ATOM 4475 N N . HIS B 1 108 ? 18.156 18 -1.882 1 96.62 108 HIS B N 1
ATOM 4476 C CA . HIS B 1 108 ? 17.062 17.828 -2.832 1 96.62 108 HIS B CA 1
ATOM 4477 C C . HIS B 1 108 ? 15.766 18.422 -2.285 1 96.62 108 HIS B C 1
ATOM 4479 O O . HIS B 1 108 ? 15.688 18.766 -1.106 1 96.62 108 HIS B O 1
ATOM 4485 N N . THR B 1 109 ? 14.852 18.625 -3.154 1 97.5 109 THR B N 1
ATOM 4486 C CA . THR B 1 109 ? 13.492 19 -2.781 1 97.5 109 THR B CA 1
ATOM 4487 C C . THR B 1 109 ? 12.539 17.812 -2.93 1 97.5 109 THR B C 1
ATOM 4489 O O . THR B 1 109 ? 12.57 17.125 -3.945 1 97.5 109 THR B O 1
ATOM 4492 N N . SER B 1 110 ? 11.781 17.516 -1.839 1 96.44 110 SER B N 1
ATOM 4493 C CA . SER B 1 110 ? 10.805 16.438 -1.971 1 96.44 110 SER B CA 1
ATOM 4494 C C . SER B 1 110 ? 9.875 16.688 -3.154 1 96.44 110 SER B C 1
ATOM 4496 O O . SER B 1 110 ? 9.641 17.828 -3.543 1 96.44 110 SER B O 1
ATOM 4498 N N . THR B 1 111 ? 9.32 15.656 -3.719 1 94.38 111 THR B N 1
ATOM 4499 C CA . THR B 1 111 ? 8.539 15.727 -4.949 1 94.38 111 THR B CA 1
ATOM 4500 C C . THR B 1 111 ? 7.309 16.609 -4.758 1 94.38 111 THR B C 1
ATOM 4502 O O . THR B 1 111 ? 7.012 17.453 -5.602 1 94.38 111 THR B O 1
ATOM 4505 N N . PHE B 1 112 ? 6.523 16.406 -3.688 1 92.5 112 PHE B N 1
ATOM 4506 C CA . PHE B 1 112 ? 5.281 17.156 -3.588 1 92.5 112 PHE B CA 1
ATOM 4507 C C . PHE B 1 112 ? 5.562 18.625 -3.291 1 92.5 112 PHE B C 1
ATOM 4509 O O . PHE B 1 112 ? 4.805 19.5 -3.703 1 92.5 112 PHE B O 1
ATOM 4516 N N . VAL B 1 113 ? 6.742 19.016 -2.615 1 97.62 113 VAL B N 1
ATOM 4517 C CA . VAL B 1 113 ? 7.121 20.406 -2.432 1 97.62 113 VAL B CA 1
ATOM 4518 C C . VAL B 1 113 ? 7.578 21 -3.764 1 97.62 113 VAL B C 1
ATOM 4520 O O . VAL B 1 113 ? 7.273 22.156 -4.074 1 97.62 113 VAL B O 1
ATOM 4523 N N . GLN B 1 114 ? 8.297 20.203 -4.508 1 97.69 114 GLN B N 1
ATOM 4524 C CA . GLN B 1 114 ? 8.695 20.672 -5.832 1 97.69 114 GLN B CA 1
ATOM 4525 C C . GLN B 1 114 ? 7.48 21.016 -6.688 1 97.69 114 GLN B C 1
ATOM 4527 O O . GLN B 1 114 ? 7.508 21.984 -7.441 1 97.69 114 GLN B O 1
ATOM 4532 N N . ARG B 1 115 ? 6.449 20.266 -6.559 1 96.75 115 ARG B N 1
ATOM 4533 C CA . ARG B 1 115 ? 5.219 20.547 -7.293 1 96.75 115 ARG B CA 1
ATOM 4534 C C . ARG B 1 115 ? 4.621 21.891 -6.867 1 96.75 115 ARG B C 1
ATOM 4536 O O . ARG B 1 115 ? 4.062 22.609 -7.691 1 96.75 115 ARG B O 1
ATOM 4543 N N . ILE B 1 116 ? 4.738 22.203 -5.637 1 98 116 ILE B N 1
ATOM 4544 C CA . ILE B 1 116 ? 4.262 23.469 -5.109 1 98 116 ILE B CA 1
ATOM 4545 C C . ILE B 1 116 ? 5.078 24.609 -5.715 1 98 116 ILE B C 1
ATOM 4547 O O . ILE B 1 116 ? 4.516 25.609 -6.191 1 98 116 ILE B O 1
ATOM 4551 N N . VAL B 1 117 ? 6.367 24.422 -5.719 1 97.56 117 VAL B N 1
ATOM 4552 C CA . VAL B 1 117 ? 7.27 25.422 -6.281 1 97.56 117 VAL B CA 1
ATOM 4553 C C . VAL B 1 117 ? 7.02 25.562 -7.781 1 97.56 117 VAL B C 1
ATOM 4555 O O . VAL B 1 117 ? 6.918 26.672 -8.305 1 97.56 117 VAL B O 1
ATOM 4558 N N . ASP B 1 118 ? 6.867 24.469 -8.469 1 97 118 ASP B N 1
ATOM 4559 C CA . ASP B 1 118 ? 6.637 24.453 -9.906 1 97 118 ASP B CA 1
ATOM 4560 C C . ASP B 1 118 ? 5.305 25.125 -10.258 1 97 118 ASP B C 1
ATOM 4562 O O . ASP B 1 118 ? 5.129 25.625 -11.367 1 97 118 ASP B O 1
ATOM 4566 N N . ALA B 1 119 ? 4.406 25.078 -9.305 1 96.88 119 ALA B N 1
ATOM 4567 C CA . ALA B 1 119 ? 3.094 25.688 -9.508 1 96.88 119 ALA B CA 1
ATOM 4568 C C . ALA B 1 119 ? 3.15 27.203 -9.328 1 96.88 119 ALA B C 1
ATOM 4570 O O . ALA B 1 119 ? 2.156 27.891 -9.547 1 96.88 119 ALA B O 1
ATOM 4571 N N . GLY B 1 120 ? 4.281 27.734 -8.883 1 97 120 GLY B N 1
ATOM 4572 C CA . GLY B 1 120 ? 4.492 29.156 -8.805 1 97 120 GLY B CA 1
ATOM 4573 C C . GLY B 1 120 ? 4.34 29.719 -7.402 1 97 120 GLY B C 1
ATOM 4574 O O . GLY B 1 120 ? 4.445 30.922 -7.191 1 97 120 GLY B O 1
ATOM 4575 N N . ALA B 1 121 ? 4.125 28.859 -6.434 1 98.06 121 ALA B N 1
ATOM 4576 C CA . ALA B 1 121 ? 3.965 29.297 -5.051 1 98.06 121 ALA B CA 1
ATOM 4577 C C . ALA B 1 121 ? 5.273 29.859 -4.492 1 98.06 121 ALA B C 1
ATOM 4579 O O . ALA B 1 121 ? 6.348 29.594 -5.047 1 98.06 121 ALA B O 1
ATOM 4580 N N . ILE B 1 122 ? 5.188 30.625 -3.469 1 98.06 122 ILE B N 1
ATOM 4581 C CA . ILE B 1 122 ? 6.344 31.25 -2.824 1 98.06 122 ILE B CA 1
ATOM 4582 C C . ILE B 1 122 ? 6.555 30.625 -1.443 1 98.06 122 ILE B C 1
ATOM 4584 O O . ILE B 1 122 ? 5.84 30.953 -0.494 1 98.06 122 ILE B O 1
ATOM 4588 N N . VAL B 1 123 ? 7.551 29.75 -1.334 1 97.94 123 VAL B N 1
ATOM 4589 C CA . VAL B 1 123 ? 7.918 29.188 -0.039 1 97.94 123 VAL B CA 1
ATOM 4590 C C . VAL B 1 123 ? 8.719 30.203 0.761 1 97.94 123 VAL B C 1
ATOM 4592 O O . VAL B 1 123 ? 9.953 30.203 0.727 1 97.94 123 VAL B O 1
ATOM 4595 N N . HIS B 1 124 ? 8.023 30.953 1.577 1 98.12 124 HIS B N 1
ATOM 4596 C CA . HIS B 1 124 ? 8.648 32.125 2.197 1 98.12 124 HIS B CA 1
ATOM 4597 C C . HIS B 1 124 ? 9.172 31.797 3.592 1 98.12 124 HIS B C 1
ATOM 4599 O O . HIS B 1 124 ? 9.945 32.562 4.168 1 98.12 124 HIS B O 1
ATOM 4605 N N . ALA B 1 125 ? 8.797 30.641 4.109 1 98.56 125 ALA B N 1
ATOM 4606 C CA . ALA B 1 125 ? 9.234 30.219 5.441 1 98.56 125 ALA B CA 1
ATOM 4607 C C . ALA B 1 125 ? 9.039 28.719 5.645 1 98.56 125 ALA B C 1
ATOM 4609 O O . ALA B 1 125 ? 8.359 28.062 4.855 1 98.56 125 ALA B O 1
ATOM 4610 N N . ARG B 1 126 ? 9.711 28.203 6.68 1 98.25 126 ARG B N 1
ATOM 4611 C CA . ARG B 1 126 ? 9.539 26.828 7.141 1 98.25 126 ARG B CA 1
ATOM 4612 C C . ARG B 1 126 ? 8.906 26.781 8.523 1 98.25 126 ARG B C 1
ATOM 4614 O O . ARG B 1 126 ? 9.273 27.562 9.406 1 98.25 126 ARG B O 1
ATOM 4621 N N . SER B 1 127 ? 7.98 25.891 8.688 1 98.5 127 SER B N 1
ATOM 4622 C CA . SER B 1 127 ? 7.258 25.844 9.953 1 98.5 127 SER B CA 1
ATOM 4623 C C . SER B 1 127 ? 8.023 25.047 11 1 98.5 127 SER B C 1
ATOM 4625 O O . SER B 1 127 ? 8.844 24.188 10.656 1 98.5 127 SER B O 1
ATOM 4627 N N . THR B 1 128 ? 7.746 25.344 12.297 1 98.31 128 THR B N 1
ATOM 4628 C CA . THR B 1 128 ? 8.289 24.547 13.398 1 98.31 128 THR B CA 1
ATOM 4629 C C . THR B 1 128 ? 7.531 23.234 13.539 1 98.31 128 THR B C 1
ATOM 4631 O O . THR B 1 128 ? 6.371 23.125 13.141 1 98.31 128 THR B O 1
ATOM 4634 N N . ALA B 1 129 ? 8.156 22.25 14.055 1 98.19 129 ALA B N 1
ATOM 4635 C CA . ALA B 1 129 ? 7.637 20.922 14.359 1 98.19 129 ALA B CA 1
ATOM 4636 C C . ALA B 1 129 ? 8.359 20.312 15.562 1 98.19 129 ALA B C 1
ATOM 4638 O O . ALA B 1 129 ? 9.438 20.766 15.945 1 98.19 129 ALA B O 1
ATOM 4639 N N . PRO B 1 130 ? 7.75 19.422 16.266 1 98.38 130 PRO B N 1
ATOM 4640 C CA . PRO B 1 130 ? 8.531 18.688 17.281 1 98.38 130 PRO B CA 1
ATOM 4641 C C . PRO B 1 130 ? 9.703 17.922 16.672 1 98.38 130 PRO B C 1
ATOM 4643 O O . PRO B 1 130 ? 9.742 17.703 15.453 1 98.38 130 PRO B O 1
ATOM 4646 N N . GLU B 1 131 ? 10.617 17.562 17.547 1 98.19 131 GLU B N 1
ATOM 4647 C CA . GLU B 1 131 ? 11.773 16.797 17.109 1 98.19 131 GLU B CA 1
ATOM 4648 C C . GLU B 1 131 ? 11.352 15.516 16.391 1 98.19 131 GLU B C 1
ATOM 4650 O O . GLU B 1 131 ? 10.57 14.734 16.938 1 98.19 131 GLU B O 1
ATOM 4655 N N . PHE B 1 132 ? 11.789 15.312 15.125 1 97.56 132 PHE B N 1
ATOM 4656 C CA . PHE B 1 132 ? 11.539 14.164 14.266 1 97.56 132 PHE B CA 1
ATOM 4657 C C . PHE B 1 132 ? 10.047 14.008 13.992 1 97.56 132 PHE B C 1
ATOM 4659 O O . PHE B 1 132 ? 9.594 12.922 13.633 1 97.56 132 PHE B O 1
ATOM 4666 N N . SER B 1 133 ? 9.258 15.086 14.266 1 97.44 133 SER B N 1
ATOM 4667 C CA . SER B 1 133 ? 7.809 15.031 14.094 1 97.44 133 SER B CA 1
ATOM 4668 C C . SER B 1 133 ? 7.195 13.93 14.953 1 97.44 133 SER B C 1
ATOM 4670 O O . SER B 1 133 ? 6.246 13.266 14.539 1 97.44 133 SER B O 1
ATOM 4672 N N . SER B 1 134 ? 7.684 13.742 16.203 1 98 134 SER B N 1
ATOM 4673 C CA . SER B 1 134 ? 7.375 12.547 16.984 1 98 134 SER B CA 1
ATOM 4674 C C . SER B 1 134 ? 6.352 12.844 18.078 1 98 134 SER B C 1
ATOM 4676 O O . SER B 1 134 ? 6.121 12.016 18.953 1 98 134 SER B O 1
ATOM 4678 N N . ALA B 1 135 ? 5.695 14.062 18 1 98.25 135 ALA B N 1
ATOM 4679 C CA . ALA B 1 135 ? 4.793 14.398 19.094 1 98.25 135 ALA B CA 1
ATOM 4680 C C . ALA B 1 135 ? 3.523 15.062 18.578 1 98.25 135 ALA B C 1
ATOM 4682 O O . ALA B 1 135 ? 3.525 15.656 17.5 1 98.25 135 ALA B O 1
ATOM 4683 N N . ALA B 1 136 ? 2.496 14.992 19.438 1 98.38 136 ALA B N 1
ATOM 4684 C CA . ALA B 1 136 ? 1.217 15.625 19.125 1 98.38 136 ALA B CA 1
ATOM 4685 C C . ALA B 1 136 ? 1.17 17.062 19.641 1 98.38 136 ALA B C 1
ATOM 4687 O O . ALA B 1 136 ? 0.101 17.672 19.703 1 98.38 136 ALA B O 1
ATOM 4688 N N . PHE B 1 137 ? 2.24 17.484 20.109 1 98.5 137 PHE B N 1
ATOM 4689 C CA . PHE B 1 137 ? 2.527 18.875 20.469 1 98.5 137 PHE B CA 1
ATOM 4690 C C . PHE B 1 137 ? 3.758 19.375 19.719 1 98.5 137 PHE B C 1
ATOM 4692 O O . PHE B 1 137 ? 4.484 18.594 19.109 1 98.5 137 PHE B O 1
ATOM 4699 N N . THR B 1 138 ? 3.973 20.672 19.719 1 98.69 138 THR B N 1
ATOM 4700 C CA . THR B 1 138 ? 5.102 21.188 18.953 1 98.69 138 THR B CA 1
ATOM 4701 C C . THR B 1 138 ? 6.066 21.953 19.859 1 98.69 138 THR B C 1
ATOM 4703 O O . THR B 1 138 ? 5.75 23.047 20.328 1 98.69 138 THR B O 1
ATOM 4706 N N . GLN B 1 139 ? 7.141 21.359 20.109 1 97.88 139 GLN B N 1
ATOM 4707 C CA . GLN B 1 139 ? 8.273 21.953 20.797 1 97.88 139 GLN B CA 1
ATOM 4708 C C . GLN B 1 139 ? 9.562 21.188 20.516 1 97.88 139 GLN B C 1
ATOM 4710 O O . GLN B 1 139 ? 9.523 20.016 20.141 1 97.88 139 GLN B O 1
ATOM 4715 N N . SER B 1 140 ? 10.617 21.797 20.578 1 96.94 140 SER B N 1
ATOM 4716 C CA . SER B 1 140 ? 11.93 21.172 20.422 1 96.94 140 SER B CA 1
ATOM 4717 C C . SER B 1 140 ? 13.008 21.984 21.141 1 96.94 140 SER B C 1
ATOM 4719 O O . SER B 1 140 ? 12.758 23.125 21.547 1 96.94 140 SER B O 1
ATOM 4721 N N . GLU B 1 141 ? 14.164 21.406 21.297 1 96.69 141 GLU B N 1
ATOM 4722 C CA . GLU B 1 141 ? 15.297 22.141 21.859 1 96.69 141 GLU B CA 1
ATOM 4723 C C . GLU B 1 141 ? 15.844 23.156 20.844 1 96.69 141 GLU B C 1
ATOM 4725 O O . GLU B 1 141 ? 16.516 24.109 21.234 1 96.69 141 GLU B O 1
ATOM 4730 N N . LEU B 1 142 ? 15.531 22.922 19.641 1 94.19 142 LEU B N 1
ATOM 4731 C CA . LEU B 1 142 ? 16.016 23.812 18.594 1 94.19 142 LEU B CA 1
ATOM 4732 C C . LEU B 1 142 ? 15.211 25.094 18.531 1 94.19 142 LEU B C 1
ATOM 4734 O O . LEU B 1 142 ? 15.773 26.188 18.375 1 94.19 142 LEU B O 1
ATOM 4738 N N . TRP B 1 143 ? 13.758 25 18.672 1 91.56 143 TRP B N 1
ATOM 4739 C CA . TRP B 1 143 ? 12.883 26.125 18.359 1 91.56 143 TRP B CA 1
ATOM 4740 C C . TRP B 1 143 ? 12.211 26.656 19.625 1 91.56 143 TRP B C 1
ATOM 4742 O O . TRP B 1 143 ? 11.734 27.797 19.656 1 91.56 143 TRP B O 1
ATOM 4752 N N . GLY B 1 144 ? 12.125 25.781 20.578 1 96.81 144 GLY B N 1
ATOM 4753 C CA . GLY B 1 144 ? 11.258 26.109 21.703 1 96.81 144 GLY B CA 1
ATOM 4754 C C . GLY B 1 144 ? 9.828 25.641 21.516 1 96.81 144 GLY B C 1
ATOM 4755 O O . GLY B 1 144 ? 9.594 24.609 20.891 1 96.81 144 GLY B O 1
ATOM 4756 N N . VAL B 1 145 ? 8.883 26.344 22.141 1 98.56 145 VAL B N 1
ATOM 4757 C CA . VAL B 1 145 ? 7.492 25.891 22.203 1 98.56 145 VAL B CA 1
ATOM 4758 C C . VAL B 1 145 ? 6.648 26.688 21.203 1 98.56 145 VAL B C 1
ATOM 4760 O O . VAL B 1 145 ? 6.707 27.922 21.188 1 98.56 145 VAL B O 1
ATOM 4763 N N . THR B 1 146 ? 5.973 26.031 20.328 1 98.75 146 THR B N 1
ATOM 4764 C CA . THR B 1 146 ? 4.965 26.672 19.484 1 98.75 146 THR B CA 1
ATOM 4765 C C . THR B 1 146 ? 3.611 26.703 20.188 1 98.75 146 THR B C 1
ATOM 4767 O O . THR B 1 146 ? 3.057 25.641 20.516 1 98.75 146 THR B O 1
ATOM 4770 N N . ARG B 1 147 ? 3.051 27.859 20.297 1 98.56 147 ARG B N 1
ATOM 4771 C CA . ARG B 1 147 ? 1.869 28.031 21.125 1 98.56 147 ARG B CA 1
ATOM 4772 C C . ARG B 1 147 ? 0.616 28.203 20.281 1 98.56 147 ARG B C 1
ATOM 4774 O O . ARG B 1 147 ? 0.691 28.672 19.141 1 98.56 147 ARG B O 1
ATOM 4781 N N . ASN B 1 148 ? -0.472 27.781 20.859 1 98.38 148 ASN B N 1
ATOM 4782 C CA . ASN B 1 148 ? -1.771 27.969 20.219 1 98.38 148 ASN B CA 1
ATOM 4783 C C . ASN B 1 148 ? -2.217 29.422 20.266 1 98.38 148 ASN B C 1
ATOM 4785 O O . ASN B 1 148 ? -2.307 30.016 21.344 1 98.38 148 ASN B O 1
ATOM 4789 N N . PRO B 1 149 ? -2.533 30 19.125 1 97.94 149 PRO B N 1
ATOM 4790 C CA . PRO B 1 149 ? -2.857 31.422 19.094 1 97.94 149 PRO B CA 1
ATOM 4791 C C . PRO B 1 149 ? -4.211 31.734 19.734 1 97.94 149 PRO B C 1
ATOM 4793 O O . PRO B 1 149 ? -4.504 32.906 20.047 1 97.94 149 PRO B O 1
ATOM 4796 N N . TRP B 1 150 ? -5.043 30.734 19.906 1 97.25 150 TRP B N 1
ATOM 4797 C CA . TRP B 1 150 ? -6.348 30.938 20.531 1 97.25 150 TRP B CA 1
ATOM 4798 C C . TRP B 1 150 ? -6.219 30.984 22.062 1 97.25 150 TRP B C 1
ATOM 4800 O O . TRP B 1 150 ? -7.047 31.594 22.734 1 97.25 150 TRP B O 1
ATOM 4810 N N . ASN B 1 151 ? -5.293 30.281 22.578 1 97.5 151 ASN B N 1
ATOM 4811 C CA . ASN B 1 151 ? -4.957 30.188 24 1 97.5 151 ASN B CA 1
ATOM 4812 C C . ASN B 1 151 ? -3.514 29.75 24.219 1 97.5 151 ASN B C 1
ATOM 4814 O O . ASN B 1 151 ? -3.209 28.562 24.156 1 97.5 151 ASN B O 1
ATOM 4818 N N . THR B 1 152 ? -2.633 30.656 24.531 1 97.5 152 THR B N 1
ATOM 4819 C CA . THR B 1 152 ? -1.19 30.438 24.469 1 97.5 152 THR B CA 1
ATOM 4820 C C . THR B 1 152 ? -0.724 29.562 25.625 1 97.5 152 THR B C 1
ATOM 4822 O O . THR B 1 152 ? 0.44 29.156 25.672 1 97.5 152 THR B O 1
ATOM 4825 N N . LYS B 1 153 ? -1.613 29.234 26.562 1 97.75 153 LYS B N 1
ATOM 4826 C CA . LYS B 1 153 ? -1.293 28.25 27.594 1 97.75 153 LYS B CA 1
ATOM 4827 C C . LYS B 1 153 ? -1.201 26.844 27.016 1 97.75 153 LYS B C 1
ATOM 4829 O O . LYS B 1 153 ? -0.681 25.938 27.656 1 97.75 153 LYS B O 1
ATOM 4834 N N . TYR B 1 154 ? -1.714 26.703 25.828 1 98.38 154 TYR B N 1
ATOM 4835 C CA . TYR B 1 154 ? -1.775 25.406 25.188 1 98.38 154 TYR B CA 1
ATOM 4836 C C . TYR B 1 154 ? -0.842 25.344 23.984 1 98.38 154 TYR B C 1
ATOM 4838 O O . TYR B 1 154 ? -0.476 26.375 23.422 1 98.38 154 TYR B O 1
ATOM 4846 N N . SER B 1 155 ? -0.403 24.156 23.688 1 98.5 155 SER B N 1
ATOM 4847 C CA . SER B 1 155 ? 0.397 23.891 22.5 1 98.5 155 SER B CA 1
ATOM 4848 C C . SER B 1 155 ? -0.448 24 21.234 1 98.5 155 SER B C 1
ATOM 4850 O O . SER B 1 155 ? -1.671 23.844 21.281 1 98.5 155 SER B O 1
ATOM 4852 N N . SER B 1 156 ? 0.197 24.266 20.172 1 98.44 156 SER B N 1
ATOM 4853 C CA . SER B 1 156 ? -0.457 24.266 18.859 1 98.44 156 SER B CA 1
ATOM 4854 C C . SER B 1 156 ? -0.951 22.859 18.5 1 98.44 156 SER B C 1
ATOM 4856 O O . SER B 1 156 ? -1.685 22.703 17.516 1 98.44 156 SER B O 1
ATOM 4858 N N . GLY B 1 157 ? -0.675 21.828 19.266 1 98.5 157 GLY B N 1
ATOM 4859 C CA . GLY B 1 157 ? -0.754 20.469 18.75 1 98.5 157 GLY B CA 1
ATOM 4860 C C . GLY B 1 157 ? 0.396 20.109 17.812 1 98.5 157 GLY B C 1
ATOM 4861 O O . GLY B 1 157 ? 1.333 20.906 17.656 1 98.5 157 GLY B O 1
ATOM 4862 N N . GLY B 1 158 ? 0.417 18.969 17.25 1 97.94 158 GLY B N 1
ATOM 4863 C CA . GLY B 1 158 ? 1.504 18.516 16.406 1 97.94 158 GLY B CA 1
ATOM 4864 C C . GLY B 1 158 ? 1.199 17.219 15.688 1 97.94 158 GLY B C 1
ATOM 4865 O O . GLY B 1 158 ? 0.149 16.609 15.906 1 97.94 158 GLY B O 1
ATOM 4866 N N . SER B 1 159 ? 2.092 16.859 14.672 1 98.06 159 SER B N 1
ATOM 4867 C CA . SER B 1 159 ? 3.418 17.469 14.617 1 98.06 159 SER B CA 1
ATOM 4868 C C . SER B 1 159 ? 3.451 18.641 13.648 1 98.06 159 SER B C 1
ATOM 4870 O O . SER B 1 159 ? 4.434 19.391 13.602 1 98.06 159 SER B O 1
ATOM 4872 N N . SER B 1 160 ? 2.412 18.938 12.875 1 98.81 160 SER B N 1
ATOM 4873 C CA . SER B 1 160 ? 2.424 20.062 11.961 1 98.81 160 SER B CA 1
ATOM 4874 C C . SER B 1 160 ? 1.905 21.328 12.633 1 98.81 160 SER B C 1
ATOM 4876 O O . SER B 1 160 ? 1.069 22.047 12.078 1 98.81 160 SER B O 1
ATOM 4878 N N . GLY B 1 161 ? 2.426 21.547 13.805 1 98.75 161 GLY B N 1
ATOM 4879 C CA . GLY B 1 161 ? 1.914 22.609 14.641 1 98.75 161 GLY B CA 1
ATOM 4880 C C . GLY B 1 161 ? 2.25 24 14.102 1 98.75 161 GLY B C 1
ATOM 4881 O O . GLY B 1 161 ? 1.4 24.891 14.094 1 98.75 161 GLY B O 1
ATOM 4882 N N . GLY B 1 162 ? 3.496 24.219 13.695 1 98.81 162 GLY B N 1
ATOM 4883 C CA . GLY B 1 162 ? 3.867 25.5 13.109 1 98.81 162 GLY B CA 1
ATOM 4884 C C . GLY B 1 162 ? 3.033 25.875 11.898 1 98.81 162 GLY B C 1
ATOM 4885 O O . GLY B 1 162 ? 2.621 27.031 11.75 1 98.81 162 GLY B O 1
ATOM 4886 N N . SER B 1 163 ? 2.789 24.922 11.047 1 98.88 163 SER B N 1
ATOM 4887 C CA . SER B 1 163 ? 1.949 25.141 9.875 1 98.88 163 SER B CA 1
ATOM 4888 C C . SER B 1 163 ? 0.543 25.578 10.273 1 98.88 163 SER B C 1
ATOM 4890 O O . SER B 1 163 ? -0.015 26.5 9.68 1 98.88 163 SER B O 1
ATOM 4892 N N . ALA B 1 164 ? 0.029 24.922 11.266 1 98.81 164 ALA B N 1
ATOM 4893 C CA . ALA B 1 164 ? -1.329 25.234 11.711 1 98.81 164 ALA B CA 1
ATOM 4894 C C . ALA B 1 164 ? -1.416 26.641 12.273 1 98.81 164 ALA B C 1
ATOM 4896 O O . ALA B 1 164 ? -2.332 27.391 11.938 1 98.81 164 ALA B O 1
ATOM 4897 N N . VAL B 1 165 ? -0.483 27 13.086 1 98.75 165 VAL B N 1
ATOM 4898 C CA . VAL B 1 165 ? -0.472 28.328 13.703 1 98.75 165 VAL B CA 1
ATOM 4899 C C . VAL B 1 165 ? -0.266 29.391 12.633 1 98.75 165 VAL B C 1
ATOM 4901 O O . VAL B 1 165 ? -0.916 30.438 12.656 1 98.75 165 VAL B O 1
ATOM 4904 N N . ALA B 1 166 ? 0.649 29.125 11.703 1 98.62 166 ALA B N 1
ATOM 4905 C CA . ALA B 1 166 ? 0.892 30.078 10.617 1 98.62 166 ALA B CA 1
ATOM 4906 C C . ALA B 1 166 ? -0.39 30.359 9.836 1 98.62 166 ALA B C 1
ATOM 4908 O O . ALA B 1 166 ? -0.682 31.5 9.508 1 98.62 166 ALA B O 1
ATOM 4909 N N . LEU B 1 167 ? -1.142 29.359 9.586 1 97.94 167 LEU B N 1
ATOM 4910 C CA . LEU B 1 167 ? -2.396 29.516 8.859 1 97.94 167 LEU B CA 1
ATOM 4911 C C . LEU B 1 167 ? -3.43 30.25 9.711 1 97.94 167 LEU B C 1
ATOM 4913 O O . LEU B 1 167 ? -4.039 31.219 9.258 1 97.94 167 LEU B O 1
ATOM 4917 N N . ALA B 1 168 ? -3.574 29.828 10.945 1 97.56 168 ALA B N 1
ATOM 4918 C CA . ALA B 1 168 ? -4.605 30.391 11.82 1 97.56 168 ALA B CA 1
ATOM 4919 C C . ALA B 1 168 ? -4.391 31.875 12.039 1 97.56 168 ALA B C 1
ATOM 4921 O O . ALA B 1 168 ? -5.348 32.625 12.281 1 97.56 168 ALA B O 1
ATOM 4922 N N . THR B 1 169 ? -3.16 32.344 11.891 1 97.12 169 THR B N 1
ATOM 4923 C CA . THR B 1 169 ? -2.836 33.719 12.266 1 97.12 169 THR B CA 1
ATOM 4924 C C . THR B 1 169 ? -2.541 34.562 11.031 1 97.12 169 THR B C 1
ATOM 4926 O O . THR B 1 169 ? -2.131 35.719 11.141 1 97.12 169 THR B O 1
ATOM 4929 N N . GLY B 1 170 ? -2.615 33.969 9.875 1 96.06 170 GLY B N 1
ATOM 4930 C CA . GLY B 1 170 ? -2.438 34.719 8.641 1 96.06 170 GLY B CA 1
ATOM 4931 C C . GLY B 1 170 ? -0.981 34.938 8.273 1 96.06 170 GLY B C 1
ATOM 4932 O O . GLY B 1 170 ? -0.656 35.812 7.465 1 96.06 170 GLY B O 1
ATOM 4933 N N . MET B 1 171 ? -0.103 34.156 8.852 1 97.5 171 MET B N 1
ATOM 4934 C CA . MET B 1 171 ? 1.312 34.219 8.492 1 97.5 171 MET B CA 1
ATOM 4935 C C . MET B 1 171 ? 1.546 33.594 7.117 1 97.5 171 MET B C 1
ATOM 4937 O O . MET B 1 171 ? 2.613 33.781 6.527 1 97.5 171 MET B O 1
ATOM 4941 N N . THR B 1 172 ? 0.599 32.875 6.594 1 98.06 172 THR B N 1
ATOM 4942 C CA . THR B 1 172 ? 0.646 32.25 5.285 1 98.06 172 THR B CA 1
ATOM 4943 C C . THR B 1 172 ? -0.761 31.953 4.773 1 98.06 172 THR B C 1
ATOM 4945 O O . THR B 1 172 ? -1.74 32.125 5.5 1 98.06 172 THR B O 1
ATOM 4948 N N . HIS B 1 173 ? -0.873 31.594 3.518 1 97.81 173 HIS B N 1
ATOM 4949 C CA . HIS B 1 173 ? -2.176 31.297 2.936 1 97.81 173 HIS B CA 1
ATOM 4950 C C . HIS B 1 173 ? -2.354 29.797 2.713 1 97.81 173 HIS B C 1
ATOM 4952 O O . HIS B 1 173 ? -3.48 29.297 2.697 1 97.81 173 HIS B O 1
ATOM 4958 N N . LEU B 1 174 ? -1.306 29.062 2.5 1 98.56 174 LEU B N 1
ATOM 4959 C CA . LEU B 1 174 ? -1.259 27.609 2.412 1 98.56 174 LEU B CA 1
ATOM 4960 C C . LEU B 1 174 ? -0.086 27.047 3.213 1 98.56 174 LEU B C 1
ATOM 4962 O O . LEU B 1 174 ? 0.903 27.75 3.439 1 98.56 174 LEU B O 1
ATOM 4966 N N . ALA B 1 175 ? -0.2 25.844 3.617 1 98.81 175 ALA B N 1
ATOM 4967 C CA . ALA B 1 175 ? 0.902 25.188 4.309 1 98.81 175 ALA B CA 1
ATOM 4968 C C . ALA B 1 175 ? 0.875 23.688 4.062 1 98.81 175 ALA B C 1
ATOM 4970 O O . ALA B 1 175 ? -0.15 23.125 3.654 1 98.81 175 ALA B O 1
ATOM 4971 N N . THR B 1 176 ? 1.996 23.047 4.254 1 98.75 176 THR B N 1
ATOM 4972 C CA . THR B 1 176 ? 2.076 21.594 4.164 1 98.75 176 THR B CA 1
ATOM 4973 C C . THR B 1 176 ? 2.191 20.969 5.555 1 98.75 176 THR B C 1
ATOM 4975 O O . THR B 1 176 ? 2.574 21.641 6.512 1 98.75 176 THR B O 1
ATOM 4978 N N . GLY B 1 177 ? 1.763 19.766 5.648 1 98.56 177 GLY B N 1
ATOM 4979 C CA . GLY B 1 177 ? 1.97 18.938 6.832 1 98.56 177 GLY B CA 1
ATOM 4980 C C . GLY B 1 177 ? 2.309 17.5 6.5 1 98.56 177 GLY B C 1
ATOM 4981 O O . GLY B 1 177 ? 2.303 17.109 5.332 1 98.56 177 GLY B O 1
ATOM 4982 N N . SER B 1 178 ? 2.754 16.844 7.508 1 98.06 178 SER B N 1
ATOM 4983 C CA . SER B 1 178 ? 2.93 15.398 7.453 1 98.06 178 SER B CA 1
ATOM 4984 C C . SER B 1 178 ? 2.121 14.695 8.539 1 98.06 178 SER B C 1
ATOM 4986 O O . SER B 1 178 ? 1.736 15.32 9.531 1 98.06 178 SER B O 1
ATOM 4988 N N . ASP B 1 179 ? 1.797 13.461 8.266 1 98.5 179 ASP B N 1
ATOM 4989 C CA . ASP B 1 179 ? 0.886 12.758 9.164 1 98.5 179 ASP B CA 1
ATOM 4990 C C . ASP B 1 179 ? 1.258 11.281 9.289 1 98.5 179 ASP B C 1
ATOM 4992 O O . ASP B 1 179 ? 1.145 10.531 8.32 1 98.5 179 ASP B O 1
ATOM 4996 N N . VAL B 1 180 ? 1.694 10.883 10.484 1 97.94 180 VAL B N 1
ATOM 4997 C CA . VAL B 1 180 ? 1.992 9.477 10.758 1 97.94 180 VAL B CA 1
ATOM 4998 C C . VAL B 1 180 ? 1.121 8.969 11.906 1 97.94 180 VAL B C 1
ATOM 5000 O O . VAL B 1 180 ? 0.991 7.762 12.109 1 97.94 180 VAL B O 1
ATOM 5003 N N . ALA B 1 181 ? 0.465 9.922 12.594 1 98.25 181 ALA B N 1
ATOM 5004 C CA . ALA B 1 181 ? -0.382 9.586 13.742 1 98.25 181 ALA B CA 1
ATOM 5005 C C . ALA B 1 181 ? -1.42 10.672 13.992 1 98.25 181 ALA B C 1
ATOM 5007 O O . ALA B 1 181 ? -1.768 10.953 15.141 1 98.25 181 ALA B O 1
ATOM 5008 N N . GLY B 1 182 ? -1.788 11.375 12.93 1 98.5 182 GLY B N 1
ATOM 5009 C CA . GLY B 1 182 ? -2.727 12.477 13.094 1 98.5 182 GLY B CA 1
ATOM 5010 C C . GLY B 1 182 ? -2.066 13.836 13.008 1 98.5 182 GLY B C 1
ATOM 5011 O O . GLY B 1 182 ? -2.703 14.859 13.281 1 98.5 182 GLY B O 1
ATOM 5012 N N . SER B 1 183 ? -0.922 13.891 12.508 1 98.62 183 SER B N 1
ATOM 5013 C CA . SER B 1 183 ? -0.071 15.07 12.656 1 98.62 183 SER B CA 1
ATOM 5014 C C . SER B 1 183 ? -0.54 16.203 11.758 1 98.62 183 SER B C 1
ATOM 5016 O O . SER B 1 183 ? -0.134 17.359 11.938 1 98.62 183 SER B O 1
ATOM 5018 N N . ILE B 1 184 ? -1.321 15.969 10.805 1 98.81 184 ILE B N 1
ATOM 5019 C CA . ILE B 1 184 ? -1.985 17.031 10.055 1 98.81 184 ILE B CA 1
ATOM 5020 C C . ILE B 1 184 ? -3.309 17.391 10.727 1 98.81 184 ILE B C 1
ATOM 5022 O O . ILE B 1 184 ? -3.621 18.562 10.906 1 98.81 184 ILE B O 1
ATOM 5026 N N . ARG B 1 185 ? -3.961 16.438 11.203 1 98.88 185 ARG B N 1
ATOM 5027 C CA . ARG B 1 185 ? -5.348 16.547 11.641 1 98.88 185 ARG B CA 1
ATOM 5028 C C . ARG B 1 185 ? -5.426 17.078 13.07 1 98.88 185 ARG B C 1
ATOM 5030 O O . ARG B 1 185 ? -6.32 17.859 13.406 1 98.88 185 ARG B O 1
ATOM 5037 N N . THR B 1 186 ? -4.465 16.688 13.93 1 98.81 186 THR B N 1
ATOM 5038 C CA . THR B 1 186 ? -4.438 17.141 15.312 1 98.81 186 THR B CA 1
ATOM 5039 C C . THR B 1 186 ? -4.234 18.656 15.383 1 98.81 186 THR B C 1
ATOM 5041 O O . THR B 1 186 ? -5.078 19.375 15.922 1 98.81 186 THR B O 1
ATOM 5044 N N . PRO B 1 187 ? -3.195 19.141 14.797 1 98.75 187 PRO B N 1
ATOM 5045 C CA . PRO B 1 187 ? -3.039 20.594 14.891 1 98.75 187 PRO B CA 1
ATOM 5046 C C . PRO B 1 187 ? -4.094 21.359 14.086 1 98.75 187 PRO B C 1
ATOM 5048 O O . PRO B 1 187 ? -4.453 22.484 14.445 1 98.75 187 PRO B O 1
ATOM 5051 N N . SER B 1 188 ? -4.598 20.781 13 1 98.69 188 SER B N 1
ATOM 5052 C CA . SER B 1 188 ? -5.699 21.438 12.297 1 98.69 188 SER B CA 1
ATOM 5053 C C . SER B 1 188 ? -6.918 21.594 13.195 1 98.69 188 SER B C 1
ATOM 5055 O O . SER B 1 188 ? -7.535 22.656 13.242 1 98.69 188 SER B O 1
ATOM 5057 N N . SER B 1 189 ? -7.242 20.562 13.914 1 98.31 189 SER B N 1
ATOM 5058 C CA . SER B 1 189 ? -8.375 20.578 14.836 1 98.31 189 SER B CA 1
ATOM 5059 C C . SER B 1 189 ? -8.18 21.609 15.938 1 98.31 189 SER B C 1
ATOM 5061 O O . SER B 1 189 ? -9.07 22.422 16.219 1 98.31 189 SER B O 1
ATOM 5063 N N . LEU B 1 190 ? -6.996 21.672 16.484 1 98.44 190 LEU B N 1
ATOM 5064 C CA . LEU B 1 190 ? -6.738 22.469 17.688 1 98.44 190 LEU B CA 1
ATOM 5065 C C . LEU B 1 190 ? -6.508 23.922 17.344 1 98.44 190 LEU B C 1
ATOM 5067 O O . LEU B 1 190 ? -6.477 24.781 18.219 1 98.44 190 LEU B O 1
ATOM 5071 N N . ASN B 1 191 ? -6.352 24.219 16.047 1 98 191 ASN B N 1
ATOM 5072 C CA . ASN B 1 191 ? -6.109 25.609 15.648 1 98 191 ASN B CA 1
ATOM 5073 C C . ASN B 1 191 ? -7.227 26.141 14.766 1 98 191 ASN B C 1
ATOM 5075 O O . ASN B 1 191 ? -7.133 27.25 14.25 1 98 191 ASN B O 1
ATOM 5079 N N . GLY B 1 192 ? -8.227 25.359 14.547 1 97.25 192 GLY B N 1
ATOM 5080 C CA . GLY B 1 192 ? -9.391 25.828 13.805 1 97.25 192 GLY B CA 1
ATOM 5081 C C . GLY B 1 192 ? -9.133 26 12.32 1 97.25 192 GLY B C 1
ATOM 5082 O O . GLY B 1 192 ? -9.617 26.938 11.703 1 97.25 192 GLY B O 1
ATOM 5083 N N . ILE B 1 193 ? -8.344 25.172 11.758 1 97.56 193 ILE B N 1
ATOM 5084 C CA . ILE B 1 193 ? -8.094 25.203 10.32 1 97.56 193 ILE B CA 1
ATOM 5085 C C . ILE B 1 193 ? -8.414 23.844 9.703 1 97.56 193 ILE B C 1
ATOM 5087 O O . ILE B 1 193 ? -8.953 22.969 10.375 1 97.56 193 ILE B O 1
ATOM 5091 N N . VAL B 1 194 ? -8.234 23.719 8.398 1 97.88 194 VAL B N 1
ATOM 5092 C CA . VAL B 1 194 ? -8.555 22.516 7.633 1 97.88 194 VAL B CA 1
ATOM 5093 C C . VAL B 1 194 ? -7.277 21.734 7.328 1 97.88 194 VAL B C 1
ATOM 5095 O O . VAL B 1 194 ? -6.246 22.328 7.008 1 97.88 194 VAL B O 1
ATOM 5098 N N . GLY B 1 195 ? -7.273 20.469 7.539 1 98.62 195 GLY B N 1
ATOM 5099 C CA . GLY B 1 195 ? -6.18 19.578 7.16 1 98.62 195 GLY B CA 1
ATOM 5100 C C . GLY B 1 195 ? -6.645 18.312 6.461 1 98.62 195 GLY B C 1
ATOM 5101 O O . GLY B 1 195 ? -7.699 17.766 6.793 1 98.62 195 GLY B O 1
ATOM 5102 N N . PHE B 1 196 ? -5.879 17.891 5.516 1 98.56 196 PHE B N 1
ATOM 5103 C CA . PHE B 1 196 ? -6.242 16.703 4.754 1 98.56 196 PHE B CA 1
ATOM 5104 C C . PHE B 1 196 ? -5.125 15.664 4.805 1 98.56 196 PHE B C 1
ATOM 5106 O O . PHE B 1 196 ? -3.986 15.953 4.438 1 98.56 196 PHE B O 1
ATOM 5113 N N . LYS B 1 197 ? -5.453 14.477 5.344 1 98.69 197 LYS B N 1
ATOM 5114 C CA . LYS B 1 197 ? -4.602 13.297 5.172 1 98.69 197 LYS B CA 1
ATOM 5115 C C . LYS B 1 197 ? -4.996 12.508 3.928 1 98.69 197 LYS B C 1
ATOM 5117 O O . LYS B 1 197 ? -5.969 11.75 3.951 1 98.69 197 LYS B O 1
ATOM 5122 N N . PRO B 1 198 ? -4.27 12.695 2.865 1 96.56 198 PRO B N 1
ATOM 5123 C CA . PRO B 1 198 ? -4.59 11.906 1.673 1 96.56 198 PRO B CA 1
ATOM 5124 C C . PRO B 1 198 ? -4.434 10.406 1.901 1 96.56 198 PRO B C 1
ATOM 5126 O O . PRO B 1 198 ? -3.771 9.984 2.854 1 96.56 198 PRO B O 1
ATOM 5129 N N . PRO B 1 199 ? -5.195 9.625 1.102 1 94.88 199 PRO B N 1
ATOM 5130 C CA . PRO B 1 199 ? -4.887 8.195 1.172 1 94.88 199 PRO B CA 1
ATOM 5131 C C . PRO B 1 199 ? -3.445 7.883 0.777 1 94.88 199 PRO B C 1
ATOM 5133 O O . PRO B 1 199 ? -2.857 8.594 -0.042 1 94.88 199 PRO B O 1
ATOM 5136 N N . HIS B 1 200 ? -2.879 6.855 1.378 1 94 200 HIS B N 1
ATOM 5137 C CA . HIS B 1 200 ? -1.492 6.477 1.128 1 94 200 HIS B CA 1
ATOM 5138 C C . HIS B 1 200 ? -1.233 6.289 -0.364 1 94 200 HIS B C 1
ATOM 5140 O O . HIS B 1 200 ? -1.997 5.605 -1.049 1 94 200 HIS B O 1
ATOM 5146 N N . GLY B 1 201 ? -0.208 6.973 -0.827 1 90.69 201 GLY B N 1
ATOM 5147 C CA . GLY B 1 201 ? 0.188 6.816 -2.219 1 90.69 201 GLY B CA 1
ATOM 5148 C C . GLY B 1 201 ? -0.376 7.898 -3.121 1 90.69 201 GLY B C 1
ATOM 5149 O O . GLY B 1 201 ? -0.002 7.992 -4.293 1 90.69 201 GLY B O 1
ATOM 5150 N N . ARG B 1 202 ? -1.31 8.719 -2.65 1 92.56 202 ARG B N 1
ATOM 5151 C CA . ARG B 1 202 ? -1.898 9.805 -3.428 1 92.56 202 ARG B CA 1
ATOM 5152 C C . ARG B 1 202 ? -0.911 10.961 -3.598 1 92.56 202 ARG B C 1
ATOM 5154 O O . ARG B 1 202 ? -0.913 11.641 -4.625 1 92.56 202 ARG B O 1
ATOM 5161 N N . VAL B 1 203 ? -0.157 11.203 -2.568 1 95.25 203 VAL B N 1
ATOM 5162 C CA . VAL B 1 203 ? 0.878 12.234 -2.557 1 95.25 203 VAL B CA 1
ATOM 5163 C C . VAL B 1 203 ? 2.244 11.586 -2.328 1 95.25 203 VAL B C 1
ATOM 5165 O O . VAL B 1 203 ? 2.416 10.797 -1.396 1 95.25 203 VAL B O 1
ATOM 5168 N N . PRO B 1 204 ? 3.217 11.859 -3.182 1 94.5 204 PRO B N 1
ATOM 5169 C CA . PRO B 1 204 ? 4.539 11.258 -3.004 1 94.5 204 PRO B CA 1
ATOM 5170 C C . PRO B 1 204 ? 5.211 11.68 -1.699 1 94.5 204 PRO B C 1
ATOM 5172 O O . PRO B 1 204 ? 5.102 12.844 -1.293 1 94.5 204 PRO B O 1
ATOM 5175 N N . VAL B 1 205 ? 5.883 10.758 -1.087 1 94.19 205 VAL B N 1
ATOM 5176 C CA . VAL B 1 205 ? 6.68 10.945 0.119 1 94.19 205 VAL B CA 1
ATOM 5177 C C . VAL B 1 205 ? 8.117 10.484 -0.134 1 94.19 205 VAL B C 1
ATOM 5179 O O . VAL B 1 205 ? 8.344 9.562 -0.917 1 94.19 205 VAL B O 1
ATOM 5182 N N . ASP B 1 206 ? 9.016 11.062 0.466 1 93.69 206 ASP B N 1
ATOM 5183 C CA . ASP B 1 206 ? 10.414 10.695 0.279 1 93.69 206 ASP B CA 1
ATOM 5184 C C . ASP B 1 206 ? 10.695 9.312 0.863 1 93.69 206 ASP B C 1
ATOM 5186 O O . ASP B 1 206 ? 10.188 8.969 1.934 1 93.69 206 ASP B O 1
ATOM 5190 N N . PRO B 1 207 ? 11.531 8.586 0.184 1 93.19 207 PRO B N 1
ATOM 5191 C CA . PRO B 1 207 ? 11.961 7.289 0.713 1 93.19 207 PRO B CA 1
ATOM 5192 C C . PRO B 1 207 ? 12.844 7.422 1.953 1 93.19 207 PRO B C 1
ATOM 5194 O O . PRO B 1 207 ? 13.539 8.43 2.115 1 93.19 207 PRO B O 1
ATOM 5197 N N . PRO B 1 208 ? 12.828 6.426 2.822 1 94.5 208 PRO B N 1
ATOM 5198 C CA . PRO B 1 208 ? 12.086 5.168 2.678 1 94.5 208 PRO B CA 1
ATOM 5199 C C . PRO B 1 208 ? 10.664 5.258 3.221 1 94.5 208 PRO B C 1
ATOM 5201 O O . PRO B 1 208 ? 9.906 4.281 3.148 1 94.5 208 PRO B O 1
ATOM 5204 N N . PHE B 1 209 ? 10.242 6.438 3.666 1 94.69 209 PHE B N 1
ATOM 5205 C CA . PHE B 1 209 ? 8.977 6.559 4.371 1 94.69 209 PHE B CA 1
ATOM 5206 C C . PHE B 1 209 ? 7.809 6.559 3.391 1 94.69 209 PHE B C 1
ATOM 5208 O O . PHE B 1 209 ? 6.652 6.402 3.791 1 94.69 209 PHE B O 1
ATOM 5215 N N . ASN B 1 210 ? 8.133 6.688 2.07 1 94.31 210 ASN B N 1
ATOM 5216 C CA . ASN B 1 210 ? 7.102 6.473 1.06 1 94.31 210 ASN B CA 1
ATOM 5217 C C . ASN B 1 210 ? 6.543 5.055 1.121 1 94.31 210 ASN B C 1
ATOM 5219 O O . ASN B 1 210 ? 5.406 4.812 0.709 1 94.31 210 ASN B O 1
ATOM 5223 N N . LEU B 1 211 ? 7.355 4.148 1.7 1 95.62 211 LEU B N 1
ATOM 5224 C CA . LEU B 1 211 ? 6.957 2.746 1.767 1 95.62 211 LEU B CA 1
ATOM 5225 C C . LEU B 1 211 ? 6.316 2.426 3.113 1 95.62 211 LEU B C 1
ATOM 5227 O O . LEU B 1 211 ? 5.852 1.305 3.334 1 95.62 211 LEU B O 1
ATOM 5231 N N . ASP B 1 212 ? 6.293 3.359 4.031 1 96.25 212 ASP B N 1
ATOM 5232 C CA . ASP B 1 212 ? 5.555 3.258 5.285 1 96.25 212 ASP B CA 1
ATOM 5233 C C . ASP B 1 212 ? 4.094 3.66 5.098 1 96.25 212 ASP B C 1
ATOM 5235 O O . ASP B 1 212 ? 3.787 4.844 4.941 1 96.25 212 ASP B O 1
ATOM 5239 N N . ARG B 1 213 ? 3.209 2.752 5.242 1 94.12 213 ARG B N 1
ATOM 5240 C CA . ARG B 1 213 ? 1.798 2.988 4.953 1 94.12 213 ARG B CA 1
ATOM 5241 C C . ARG B 1 213 ? 1.194 3.977 5.945 1 94.12 213 ARG B C 1
ATOM 5243 O O . ARG B 1 213 ? 0.115 4.523 5.707 1 94.12 213 ARG B O 1
ATOM 5250 N N . TYR B 1 214 ? 1.855 4.223 7.074 1 97.81 214 TYR B N 1
ATOM 5251 C CA . TYR B 1 214 ? 1.312 5.141 8.07 1 97.81 214 TYR B CA 1
ATOM 5252 C C . TYR B 1 214 ? 1.668 6.582 7.73 1 97.81 214 TYR B C 1
ATOM 5254 O O . TYR B 1 214 ? 1.105 7.52 8.305 1 97.81 214 TYR B O 1
ATOM 5262 N N . CYS B 1 215 ? 2.564 6.758 6.758 1 97 215 CYS B N 1
ATOM 5263 C CA . CYS B 1 215 ? 3.168 8.062 6.531 1 97 215 CYS B CA 1
ATOM 5264 C C . CYS B 1 215 ? 2.49 8.781 5.371 1 97 215 CYS B C 1
ATOM 5266 O O . CYS B 1 215 ? 2.352 8.227 4.285 1 97 215 CYS B O 1
ATOM 5268 N N . HIS B 1 216 ? 2.162 10.078 5.609 1 97.12 216 HIS B N 1
ATOM 5269 C CA . HIS B 1 216 ? 1.474 10.883 4.609 1 97.12 216 HIS B CA 1
ATOM 5270 C C . HIS B 1 216 ? 1.996 12.312 4.602 1 97.12 216 HIS B C 1
ATOM 5272 O O . HIS B 1 216 ? 2.354 12.852 5.648 1 97.12 216 HIS B O 1
ATOM 5278 N N . GLY B 1 217 ? 2.135 12.875 3.434 1 97 217 GLY B N 1
ATOM 5279 C CA . GLY B 1 217 ? 2.176 14.32 3.266 1 97 217 GLY B CA 1
ATOM 5280 C C . GLY B 1 217 ? 0.872 14.898 2.75 1 97 217 GLY B C 1
ATOM 5281 O O . GLY B 1 217 ? 0.167 14.258 1.97 1 97 217 GLY B O 1
ATOM 5282 N N . GLY B 1 218 ? 0.536 16.078 3.221 1 97.88 218 GLY B N 1
ATOM 5283 C CA . GLY B 1 218 ? -0.751 16.609 2.793 1 97.88 218 GLY B CA 1
ATOM 5284 C C . GLY B 1 218 ? -0.879 18.109 2.988 1 97.88 218 GLY B C 1
ATOM 5285 O O . GLY B 1 218 ? 0.021 18.75 3.537 1 97.88 218 GLY B O 1
ATOM 5286 N N . PRO B 1 219 ? -1.991 18.609 2.492 1 98.38 219 PRO B N 1
ATOM 5287 C CA . PRO B 1 219 ? -2.234 20.047 2.537 1 98.38 219 PRO B CA 1
ATOM 5288 C C . PRO B 1 219 ? -2.932 20.5 3.822 1 98.38 219 PRO B C 1
ATOM 5290 O O . PRO B 1 219 ? -3.664 19.703 4.434 1 98.38 219 PRO B O 1
ATOM 5293 N N . MET B 1 220 ? -2.648 21.688 4.207 1 98.69 220 MET B N 1
ATOM 5294 C CA . MET B 1 220 ? -3.355 22.422 5.254 1 98.69 220 MET B CA 1
ATOM 5295 C C . MET B 1 220 ? -3.736 23.812 4.777 1 98.69 220 MET B C 1
ATOM 5297 O O . MET B 1 220 ? -2.982 24.453 4.039 1 98.69 220 MET B O 1
ATOM 5301 N N . ALA B 1 221 ? -4.879 24.234 5.188 1 97.88 221 ALA B N 1
ATOM 5302 C CA . ALA B 1 221 ? -5.391 25.531 4.801 1 97.88 221 ALA B CA 1
ATOM 5303 C C . ALA B 1 221 ? -6.453 26.016 5.781 1 97.88 221 ALA B C 1
ATOM 5305 O O . ALA B 1 221 ? -6.801 25.312 6.73 1 97.88 221 ALA B O 1
ATOM 5306 N N . ARG B 1 222 ? -6.914 27.219 5.566 1 96.44 222 ARG B N 1
ATOM 5307 C CA . ARG B 1 222 ? -7.957 27.75 6.438 1 96.44 222 ARG B CA 1
ATOM 5308 C C . ARG B 1 222 ? -9.344 27.328 5.953 1 96.44 222 ARG B C 1
ATOM 5310 O O . ARG B 1 222 ? -10.289 27.297 6.734 1 96.44 222 ARG B O 1
ATOM 5317 N N . THR B 1 223 ? -9.398 27.062 4.656 1 94.38 223 THR B N 1
ATOM 5318 C CA . THR B 1 223 ? -10.68 26.656 4.09 1 94.38 223 THR B CA 1
ATOM 5319 C C . THR B 1 223 ? -10.555 25.328 3.363 1 94.38 223 THR B C 1
ATOM 5321 O O . THR B 1 223 ? -9.453 24.922 2.984 1 94.38 223 THR B O 1
ATOM 5324 N N . VAL B 1 224 ? -11.711 24.656 3.219 1 95.06 224 VAL B N 1
ATOM 5325 C CA . VAL B 1 224 ? -11.75 23.391 2.494 1 95.06 224 VAL B CA 1
ATOM 5326 C C . VAL B 1 224 ? -11.359 23.625 1.036 1 95.06 224 VAL B C 1
ATOM 5328 O O . VAL B 1 224 ? -10.602 22.828 0.46 1 95.06 224 VAL B O 1
ATOM 5331 N N . SER B 1 225 ? -11.797 24.734 0.459 1 92.62 225 SER B N 1
ATOM 5332 C CA . SER B 1 225 ? -11.5 25.062 -0.932 1 92.62 225 SER B CA 1
ATOM 5333 C C . SER B 1 225 ? -10 25.266 -1.147 1 92.62 225 SER B C 1
ATOM 5335 O O . SER B 1 225 ? -9.438 24.766 -2.123 1 92.62 225 SER B O 1
ATOM 5337 N N . ASP B 1 226 ? -9.383 25.984 -0.285 1 95 226 ASP B N 1
ATOM 5338 C CA . ASP B 1 226 ? -7.941 26.203 -0.395 1 95 226 ASP B CA 1
ATOM 5339 C C . ASP B 1 226 ? -7.172 24.891 -0.2 1 95 226 ASP B C 1
ATOM 5341 O O . ASP B 1 226 ? -6.156 24.672 -0.859 1 95 226 ASP B O 1
ATOM 5345 N N . CYS B 1 227 ? -7.625 24.109 0.754 1 96.12 227 CYS B N 1
ATOM 5346 C CA . CYS B 1 227 ? -7.016 22.797 0.979 1 96.12 227 CYS B CA 1
ATOM 5347 C C . CYS B 1 227 ? -7.086 21.938 -0.277 1 96.12 227 CYS B C 1
ATOM 5349 O O . CYS B 1 227 ? -6.105 21.297 -0.649 1 96.12 227 CYS B O 1
ATOM 5351 N N . LEU B 1 228 ? -8.25 21.953 -0.896 1 94.38 228 LEU B N 1
ATOM 5352 C CA . LEU B 1 228 ? -8.453 21.219 -2.137 1 94.38 228 LEU B CA 1
ATOM 5353 C C . LEU B 1 228 ? -7.531 21.75 -3.236 1 94.38 228 LEU B C 1
ATOM 5355 O O . LEU B 1 228 ? -6.984 20.953 -4.02 1 94.38 228 LEU B O 1
ATOM 5359 N N . THR B 1 229 ? -7.395 23.031 -3.293 1 93.31 229 THR B N 1
ATOM 5360 C CA . THR B 1 229 ? -6.508 23.641 -4.281 1 93.31 229 THR B CA 1
ATOM 5361 C C . THR B 1 229 ? -5.082 23.125 -4.121 1 93.31 229 THR B C 1
ATOM 5363 O O . THR B 1 229 ? -4.441 22.734 -5.102 1 93.31 229 THR B O 1
ATOM 5366 N N . LEU B 1 230 ? -4.602 23.109 -2.93 1 96.56 230 LEU B N 1
ATOM 5367 C CA . LEU B 1 230 ? -3.246 22.641 -2.691 1 96.56 230 LEU B CA 1
ATOM 5368 C C . LEU B 1 230 ? -3.143 21.141 -2.969 1 96.56 230 LEU B C 1
ATOM 5370 O O . LEU B 1 230 ? -2.16 20.672 -3.557 1 96.56 230 LEU B O 1
ATOM 5374 N N . GLN B 1 231 ? -4.152 20.359 -2.566 1 95.81 231 GLN B N 1
ATOM 5375 C CA . GLN B 1 231 ? -4.18 18.922 -2.838 1 95.81 231 GLN B CA 1
ATOM 5376 C C . GLN B 1 231 ? -4.098 18.641 -4.336 1 95.81 231 GLN B C 1
ATOM 5378 O O . GLN B 1 231 ? -3.416 17.703 -4.762 1 95.81 231 GLN B O 1
ATOM 5383 N N . SER B 1 232 ? -4.766 19.438 -5.141 1 93 232 SER B N 1
ATOM 5384 C CA . SER B 1 232 ? -4.789 19.25 -6.586 1 93 232 SER B CA 1
ATOM 5385 C C . SER B 1 232 ? -3.404 19.453 -7.195 1 93 232 SER B C 1
ATOM 5387 O O . SER B 1 232 ? -3.094 18.891 -8.242 1 93 232 SER B O 1
ATOM 5389 N N . VAL B 1 233 ? -2.602 20.203 -6.535 1 94.12 233 VAL B N 1
ATOM 5390 C CA . VAL B 1 233 ? -1.264 20.516 -7.031 1 94.12 233 VAL B CA 1
ATOM 5391 C C . VAL B 1 233 ? -0.292 19.406 -6.621 1 94.12 233 VAL B C 1
ATOM 5393 O O . VAL B 1 233 ? 0.582 19.016 -7.402 1 94.12 233 VAL B O 1
ATOM 5396 N N . ILE B 1 234 ? -0.497 18.812 -5.441 1 95.62 234 ILE B N 1
ATOM 5397 C CA . ILE B 1 234 ? 0.563 17.984 -4.879 1 95.62 234 ILE B CA 1
ATOM 5398 C C . ILE B 1 234 ? 0.275 16.5 -5.164 1 95.62 234 ILE B C 1
ATOM 5400 O O . ILE B 1 234 ? 1.159 15.656 -5.031 1 95.62 234 ILE B O 1
ATOM 5404 N N . ALA B 1 235 ? -0.922 16.188 -5.562 1 94.25 235 ALA B N 1
ATOM 5405 C CA . ALA B 1 235 ? -1.338 14.789 -5.715 1 94.25 235 ALA B CA 1
ATOM 5406 C C . ALA B 1 235 ? -0.903 14.234 -7.066 1 94.25 235 ALA B C 1
ATOM 5408 O O . ALA B 1 235 ? -0.752 14.984 -8.031 1 94.25 235 ALA B O 1
ATOM 5409 N N . GLY B 1 236 ? -0.708 12.914 -7.094 1 90.75 236 GLY B N 1
ATOM 5410 C CA . GLY B 1 236 ? -0.473 12.195 -8.336 1 90.75 236 GLY B CA 1
ATOM 5411 C C . GLY B 1 236 ? 0.814 11.391 -8.32 1 90.75 236 GLY B C 1
ATOM 5412 O O . GLY B 1 236 ? 1.686 11.617 -7.48 1 90.75 236 GLY B O 1
ATOM 5413 N N . PRO B 1 237 ? 0.906 10.492 -9.242 1 87.19 237 PRO B N 1
ATOM 5414 C CA . PRO B 1 237 ? 2.066 9.594 -9.273 1 87.19 237 PRO B CA 1
ATOM 5415 C C . PRO B 1 237 ? 3.336 10.297 -9.758 1 87.19 237 PRO B C 1
ATOM 5417 O O . PRO B 1 237 ? 3.262 11.367 -10.359 1 87.19 237 PRO B O 1
ATOM 5420 N N . THR B 1 238 ? 4.434 9.781 -9.367 1 86.75 238 THR B N 1
ATOM 5421 C CA . THR B 1 238 ? 5.742 10.109 -9.922 1 86.75 238 THR B CA 1
ATOM 5422 C C . THR B 1 238 ? 6.562 8.844 -10.156 1 86.75 238 THR B C 1
ATOM 5424 O O . THR B 1 238 ? 6.414 7.859 -9.43 1 86.75 238 THR B O 1
ATOM 5427 N N . SER B 1 239 ? 7.371 8.805 -11.109 1 81.62 239 SER B N 1
ATOM 5428 C CA . SER B 1 239 ? 8.109 7.617 -11.523 1 81.62 239 SER B CA 1
ATOM 5429 C C . SER B 1 239 ? 9.156 7.227 -10.484 1 81.62 239 SER B C 1
ATOM 5431 O O . SER B 1 239 ? 9.633 6.09 -10.469 1 81.62 239 SER B O 1
ATOM 5433 N N . THR B 1 240 ? 9.398 8.102 -9.617 1 82.25 240 THR B N 1
ATOM 5434 C CA . THR B 1 240 ? 10.461 7.828 -8.656 1 82.25 240 THR B CA 1
ATOM 5435 C C . THR B 1 240 ? 9.891 7.289 -7.352 1 82.25 240 THR B C 1
ATOM 5437 O O . THR B 1 240 ? 10.633 6.961 -6.426 1 82.25 240 THR B O 1
ATOM 5440 N N . ASP B 1 241 ? 8.633 7.238 -7.277 1 88.69 241 ASP B N 1
ATOM 5441 C CA . ASP B 1 241 ? 7.957 6.758 -6.078 1 88.69 241 ASP B CA 1
ATOM 5442 C C . ASP B 1 241 ? 7.004 5.609 -6.41 1 88.69 241 ASP B C 1
ATOM 5444 O O . ASP B 1 241 ? 5.895 5.836 -6.898 1 88.69 241 ASP B O 1
ATOM 5448 N N . ILE B 1 242 ? 7.395 4.398 -6.051 1 90.81 242 ILE B N 1
ATOM 5449 C CA . ILE B 1 242 ? 6.609 3.221 -6.402 1 90.81 242 ILE B CA 1
ATOM 5450 C C . ILE B 1 242 ? 5.285 3.236 -5.641 1 90.81 242 ILE B C 1
ATOM 5452 O O . ILE B 1 242 ? 4.309 2.621 -6.07 1 90.81 242 ILE B O 1
ATOM 5456 N N . ALA B 1 243 ? 5.262 3.953 -4.543 1 89.88 243 ALA B N 1
ATOM 5457 C CA . ALA B 1 243 ? 4.074 3.971 -3.695 1 89.88 243 ALA B CA 1
ATOM 5458 C C . ALA B 1 243 ? 3.023 4.934 -4.242 1 89.88 243 ALA B C 1
ATOM 5460 O O . ALA B 1 243 ? 1.841 4.824 -3.908 1 89.88 243 ALA B O 1
ATOM 5461 N N . SER B 1 244 ? 3.484 5.926 -5.047 1 84.81 244 SER B N 1
ATOM 5462 C CA . SER B 1 244 ? 2.557 6.902 -5.609 1 84.81 244 SER B CA 1
ATOM 5463 C C . SER B 1 244 ? 1.979 6.414 -6.934 1 84.81 244 SER B C 1
ATOM 5465 O O . SER B 1 244 ? 2.527 6.707 -8 1 84.81 244 SER B O 1
ATOM 5467 N N . HIS B 1 245 ? 0.921 5.551 -6.938 1 72.81 245 HIS B N 1
ATOM 5468 C CA . HIS B 1 245 ? 0.436 4.949 -8.18 1 72.81 245 HIS B CA 1
ATOM 5469 C C . HIS B 1 245 ? -1.018 5.332 -8.438 1 72.81 245 HIS B C 1
ATOM 5471 O O . HIS B 1 245 ? -1.547 5.066 -9.523 1 72.81 245 HIS B O 1
ATOM 5477 N N . VAL B 1 246 ? -1.531 5.969 -7.52 1 68.75 246 VAL B N 1
ATOM 5478 C CA . VAL B 1 246 ? -2.939 6.324 -7.672 1 68.75 246 VAL B CA 1
ATOM 5479 C C . VAL B 1 246 ? -3.061 7.66 -8.398 1 68.75 246 VAL B C 1
ATOM 5481 O O . VAL B 1 246 ? -2.479 8.656 -7.977 1 68.75 246 VAL B O 1
ATOM 5484 N N . PRO B 1 247 ? -3.736 7.527 -9.477 1 68.69 247 PRO B N 1
ATOM 5485 C CA . PRO B 1 247 ? -3.891 8.781 -10.227 1 68.69 247 PRO B CA 1
ATOM 5486 C C . PRO B 1 247 ? -4.508 9.898 -9.383 1 68.69 247 PRO B C 1
ATOM 5488 O O . PRO B 1 247 ? -5.27 9.625 -8.453 1 68.69 247 PRO B O 1
ATOM 5491 N N . ALA B 1 248 ? -3.934 11.062 -9.797 1 68.25 248 ALA B N 1
ATOM 5492 C CA . ALA B 1 248 ? -4.602 12.211 -9.195 1 68.25 248 ALA B CA 1
ATOM 5493 C C . ALA B 1 248 ? -6.094 12.203 -9.5 1 68.25 248 ALA B C 1
ATOM 5495 O O . ALA B 1 248 ? -6.512 11.75 -10.57 1 68.25 248 ALA B O 1
ATOM 5496 N N . SER B 1 249 ? -6.863 12.258 -8.539 1 61.94 249 SER B N 1
ATOM 5497 C CA . SER B 1 249 ? -8.297 12.398 -8.742 1 61.94 249 SER B CA 1
ATOM 5498 C C . SER B 1 249 ? -8.68 13.852 -9.031 1 61.94 249 SER B C 1
ATOM 5500 O O . SER B 1 249 ? -8.633 14.695 -8.133 1 61.94 249 SER B O 1
ATOM 5502 N N . PRO B 1 250 ? -8.633 14.086 -10.32 1 61.09 250 PRO B N 1
ATOM 5503 C CA . PRO B 1 250 ? -9.016 15.484 -10.531 1 61.09 250 PRO B CA 1
ATOM 5504 C C . PRO B 1 250 ? -10.289 15.859 -9.773 1 61.09 250 PRO B C 1
ATOM 5506 O O . PRO B 1 250 ? -11.297 15.164 -9.875 1 61.09 250 PRO B O 1
ATOM 5509 N N . LEU B 1 251 ? -10.18 16.547 -8.844 1 64.81 251 LEU B N 1
ATOM 5510 C CA . LEU B 1 251 ? -11.344 17 -8.094 1 64.81 251 LEU B CA 1
ATOM 5511 C C . LEU B 1 251 ? -11.797 18.375 -8.57 1 64.81 251 LEU B C 1
ATOM 5513 O O . LEU B 1 251 ? -12.023 19.281 -7.762 1 64.81 251 LEU B O 1
ATOM 5517 N N . PRO B 1 252 ? -11.602 18.578 -9.969 1 55.44 252 PRO B N 1
ATOM 5518 C CA . PRO B 1 252 ? -12.023 19.906 -10.445 1 55.44 252 PRO B CA 1
ATOM 5519 C C . PRO B 1 252 ? -13.539 20.094 -10.367 1 55.44 252 PRO B C 1
ATOM 5521 O O . PRO B 1 252 ? -14.297 19.156 -10.578 1 55.44 252 PRO B O 1
ATOM 5524 N N . GLY B 1 253 ? -14.094 21.156 -9.883 1 56.22 253 GLY B N 1
ATOM 5525 C CA . GLY B 1 253 ? -15.492 21.547 -10.023 1 56.22 253 GLY B CA 1
ATOM 5526 C C . GLY B 1 253 ? -16.359 21.031 -8.891 1 56.22 253 GLY B C 1
ATOM 5527 O O . GLY B 1 253 ? -17.562 20.828 -9.07 1 56.22 253 GLY B O 1
ATOM 5528 N N . LEU B 1 254 ? -15.734 20.562 -7.879 1 61.5 254 LEU B N 1
ATOM 5529 C CA . LEU B 1 254 ? -16.5 19.984 -6.785 1 61.5 254 LEU B CA 1
ATOM 5530 C C . LEU B 1 254 ? -17.406 21.031 -6.152 1 61.5 254 LEU B C 1
ATOM 5532 O O . LEU B 1 254 ? -18.328 20.688 -5.395 1 61.5 254 LEU B O 1
ATOM 5536 N N . ALA B 1 255 ? -17.109 22.219 -6.504 1 58.66 255 ALA B N 1
ATOM 5537 C CA . ALA B 1 255 ? -17.875 23.312 -5.906 1 58.66 255 ALA B CA 1
ATOM 5538 C C . ALA B 1 255 ? -19.375 23.156 -6.203 1 58.66 255 ALA B C 1
ATOM 5540 O O . ALA B 1 255 ? -20.219 23.672 -5.469 1 58.66 255 ALA B O 1
ATOM 5541 N N . THR B 1 256 ? -19.531 22.25 -7.133 1 61.53 256 THR B N 1
ATOM 5542 C CA . THR B 1 256 ? -20.938 22.109 -7.496 1 61.53 256 THR B CA 1
ATOM 5543 C C . THR B 1 256 ? -21.516 20.797 -6.969 1 61.53 256 THR B C 1
ATOM 5545 O O . THR B 1 256 ? -22.672 20.484 -7.199 1 61.53 256 THR B O 1
ATOM 5548 N N . HIS B 1 257 ? -20.734 20.234 -6.168 1 73.19 257 HIS B N 1
ATOM 5549 C CA . HIS B 1 257 ? -21.266 18.938 -5.727 1 73.19 257 HIS B CA 1
ATOM 5550 C C . HIS B 1 257 ? -22.031 19.078 -4.414 1 73.19 257 HIS B C 1
ATOM 5552 O O . HIS B 1 257 ? -21.641 19.859 -3.549 1 73.19 257 HIS B O 1
ATOM 5558 N N . SER B 1 258 ? -23.203 18.484 -4.414 1 85.19 258 SER B N 1
ATOM 5559 C CA . SER B 1 258 ? -24.078 18.391 -3.244 1 85.19 258 SER B CA 1
ATOM 5560 C C . SER B 1 258 ? -23.844 17.094 -2.482 1 85.19 258 SER B C 1
ATOM 5562 O O . SER B 1 258 ? -23.438 16.094 -3.07 1 85.19 258 SER B O 1
ATOM 5564 N N . CYS B 1 259 ? -23.891 17.203 -1.167 1 92.94 259 CYS B N 1
ATOM 5565 C CA . CYS B 1 259 ? -23.828 15.984 -0.369 1 92.94 259 CYS B CA 1
ATOM 5566 C C . CYS B 1 259 ? -25.219 15.445 -0.086 1 92.94 259 CYS B C 1
ATOM 5568 O O . CYS B 1 259 ? -25.375 14.516 0.707 1 92.94 259 CYS B O 1
ATOM 5570 N N . ALA B 1 260 ? -26.188 16.016 -0.808 1 94.62 260 ALA B N 1
ATOM 5571 C CA . ALA B 1 260 ? -27.578 15.594 -0.605 1 94.62 260 ALA B CA 1
ATOM 5572 C C . ALA B 1 260 ? -27.75 14.102 -0.882 1 94.62 260 ALA B C 1
ATOM 5574 O O . ALA B 1 260 ? -27.203 13.578 -1.862 1 94.62 260 ALA B O 1
ATOM 5575 N N . GLY B 1 261 ? -28.453 13.438 0 1 96.81 261 GLY B N 1
ATOM 5576 C CA . GLY B 1 261 ? -28.766 12.031 -0.174 1 96.81 261 GLY B CA 1
ATOM 5577 C C . GLY B 1 261 ? -27.719 11.109 0.406 1 96.81 261 GLY B C 1
ATOM 5578 O O . GLY B 1 261 ? -27.969 9.914 0.605 1 96.81 261 GLY B O 1
ATOM 5579 N N . MET B 1 262 ? -26.578 11.617 0.754 1 97.69 262 MET B N 1
ATOM 5580 C CA . MET B 1 262 ? -25.516 10.773 1.297 1 97.69 262 MET B CA 1
ATOM 5581 C C . MET B 1 262 ? -25.875 10.266 2.686 1 97.69 262 MET B C 1
ATOM 5583 O O . MET B 1 262 ? -26.562 10.945 3.445 1 97.69 262 MET B O 1
ATOM 5587 N N . ARG B 1 263 ? -25.578 9.07 2.947 1 98.62 263 ARG B N 1
ATOM 5588 C CA . ARG B 1 263 ? -25.688 8.508 4.289 1 98.62 263 ARG B CA 1
ATOM 5589 C C . ARG B 1 263 ? -24.422 8.75 5.102 1 98.62 263 ARG B C 1
ATOM 5591 O O . ARG B 1 263 ? -23.344 8.297 4.719 1 98.62 263 ARG B O 1
ATOM 5598 N N . ILE B 1 264 ? -24.531 9.445 6.207 1 98.75 264 ILE B N 1
ATOM 5599 C CA . ILE B 1 264 ? -23.344 9.844 6.977 1 98.75 264 ILE B CA 1
ATOM 5600 C C . ILE B 1 264 ? -23.5 9.367 8.422 1 98.75 264 ILE B C 1
ATOM 5602 O O . ILE B 1 264 ? -24.516 9.648 9.07 1 98.75 264 ILE B O 1
ATOM 5606 N N . ALA B 1 265 ? -22.531 8.641 8.883 1 98.81 265 ALA B N 1
ATOM 5607 C CA . ALA B 1 265 ? -22.484 8.242 10.289 1 98.81 265 ALA B CA 1
ATOM 5608 C C . ALA B 1 265 ? -21.688 9.25 11.109 1 98.81 265 ALA B C 1
ATOM 5610 O O . ALA B 1 265 ? -20.516 9.531 10.797 1 98.81 265 ALA B O 1
ATOM 5611 N N . VAL B 1 266 ? -22.297 9.773 12.117 1 98.81 266 VAL B N 1
ATOM 5612 C CA . VAL B 1 266 ? -21.625 10.648 13.078 1 98.81 266 VAL B CA 1
ATOM 5613 C C . VAL B 1 266 ? -21.312 9.867 14.352 1 98.81 266 VAL B C 1
ATOM 5615 O O . VAL B 1 266 ? -22.203 9.273 14.961 1 98.81 266 VAL B O 1
ATOM 5618 N N . ILE B 1 267 ? -20.031 9.898 14.711 1 98.69 267 ILE B N 1
ATOM 5619 C CA . ILE B 1 267 ? -19.516 9.086 15.812 1 98.69 267 ILE B CA 1
ATOM 5620 C C . ILE B 1 267 ? -18.797 9.977 16.828 1 98.69 267 ILE B C 1
ATOM 5622 O O . ILE B 1 267 ? -17.562 10.055 16.812 1 98.69 267 ILE B O 1
ATOM 5626 N N . PRO B 1 268 ? -19.484 10.539 17.734 1 98.31 268 PRO B N 1
ATOM 5627 C CA . PRO B 1 268 ? -18.875 11.5 18.656 1 98.31 268 PRO B CA 1
ATOM 5628 C C . PRO B 1 268 ? -17.797 10.852 19.547 1 98.31 268 PRO B C 1
ATOM 5630 O O . PRO B 1 268 ? -16.891 11.539 20.016 1 98.31 268 PRO B O 1
ATOM 5633 N N . ALA B 1 269 ? -17.922 9.602 19.797 1 97.12 269 ALA B N 1
ATOM 5634 C CA . ALA B 1 269 ? -16.922 8.797 20.484 1 97.12 269 ALA B CA 1
ATOM 5635 C C . ALA B 1 269 ? -16.562 7.551 19.688 1 97.12 269 ALA B C 1
ATOM 5637 O O . ALA B 1 269 ? -17.375 6.629 19.562 1 97.12 269 ALA B O 1
ATOM 5638 N N . LEU B 1 270 ? -15.375 7.492 19.188 1 96.5 270 LEU B N 1
ATOM 5639 C CA . LEU B 1 270 ? -14.938 6.367 18.375 1 96.5 270 LEU B CA 1
ATOM 5640 C C . LEU B 1 270 ? -14.539 5.184 19.25 1 96.5 270 LEU B C 1
ATOM 5642 O O . LEU B 1 270 ? -13.375 5.059 19.641 1 96.5 270 LEU B O 1
ATOM 5646 N N . GLY B 1 271 ? -15.461 4.297 19.531 1 96.31 271 GLY B N 1
ATOM 5647 C CA . GLY B 1 271 ? -15.18 3.168 20.406 1 96.31 271 GLY B CA 1
ATOM 5648 C C . GLY B 1 271 ? -15.156 3.539 21.875 1 96.31 271 GLY B C 1
ATOM 5649 O O . GLY B 1 271 ? -16.078 4.207 22.359 1 96.31 271 GLY B O 1
ATOM 5650 N N . ASP B 1 272 ? -14.117 3.088 22.578 1 97.19 272 ASP B N 1
ATOM 5651 C CA . ASP B 1 272 ? -14.109 3.271 24.031 1 97.19 272 ASP B CA 1
ATOM 5652 C C . ASP B 1 272 ? -13.18 4.418 24.438 1 97.19 272 ASP B C 1
ATOM 5654 O O . ASP B 1 272 ? -12.68 4.453 25.562 1 97.19 272 ASP B O 1
ATOM 5658 N N . TRP B 1 273 ? -12.922 5.301 23.547 1 97.75 273 TRP B N 1
ATOM 5659 C CA . TRP B 1 273 ? -12.141 6.484 23.891 1 97.75 273 TRP B CA 1
ATOM 5660 C C . TRP B 1 273 ? -12.914 7.398 24.828 1 97.75 273 TRP B C 1
ATOM 5662 O O . TRP B 1 273 ? -14.102 7.66 24.609 1 97.75 273 TRP B O 1
ATOM 5672 N N . PRO B 1 274 ? -12.266 7.871 25.875 1 98.19 274 PRO B N 1
ATOM 5673 C CA . PRO B 1 274 ? -12.852 9.039 26.531 1 98.19 274 PRO B CA 1
ATOM 5674 C C . PRO B 1 274 ? -12.797 10.297 25.672 1 98.19 274 PRO B C 1
ATOM 5676 O O . PRO B 1 274 ? -11.828 10.508 24.938 1 98.19 274 PRO B O 1
ATOM 5679 N N . VAL B 1 275 ? -13.844 11.086 25.703 1 98.5 275 VAL B N 1
ATOM 5680 C CA . VAL B 1 275 ? -13.883 12.273 24.859 1 98.5 275 VAL B CA 1
ATOM 5681 C C . VAL B 1 275 ? -14.273 13.492 25.688 1 98.5 275 VAL B C 1
ATOM 5683 O O . VAL B 1 275 ? -15.227 13.438 26.469 1 98.5 275 VAL B O 1
ATOM 5686 N N . ASP B 1 276 ? -13.492 14.523 25.531 1 98.56 276 ASP B N 1
ATOM 5687 C CA . ASP B 1 276 ? -13.891 15.797 26.141 1 98.56 276 ASP B CA 1
ATOM 5688 C C . ASP B 1 276 ? -15.336 16.141 25.781 1 98.56 276 ASP B C 1
ATOM 5690 O O . ASP B 1 276 ? -15.734 16.031 24.609 1 98.56 276 ASP B O 1
ATOM 5694 N N . PRO B 1 277 ? -16.156 16.625 26.719 1 98.19 277 PRO B N 1
ATOM 5695 C CA . PRO B 1 277 ? -17.578 16.859 26.453 1 98.19 277 PRO B CA 1
ATOM 5696 C C . PRO B 1 277 ? -17.812 17.891 25.359 1 98.19 277 PRO B C 1
ATOM 5698 O O . PRO B 1 277 ? -18.766 17.766 24.578 1 98.19 277 PRO B O 1
ATOM 5701 N N . ASP B 1 278 ? -17 18.938 25.281 1 98.12 278 ASP B N 1
ATOM 5702 C CA . ASP B 1 278 ? -17.172 19.938 24.25 1 98.12 278 ASP B CA 1
ATOM 5703 C C . ASP B 1 278 ? -16.859 19.375 22.875 1 98.12 278 ASP B C 1
ATOM 5705 O O . ASP B 1 278 ? -17.531 19.688 21.891 1 98.12 278 ASP B O 1
ATOM 5709 N N . VAL B 1 279 ? -15.828 18.516 22.781 1 98.38 279 VAL B N 1
ATOM 5710 C CA . VAL B 1 279 ? -15.469 17.859 21.531 1 98.38 279 VAL B CA 1
ATOM 5711 C C . VAL B 1 279 ? -16.609 16.969 21.062 1 98.38 279 VAL B C 1
ATOM 5713 O O . VAL B 1 279 ? -17.016 17.016 19.891 1 98.38 279 VAL B O 1
ATOM 5716 N N . ALA B 1 280 ? -17.172 16.188 21.984 1 98.44 280 ALA B N 1
ATOM 5717 C CA . ALA B 1 280 ? -18.281 15.289 21.672 1 98.44 280 ALA B CA 1
ATOM 5718 C C . ALA B 1 280 ? -19.5 16.062 21.219 1 98.44 280 ALA B C 1
ATOM 5720 O O . ALA B 1 280 ? -20.156 15.703 20.234 1 98.44 280 ALA B O 1
ATOM 5721 N N . ALA B 1 281 ? -19.812 17.109 21.922 1 98.25 281 ALA B N 1
ATOM 5722 C CA . ALA B 1 281 ? -21 17.906 21.625 1 98.25 281 ALA B CA 1
ATOM 5723 C C . ALA B 1 281 ? -20.875 18.594 20.266 1 98.25 281 ALA B C 1
ATOM 5725 O O . ALA B 1 281 ? -21.844 18.625 19.5 1 98.25 281 ALA B O 1
ATOM 5726 N N . ASN B 1 282 ? -19.734 19.188 20.031 1 97.19 282 ASN B N 1
ATOM 5727 C CA . ASN B 1 282 ? -19.516 19.875 18.766 1 97.19 282 ASN B CA 1
ATOM 5728 C C . ASN B 1 282 ? -19.578 18.922 17.594 1 97.19 282 ASN B C 1
ATOM 5730 O O . ASN B 1 282 ? -20.016 19.281 16.5 1 97.19 282 ASN B O 1
ATOM 5734 N N . THR B 1 283 ? -19.141 17.656 17.766 1 98.12 283 THR B N 1
ATOM 5735 C CA . THR B 1 283 ? -19.234 16.641 16.719 1 98.12 283 THR B CA 1
ATOM 5736 C C . THR B 1 283 ? -20.688 16.219 16.516 1 98.12 283 THR B C 1
ATOM 5738 O O . THR B 1 283 ? -21.156 16.125 15.375 1 98.12 283 THR B O 1
ATOM 5741 N N . ALA B 1 284 ? -21.391 16.031 17.594 1 98.38 284 ALA B N 1
ATOM 5742 C CA . ALA B 1 284 ? -22.781 15.57 17.547 1 98.38 284 ALA B CA 1
ATOM 5743 C C . ALA B 1 284 ? -23.672 16.594 16.844 1 98.38 284 ALA B C 1
ATOM 5745 O O . ALA B 1 284 ? -24.625 16.234 16.156 1 98.38 284 ALA B O 1
ATOM 5746 N N . LYS B 1 285 ? -23.391 17.844 16.938 1 96.94 285 LYS B N 1
ATOM 5747 C CA . LYS B 1 285 ? -24.188 18.922 16.375 1 96.94 285 LYS B CA 1
ATOM 5748 C C . LYS B 1 285 ? -24.188 18.859 14.844 1 96.94 285 LYS B C 1
ATOM 5750 O O . LYS B 1 285 ? -25.078 19.406 14.195 1 96.94 285 LYS B O 1
ATOM 5755 N N . LEU B 1 286 ? -23.234 18.188 14.32 1 97.19 286 LEU B N 1
ATOM 5756 C CA . LEU B 1 286 ? -23.109 18.109 12.867 1 97.19 286 LEU B CA 1
ATOM 5757 C C . LEU B 1 286 ? -24.281 17.328 12.266 1 97.19 286 LEU B C 1
ATOM 5759 O O . LEU B 1 286 ? -24.578 17.453 11.078 1 97.19 286 LEU B O 1
ATOM 5763 N N . VAL B 1 287 ? -24.953 16.438 13.07 1 98.06 287 VAL B N 1
ATOM 5764 C CA . VAL B 1 287 ? -26.094 15.68 12.57 1 98.06 287 VAL B CA 1
ATOM 5765 C C . VAL B 1 287 ? -27.156 16.641 12.039 1 98.06 287 VAL B C 1
ATOM 5767 O O . VAL B 1 287 ? -27.641 16.469 10.922 1 98.06 287 VAL B O 1
ATOM 5770 N N . ASP B 1 288 ? -27.438 17.656 12.828 1 97.81 288 ASP B N 1
ATOM 5771 C CA . ASP B 1 288 ? -28.453 18.625 12.438 1 97.81 288 ASP B CA 1
ATOM 5772 C C . ASP B 1 288 ? -28.016 19.422 11.203 1 97.81 288 ASP B C 1
ATOM 5774 O O . ASP B 1 288 ? -28.812 19.625 10.273 1 97.81 288 ASP B O 1
ATOM 5778 N N . THR B 1 289 ? -26.781 19.875 11.25 1 96.62 289 THR B N 1
ATOM 5779 C CA . THR B 1 289 ? -26.25 20.656 10.141 1 96.62 289 THR B CA 1
ATOM 5780 C C . THR B 1 289 ? -26.281 19.844 8.844 1 96.62 289 THR B C 1
ATOM 5782 O O . THR B 1 289 ? -26.703 20.344 7.801 1 96.62 289 THR B O 1
ATOM 5785 N N . LEU B 1 290 ? -25.859 18.578 8.898 1 97.81 290 LEU B N 1
ATOM 5786 C CA . LEU B 1 290 ? -25.797 17.703 7.734 1 97.81 290 LEU B CA 1
ATOM 5787 C C . LEU B 1 290 ? -27.203 17.359 7.246 1 97.81 290 LEU B C 1
ATOM 5789 O O . LEU B 1 290 ? -27.438 17.281 6.039 1 97.81 290 LEU B O 1
ATOM 5793 N N . THR B 1 291 ? -28.078 17.141 8.18 1 98.06 291 THR B N 1
ATOM 5794 C CA . THR B 1 291 ? -29.469 16.875 7.812 1 98.06 291 THR B CA 1
ATOM 5795 C C . THR B 1 291 ? -30.078 18.062 7.07 1 98.06 291 THR B C 1
ATOM 5797 O O . THR B 1 291 ? -30.781 17.875 6.078 1 98.06 291 THR B O 1
ATOM 5800 N N . ALA B 1 292 ? -29.781 19.219 7.516 1 97.12 292 ALA B N 1
ATOM 5801 C CA . ALA B 1 292 ? -30.266 20.438 6.867 1 97.12 292 ALA B CA 1
ATOM 5802 C C . ALA B 1 292 ? -29.703 20.562 5.457 1 97.12 292 ALA B C 1
ATOM 5804 O O . ALA B 1 292 ? -30.328 21.156 4.582 1 97.12 292 ALA B O 1
ATOM 5805 N N . LEU B 1 293 ? -28.578 19.984 5.254 1 96.25 293 LEU B N 1
ATOM 5806 C CA . LEU B 1 293 ? -27.938 20.016 3.939 1 96.25 293 LEU B CA 1
ATOM 5807 C C . LEU B 1 293 ? -28.484 18.906 3.045 1 96.25 293 LEU B C 1
ATOM 5809 O O . LEU B 1 293 ? -28.062 18.75 1.898 1 96.25 293 LEU B O 1
ATOM 5813 N N . GLY B 1 294 ? -29.344 18.078 3.543 1 97.31 294 GLY B N 1
ATOM 5814 C CA . GLY B 1 294 ? -30.031 17.094 2.73 1 97.31 294 GLY B CA 1
ATOM 5815 C C . GLY B 1 294 ? -29.453 15.695 2.859 1 97.31 294 GLY B C 1
ATOM 5816 O O . GLY B 1 294 ? -29.859 14.781 2.143 1 97.31 294 GLY B O 1
ATOM 5817 N N . THR B 1 295 ? -28.516 15.5 3.789 1 98 295 THR B N 1
ATOM 5818 C CA . THR B 1 295 ? -27.953 14.164 3.996 1 98 295 THR B CA 1
ATOM 5819 C C . THR B 1 295 ? -28.812 13.359 4.961 1 98 295 THR B C 1
ATOM 5821 O O . THR B 1 295 ? -29.75 13.891 5.555 1 98 295 THR B O 1
ATOM 5824 N N . ARG B 1 296 ? -28.609 12.062 4.938 1 98.38 296 ARG B N 1
ATOM 5825 C CA . ARG B 1 296 ? -29.141 11.188 5.98 1 98.38 296 ARG B CA 1
ATOM 5826 C C . ARG B 1 296 ? -28.078 10.922 7.051 1 98.38 296 ARG B C 1
ATOM 5828 O O . ARG B 1 296 ? -27.406 9.891 7.023 1 98.38 296 ARG B O 1
ATOM 5835 N N . ALA B 1 297 ? -28.062 11.852 8.008 1 98.56 297 ALA B N 1
ATOM 5836 C CA . ALA B 1 297 ? -27.047 11.773 9.055 1 98.56 297 ALA B CA 1
ATOM 5837 C C . ALA B 1 297 ? -27.625 11.227 10.352 1 98.56 297 ALA B C 1
ATOM 5839 O O . ALA B 1 297 ? -28.766 11.555 10.711 1 98.56 297 ALA B O 1
ATOM 5840 N N . GLU B 1 298 ? -26.906 10.367 10.992 1 98.56 298 GLU B N 1
ATOM 5841 C CA . GLU B 1 298 ? -27.344 9.828 12.281 1 98.56 298 GLU B CA 1
ATOM 5842 C C . GLU B 1 298 ? -26.141 9.531 13.18 1 98.56 298 GLU B C 1
ATOM 5844 O O . GLU B 1 298 ? -25.031 9.281 12.688 1 98.56 298 GLU B O 1
ATOM 5849 N N . ILE B 1 299 ? -26.344 9.594 14.461 1 98.69 299 ILE B N 1
ATOM 5850 C CA . ILE B 1 299 ? -25.328 9.195 15.43 1 98.69 299 ILE B CA 1
ATOM 5851 C C . ILE B 1 299 ? -25.312 7.672 15.57 1 98.69 299 ILE B C 1
ATOM 5853 O O . ILE B 1 299 ? -26.375 7.051 15.703 1 98.69 299 ILE B O 1
ATOM 5857 N N . ILE B 1 300 ? -24.141 7.117 15.438 1 98.25 300 ILE B N 1
ATOM 5858 C CA . ILE B 1 300 ? -24.016 5.688 15.695 1 98.25 300 ILE B CA 1
ATOM 5859 C C . ILE B 1 300 ? -22.906 5.438 16.703 1 98.25 300 ILE B C 1
ATOM 5861 O O . ILE B 1 300 ? -22.094 6.324 16.984 1 98.25 300 ILE B O 1
ATOM 5865 N N . GLU B 1 301 ? -22.938 4.258 17.297 1 96.94 301 GLU B N 1
ATOM 5866 C CA . GLU B 1 301 ? -21.844 3.754 18.125 1 96.94 301 GLU B CA 1
ATOM 5867 C C . GLU B 1 301 ? -21.078 2.654 17.391 1 96.94 301 GLU B C 1
ATOM 5869 O O . GLU B 1 301 ? -21.641 1.901 16.609 1 96.94 301 GLU B O 1
ATOM 5874 N N . VAL B 1 302 ? -19.797 2.635 17.578 1 95.38 302 VAL B N 1
ATOM 5875 C CA . VAL B 1 302 ? -18.969 1.588 17 1 95.38 302 VAL B CA 1
ATOM 5876 C C . VAL B 1 302 ? -18.188 0.881 18.094 1 95.38 302 VAL B C 1
ATOM 5878 O O . VAL B 1 302 ? -17.781 1.509 19.078 1 95.38 302 VAL B O 1
ATOM 5881 N N . ASP B 1 303 ? -18.016 -0.396 17.938 1 93.31 303 ASP B N 1
ATOM 5882 C CA . ASP B 1 303 ? -17.234 -1.179 18.891 1 93.31 303 ASP B CA 1
ATOM 5883 C C . ASP B 1 303 ? -15.773 -1.288 18.453 1 93.31 303 ASP B C 1
ATOM 5885 O O . ASP B 1 303 ? -15.414 -2.191 17.688 1 93.31 303 ASP B O 1
ATOM 5889 N N . LEU B 1 304 ? -14.984 -0.427 18.906 1 95.5 304 LEU B N 1
ATOM 5890 C CA . LEU B 1 304 ? -13.547 -0.399 18.641 1 95.5 304 LEU B CA 1
ATOM 5891 C C . LEU B 1 304 ? -12.766 -0.298 19.938 1 95.5 304 LEU B C 1
ATOM 5893 O O . LEU B 1 304 ? -13.141 0.45 20.844 1 95.5 304 LEU B O 1
ATOM 5897 N N . SER B 1 305 ? -11.719 -1.071 20.016 1 97.12 305 SER B N 1
ATOM 5898 C CA . SER B 1 305 ? -10.867 -1.09 21.203 1 97.12 305 SER B CA 1
ATOM 5899 C C . SER B 1 305 ? -9.688 -0.135 21.047 1 97.12 305 SER B C 1
ATOM 5901 O O . SER B 1 305 ? -8.781 -0.379 20.25 1 97.12 305 SER B O 1
ATOM 5903 N N . ARG B 1 306 ? -9.695 0.883 21.875 1 97.12 306 ARG B N 1
ATOM 5904 C CA . ARG B 1 306 ? -8.562 1.803 21.906 1 97.12 306 ARG B CA 1
ATOM 5905 C C . ARG B 1 306 ? -7.258 1.055 22.156 1 97.12 306 ARG B C 1
ATOM 5907 O O . ARG B 1 306 ? -6.25 1.318 21.5 1 97.12 306 ARG B O 1
ATOM 5914 N N . ALA B 1 307 ? -7.301 0.113 23.078 1 97.25 307 ALA B N 1
ATOM 5915 C CA . ALA B 1 307 ? -6.109 -0.657 23.422 1 97.25 307 ALA B CA 1
ATOM 5916 C C . ALA B 1 307 ? -5.582 -1.421 22.203 1 97.25 307 ALA B C 1
ATOM 5918 O O . ALA B 1 307 ? -4.371 -1.489 21.984 1 97.25 307 ALA B O 1
ATOM 5919 N N . ALA B 1 308 ? -6.516 -2.016 21.422 1 97.44 308 ALA B N 1
ATOM 5920 C CA . ALA B 1 308 ? -6.117 -2.756 20.219 1 97.44 308 ALA B CA 1
ATOM 5921 C C . ALA B 1 308 ? -5.5 -1.827 19.188 1 97.44 308 ALA B C 1
ATOM 5923 O O . ALA B 1 308 ? -4.504 -2.174 18.547 1 97.44 308 ALA B O 1
ATOM 5924 N N . ILE B 1 309 ? -6.07 -0.68 19.031 1 97.5 309 ILE B N 1
ATOM 5925 C CA . ILE B 1 309 ? -5.59 0.301 18.062 1 97.5 309 ILE B CA 1
ATOM 5926 C C . ILE B 1 309 ? -4.203 0.79 18.469 1 97.5 309 ILE B C 1
ATOM 5928 O O . ILE B 1 309 ? -3.293 0.848 17.641 1 97.5 309 ILE B O 1
ATOM 5932 N N . MET B 1 310 ? -4.004 1.097 19.75 1 98.12 310 MET B N 1
ATOM 5933 C CA . MET B 1 310 ? -2.707 1.56 20.234 1 98.12 310 MET B CA 1
ATOM 5934 C C . MET B 1 310 ? -1.659 0.459 20.125 1 98.12 310 MET B C 1
ATOM 5936 O O . MET B 1 310 ? -0.491 0.736 19.844 1 98.12 310 MET B O 1
ATOM 5940 N N . ARG B 1 311 ? -2.107 -0.756 20.328 1 98.25 311 ARG B N 1
ATOM 5941 C CA . ARG B 1 311 ? -1.184 -1.878 20.203 1 98.25 311 ARG B CA 1
ATOM 5942 C C . ARG B 1 311 ? -0.728 -2.045 18.75 1 98.25 311 ARG B C 1
ATOM 5944 O O . ARG B 1 311 ? 0.465 -2.211 18.484 1 98.25 311 ARG B O 1
ATOM 5951 N N . ALA B 1 312 ? -1.678 -2.027 17.812 1 98.31 312 ALA B N 1
ATOM 5952 C CA . ALA B 1 312 ? -1.321 -2.113 16.406 1 98.31 312 ALA B CA 1
ATOM 5953 C C . ALA B 1 312 ? -0.366 -0.991 16 1 98.31 312 ALA B C 1
ATOM 5955 O O . ALA B 1 312 ? 0.636 -1.23 15.328 1 98.31 312 ALA B O 1
ATOM 5956 N N . ALA B 1 313 ? -0.651 0.198 16.453 1 98.56 313 ALA B N 1
ATOM 5957 C CA . ALA B 1 313 ? 0.188 1.355 16.141 1 98.56 313 ALA B CA 1
ATOM 5958 C C . ALA B 1 313 ? 1.589 1.182 16.734 1 98.56 313 ALA B C 1
ATOM 5960 O O . ALA B 1 313 ? 2.586 1.421 16.047 1 98.56 313 ALA B O 1
ATOM 5961 N N . ALA B 1 314 ? 1.636 0.75 17.984 1 98.56 314 ALA B N 1
ATOM 5962 C CA . ALA B 1 314 ? 2.916 0.589 18.656 1 98.56 314 ALA B CA 1
ATOM 5963 C C . ALA B 1 314 ? 3.789 -0.442 17.953 1 98.56 314 ALA B C 1
ATOM 5965 O O . ALA B 1 314 ? 4.996 -0.243 17.797 1 98.56 314 ALA B O 1
ATOM 5966 N N . ILE B 1 315 ? 3.17 -1.571 17.562 1 98.31 315 ILE B N 1
ATOM 5967 C CA . ILE B 1 315 ? 3.9 -2.602 16.828 1 98.31 315 ILE B CA 1
ATOM 5968 C C . ILE B 1 315 ? 4.496 -2.004 15.555 1 98.31 315 ILE B C 1
ATOM 5970 O O . ILE B 1 315 ? 5.688 -2.172 15.281 1 98.31 315 ILE B O 1
ATOM 5974 N N . HIS B 1 316 ? 3.717 -1.283 14.828 1 98.5 316 HIS B N 1
ATOM 5975 C CA . HIS B 1 316 ? 4.172 -0.663 13.586 1 98.5 316 HIS B CA 1
ATOM 5976 C C . HIS B 1 316 ? 5.262 0.37 13.852 1 98.5 316 HIS B C 1
ATOM 5978 O O . HIS B 1 316 ? 6.316 0.344 13.219 1 98.5 316 HIS B O 1
ATOM 5984 N N . TYR B 1 317 ? 5.039 1.265 14.812 1 98.5 317 TYR B N 1
ATOM 5985 C CA . TYR B 1 317 ? 5.984 2.332 15.117 1 98.5 317 TYR B CA 1
ATOM 5986 C C . TYR B 1 317 ? 7.32 1.764 15.578 1 98.5 317 TYR B C 1
ATOM 5988 O O . TYR B 1 317 ? 8.383 2.275 15.211 1 98.5 317 TYR B O 1
ATOM 5996 N N . ASP B 1 318 ? 7.301 0.763 16.391 1 98.06 318 ASP B N 1
ATOM 5997 C CA . ASP B 1 318 ? 8.547 0.192 16.875 1 98.06 318 ASP B CA 1
ATOM 5998 C C . ASP B 1 318 ? 9.414 -0.32 15.734 1 98.06 318 ASP B C 1
ATOM 6000 O O . ASP B 1 318 ? 10.641 -0.27 15.797 1 98.06 318 ASP B O 1
ATOM 6004 N N . HIS B 1 319 ? 8.742 -0.779 14.695 1 97 319 HIS B N 1
ATOM 6005 C CA . HIS B 1 319 ? 9.461 -1.416 13.594 1 97 319 HIS B CA 1
ATOM 6006 C C . HIS B 1 319 ? 9.906 -0.389 12.555 1 97 319 HIS B C 1
ATOM 6008 O O . HIS B 1 319 ? 10.773 -0.674 11.727 1 97 319 HIS B O 1
ATOM 6014 N N . VAL B 1 320 ? 9.305 0.788 12.562 1 96.75 320 VAL B N 1
ATOM 6015 C CA . VAL B 1 320 ? 9.594 1.745 11.5 1 96.75 320 VAL B CA 1
ATOM 6016 C C . VAL B 1 320 ? 10.031 3.076 12.109 1 96.75 320 VAL B C 1
ATOM 6018 O O . VAL B 1 320 ? 11.203 3.258 12.438 1 96.75 320 VAL B O 1
ATOM 6021 N N . PHE B 1 321 ? 9.062 3.852 12.547 1 95.5 321 PHE B N 1
ATOM 6022 C CA . PHE B 1 321 ? 9.297 5.211 13.016 1 95.5 321 PHE B CA 1
ATOM 6023 C C . PHE B 1 321 ? 10.094 5.207 14.312 1 95.5 321 PHE B C 1
ATOM 6025 O O . PHE B 1 321 ? 11.07 5.938 14.453 1 95.5 321 PHE B O 1
ATOM 6032 N N . GLY B 1 322 ? 9.711 4.41 15.25 1 95.69 322 GLY B N 1
ATOM 6033 C CA . GLY B 1 322 ? 10.406 4.281 16.516 1 95.69 322 GLY B CA 1
ATOM 6034 C C . GLY B 1 322 ? 11.82 3.754 16.375 1 95.69 322 GLY B C 1
ATOM 6035 O O . GLY B 1 322 ? 12.719 4.164 17.109 1 95.69 322 GLY B O 1
ATOM 6036 N N . ALA B 1 323 ? 11.992 2.875 15.422 1 94 323 ALA B N 1
ATOM 6037 C CA . ALA B 1 323 ? 13.328 2.35 15.141 1 94 323 ALA B CA 1
ATOM 6038 C C . ALA B 1 323 ? 14.273 3.463 14.695 1 94 323 ALA B C 1
ATOM 6040 O O . ALA B 1 323 ? 15.445 3.48 15.078 1 94 323 ALA B O 1
ATOM 6041 N N . SER B 1 324 ? 13.781 4.34 13.898 1 95.75 324 SER B N 1
ATOM 6042 C CA . SER B 1 324 ? 14.578 5.473 13.43 1 95.75 324 SER B CA 1
ATOM 6043 C C . SER B 1 324 ? 14.984 6.371 14.594 1 95.75 324 SER B C 1
ATOM 6045 O O . SER B 1 324 ? 16.141 6.801 14.68 1 95.75 324 SER B O 1
ATOM 6047 N N . ILE B 1 325 ? 14.062 6.645 15.453 1 97.56 325 ILE B N 1
ATOM 6048 C CA . ILE B 1 325 ? 14.328 7.504 16.609 1 97.56 325 ILE B CA 1
ATOM 6049 C C . ILE B 1 325 ? 15.32 6.82 17.547 1 97.56 325 ILE B C 1
ATOM 6051 O O . ILE B 1 325 ? 16.25 7.461 18.047 1 97.56 325 ILE B O 1
ATOM 6055 N N . SER B 1 326 ? 15.102 5.535 17.766 1 96.81 326 SER B N 1
ATOM 6056 C CA . SER B 1 326 ? 16 4.77 18.625 1 96.81 326 SER B CA 1
ATOM 6057 C C . SER B 1 326 ? 17.422 4.797 18.094 1 96.81 326 SER B C 1
ATOM 6059 O O . SER B 1 326 ? 18.375 4.891 18.875 1 96.81 326 SER B O 1
ATOM 6061 N N . ALA B 1 327 ? 17.578 4.68 16.844 1 95.81 327 ALA B N 1
ATOM 6062 C CA . ALA B 1 327 ? 18.891 4.727 16.234 1 95.81 327 ALA B CA 1
ATOM 6063 C C . ALA B 1 327 ? 19.562 6.078 16.484 1 95.81 327 ALA B C 1
ATOM 6065 O O . ALA B 1 327 ? 20.75 6.137 16.844 1 95.81 327 ALA B O 1
ATOM 6066 N N . GLU B 1 328 ? 18.844 7.16 16.266 1 97.25 328 GLU B N 1
ATOM 6067 C CA . GLU B 1 328 ? 19.375 8.5 16.516 1 97.25 328 GLU B CA 1
ATOM 6068 C C . GLU B 1 328 ? 19.703 8.703 17.984 1 97.25 328 GLU B C 1
ATOM 6070 O O . GLU B 1 328 ? 20.734 9.297 18.328 1 97.25 328 GLU B O 1
ATOM 6075 N N . ALA B 1 329 ? 18.781 8.25 18.828 1 97.88 329 ALA B N 1
ATOM 6076 C CA . ALA B 1 329 ? 19 8.391 20.266 1 97.88 329 ALA B CA 1
ATOM 6077 C C . ALA B 1 329 ? 20.25 7.637 20.719 1 97.88 329 ALA B C 1
ATOM 6079 O O . ALA B 1 329 ? 20.953 8.086 21.625 1 97.88 329 ALA B O 1
ATOM 6080 N N . SER B 1 330 ? 20.453 6.484 20.156 1 97.5 330 SER B N 1
ATOM 6081 C CA . SER B 1 330 ? 21.641 5.695 20.484 1 97.5 330 SER B CA 1
ATOM 6082 C C . SER B 1 330 ? 22.922 6.387 20 1 97.5 330 SER B C 1
ATOM 6084 O O . SER B 1 330 ? 23.922 6.395 20.719 1 97.5 330 SER B O 1
ATOM 6086 N N . ALA B 1 331 ? 22.875 6.953 18.875 1 97.62 331 ALA B N 1
ATOM 6087 C CA . ALA B 1 331 ? 24.047 7.598 18.266 1 97.62 331 ALA B CA 1
ATOM 6088 C C . ALA B 1 331 ? 24.312 8.953 18.922 1 97.62 331 ALA B C 1
ATOM 6090 O O . ALA B 1 331 ? 25.453 9.398 19 1 97.62 331 ALA B O 1
ATOM 6091 N N . HIS B 1 332 ? 23.203 9.625 19.375 1 97.88 332 HIS B N 1
ATOM 6092 C CA . HIS B 1 332 ? 23.297 10.969 19.938 1 97.88 332 HIS B CA 1
ATOM 6093 C C . HIS B 1 332 ? 22.484 11.086 21.219 1 97.88 332 HIS B C 1
ATOM 6095 O O . HIS B 1 332 ? 21.578 11.922 21.312 1 97.88 332 HIS B O 1
ATOM 6101 N N . PRO B 1 333 ? 22.812 10.398 22.25 1 96.94 333 PRO B N 1
ATOM 6102 C CA . PRO B 1 333 ? 21.984 10.32 23.453 1 96.94 333 PRO B CA 1
ATOM 6103 C C . PRO B 1 333 ? 21.75 11.68 24.109 1 96.94 333 PRO B C 1
ATOM 6105 O O . PRO B 1 333 ? 20.703 11.906 24.719 1 96.94 333 PRO B O 1
ATOM 6108 N N . ASP B 1 334 ? 22.641 12.672 23.922 1 97.06 334 ASP B N 1
ATOM 6109 C CA . ASP B 1 334 ? 22.547 13.953 24.625 1 97.06 334 ASP B CA 1
ATOM 6110 C C . ASP B 1 334 ? 21.844 15 23.75 1 97.06 334 ASP B C 1
ATOM 6112 O O . ASP B 1 334 ? 21.531 16.094 24.234 1 97.06 334 ASP B O 1
ATOM 6116 N N . LYS B 1 335 ? 21.547 14.633 22.516 1 97.75 335 LYS B N 1
ATOM 6117 C CA . LYS B 1 335 ? 20.984 15.633 21.609 1 97.75 335 LYS B CA 1
ATOM 6118 C C . LYS B 1 335 ? 19.516 15.344 21.312 1 97.75 335 LYS B C 1
ATOM 6120 O O . LYS B 1 335 ? 18.781 16.219 20.844 1 97.75 335 LYS B O 1
ATOM 6125 N N . VAL B 1 336 ? 19.109 14.133 21.562 1 98.31 336 VAL B N 1
ATOM 6126 C CA . VAL B 1 336 ? 17.719 13.766 21.297 1 98.31 336 VAL B CA 1
ATOM 6127 C C . VAL B 1 336 ? 16.875 14 22.531 1 98.31 336 VAL B C 1
ATOM 6129 O O . VAL B 1 336 ? 17.266 13.617 23.641 1 98.31 336 VAL B O 1
ATOM 6132 N N . THR B 1 337 ? 15.75 14.641 22.422 1 98.25 337 THR B N 1
ATOM 6133 C CA . THR B 1 337 ? 14.883 15 23.547 1 98.25 337 THR B CA 1
ATOM 6134 C C . THR B 1 337 ? 14.352 13.75 24.234 1 98.25 337 THR B C 1
ATOM 6136 O O . THR B 1 337 ? 14.281 12.68 23.625 1 98.25 337 THR B O 1
ATOM 6139 N N . GLU B 1 338 ? 13.969 13.93 25.469 1 97.88 338 GLU B N 1
ATOM 6140 C CA . GLU B 1 338 ? 13.445 12.812 26.25 1 97.88 338 GLU B CA 1
ATOM 6141 C C . GLU B 1 338 ? 12.094 12.352 25.703 1 97.88 338 GLU B C 1
ATOM 6143 O O . GLU B 1 338 ? 11.766 11.164 25.734 1 97.88 338 GLU B O 1
ATOM 6148 N N . TYR B 1 339 ? 11.281 13.25 25.203 1 98 339 TYR B N 1
ATOM 6149 C CA . TYR B 1 339 ? 9.969 12.836 24.719 1 98 339 TYR B CA 1
ATOM 6150 C C . TYR B 1 339 ? 10.094 12.023 23.438 1 98 339 TYR B C 1
ATOM 6152 O O . TYR B 1 339 ? 9.305 11.109 23.188 1 98 339 TYR B O 1
ATOM 6160 N N . ALA B 1 340 ? 11.07 12.383 22.562 1 98.25 340 ALA B N 1
ATOM 6161 C CA . ALA B 1 340 ? 11.297 11.562 21.375 1 98.25 340 ALA B CA 1
ATOM 6162 C C . ALA B 1 340 ? 11.734 10.148 21.766 1 98.25 340 ALA B C 1
ATOM 6164 O O . ALA B 1 340 ? 11.227 9.164 21.219 1 98.25 340 ALA B O 1
ATOM 6165 N N . LYS B 1 341 ? 12.641 10.078 22.75 1 98.31 341 LYS B N 1
ATOM 6166 C CA . LYS B 1 341 ? 13.062 8.781 23.266 1 98.31 341 LYS B CA 1
ATOM 6167 C C . LYS B 1 341 ? 11.891 8.008 23.859 1 98.31 341 LYS B C 1
ATOM 6169 O O . LYS B 1 341 ? 11.781 6.797 23.672 1 98.31 341 LYS B O 1
ATOM 6174 N N . GLU B 1 342 ? 11.055 8.75 24.578 1 97.88 342 GLU B N 1
ATOM 6175 C CA . GLU B 1 342 ? 9.914 8.125 25.234 1 97.88 342 GLU B CA 1
ATOM 6176 C C . GLU B 1 342 ? 8.938 7.555 24.203 1 97.88 342 GLU B C 1
ATOM 6178 O O . GLU B 1 342 ? 8.297 6.527 24.453 1 97.88 342 GLU B O 1
ATOM 6183 N N . PHE B 1 343 ? 8.758 8.219 23.125 1 98 343 PHE B N 1
ATOM 6184 C CA . PHE B 1 343 ? 7.926 7.68 22.062 1 98 343 PHE B CA 1
ATOM 6185 C C . PHE B 1 343 ? 8.406 6.297 21.641 1 98 343 PHE B C 1
ATOM 6187 O O . PHE B 1 343 ? 7.613 5.355 21.562 1 98 343 PHE B O 1
ATOM 6194 N N . ALA B 1 344 ? 9.688 6.176 21.359 1 97.88 344 ALA B N 1
ATOM 6195 C CA . ALA B 1 344 ? 10.273 4.906 20.938 1 97.88 344 ALA B CA 1
ATOM 6196 C C . ALA B 1 344 ? 10.156 3.857 22.047 1 97.88 344 ALA B C 1
ATOM 6198 O O . ALA B 1 344 ? 9.844 2.695 21.766 1 97.88 344 ALA B O 1
ATOM 6199 N N . ARG B 1 345 ? 10.359 4.289 23.281 1 97.56 345 ARG B N 1
ATOM 6200 C CA . ARG B 1 345 ? 10.258 3.375 24.422 1 97.56 345 ARG B CA 1
ATOM 6201 C C . ARG B 1 345 ? 8.828 2.875 24.594 1 97.56 345 ARG B C 1
ATOM 6203 O O . ARG B 1 345 ? 8.609 1.693 24.859 1 97.56 345 ARG B O 1
ATOM 6210 N N . TRP B 1 346 ? 7.906 3.793 24.453 1 97.81 346 TRP B N 1
ATOM 6211 C CA . TRP B 1 346 ? 6.496 3.424 24.547 1 97.81 346 TRP B CA 1
ATOM 6212 C C . TRP B 1 346 ? 6.129 2.385 23.5 1 97.81 346 TRP B C 1
ATOM 6214 O O . TRP B 1 346 ? 5.484 1.381 23.797 1 97.81 346 TRP B O 1
ATOM 6224 N N . ALA B 1 347 ? 6.492 2.648 22.234 1 98.06 347 ALA B N 1
ATOM 6225 C CA . ALA B 1 347 ? 6.191 1.721 21.156 1 98.06 347 AL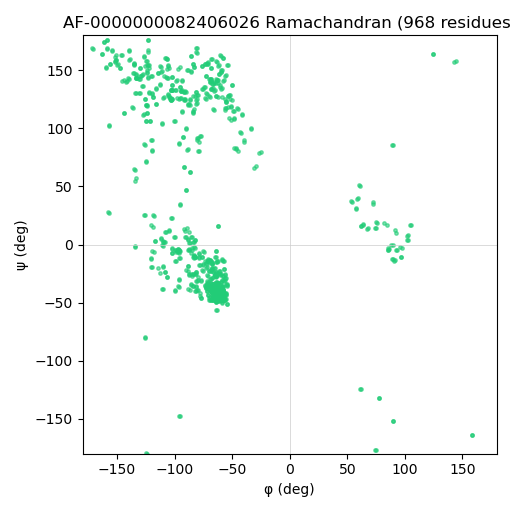A B CA 1
ATOM 6226 C C . ALA B 1 347 ? 6.75 0.332 21.453 1 98.06 347 ALA B C 1
ATOM 6228 O O . ALA B 1 347 ? 6.051 -0.672 21.297 1 98.06 347 ALA B O 1
ATOM 6229 N N . ARG B 1 348 ? 7.945 0.287 21.938 1 97.38 348 ARG B N 1
ATOM 6230 C CA . ARG B 1 348 ? 8.602 -0.977 22.266 1 97.38 348 ARG B CA 1
ATOM 6231 C C . ARG B 1 348 ? 7.887 -1.699 23.391 1 97.38 348 ARG B C 1
ATOM 6233 O O . ARG B 1 348 ? 7.625 -2.9 23.312 1 97.38 348 ARG B O 1
ATOM 6240 N N . ARG B 1 349 ? 7.59 -0.977 24.422 1 97.44 349 ARG B N 1
ATOM 6241 C CA . ARG B 1 349 ? 6.934 -1.561 25.578 1 97.44 349 ARG B CA 1
ATOM 6242 C C . ARG B 1 349 ? 5.543 -2.082 25.219 1 97.44 349 ARG B C 1
ATOM 6244 O O . ARG B 1 349 ? 5.156 -3.174 25.641 1 97.44 349 ARG B O 1
ATOM 6251 N N . THR B 1 350 ? 4.797 -1.301 24.469 1 97.62 350 THR B N 1
ATOM 6252 C CA . THR B 1 350 ? 3.43 -1.648 24.094 1 97.62 350 THR B CA 1
ATOM 6253 C C . THR B 1 350 ? 3.414 -2.814 23.109 1 97.62 350 THR B C 1
ATOM 6255 O O . THR B 1 350 ? 2.512 -3.654 23.156 1 97.62 350 THR B O 1
ATOM 6258 N N . ARG B 1 351 ? 4.355 -2.861 22.234 1 96.88 351 ARG B N 1
ATOM 6259 C CA . ARG B 1 351 ? 4.488 -3.996 21.312 1 96.88 351 ARG B CA 1
ATOM 6260 C C . ARG B 1 351 ? 4.73 -5.289 22.094 1 96.88 351 ARG B C 1
ATOM 6262 O O . ARG B 1 351 ? 4.086 -6.309 21.812 1 96.88 351 ARG B O 1
ATOM 6269 N N . GLY B 1 352 ? 5.684 -5.234 23.078 1 95.94 352 GLY B N 1
ATOM 6270 C CA . GLY B 1 352 ? 6.117 -6.441 23.766 1 95.94 352 GLY B CA 1
ATOM 6271 C C . GLY B 1 352 ? 6.754 -7.461 22.828 1 95.94 352 GLY B C 1
ATOM 6272 O O . GLY B 1 352 ? 7.652 -7.121 22.062 1 95.94 352 GLY B O 1
ATOM 6273 N N . ASP B 1 353 ? 6.238 -8.68 22.797 1 93.5 353 ASP B N 1
ATOM 6274 C CA . ASP B 1 353 ? 6.828 -9.75 22 1 93.5 353 ASP B CA 1
ATOM 6275 C C . ASP B 1 353 ? 6.066 -9.945 20.688 1 93.5 353 ASP B C 1
ATOM 6277 O O . ASP B 1 353 ? 6.359 -10.867 19.922 1 93.5 353 ASP B O 1
ATOM 6281 N N . ALA B 1 354 ? 5.148 -9.062 20.453 1 95.56 354 ALA B N 1
ATOM 6282 C CA . ALA B 1 354 ? 4.344 -9.227 19.25 1 95.56 354 ALA B CA 1
ATOM 6283 C C . ALA B 1 354 ? 5.191 -9.023 18 1 95.56 354 ALA B C 1
ATOM 6285 O O . ALA B 1 354 ? 6.062 -8.156 17.953 1 95.56 354 ALA B O 1
ATOM 6286 N N . THR B 1 355 ? 4.977 -9.875 17 1 94.06 355 THR B N 1
ATOM 6287 C CA . THR B 1 355 ? 5.641 -9.742 15.703 1 94.06 355 THR B CA 1
ATOM 6288 C C . THR B 1 355 ? 4.938 -8.703 14.836 1 94.06 355 THR B C 1
ATOM 6290 O O . THR B 1 355 ? 3.84 -8.25 15.172 1 94.06 355 THR B O 1
ATOM 6293 N N . PHE B 1 356 ? 5.637 -8.297 13.789 1 96.69 356 PHE B N 1
ATOM 6294 C CA . PHE B 1 356 ? 5.008 -7.398 12.828 1 96.69 356 PHE B CA 1
ATOM 6295 C C . PHE B 1 356 ? 3.74 -8.023 12.258 1 96.69 356 PHE B C 1
ATOM 6297 O O . PHE B 1 356 ? 2.74 -7.332 12.055 1 96.69 356 PHE B O 1
ATOM 6304 N N . LEU B 1 357 ? 3.719 -9.312 12.047 1 95.75 357 LEU B N 1
ATOM 6305 C CA . LEU B 1 357 ? 2.561 -10.039 11.539 1 95.75 357 LEU B CA 1
ATOM 6306 C C . LEU B 1 357 ? 1.386 -9.938 12.508 1 95.75 357 LEU B C 1
ATOM 6308 O O . LEU B 1 357 ? 0.235 -9.82 12.086 1 95.75 357 LEU B O 1
ATOM 6312 N N . ASP B 1 358 ? 1.67 -10.023 13.781 1 96.5 358 ASP B N 1
ATOM 6313 C CA . ASP B 1 358 ? 0.617 -9.828 14.773 1 96.5 358 ASP B CA 1
ATOM 6314 C C . ASP B 1 358 ? -0.05 -8.461 14.609 1 96.5 358 ASP B C 1
ATOM 6316 O O . ASP B 1 358 ? -1.266 -8.336 14.773 1 96.5 358 ASP B O 1
ATOM 6320 N N . GLY B 1 359 ? 0.796 -7.449 14.359 1 97.88 359 GLY B N 1
ATOM 6321 C CA . GLY B 1 359 ? 0.263 -6.121 14.102 1 97.88 359 GLY B CA 1
ATOM 6322 C C . GLY B 1 359 ? -0.657 -6.074 12.898 1 97.88 359 GLY B C 1
ATOM 6323 O O . GLY B 1 359 ? -1.749 -5.504 12.961 1 97.88 359 GLY B O 1
ATOM 6324 N N . LEU B 1 360 ? -0.245 -6.75 11.828 1 97.12 360 LEU B N 1
ATOM 6325 C CA . LEU B 1 360 ? -1.062 -6.797 10.617 1 97.12 360 LEU B CA 1
ATOM 6326 C C . LEU B 1 360 ? -2.404 -7.465 10.898 1 97.12 360 LEU B C 1
ATOM 6328 O O . LEU B 1 360 ? -3.428 -7.07 10.336 1 97.12 360 LEU B O 1
ATOM 6332 N N . ALA B 1 361 ? -2.422 -8.438 11.703 1 96.44 361 ALA B N 1
ATOM 6333 C CA . ALA B 1 361 ? -3.664 -9.125 12.047 1 96.44 361 ALA B CA 1
ATOM 6334 C C . ALA B 1 361 ? -4.625 -8.188 12.773 1 96.44 361 ALA B C 1
ATOM 6336 O O . ALA B 1 361 ? -5.828 -8.18 12.484 1 96.44 361 ALA B O 1
ATOM 6337 N N . ILE B 1 362 ? -4.105 -7.398 13.703 1 97.5 362 ILE B N 1
ATOM 6338 C CA . ILE B 1 362 ? -4.938 -6.441 14.422 1 97.5 362 ILE B CA 1
ATOM 6339 C C . ILE B 1 362 ? -5.477 -5.395 13.453 1 97.5 362 ILE B C 1
ATOM 6341 O O . ILE B 1 362 ? -6.648 -5.016 13.516 1 97.5 362 ILE B O 1
ATOM 6345 N N . GLU B 1 363 ? -4.613 -4.941 12.547 1 97.25 363 GLU B N 1
ATOM 6346 C CA . GLU B 1 363 ? -5.016 -3.951 11.555 1 97.25 363 GLU B CA 1
ATOM 6347 C C . GLU B 1 363 ? -6.129 -4.488 10.656 1 97.25 363 GLU B C 1
ATOM 6349 O O . GLU B 1 363 ? -7.078 -3.771 10.344 1 97.25 363 GLU B O 1
ATOM 6354 N N . ALA B 1 364 ? -6.004 -5.73 10.273 1 94.81 364 ALA B N 1
ATOM 6355 C CA . ALA B 1 364 ? -7.02 -6.352 9.422 1 94.81 364 ALA B CA 1
ATOM 6356 C C . ALA B 1 364 ? -8.359 -6.438 10.148 1 94.81 364 ALA B C 1
ATOM 6358 O O . ALA B 1 364 ? -9.414 -6.203 9.555 1 94.81 364 ALA B O 1
ATOM 6359 N N . GLU B 1 365 ? -8.336 -6.762 11.375 1 93.75 365 GLU B N 1
ATOM 6360 C CA . GLU B 1 365 ? -9.555 -6.832 12.172 1 93.75 365 GLU B CA 1
ATOM 6361 C C . GLU B 1 365 ? -10.211 -5.457 12.305 1 93.75 365 GLU B C 1
ATOM 6363 O O . GLU B 1 365 ? -11.43 -5.34 12.258 1 93.75 365 GLU B O 1
ATOM 6368 N N . LEU B 1 366 ? -9.375 -4.504 12.492 1 94.06 366 LEU B N 1
ATOM 6369 C CA . LEU B 1 366 ? -9.867 -3.131 12.57 1 94.06 366 LEU B CA 1
ATOM 6370 C C . LEU B 1 366 ? -10.641 -2.762 11.305 1 94.06 366 LEU B C 1
ATOM 6372 O O . LEU B 1 366 ? -11.734 -2.209 11.391 1 94.06 366 LEU B O 1
ATOM 6376 N N . TYR B 1 367 ? -10.094 -3.051 10.18 1 91.44 367 TYR B N 1
ATOM 6377 C CA . TYR B 1 367 ? -10.773 -2.684 8.945 1 91.44 367 TYR B CA 1
ATOM 6378 C C . TYR B 1 367 ? -12.055 -3.486 8.766 1 91.44 367 TYR B C 1
ATOM 6380 O O . TYR B 1 367 ? -13.047 -2.982 8.227 1 91.44 367 TYR B O 1
ATOM 6388 N N . SER B 1 368 ? -12.023 -4.715 9.188 1 88.38 368 SER B N 1
ATOM 6389 C CA . SER B 1 368 ? -13.258 -5.492 9.094 1 88.38 368 SER B CA 1
ATOM 6390 C C . SER B 1 368 ? -14.406 -4.777 9.805 1 88.38 368 SER B C 1
ATOM 6392 O O . SER B 1 368 ? -15.539 -4.773 9.305 1 88.38 368 SER B O 1
ATOM 6394 N N . SER B 1 369 ? -14.117 -4.086 10.867 1 88.88 369 SER B N 1
ATOM 6395 C CA . SER B 1 369 ? -15.117 -3.357 11.633 1 88.88 369 SER B CA 1
ATOM 6396 C C . SER B 1 369 ? -15.508 -2.053 10.945 1 88.88 369 SER B C 1
ATOM 6398 O O . SER B 1 369 ? -16.688 -1.787 10.727 1 88.88 369 SER B O 1
ATOM 6400 N N . ILE B 1 370 ? -14.555 -1.294 10.492 1 92.12 370 ILE B N 1
ATOM 6401 C CA . ILE B 1 370 ? -14.805 0.024 9.914 1 92.12 370 ILE B CA 1
ATOM 6402 C C . ILE B 1 370 ? -15.227 -0.121 8.453 1 92.12 370 ILE B C 1
ATOM 6404 O O . ILE B 1 370 ? -16.109 0.604 7.98 1 92.12 370 ILE B O 1
ATOM 6408 N N . GLY B 1 371 ? -14.609 -1.017 7.754 1 89.06 371 GLY B N 1
ATOM 6409 C CA . GLY B 1 371 ? -14.914 -1.233 6.348 1 89.06 371 GLY B CA 1
ATOM 6410 C C . GLY B 1 371 ? -16.375 -1.581 6.094 1 89.06 371 GLY B C 1
ATOM 6411 O O . GLY B 1 371 ? -16.969 -1.122 5.117 1 89.06 371 GLY B O 1
ATOM 6412 N N . SER B 1 372 ? -16.922 -2.383 6.988 1 89.5 372 SER B N 1
ATOM 6413 C CA . SER B 1 372 ? -18.312 -2.805 6.84 1 89.5 372 SER B CA 1
ATOM 6414 C C . SER B 1 372 ? -19.266 -1.62 6.957 1 89.5 372 SER B C 1
ATOM 6416 O O . SER B 1 372 ? -20.359 -1.638 6.391 1 89.5 372 SER B O 1
ATOM 6418 N N . LEU B 1 373 ? -18.844 -0.597 7.664 1 94.44 373 LEU B N 1
ATOM 6419 C CA . LEU B 1 373 ? -19.672 0.594 7.801 1 94.44 373 LEU B CA 1
ATOM 6420 C C . LEU B 1 373 ? -19.828 1.309 6.461 1 94.44 373 LEU B C 1
ATOM 6422 O O . LEU B 1 373 ? -20.859 1.925 6.191 1 94.44 373 LEU B O 1
ATOM 6426 N N . PHE B 1 374 ? -18.875 1.186 5.594 1 93.56 374 PHE B N 1
ATOM 6427 C CA . PHE B 1 374 ? -18.891 1.871 4.309 1 93.56 374 PHE B CA 1
ATOM 6428 C C . PHE B 1 374 ? -19.844 1.183 3.342 1 93.56 374 PHE B C 1
ATOM 6430 O O . PHE B 1 374 ? -20.125 1.709 2.264 1 93.56 374 PHE B O 1
ATOM 6437 N N . ASP B 1 375 ? -20.312 -0.013 3.711 1 91.56 375 ASP B N 1
ATOM 6438 C CA . ASP B 1 375 ? -21.406 -0.631 2.951 1 91.56 375 ASP B CA 1
ATOM 6439 C C . ASP B 1 375 ? -22.719 0.112 3.168 1 91.56 375 ASP B C 1
ATOM 6441 O O . ASP B 1 375 ? -23.609 0.061 2.32 1 91.56 375 ASP B O 1
ATOM 6445 N N . THR B 1 376 ? -22.766 0.795 4.242 1 95.62 376 THR B N 1
ATOM 6446 C CA . THR B 1 376 ? -24 1.473 4.629 1 95.62 376 THR B CA 1
ATOM 6447 C C . THR B 1 376 ? -23.844 2.986 4.508 1 95.62 376 THR B C 1
ATOM 6449 O O . THR B 1 376 ? -24.781 3.68 4.098 1 95.62 376 THR B O 1
ATOM 6452 N N . TYR B 1 377 ? -22.688 3.49 4.867 1 97.88 377 TYR B N 1
ATOM 6453 C CA . TYR B 1 377 ? -22.484 4.934 4.945 1 97.88 377 TYR B CA 1
ATOM 6454 C C . TYR B 1 377 ? -21.469 5.398 3.912 1 97.88 377 TYR B C 1
ATOM 6456 O O . TYR B 1 377 ? -20.484 4.703 3.641 1 97.88 377 TYR B O 1
ATOM 6464 N N . ASP B 1 378 ? -21.672 6.602 3.42 1 97.44 378 ASP B N 1
ATOM 6465 C CA . ASP B 1 378 ? -20.734 7.211 2.471 1 97.44 378 ASP B CA 1
ATOM 6466 C C . ASP B 1 378 ? -19.547 7.828 3.191 1 97.44 378 ASP B C 1
ATOM 6468 O O . ASP B 1 378 ? -18.469 7.969 2.609 1 97.44 378 ASP B O 1
ATOM 6472 N N . ALA B 1 379 ? -19.781 8.188 4.461 1 98.5 379 ALA B N 1
ATOM 6473 C CA . ALA B 1 379 ? -18.719 8.805 5.242 1 98.5 379 ALA B CA 1
ATOM 6474 C C . ALA B 1 379 ? -18.938 8.602 6.738 1 98.5 379 ALA B C 1
ATOM 6476 O O . ALA B 1 379 ? -20.078 8.375 7.172 1 98.5 379 ALA B O 1
ATOM 6477 N N . LEU B 1 380 ? -17.859 8.664 7.43 1 98.62 380 LEU B N 1
ATOM 6478 C CA . LEU B 1 380 ? -17.859 8.664 8.891 1 98.62 380 LEU B CA 1
ATOM 6479 C C . LEU B 1 380 ? -17.297 9.977 9.43 1 98.62 380 LEU B C 1
ATOM 6481 O O . LEU B 1 380 ? -16.281 10.469 8.953 1 98.62 380 LEU B O 1
ATOM 6485 N N . ILE B 1 381 ? -17.984 10.516 10.391 1 98.69 381 ILE B N 1
ATOM 6486 C CA . ILE B 1 381 ? -17.547 11.758 11.023 1 98.69 381 ILE B CA 1
ATOM 6487 C C . ILE B 1 381 ? -17.219 11.5 12.492 1 98.69 381 ILE B C 1
ATOM 6489 O O . ILE B 1 381 ? -18.062 11.039 13.258 1 98.69 381 ILE B O 1
ATOM 6493 N N . THR B 1 382 ? -16.016 11.766 12.883 1 98.69 382 THR B N 1
ATOM 6494 C CA . THR B 1 382 ? -15.578 11.508 14.25 1 98.69 382 THR B CA 1
ATOM 6495 C C . THR B 1 382 ? -14.461 12.469 14.656 1 98.69 382 THR B C 1
ATOM 6497 O O . THR B 1 382 ? -13.789 13.047 13.797 1 98.69 382 THR B O 1
ATOM 6500 N N . PRO B 1 383 ? -14.219 12.734 15.922 1 98.19 383 PRO B N 1
ATOM 6501 C CA . PRO B 1 383 ? -13.18 13.672 16.344 1 98.19 383 PRO B CA 1
ATOM 6502 C C . PRO B 1 383 ? -11.781 13.242 15.914 1 98.19 383 PRO B C 1
ATOM 6504 O O . PRO B 1 383 ? -11.477 12.047 15.891 1 98.19 383 PRO B O 1
ATOM 6507 N N . ALA B 1 384 ? -10.93 14.195 15.625 1 97 384 ALA B N 1
ATOM 6508 C CA . ALA B 1 384 ? -9.516 13.93 15.359 1 97 384 ALA B CA 1
ATOM 6509 C C . ALA B 1 384 ? -8.734 13.781 16.656 1 97 384 ALA B C 1
ATOM 6511 O O . ALA B 1 384 ? -7.766 13.023 16.734 1 97 384 ALA B O 1
ATOM 6512 N N . VAL B 1 385 ? -9.109 14.562 17.641 1 98.06 385 VAL B N 1
ATOM 6513 C CA . VAL B 1 385 ? -8.516 14.578 18.984 1 98.06 385 VAL B CA 1
ATOM 6514 C C . VAL B 1 385 ? -9.625 14.578 20.031 1 98.06 385 VAL B C 1
ATOM 6516 O O . VAL B 1 385 ? -10.688 15.164 19.828 1 98.06 385 VAL B O 1
ATOM 6519 N N . VAL B 1 386 ? -9.344 13.906 21.234 1 98.31 386 VAL B N 1
ATOM 6520 C CA . VAL B 1 386 ? -10.438 13.742 22.188 1 98.31 386 VAL B CA 1
ATOM 6521 C C . VAL B 1 386 ? -10.195 14.641 23.406 1 98.31 386 VAL B C 1
ATOM 6523 O O . VAL B 1 386 ? -10.984 14.633 24.359 1 98.31 386 VAL B O 1
ATOM 6526 N N . THR B 1 387 ? -9.109 15.414 23.375 1 97.5 387 THR B N 1
ATOM 6527 C CA . THR B 1 387 ? -8.805 16.375 24.422 1 97.5 387 THR B CA 1
ATOM 6528 C C . THR B 1 387 ? -9.031 17.797 23.938 1 97.5 387 THR B C 1
ATOM 6530 O O . THR B 1 387 ? -9.109 18.047 22.734 1 97.5 387 THR B O 1
ATOM 6533 N N . ASP B 1 388 ? -9.172 18.688 24.859 1 94.81 388 ASP B N 1
ATOM 6534 C CA . ASP B 1 388 ? -9.344 20.094 24.5 1 94.81 388 ASP B CA 1
ATOM 6535 C C . ASP B 1 388 ? -7.992 20.797 24.391 1 94.81 388 ASP B C 1
ATOM 6537 O O . ASP B 1 388 ? -7.926 22.031 24.391 1 94.81 388 ASP B O 1
ATOM 6541 N N . GLY B 1 389 ? -6.91 20.031 24.344 1 97.19 389 GLY B N 1
ATOM 6542 C CA . GLY B 1 389 ? -5.609 20.625 24.062 1 97.19 389 GLY B CA 1
ATOM 6543 C C . GLY B 1 389 ? -4.488 19.984 24.859 1 97.19 389 GLY B C 1
ATOM 6544 O O . GLY B 1 389 ? -4.734 19.281 25.844 1 97.19 389 GLY B O 1
ATOM 6545 N N . PHE B 1 390 ? -3.316 20.094 24.391 1 98.44 390 PHE B N 1
ATOM 6546 C CA . PHE B 1 390 ? -2.076 19.75 25.078 1 98.44 390 PHE B CA 1
ATOM 6547 C C . PHE B 1 390 ? -1.432 21 25.688 1 98.44 390 PHE B C 1
ATOM 6549 O O . PHE B 1 390 ? -1.428 22.062 25.078 1 98.44 390 PHE B O 1
ATOM 6556 N N . LEU B 1 391 ? -0.891 20.859 26.812 1 98.31 391 LEU B N 1
ATOM 6557 C CA . LEU B 1 391 ? -0.311 22.016 27.484 1 98.31 391 LEU B CA 1
ATOM 6558 C C . LEU B 1 391 ? 1.006 22.422 26.844 1 98.31 391 LEU B C 1
ATOM 6560 O O . LEU B 1 391 ? 1.834 21.578 26.516 1 98.31 391 LEU B O 1
ATOM 6564 N N . ALA B 1 392 ? 1.141 23.781 26.656 1 98.25 392 ALA B N 1
ATOM 6565 C CA . ALA B 1 392 ? 2.395 24.312 26.125 1 98.25 392 ALA B CA 1
ATOM 6566 C C . ALA B 1 392 ? 3.553 24.047 27.078 1 98.25 392 ALA B C 1
ATOM 6568 O O . ALA B 1 392 ? 3.453 24.328 28.281 1 98.25 392 ALA B O 1
ATOM 6569 N N . GLY B 1 393 ? 4.559 23.484 26.562 1 97.5 393 GLY B N 1
ATOM 6570 C CA . GLY B 1 393 ? 5.762 23.281 27.344 1 97.5 393 GLY B CA 1
ATOM 6571 C C . GLY B 1 393 ? 5.781 21.938 28.062 1 97.5 393 GLY B C 1
ATOM 6572 O O . GLY B 1 393 ? 6.824 21.516 28.562 1 97.5 393 GLY B O 1
ATOM 6573 N N . ASP B 1 394 ? 4.684 21.25 28.141 1 97.69 394 ASP B N 1
ATOM 6574 C CA . ASP B 1 394 ? 4.645 19.906 28.719 1 97.69 394 ASP B CA 1
ATOM 6575 C C . ASP B 1 394 ? 5.031 18.859 27.672 1 97.69 394 ASP B C 1
ATOM 6577 O O . ASP B 1 394 ? 4.488 18.844 26.562 1 97.69 394 ASP B O 1
ATOM 6581 N N . ASP B 1 395 ? 5.961 18.047 28.016 1 96.81 395 ASP B N 1
ATOM 6582 C CA . ASP B 1 395 ? 6.395 17.031 27.062 1 96.81 395 ASP B CA 1
ATOM 6583 C C . ASP B 1 395 ? 5.809 15.664 27.391 1 96.81 395 ASP B C 1
ATOM 6585 O O . ASP B 1 395 ? 6.066 14.68 26.688 1 96.81 395 ASP B O 1
ATOM 6589 N N . TYR B 1 396 ? 5.043 15.562 28.562 1 97.19 396 TYR B N 1
ATOM 6590 C CA . TYR B 1 396 ? 4.246 14.414 28.969 1 97.19 396 TYR B CA 1
ATOM 6591 C C . TYR B 1 396 ? 5.133 13.195 29.219 1 97.19 396 TYR B C 1
ATOM 6593 O O . TYR B 1 396 ? 4.66 12.062 29.188 1 97.19 396 TYR B O 1
ATOM 6601 N N . VAL B 1 397 ? 6.445 13.383 29.391 1 96.81 397 VAL B N 1
ATOM 6602 C CA . VAL B 1 397 ? 7.336 12.289 29.75 1 96.81 397 VAL B CA 1
ATOM 6603 C C . VAL B 1 397 ? 7.059 11.859 31.188 1 96.81 397 VAL B C 1
ATOM 6605 O O . VAL B 1 397 ? 7.043 12.688 32.094 1 96.81 397 VAL B O 1
ATOM 6608 N N . GLY B 1 398 ? 6.828 10.586 31.469 1 93.38 398 GLY B N 1
ATOM 6609 C CA . GLY B 1 398 ? 6.648 10.031 32.812 1 93.38 398 GLY B CA 1
ATOM 6610 C C . GLY B 1 398 ? 5.223 10.141 33.312 1 93.38 398 GLY B C 1
ATOM 6611 O O . GLY B 1 398 ? 4.906 9.664 34.406 1 93.38 398 GLY B O 1
ATOM 6612 N N . HIS B 1 399 ? 4.387 10.82 32.406 1 92.81 399 HIS B N 1
ATOM 6613 C CA . HIS B 1 399 ? 2.982 10.875 32.812 1 92.81 399 HIS B CA 1
ATOM 6614 C C . HIS B 1 399 ? 2.074 10.953 31.594 1 92.81 399 HIS B C 1
ATOM 6616 O O . HIS B 1 399 ? 2.52 11.336 30.5 1 92.81 399 HIS B O 1
ATOM 6622 N N . GLY B 1 400 ? 0.85 10.656 31.734 1 94.62 400 GLY B N 1
ATOM 6623 C CA . GLY B 1 400 ? -0.139 10.672 30.656 1 94.62 400 GLY B CA 1
ATOM 6624 C C . GLY B 1 400 ? -0.918 11.977 30.594 1 94.62 400 GLY B C 1
ATOM 6625 O O . GLY B 1 400 ? -0.353 13.055 30.781 1 94.62 400 GLY B O 1
ATOM 6626 N N . ILE B 1 401 ? -2.104 11.867 30.203 1 97.19 401 ILE B N 1
ATOM 6627 C CA . ILE B 1 401 ? -2.986 13.023 30.062 1 97.19 401 ILE B CA 1
ATOM 6628 C C . ILE B 1 401 ? -4.387 12.656 30.547 1 97.19 401 ILE B C 1
ATOM 6630 O O . ILE B 1 401 ? -4.836 11.523 30.375 1 97.19 401 ILE B O 1
ATOM 6634 N N . ASN B 1 402 ? -5.047 13.562 31.156 1 97.06 402 ASN B N 1
ATOM 6635 C CA . ASN B 1 402 ? -6.426 13.375 31.594 1 97.06 402 ASN B CA 1
ATOM 6636 C C . ASN B 1 402 ? -7.414 13.852 30.531 1 97.06 402 ASN B C 1
ATOM 6638 O O . ASN B 1 402 ? -7.324 14.992 30.062 1 97.06 402 ASN B O 1
ATOM 6642 N N . VAL B 1 403 ? -8.32 13.016 30.109 1 97.88 403 VAL B N 1
ATOM 6643 C CA . VAL B 1 403 ? -9.391 13.359 29.172 1 97.88 403 VAL B CA 1
ATOM 6644 C C . VAL B 1 403 ? -10.75 13.031 29.797 1 97.88 403 VAL B C 1
ATOM 6646 O O . VAL B 1 403 ? -11.078 11.859 29.984 1 97.88 403 VAL B O 1
ATOM 6649 N N . ALA B 1 404 ? -11.492 14.094 30.062 1 96.62 404 ALA B N 1
ATOM 6650 C CA . ALA B 1 404 ? -12.844 13.945 30.578 1 96.62 404 ALA B CA 1
ATOM 6651 C C . ALA B 1 404 ? -12.852 13.07 31.844 1 96.62 404 ALA B C 1
ATOM 6653 O O . ALA B 1 404 ? -13.695 12.188 31.984 1 96.62 404 ALA B O 1
ATOM 6654 N N . GLY B 1 405 ? -11.906 13.172 32.625 1 96.5 405 GLY B N 1
ATOM 6655 C CA . GLY B 1 405 ? -11.852 12.477 33.906 1 96.5 405 GLY B CA 1
ATOM 6656 C C . GLY B 1 405 ? -11.141 11.141 33.844 1 96.5 405 GLY B C 1
ATOM 6657 O O . GLY B 1 405 ? -10.922 10.484 34.844 1 96.5 405 GLY B O 1
ATOM 6658 N N . THR B 1 406 ? -10.758 10.727 32.719 1 97.19 406 THR B N 1
ATOM 6659 C CA . THR B 1 406 ? -10.047 9.469 32.531 1 97.19 406 THR B CA 1
ATOM 6660 C C . THR B 1 406 ? -8.555 9.719 32.281 1 97.19 406 THR B C 1
ATOM 6662 O O . THR B 1 406 ? -8.18 10.461 31.391 1 97.19 406 THR B O 1
ATOM 6665 N N . GLU B 1 407 ? -7.727 9.086 33.094 1 96.56 407 GLU B N 1
ATOM 6666 C CA . GLU B 1 407 ? -6.277 9.195 32.906 1 96.56 407 GLU B CA 1
ATOM 6667 C C . GLU B 1 407 ? -5.773 8.219 31.844 1 96.56 407 GLU B C 1
ATOM 6669 O O . GLU B 1 407 ? -5.875 7.004 32.031 1 96.56 407 GLU B O 1
ATOM 6674 N N . LEU B 1 408 ? -5.281 8.766 30.844 1 96.81 408 LEU B N 1
ATOM 6675 C CA . LEU B 1 408 ? -4.645 7.965 29.812 1 96.81 408 LEU B CA 1
ATOM 6676 C C . LEU B 1 408 ? -3.146 7.832 30.078 1 96.81 408 LEU B C 1
ATOM 6678 O O . LEU B 1 408 ? -2.467 8.828 30.328 1 96.81 408 LEU B O 1
ATOM 6682 N N . GLY B 1 409 ? -2.621 6.629 30.016 1 93.38 409 GLY B N 1
ATOM 6683 C CA . GLY B 1 409 ? -1.239 6.355 30.375 1 93.38 409 GLY B CA 1
ATOM 6684 C C . GLY B 1 409 ? -0.238 6.973 29.422 1 93.38 409 GLY B C 1
ATOM 6685 O O . GLY B 1 409 ? 0.854 7.371 29.828 1 93.38 409 GLY B O 1
ATOM 6686 N N . PHE B 1 410 ? -0.512 7.027 28.234 1 96.12 410 PHE B N 1
ATOM 6687 C CA . PHE B 1 410 ? 0.298 7.672 27.203 1 96.12 410 PHE B CA 1
ATOM 6688 C C . PHE B 1 410 ? -0.502 8.75 26.484 1 96.12 410 PHE B C 1
ATOM 6690 O O . PHE B 1 410 ? -1.62 8.492 26.031 1 96.12 410 PHE B O 1
ATOM 6697 N N . TYR B 1 411 ? 0.061 9.938 26.359 1 97.19 411 TYR B N 1
ATOM 6698 C CA . TYR B 1 411 ? -0.705 11.094 25.922 1 97.19 411 TYR B CA 1
ATOM 6699 C C . TYR B 1 411 ? -1.214 10.914 24.5 1 97.19 411 TYR B C 1
ATOM 6701 O O . TYR B 1 411 ? -2.254 11.461 24.141 1 97.19 411 TYR B O 1
ATOM 6709 N N . LEU B 1 412 ? -0.52 10.109 23.656 1 96.56 412 LEU B N 1
ATOM 6710 C CA . LEU B 1 412 ? -0.911 9.914 22.266 1 96.56 412 LEU B CA 1
ATOM 6711 C C . LEU B 1 412 ? -2.229 9.148 22.172 1 96.56 412 LEU B C 1
ATOM 6713 O O . LEU B 1 412 ? -2.863 9.125 21.125 1 96.56 412 LEU B O 1
ATOM 6717 N N . GLU B 1 413 ? -2.646 8.531 23.266 1 97.44 413 GLU B N 1
ATOM 6718 C CA . GLU B 1 413 ? -3.955 7.879 23.312 1 97.44 413 GLU B CA 1
ATOM 6719 C C . GLU B 1 413 ? -5.082 8.898 23.156 1 97.44 413 GLU B C 1
ATOM 6721 O O . GLU B 1 413 ? -6.223 8.531 22.875 1 97.44 413 GLU B O 1
ATOM 6726 N N . ALA B 1 414 ? -4.805 10.133 23.297 1 98.5 414 ALA B N 1
ATOM 6727 C CA . ALA B 1 414 ? -5.805 11.188 23.156 1 98.5 414 ALA B CA 1
ATOM 6728 C C . ALA B 1 414 ? -6.016 11.531 21.672 1 98.5 414 ALA B C 1
ATOM 6730 O O . ALA B 1 414 ? -6.77 12.453 21.344 1 98.5 414 ALA B O 1
ATOM 6731 N N . VAL B 1 415 ? -5.387 10.836 20.734 1 98.38 415 VAL B N 1
ATOM 6732 C CA . VAL B 1 415 ? -5.434 11.141 19.312 1 98.38 415 VAL B CA 1
ATOM 6733 C C . VAL B 1 415 ? -6.02 9.953 18.547 1 98.38 415 VAL B C 1
ATOM 6735 O O . VAL B 1 415 ? -5.289 9.219 17.891 1 98.38 415 VAL B O 1
ATOM 6738 N N . PRO B 1 416 ? -7.367 9.844 18.531 1 98.12 416 PRO B N 1
ATOM 6739 C CA . PRO B 1 416 ? -7.992 8.734 17.812 1 98.12 416 PRO B CA 1
ATOM 6740 C C . PRO B 1 416 ? -7.746 8.797 16.312 1 98.12 416 PRO B C 1
ATOM 6742 O O . PRO B 1 416 ? -8.008 7.824 15.602 1 98.12 416 PRO B O 1
ATOM 6745 N N . ALA B 1 417 ? -7.203 9.922 15.82 1 98.38 417 ALA B N 1
ATOM 6746 C CA . ALA B 1 417 ? -6.871 10.062 14.406 1 98.38 417 ALA B CA 1
ATOM 6747 C C . ALA B 1 417 ? -5.902 8.969 13.953 1 98.38 417 ALA B C 1
ATOM 6749 O O . ALA B 1 417 ? -5.855 8.625 12.773 1 98.38 417 ALA B O 1
ATOM 6750 N N . ILE B 1 418 ? -5.156 8.328 14.891 1 98.31 418 ILE B N 1
ATOM 6751 C CA . ILE B 1 418 ? -4.199 7.262 14.617 1 98.31 418 ILE B CA 1
ATOM 6752 C C . ILE B 1 418 ? -4.906 6.105 13.914 1 98.31 418 ILE B C 1
ATOM 6754 O O . ILE B 1 418 ? -4.32 5.445 13.047 1 98.31 418 ILE B O 1
ATOM 6758 N N . THR B 1 419 ? -6.191 5.926 14.227 1 98.31 419 THR B N 1
ATOM 6759 C CA . THR B 1 419 ? -6.996 4.855 13.648 1 98.31 419 THR B CA 1
ATOM 6760 C C . THR B 1 419 ? -6.949 4.902 12.125 1 98.31 419 THR B C 1
ATOM 6762 O O . THR B 1 419 ? -6.848 3.865 11.469 1 98.31 419 THR B O 1
ATOM 6765 N N . PHE B 1 420 ? -6.898 6.035 11.594 1 98.31 420 PHE B N 1
ATOM 6766 C CA . PHE B 1 420 ? -7.027 6.168 10.148 1 98.31 420 PHE B CA 1
ATOM 6767 C C . PHE B 1 420 ? -5.66 6.309 9.484 1 98.31 420 PHE B C 1
ATOM 6769 O O . PHE B 1 420 ? -5.562 6.418 8.266 1 98.31 420 PHE B O 1
ATOM 6776 N N . ASN B 1 421 ? -4.578 6.395 10.289 1 98.44 421 ASN B N 1
ATOM 6777 C CA . ASN B 1 421 ? -3.252 6.086 9.766 1 98.44 421 ASN B CA 1
ATOM 6778 C C . ASN B 1 421 ? -3.062 4.582 9.562 1 98.44 421 ASN B C 1
ATOM 6780 O O . ASN B 1 421 ? -2.355 4.156 8.648 1 98.44 421 ASN B O 1
ATOM 6784 N N . ILE B 1 422 ? -3.703 3.84 10.516 1 98 422 ILE B N 1
ATOM 6785 C CA . ILE B 1 422 ? -3.732 2.395 10.328 1 98 422 ILE B CA 1
ATOM 6786 C C . ILE B 1 422 ? -4.539 2.053 9.078 1 98 422 ILE B C 1
ATOM 6788 O O . ILE B 1 422 ? -4.086 1.279 8.234 1 98 422 ILE B O 1
ATOM 6792 N N . LEU B 1 423 ? -5.703 2.701 8.961 1 97.06 423 LEU B N 1
ATOM 6793 C CA . LEU B 1 423 ? -6.516 2.562 7.754 1 97.06 423 LEU B CA 1
ATOM 6794 C C . LEU B 1 423 ? -6.09 3.568 6.691 1 97.06 423 LEU B C 1
ATOM 6796 O O . LEU B 1 423 ? -6.895 4.395 6.254 1 97.06 423 LEU B O 1
ATOM 6800 N N . SER B 1 424 ? -4.875 3.439 6.262 1 95.31 424 SER B N 1
ATOM 6801 C CA . SER B 1 424 ? -4.066 4.449 5.59 1 95.31 424 SER B CA 1
ATOM 6802 C C . SER B 1 424 ? -4.676 4.84 4.246 1 95.31 424 SER B C 1
ATOM 6804 O O . SER B 1 424 ? -4.48 5.961 3.771 1 95.31 424 SER B O 1
ATOM 6806 N N . SER B 1 425 ? -5.453 4.008 3.6 1 93.62 425 SER B N 1
ATOM 6807 C CA . SER B 1 425 ? -5.996 4.27 2.271 1 93.62 425 SER B CA 1
ATOM 6808 C C . SER B 1 425 ? -7.258 5.121 2.35 1 93.62 425 SER B C 1
ATOM 6810 O O . SER B 1 425 ? -7.742 5.617 1.329 1 93.62 425 SER B O 1
ATOM 6812 N N . CYS B 1 426 ? -7.758 5.316 3.521 1 95.75 426 CYS B N 1
ATOM 6813 C CA . CYS B 1 426 ? -8.914 6.184 3.693 1 95.75 426 CYS B CA 1
ATOM 6814 C C . CYS B 1 426 ? -8.5 7.652 3.715 1 95.75 426 CYS B C 1
ATOM 6816 O O . CYS B 1 426 ? -7.672 8.055 4.535 1 95.75 426 CYS B O 1
ATOM 6818 N N . PRO B 1 427 ? -9.094 8.438 2.844 1 96.19 427 PRO B N 1
ATOM 6819 C CA . PRO B 1 427 ? -8.867 9.883 2.977 1 96.19 427 PRO B CA 1
ATOM 6820 C C . PRO B 1 427 ? -9.594 10.484 4.172 1 96.19 427 PRO B C 1
ATOM 6822 O O . PRO B 1 427 ? -10.703 10.055 4.504 1 96.19 427 PRO B O 1
ATOM 6825 N N . VAL B 1 428 ? -8.93 11.461 4.766 1 98.81 428 VAL B N 1
ATOM 6826 C CA . VAL B 1 428 ? -9.523 12.07 5.949 1 98.81 428 VAL B CA 1
ATOM 6827 C C . VAL B 1 428 ? -9.375 13.594 5.875 1 98.81 428 VAL B C 1
ATOM 6829 O O . VAL B 1 428 ? -8.258 14.109 5.855 1 98.81 428 VAL B O 1
ATOM 6832 N N . LEU B 1 429 ? -10.484 14.227 5.836 1 98.62 429 LEU B N 1
ATOM 6833 C CA . LEU B 1 429 ? -10.531 15.688 5.891 1 98.62 429 LEU B CA 1
ATOM 6834 C C . LEU B 1 429 ? -10.953 16.156 7.277 1 98.62 429 LEU B C 1
ATOM 6836 O O . LEU B 1 429 ? -11.977 15.719 7.809 1 98.62 429 LEU B O 1
ATOM 6840 N N . THR B 1 430 ? -10.133 16.984 7.859 1 98.62 430 THR B N 1
ATOM 6841 C CA . THR B 1 430 ? -10.484 17.562 9.156 1 98.62 430 THR B CA 1
ATOM 6842 C C . THR B 1 430 ? -10.961 19.016 8.992 1 98.62 430 THR B C 1
ATOM 6844 O O . THR B 1 430 ? -10.305 19.812 8.312 1 98.62 430 THR B O 1
ATOM 6847 N N . ILE B 1 431 ? -12.086 19.359 9.625 1 97.56 431 ILE B N 1
ATOM 6848 C CA . ILE B 1 431 ? -12.633 20.703 9.57 1 97.56 431 ILE B CA 1
ATOM 6849 C C . ILE B 1 431 ? -12.938 21.203 10.977 1 97.56 431 ILE B C 1
ATOM 6851 O O . ILE B 1 431 ? -13.172 20.391 11.891 1 97.56 431 ILE B O 1
ATOM 6855 N N . PRO B 1 432 ? -12.891 22.484 11.18 1 96.38 432 PRO B N 1
ATOM 6856 C CA . PRO B 1 432 ? -13.289 23.031 12.484 1 96.38 432 PRO B CA 1
ATOM 6857 C C . PRO B 1 432 ? -14.789 22.906 12.742 1 96.38 432 PRO B C 1
ATOM 6859 O O . PRO B 1 432 ? -15.594 23.078 11.82 1 96.38 432 PRO B O 1
ATOM 6862 N N . THR B 1 433 ? -15.18 22.625 13.93 1 94.25 433 THR B N 1
ATOM 6863 C CA . THR B 1 433 ? -16.594 22.406 14.203 1 94.25 433 THR B CA 1
ATOM 6864 C C . THR B 1 433 ? -17.031 23.156 15.453 1 94.25 433 THR B C 1
ATOM 6866 O O . THR B 1 433 ? -18.203 23.078 15.859 1 94.25 433 THR B O 1
ATOM 6869 N N . GLY B 1 434 ? -16.172 23.844 16.141 1 94.69 434 GLY B N 1
ATOM 6870 C CA . GLY B 1 434 ? -16.531 24.609 17.328 1 94.69 434 GLY B CA 1
ATOM 6871 C C . GLY B 1 434 ? -15.344 24.891 18.234 1 94.69 434 GLY B C 1
ATOM 6872 O O . GLY B 1 434 ? -14.195 24.859 17.797 1 94.69 434 GLY B O 1
ATOM 6873 N N . PHE B 1 435 ? -15.688 25.297 19.516 1 96.31 435 PHE B N 1
ATOM 6874 C CA . PHE B 1 435 ? -14.688 25.625 20.516 1 96.31 435 PHE B CA 1
ATOM 6875 C C . PHE B 1 435 ? -14.961 24.875 21.812 1 96.31 435 PHE B C 1
ATOM 6877 O O . PHE B 1 435 ? -16.109 24.609 22.156 1 96.31 435 PHE B O 1
ATOM 6884 N N . ALA B 1 436 ? -13.906 24.516 22.438 1 97.5 436 ALA B N 1
ATOM 6885 C CA . ALA B 1 436 ? -14.023 24.062 23.828 1 97.5 436 ALA B CA 1
ATOM 6886 C C . ALA B 1 436 ? -14.102 25.25 24.781 1 97.5 436 ALA B C 1
ATOM 6888 O O . ALA B 1 436 ? -13.852 26.391 24.391 1 97.5 436 ALA B O 1
ATOM 6889 N N . ARG B 1 437 ? -14.43 24.953 26.031 1 96.56 437 ARG B N 1
ATOM 6890 C CA . ARG B 1 437 ? -14.656 25.984 27.031 1 96.56 437 ARG B CA 1
ATOM 6891 C C . ARG B 1 437 ? -13.383 26.781 27.297 1 96.56 437 ARG B C 1
ATOM 6893 O O . ARG B 1 437 ? -13.445 27.953 27.688 1 96.56 437 ARG B O 1
ATOM 6900 N N . ASN B 1 438 ? -12.297 26.188 27.031 1 96.69 438 ASN B N 1
ATOM 6901 C CA . ASN B 1 438 ? -11.031 26.875 27.297 1 96.69 438 ASN B CA 1
ATOM 6902 C C . ASN B 1 438 ? -10.609 27.734 26.109 1 96.69 438 ASN B C 1
ATOM 6904 O O . ASN B 1 438 ? -9.5 28.266 26.094 1 96.69 438 ASN B O 1
ATOM 6908 N N . GLY B 1 439 ? -11.367 27.781 25.078 1 96.31 439 GLY B N 1
ATOM 6909 C CA . GLY B 1 439 ? -11.109 28.656 23.938 1 96.31 439 GLY B CA 1
ATOM 6910 C C . GLY B 1 439 ? -10.398 27.969 22.797 1 96.31 439 GLY B C 1
ATOM 6911 O O . GLY B 1 439 ? -10.18 28.562 21.734 1 96.31 439 GLY B O 1
ATOM 6912 N N . ILE B 1 440 ? -10.047 26.734 22.953 1 97.12 440 ILE B N 1
ATOM 6913 C CA . ILE B 1 440 ? -9.367 25.984 21.906 1 97.12 440 ILE B CA 1
ATOM 6914 C C . ILE B 1 440 ? -10.383 25.469 20.891 1 97.12 440 ILE B C 1
ATOM 6916 O O . ILE B 1 440 ? -11.43 24.938 21.266 1 97.12 440 ILE B O 1
ATOM 6920 N N . PRO B 1 441 ? -10.109 25.688 19.625 1 97.44 441 PRO B N 1
ATOM 6921 C CA . PRO B 1 441 ? -11 25.109 18.609 1 97.44 441 PRO B CA 1
ATOM 6922 C C . PRO B 1 441 ? -11.078 23.578 18.703 1 97.44 441 PRO B C 1
ATOM 6924 O O . PRO B 1 441 ? -10.141 22.938 19.172 1 97.44 441 PRO B O 1
ATOM 6927 N N . THR B 1 442 ? -12.195 23.047 18.328 1 97.06 442 THR B N 1
ATOM 6928 C CA . THR B 1 442 ? -12.359 21.609 18.125 1 97.06 442 THR B CA 1
ATOM 6929 C C . THR B 1 442 ? -12.555 21.281 16.656 1 97.06 442 THR B C 1
ATOM 6931 O O . THR B 1 442 ? -12.977 22.141 15.875 1 97.06 442 THR B O 1
ATOM 6934 N N . GLY B 1 443 ? -12.109 20.125 16.234 1 96.69 443 GLY B N 1
ATOM 6935 C CA . GLY B 1 443 ? -12.266 19.688 14.859 1 96.69 443 GLY B CA 1
ATOM 6936 C C . GLY B 1 443 ? -12.711 18.25 14.734 1 96.69 443 GLY B C 1
ATOM 6937 O O . GLY B 1 443 ? -12.555 17.453 15.664 1 96.69 443 GLY B O 1
ATOM 6938 N N . THR B 1 444 ? -13.328 17.953 13.617 1 96.94 444 THR B N 1
ATOM 6939 C CA . THR B 1 444 ? -13.773 16.594 13.344 1 96.94 444 THR B CA 1
ATOM 6940 C C . THR B 1 444 ? -13.219 16.109 12.008 1 96.94 444 THR B C 1
ATOM 6942 O O . THR B 1 444 ? -12.883 16.906 11.141 1 96.94 444 THR B O 1
ATOM 6945 N N . GLN B 1 445 ? -13.086 14.797 11.906 1 98.62 445 GLN B N 1
ATOM 6946 C CA . GLN B 1 445 ? -12.625 14.102 10.711 1 98.62 445 GLN B CA 1
ATOM 6947 C C . GLN B 1 445 ? -13.797 13.648 9.844 1 98.62 445 GLN B C 1
ATOM 6949 O O . GLN B 1 445 ? -14.82 13.195 10.367 1 98.62 445 GLN B O 1
ATOM 6954 N N . ILE B 1 446 ? -13.742 13.898 8.578 1 98.69 446 ILE B N 1
ATOM 6955 C CA . ILE B 1 446 ? -14.578 13.273 7.566 1 98.69 446 ILE B CA 1
ATOM 6956 C C . ILE B 1 446 ? -13.805 12.156 6.871 1 98.69 446 ILE B C 1
ATOM 6958 O O . ILE B 1 446 ? -12.93 12.422 6.047 1 98.69 446 ILE B O 1
ATOM 6962 N N . VAL B 1 447 ? -14.172 10.938 7.207 1 98.56 447 VAL B N 1
ATOM 6963 C CA . VAL B 1 447 ? -13.477 9.758 6.711 1 98.56 447 VAL B CA 1
ATOM 6964 C C . VAL B 1 447 ? -14.328 9.07 5.641 1 98.56 447 VAL B C 1
ATOM 6966 O O . VAL B 1 447 ? -15.523 8.844 5.84 1 98.56 447 VAL B O 1
ATOM 6969 N N . THR B 1 448 ? -13.75 8.797 4.531 1 96.38 448 THR B N 1
ATOM 6970 C CA . THR B 1 448 ? -14.492 8.109 3.482 1 96.38 448 THR B CA 1
ATOM 6971 C C . THR B 1 448 ? -13.781 6.824 3.07 1 96.38 448 THR B C 1
ATOM 6973 O O . THR B 1 448 ? -12.727 6.484 3.617 1 96.38 448 THR B O 1
ATOM 6976 N N . ARG B 1 449 ? -14.406 6.031 2.154 1 93.06 449 ARG B N 1
ATOM 6977 C CA . ARG B 1 449 ? -13.859 4.758 1.686 1 93.06 449 ARG B CA 1
ATOM 6978 C C . ARG B 1 449 ? -12.484 4.953 1.061 1 93.06 449 ARG B C 1
ATOM 6980 O O . ARG B 1 449 ? -12.125 6.059 0.657 1 93.06 449 ARG B O 1
ATOM 6987 N N . PRO B 1 450 ? -11.734 3.889 0.967 1 92.44 450 PRO B N 1
ATOM 6988 C CA . PRO B 1 450 ? -10.383 3.98 0.402 1 92.44 450 PRO B CA 1
ATOM 6989 C C . PRO B 1 450 ? -10.359 4.691 -0.951 1 92.44 450 PRO B C 1
ATOM 6991 O O . PRO B 1 450 ? -11.055 4.277 -1.881 1 92.44 450 PRO B O 1
ATOM 6994 N N . TYR B 1 451 ? -9.586 5.879 -0.982 1 90.31 451 TYR B N 1
ATOM 6995 C CA . TYR B 1 451 ? -9.234 6.645 -2.174 1 90.31 451 TYR B CA 1
ATOM 6996 C C . TYR B 1 451 ? -10.43 7.438 -2.688 1 90.31 451 TYR B C 1
ATOM 6998 O O . TYR B 1 451 ? -10.445 7.863 -3.844 1 90.31 451 TYR B O 1
ATOM 7006 N N . ASP B 1 452 ? -11.438 7.543 -1.851 1 91 452 ASP B N 1
ATOM 7007 C CA . ASP B 1 452 ? -12.578 8.375 -2.209 1 91 452 ASP B CA 1
ATOM 7008 C C . ASP B 1 452 ? -12.414 9.797 -1.694 1 91 452 ASP B C 1
ATOM 7010 O O . ASP B 1 452 ? -13.219 10.273 -0.893 1 91 452 ASP B O 1
ATOM 7014 N N . ASP B 1 453 ? -11.453 10.461 -2.26 1 93.12 453 ASP B N 1
ATOM 7015 C CA . ASP B 1 453 ? -11.18 11.859 -1.931 1 93.12 453 ASP B CA 1
ATOM 7016 C C . ASP B 1 453 ? -12.398 12.734 -2.227 1 93.12 453 ASP B C 1
ATOM 7018 O O . ASP B 1 453 ? -12.703 13.656 -1.463 1 93.12 453 ASP B O 1
ATOM 7022 N N . HIS B 1 454 ? -13.047 12.398 -3.256 1 92.31 454 HIS B N 1
ATOM 7023 C CA . HIS B 1 454 ? -14.141 13.211 -3.773 1 92.31 454 HIS B CA 1
ATOM 7024 C C . HIS B 1 454 ? -15.242 13.383 -2.729 1 92.31 454 HIS B C 1
ATOM 7026 O O . HIS B 1 454 ? -15.68 14.508 -2.469 1 92.31 454 HIS B O 1
ATOM 7032 N N . THR B 1 455 ? -15.633 12.32 -2.125 1 94.56 455 THR B N 1
ATOM 7033 C CA . THR B 1 455 ? -16.734 12.367 -1.164 1 94.56 455 THR B CA 1
ATOM 7034 C C . THR B 1 455 ? -16.328 13.172 0.07 1 94.56 455 THR B C 1
ATOM 7036 O O . THR B 1 455 ? -17.141 13.953 0.587 1 94.56 455 THR B O 1
ATOM 7039 N N . ALA B 1 456 ? -15.133 13.047 0.525 1 96.19 456 ALA B N 1
ATOM 7040 C CA . ALA B 1 456 ? -14.664 13.797 1.688 1 96.19 456 ALA B CA 1
ATOM 7041 C C . ALA B 1 456 ? -14.711 15.297 1.429 1 96.19 456 ALA B C 1
ATOM 7043 O O . ALA B 1 456 ? -15.234 16.062 2.246 1 96.19 456 ALA B O 1
ATOM 7044 N N . PHE B 1 457 ? -14.211 15.703 0.293 1 95.38 457 PHE B N 1
ATOM 7045 C CA . PHE B 1 457 ? -14.164 17.125 -0.024 1 95.38 457 PHE B CA 1
ATOM 7046 C C . PHE B 1 457 ? -15.562 17.656 -0.332 1 95.38 457 PHE B C 1
ATOM 7048 O O . PHE B 1 457 ? -15.883 18.812 -0.02 1 95.38 457 PHE B O 1
ATOM 7055 N N . ALA B 1 458 ? -16.422 16.844 -0.985 1 94.88 458 ALA B N 1
ATOM 7056 C CA . ALA B 1 458 ? -17.781 17.266 -1.248 1 94.88 458 ALA B CA 1
ATOM 7057 C C . ALA B 1 458 ? -18.516 17.609 0.05 1 94.88 458 ALA B C 1
ATOM 7059 O O . ALA B 1 458 ? -19.172 18.641 0.143 1 94.88 458 ALA B O 1
ATOM 7060 N N . ILE B 1 459 ? -18.359 16.766 0.997 1 96.19 459 ILE B N 1
ATOM 7061 C CA . ILE B 1 459 ? -18.984 16.984 2.293 1 96.19 459 ILE B CA 1
ATOM 7062 C C . ILE B 1 459 ? -18.344 18.203 2.965 1 96.19 459 ILE B C 1
ATOM 7064 O O . ILE B 1 459 ? -19.047 19.062 3.5 1 96.19 459 ILE B O 1
ATOM 7068 N N . GLY B 1 460 ? -16.984 18.25 2.936 1 95.69 460 GLY B N 1
ATOM 7069 C CA . GLY B 1 460 ? -16.281 19.391 3.521 1 95.69 460 GLY B CA 1
ATOM 7070 C C . GLY B 1 460 ? -16.688 20.719 2.93 1 95.69 460 GLY B C 1
ATOM 7071 O O . GLY B 1 46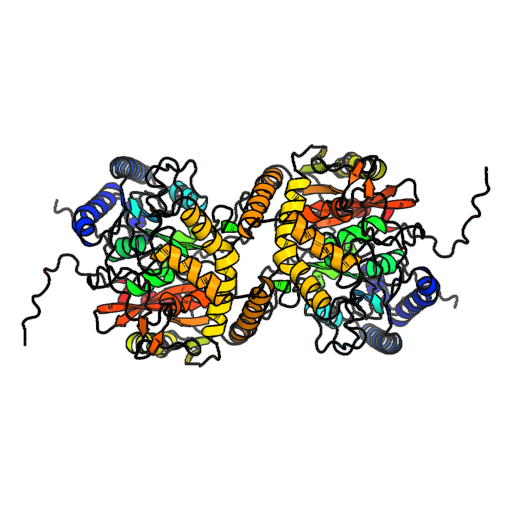0 ? -16.906 21.688 3.66 1 95.69 460 GLY B O 1
ATOM 7072 N N . LEU B 1 461 ? -16.844 20.797 1.65 1 93.94 461 LEU B N 1
ATOM 7073 C CA . LEU B 1 461 ? -17.234 22.031 0.963 1 93.94 461 LEU B CA 1
ATOM 7074 C C . LEU B 1 461 ? -18.656 22.422 1.309 1 93.94 461 LEU B C 1
ATOM 7076 O O . LEU B 1 461 ? -18.953 23.609 1.461 1 93.94 461 LEU B O 1
ATOM 7080 N N . ALA B 1 462 ? -19.531 21.469 1.383 1 94 462 ALA B N 1
ATOM 7081 C CA . ALA B 1 462 ? -20.922 21.734 1.777 1 94 462 ALA B CA 1
ATOM 7082 C C . ALA B 1 462 ? -20.984 22.328 3.186 1 94 462 ALA B C 1
ATOM 7084 O O . ALA B 1 462 ? -21.703 23.281 3.432 1 94 462 ALA B O 1
ATOM 7085 N N . LEU B 1 463 ? -20.219 21.766 4.074 1 94.62 463 LEU B N 1
ATOM 7086 C CA . LEU B 1 463 ? -20.203 22.234 5.457 1 94.62 463 LEU B CA 1
ATOM 7087 C C . LEU B 1 463 ? -19.578 23.609 5.559 1 94.62 463 LEU B C 1
ATOM 7089 O O . LEU B 1 463 ? -20 24.438 6.371 1 94.62 463 LEU B O 1
ATOM 7093 N N . GLU B 1 464 ? -18.516 23.797 4.766 1 90.69 464 GLU B N 1
ATOM 7094 C CA . GLU B 1 464 ? -17.812 25.078 4.762 1 90.69 464 GLU B CA 1
ATOM 7095 C C . GLU B 1 464 ? -18.781 26.219 4.465 1 90.69 464 GLU B C 1
ATOM 7097 O O . GLU B 1 464 ? -18.625 27.328 4.984 1 90.69 464 GLU B O 1
ATOM 7102 N N . LYS B 1 465 ? -19.828 26.031 3.746 1 89.81 465 LYS B N 1
ATOM 7103 C CA . LYS B 1 465 ? -20.781 27.062 3.318 1 89.81 465 LYS B CA 1
ATOM 7104 C C . LYS B 1 465 ? -21.703 27.469 4.465 1 89.81 465 LYS B C 1
ATOM 7106 O O . LYS B 1 465 ? -22.25 28.562 4.457 1 89.81 465 LYS B O 1
ATOM 7111 N N . VAL B 1 466 ? -21.828 26.625 5.426 1 92.19 466 VAL B N 1
ATOM 7112 C CA . VAL B 1 466 ? -22.891 26.891 6.391 1 92.19 466 VAL B CA 1
ATOM 7113 C C . VAL B 1 466 ? -22.297 27.047 7.785 1 92.19 466 VAL B C 1
ATOM 7115 O O . VAL B 1 466 ? -22.922 27.609 8.68 1 92.19 466 VAL B O 1
ATOM 7118 N N . LEU B 1 467 ? -21.078 26.531 7.926 1 90.25 467 LEU B N 1
ATOM 7119 C CA . LEU B 1 467 ? -20.453 26.672 9.234 1 90.25 467 LEU B CA 1
ATOM 7120 C C . LEU B 1 467 ? -19.734 28.016 9.359 1 90.25 467 LEU B C 1
ATOM 7122 O O . LEU B 1 467 ? -19.141 28.5 8.391 1 90.25 467 LEU B O 1
ATOM 7126 N N . PRO B 1 468 ? -19.672 28.578 10.492 1 80.81 468 PRO B N 1
ATOM 7127 C CA . PRO B 1 468 ? -19.109 29.922 10.664 1 80.81 468 PRO B CA 1
ATOM 7128 C C . PRO B 1 468 ? -17.594 29.922 10.844 1 80.81 468 PRO B C 1
ATOM 7130 O O . PRO B 1 468 ? -16.953 30.969 10.742 1 80.81 468 PRO B O 1
ATOM 7133 N N . TYR B 1 469 ? -17 28.953 10.961 1 72.62 469 TYR B N 1
ATOM 7134 C CA . TYR B 1 469 ? -15.648 28.859 11.523 1 72.62 469 TYR B CA 1
ATOM 7135 C C . TYR B 1 469 ? -14.602 29.25 10.5 1 72.62 469 TYR B C 1
ATOM 7137 O O . TYR B 1 469 ? -13.531 29.766 10.852 1 72.62 469 TYR B O 1
ATOM 7145 N N . PRO B 1 470 ? -14.812 29.094 9.281 1 68.19 470 PRO B N 1
ATOM 7146 C CA . PRO B 1 470 ? -13.781 29.516 8.344 1 68.19 470 PRO B CA 1
ATOM 7147 C C . PRO B 1 470 ? -13.438 31 8.477 1 68.19 470 PRO B C 1
ATOM 7149 O O . PRO B 1 470 ? -12.352 31.438 8.086 1 68.19 470 PRO B O 1
ATOM 7152 N N . ASN B 1 471 ? -14.203 31.672 9.117 1 72.62 471 ASN B N 1
ATOM 7153 C CA . ASN B 1 471 ? -14.039 33.125 9.195 1 72.62 471 ASN B CA 1
ATOM 7154 C C . ASN B 1 471 ? -13.594 33.562 10.586 1 72.62 471 ASN B C 1
ATOM 7156 O O . ASN B 1 471 ? -13.383 34.75 10.828 1 72.62 471 ASN B O 1
ATOM 7160 N N . GLU B 1 472 ? -13.383 32.656 11.383 1 81.38 472 GLU B N 1
ATOM 7161 C CA . GLU B 1 472 ? -12.93 33 12.727 1 81.38 472 GLU B CA 1
ATOM 7162 C C . GLU B 1 472 ? -11.414 32.875 12.844 1 81.38 472 GLU B C 1
ATOM 7164 O O . GLU B 1 472 ? -10.828 31.875 12.406 1 81.38 472 GLU B O 1
ATOM 7169 N N . HIS B 1 473 ? -10.805 34 13.305 1 87.19 473 HIS B N 1
ATOM 7170 C CA . HIS B 1 473 ? -9.359 34.031 13.508 1 87.19 473 HIS B CA 1
ATOM 7171 C C . HIS B 1 473 ? -9.008 34.531 14.906 1 87.19 473 HIS B C 1
ATOM 7173 O O . HIS B 1 473 ? -9.766 35.281 15.516 1 87.19 473 HIS B O 1
ATOM 7179 N N . PRO B 1 474 ? -7.938 33.969 15.414 1 87.62 474 PRO B N 1
ATOM 7180 C CA . PRO B 1 474 ? -7.551 34.438 16.75 1 87.62 474 PRO B CA 1
ATOM 7181 C C . PRO B 1 474 ? -7.199 35.906 16.781 1 87.62 474 PRO B C 1
ATOM 7183 O O . PRO B 1 474 ? -6.641 36.438 15.812 1 87.62 474 PRO B O 1
ATOM 7186 N N . ASP B 1 475 ? -7.637 36.531 17.797 1 77.81 475 ASP B N 1
ATOM 7187 C CA . ASP B 1 475 ? -7.27 37.938 18.016 1 77.81 475 ASP B CA 1
ATOM 7188 C C . ASP B 1 475 ? -5.871 38.062 18.609 1 77.81 475 ASP B C 1
ATOM 7190 O O . ASP B 1 475 ? -5.723 38.156 19.828 1 77.81 475 ASP B O 1
ATOM 7194 N N . CYS B 1 476 ? -4.93 37.969 17.844 1 73.81 476 CYS B N 1
ATOM 7195 C CA . CYS B 1 476 ? -3.559 37.812 18.312 1 73.81 476 CYS B CA 1
ATOM 7196 C C . CYS B 1 476 ? -2.996 39.156 18.781 1 73.81 476 CYS B C 1
ATOM 7198 O O . CYS B 1 476 ? -1.931 39.219 19.391 1 73.81 476 CYS B O 1
ATOM 7200 N N . PHE B 1 477 ? -3.602 40.219 18.391 1 57.97 477 PHE B N 1
ATOM 7201 C CA . PHE B 1 477 ? -3.088 41.531 18.797 1 57.97 477 PHE B CA 1
ATOM 7202 C C . PHE B 1 477 ? -3.861 42.062 19.984 1 57.97 477 PHE B C 1
ATOM 7204 O O . PHE B 1 477 ? -3.582 43.188 20.469 1 57.97 477 PHE B O 1
ATOM 7211 N N . ALA B 1 478 ? -4.961 41.312 20.375 1 52.31 478 ALA B N 1
ATOM 7212 C CA . ALA B 1 478 ? -5.711 41.781 21.547 1 52.31 478 ALA B CA 1
ATOM 7213 C C . ALA B 1 478 ? -4.871 41.688 22.812 1 52.31 478 ALA B C 1
ATOM 7215 O O . ALA B 1 478 ? -4.137 40.719 23 1 52.31 478 ALA B O 1
ATOM 7216 N N . THR B 1 479 ? -4.594 42.656 23.375 1 44.44 479 THR B N 1
ATOM 7217 C CA . THR B 1 479 ? -3.961 42.75 24.688 1 44.44 479 THR B CA 1
ATOM 7218 C C . THR B 1 479 ? -4.609 41.781 25.672 1 44.44 479 THR B C 1
ATOM 7220 O O . THR B 1 479 ? -5.836 41.656 25.719 1 44.44 479 THR B O 1
ATOM 7223 N N . PRO B 1 480 ? -3.881 40.75 26.234 1 41.53 480 PRO B N 1
ATOM 7224 C CA . PRO B 1 480 ? -4.473 39.875 27.234 1 41.53 480 PRO B CA 1
ATOM 7225 C C . PRO B 1 480 ? -5.48 40.562 28.141 1 41.53 480 PRO B C 1
ATOM 7227 O O . PRO B 1 480 ? -5.195 41.656 28.656 1 41.53 480 PRO B O 1
ATOM 7230 N N . ARG B 1 481 ? -6.766 40.438 27.906 1 39.44 481 ARG B N 1
ATOM 7231 C CA . ARG B 1 481 ? -7.688 41 28.891 1 39.44 481 ARG B CA 1
ATOM 7232 C C . ARG B 1 481 ? -7.367 40.531 30.297 1 39.44 481 ARG B C 1
ATOM 7234 O O . ARG B 1 481 ? -7.098 39.344 30.5 1 39.44 481 ARG B O 1
ATOM 7241 N N . GLU B 1 482 ? -6.836 41.312 31.141 1 35.06 482 GLU B N 1
ATOM 7242 C CA . GLU B 1 482 ? -6.723 41.062 32.594 1 35.06 482 GLU B CA 1
ATOM 7243 C C . GLU B 1 482 ? -7.988 40.406 33.125 1 35.06 482 GLU B C 1
ATOM 7245 O O . GLU B 1 482 ? -9.094 40.875 32.875 1 35.06 482 GLU B O 1
ATOM 7250 N N . SER B 1 483 ? -8.047 39.031 33.125 1 34.16 483 SER B N 1
ATOM 7251 C CA . SER B 1 483 ? -9.102 38.469 33.969 1 34.16 483 SER B CA 1
ATOM 7252 C C . SER B 1 483 ? -9.469 39.438 35.094 1 34.16 483 SER B C 1
ATOM 7254 O O . SER B 1 483 ? -8.625 39.781 35.938 1 34.16 483 SER B O 1
ATOM 7256 N N . LEU B 1 484 ? -10.234 40.438 34.906 1 30.91 484 LEU B N 1
ATOM 7257 C CA . LEU B 1 484 ? -10.867 41.062 36.062 1 30.91 484 LEU B CA 1
ATOM 7258 C C . LEU B 1 484 ? -11.391 40 37.031 1 30.91 484 LEU B C 1
ATOM 7260 O O . LEU B 1 484 ? -12.125 39.094 36.625 1 30.91 484 LEU B O 1
ATOM 7264 N N . GLY B 1 485 ? -10.625 39.625 38.094 1 27.69 485 GLY B N 1
ATOM 7265 C CA . GLY B 1 485 ? -11.008 38.938 39.312 1 27.69 485 GLY B CA 1
ATOM 7266 C C . GLY B 1 485 ? -12.43 39.25 39.75 1 27.69 485 GLY B C 1
ATOM 7267 O O . GLY B 1 485 ? -12.742 40.375 40.125 1 27.69 485 GLY B O 1
ATOM 7268 N N . VAL B 1 486 ? -13.484 38.844 38.969 1 25.83 486 VAL B N 1
ATOM 7269 C CA . VAL B 1 486 ? -14.656 38.75 39.812 1 25.83 486 VAL B CA 1
ATOM 7270 C C . VAL B 1 486 ? -14.531 37.562 40.75 1 25.83 486 VAL B C 1
ATOM 7272 O O . VAL B 1 486 ? -14.008 36.5 40.344 1 25.83 486 VAL B O 1
#

Radius of gyration: 30.14 Å; Cα contacts (8 Å, |Δi|>4): 2445; chains: 2; bounding box: 60×103×76 Å

Organism: Rhodococcus erythropolis (NCBI:txid1833)

pLDDT: mean 93.17, std 11.71, range [25.36, 98.88]

Nearest PDB structures (foldseek):
  3h0l-assembly1_A  TM=8.874E-01  e=3.668E-32  Aquifex aeolicus
  3kfu-assembly1_H  TM=8.578E-01  e=4.247E-30  Thermus thermophilus HB8
  8xac-assembly1_C  TM=8.705E-01  e=2.716E-30  Pseudonocardia acaciae
  8es6-assembly2_B  TM=8.632E-01  e=2.149E-29  Escherichia coli
  6kvr-assembly1_B  TM=7.641E-01  e=2.724E-25  Candida albicans